Protein AF-0000000079021522 (afdb_homodimer)

Secondary structure (DSSP, 8-state):
-GGGGGSHHHHHHHHHHHHHHHHHHHHHHHHTT----------GGGSPPPPSGGG--HHHHHHHS--EEEEEEE-SSTT-EEEEEEESS---EEEEEESSSS---EEEEEEEEE-TTPPTTSS-EEEEEEE-SPPTT-EEEEEEEETT--B-PPEEEE----TTS----EEEEE-S---HHHHHHHHHHHTTT--SEEEE-S--HHHH---SS-TTTSHHHHHHHHHTTSBEEE------TTSTTTTTHHHHHH---TT--SSPPTT---EEEEETTEEEEE--SGGGG-SSSHHHHHHHHHHHHHHHHHHHTTTT--EEEEE-SS-S--TTPPTTT-GGGSTT-HHIIIIIHHHHHTT--EEEEEEETEEEEEPSEETTEE--SSSBS-SS-EEEEEEESS-----TT---S----TT---TTEEEEEESTTTT-EEEEEE-SSSEEEEEEE-TTS-SEEEEEEEE-SS-S---GGGS-HHHHHHHHHHHHHTT--TT--TTTGGG-----------GGGGTHHHHHHHHHHHHHHHHHHHHHHTT-------------------------------------------------------/-TTGGGSHHHHHHHHHHHHHHHHHHHHHHHHTT----------GGGSPPPPSGGG--HHHHHHHS--EEEEEEE-SSTT-EEEEEEESS---EEEEEESSSS---EEEEEEEEE-TTPPTTSS-EEEEEEE-SPPTT-EEEEEEEETT--B-PPEEEE----TTS----EEEEE-S---HHHHHHHHHHHTTT--SEEEE-S--HHHHS--SS-TTSSHHHHHHHHHTTSBEEE------TTSTTTTTHHHHHH---TT--SSPPTT---EEEEETTEEEEE--SGGGG-SSSHHHHHHHHHHHHHHHHHHHTTTT--EEEEE-SS-S--SSPPTTT-GGGSTT-HHHHHHHHHHHHTT--EEEEEEETEEEEEPSEETTEE--SSSBS-SS-EEEEEEESS-----TT---S----TT---TTEEEEEESTTTT-EEEEEE-SSSEEEEEEE-TTS-SEEEEEEEE-SS-S---GGGS-HHHHHHHHHHHHHTT--TT--TTTGGG-----------GGGGTTHHHHHHHHHHHHHHHHHHHHSTT-------------------------------------------------PPP---

Organism: Lymnaea stagnalis (NCBI:txid6523)

Structure (mmCIF, N/CA/C/O backbone):
data_AF-0000000079021522-model_v1
#
loop_
_entity.id
_entity.type
_entity.pdbx_description
1 polymer 'Acid phosphatase'
#
loop_
_atom_site.group_PDB
_atom_site.id
_atom_site.type_symbol
_atom_site.label_atom_id
_atom_site.label_alt_id
_atom_site.label_comp_id
_atom_site.label_asym_id
_atom_site.label_entity_id
_atom_site.label_seq_id
_atom_site.pdbx_PDB_ins_code
_atom_site.Cartn_x
_atom_site.Cartn_y
_atom_site.Cartn_z
_atom_site.occupancy
_atom_site.B_iso_or_equiv
_atom_site.auth_seq_id
_atom_site.auth_comp_id
_atom_site.auth_asym_id
_atom_site.auth_atom_id
_atom_site.pdbx_PDB_model_num
ATOM 1 N N . MET A 1 1 ? -41.562 53.469 -61.875 1 21.22 1 MET A N 1
ATOM 2 C CA . MET A 1 1 ? -40.312 53.719 -61.188 1 21.22 1 MET A CA 1
ATOM 3 C C . MET A 1 1 ? -40.281 53.031 -59.844 1 21.22 1 MET A C 1
ATOM 5 O O . MET A 1 1 ? -39.375 53.25 -59.031 1 21.22 1 MET A O 1
ATOM 9 N N . LYS A 1 2 ? -41.344 52.375 -59.469 1 26.2 2 LYS A N 1
ATOM 10 C CA . LYS A 1 2 ? -41.625 51.844 -58.156 1 26.2 2 LYS A CA 1
ATOM 11 C C . LYS A 1 2 ? -40.781 50.594 -57.875 1 26.2 2 LYS A C 1
ATOM 13 O O . LYS A 1 2 ? -41 49.906 -56.844 1 26.2 2 LYS A O 1
ATOM 18 N N . THR A 1 3 ? -40.031 50.219 -58.875 1 28 3 THR A N 1
ATOM 19 C CA . THR A 1 3 ? -39.5 48.875 -58.781 1 28 3 THR A CA 1
ATOM 20 C C . THR A 1 3 ? -38.312 48.812 -57.812 1 28 3 THR A C 1
ATOM 22 O O . THR A 1 3 ? -37.688 47.781 -57.625 1 28 3 THR A O 1
ATOM 25 N N . THR A 1 4 ? -37.781 50 -57.438 1 30.17 4 THR A N 1
ATOM 26 C CA . THR A 1 4 ? -36.406 50 -56.906 1 30.17 4 THR A CA 1
ATOM 27 C C . THR A 1 4 ? -36.406 49.625 -55.438 1 30.17 4 THR A C 1
ATOM 29 O O . THR A 1 4 ? -35.344 49.562 -54.781 1 30.17 4 THR A O 1
ATOM 32 N N . ASN A 1 5 ? -37.562 49.594 -54.781 1 29.73 5 ASN A N 1
ATOM 33 C CA . ASN A 1 5 ? -37.469 49.656 -53.344 1 29.73 5 ASN A CA 1
ATOM 34 C C . ASN A 1 5 ? -37.125 48.281 -52.75 1 29.73 5 ASN A C 1
ATOM 36 O O . ASN A 1 5 ? -37.125 48.125 -51.5 1 29.73 5 ASN A O 1
ATOM 40 N N . GLN A 1 6 ? -37.219 47.219 -53.594 1 31.41 6 GLN A N 1
ATOM 41 C CA . GLN A 1 6 ? -37.219 45.906 -52.938 1 31.41 6 GLN A CA 1
ATOM 42 C C . GLN A 1 6 ? -35.812 45.469 -52.562 1 31.41 6 GLN A C 1
ATOM 44 O O . GLN A 1 6 ? -35.594 44.438 -51.938 1 31.41 6 GLN A O 1
ATOM 49 N N . GLY A 1 7 ? -34.781 46.25 -53.062 1 35.91 7 GLY A N 1
ATOM 50 C CA . GLY A 1 7 ? -33.406 45.75 -52.906 1 35.91 7 GLY A CA 1
ATOM 51 C C . GLY A 1 7 ? -32.844 45.938 -51.531 1 35.91 7 GLY A C 1
ATOM 52 O O . GLY A 1 7 ? -31.984 45.188 -51.062 1 35.91 7 GLY A O 1
ATOM 53 N N . SER A 1 8 ? -33.25 47.062 -50.844 1 40.22 8 SER A N 1
ATOM 54 C CA . SER A 1 8 ? -32.531 47.531 -49.656 1 40.22 8 SER A CA 1
ATOM 55 C C . SER A 1 8 ? -32.906 46.688 -48.438 1 40.22 8 SER A C 1
ATOM 57 O O . SER A 1 8 ? -32.156 46.719 -47.438 1 40.22 8 SER A O 1
ATOM 59 N N . HIS A 1 9 ? -34.125 46.062 -48.5 1 40.06 9 HIS A N 1
ATOM 60 C CA . HIS A 1 9 ? -34.531 45.375 -47.281 1 40.06 9 HIS A CA 1
ATOM 61 C C . HIS A 1 9 ? -33.781 44.062 -47.125 1 40.06 9 HIS A C 1
ATOM 63 O O . HIS A 1 9 ? -33.688 43.5 -46 1 40.06 9 HIS A O 1
ATOM 69 N N . ARG A 1 10 ? -33.219 43.5 -48.25 1 40.34 10 ARG A N 1
ATOM 70 C CA . ARG A 1 10 ? -32.562 42.219 -48.188 1 40.34 10 ARG A CA 1
ATOM 71 C C . ARG A 1 10 ? -31.141 42.344 -47.594 1 40.34 10 ARG A C 1
ATOM 73 O O . ARG A 1 10 ? -30.625 41.406 -47 1 40.34 10 ARG A O 1
ATOM 80 N N . MET A 1 11 ? -30.547 43.562 -47.781 1 40 11 MET A N 1
ATOM 81 C CA . MET A 1 11 ? -29.188 43.688 -47.281 1 40 11 MET A CA 1
ATOM 82 C C . MET A 1 11 ? -29.188 43.875 -45.781 1 40 11 MET A C 1
ATOM 84 O O . MET A 1 11 ? -28.266 43.438 -45.094 1 40 11 MET A O 1
ATOM 88 N N . ARG A 1 12 ? -30.234 44.594 -45.25 1 45.47 12 ARG A N 1
ATOM 89 C CA . ARG A 1 12 ? -30.25 44.781 -43.812 1 45.47 12 ARG A CA 1
ATOM 90 C C . ARG A 1 12 ? -30.547 43.5 -43.062 1 45.47 12 ARG A C 1
ATOM 92 O O . ARG A 1 12 ? -30 43.219 -42 1 45.47 12 ARG A O 1
ATOM 99 N N . GLU A 1 13 ? -31.469 42.688 -43.656 1 45.03 13 GLU A N 1
ATOM 100 C CA . GLU A 1 13 ? -31.75 41.406 -43.031 1 45.03 13 GLU A CA 1
ATOM 101 C C . GLU A 1 13 ? -30.562 40.469 -43.125 1 45.03 13 GLU A C 1
ATOM 103 O O . GLU A 1 13 ? -30.281 39.719 -42.188 1 45.03 13 GLU A O 1
ATOM 108 N N . MET A 1 14 ? -29.703 40.688 -44.156 1 44.12 14 MET A N 1
ATOM 109 C CA . MET A 1 14 ? -28.516 39.844 -44.219 1 44.12 14 MET A CA 1
ATOM 110 C C . MET A 1 14 ? -27.453 40.312 -43.219 1 44.12 14 MET A C 1
ATOM 112 O O . MET A 1 14 ? -26.766 39.469 -42.625 1 44.12 14 MET A O 1
ATOM 116 N N . LYS A 1 15 ? -27.406 41.656 -42.969 1 48.44 15 LYS A N 1
ATOM 117 C CA . LYS A 1 15 ? -26.453 42.125 -41.969 1 48.44 15 LYS A CA 1
ATOM 118 C C . LYS A 1 15 ? -26.906 41.781 -40.562 1 48.44 15 LYS A C 1
ATOM 120 O O . LYS A 1 15 ? -26.078 41.438 -39.688 1 48.44 15 LYS A O 1
ATOM 125 N N . MET A 1 16 ? -28.266 41.812 -40.375 1 47.03 16 MET A N 1
ATOM 126 C CA . MET A 1 16 ? -28.734 41.438 -39.031 1 47.03 16 MET A CA 1
ATOM 127 C C . MET A 1 16 ? -28.547 39.938 -38.812 1 47.03 16 MET A C 1
ATOM 129 O O . MET A 1 16 ? -28.156 39.5 -37.75 1 47.03 16 MET A O 1
ATOM 133 N N . TYR A 1 17 ? -28.766 39.156 -39.906 1 50 17 TYR A N 1
ATOM 134 C CA . TYR A 1 17 ? -28.516 37.75 -39.75 1 50 17 TYR A CA 1
ATOM 135 C C . TYR A 1 17 ? -27.016 37.469 -39.688 1 50 17 TYR A C 1
ATOM 137 O O . TYR A 1 17 ? -26.594 36.594 -38.906 1 50 17 TYR A O 1
ATOM 145 N N . SER A 1 18 ? -26.25 38.375 -40.344 1 51.09 18 SER A N 1
ATOM 146 C CA . SER A 1 18 ? -24.812 38.188 -40.219 1 51.09 18 SER A CA 1
ATOM 147 C C . SER A 1 18 ? -24.312 38.625 -38.844 1 51.09 18 SER A C 1
ATOM 149 O O . SER A 1 18 ? -23.453 37.969 -38.25 1 51.09 18 SER A O 1
ATOM 151 N N . GLN A 1 19 ? -24.922 39.688 -38.312 1 50.12 19 GLN A N 1
ATOM 152 C CA . GLN A 1 19 ? -24.531 40.094 -36.969 1 50.12 19 GLN A CA 1
ATOM 153 C C . GLN A 1 19 ? -25.078 39.156 -35.938 1 50.12 19 GLN A C 1
ATOM 155 O O . GLN A 1 19 ? -24.391 38.844 -34.938 1 50.12 19 GLN A O 1
ATOM 160 N N . LEU A 1 20 ? -26.281 38.625 -36.156 1 51.5 20 LEU A N 1
ATOM 161 C CA . LEU A 1 20 ? -26.797 37.625 -35.25 1 51.5 20 LEU A CA 1
ATOM 162 C C . LEU A 1 20 ? -25.984 36.344 -35.344 1 51.5 20 LEU A C 1
ATOM 164 O O . LEU A 1 20 ? -25.688 35.688 -34.344 1 51.5 20 LEU A O 1
ATOM 168 N N . CYS A 1 21 ? -25.516 36.031 -36.594 1 49.19 21 CYS A N 1
ATOM 169 C CA . CYS A 1 21 ? -24.641 34.875 -36.75 1 49.19 21 CYS A CA 1
ATOM 170 C C . CYS A 1 21 ? -23.266 35.156 -36.125 1 49.19 21 CYS A C 1
ATOM 172 O O . CYS A 1 21 ? -22.672 34.281 -35.5 1 49.19 21 CYS A O 1
ATOM 174 N N . ILE A 1 22 ? -22.828 36.406 -36.188 1 50.31 22 ILE A N 1
ATOM 175 C CA . ILE A 1 22 ? -21.562 36.719 -35.562 1 50.31 22 ILE A CA 1
ATOM 176 C C . ILE A 1 22 ? -21.719 36.781 -34.031 1 50.31 22 ILE A C 1
ATOM 178 O O . ILE A 1 22 ? -20.875 36.25 -33.281 1 50.31 22 ILE A O 1
ATOM 182 N N . VAL A 1 23 ? -22.844 37.344 -33.5 1 48.22 23 VAL A N 1
ATOM 183 C CA . VAL A 1 23 ? -23.062 37.344 -32.031 1 48.22 23 VAL A CA 1
ATOM 184 C C . VAL A 1 23 ? -23.328 35.906 -31.578 1 48.22 23 VAL A C 1
ATOM 186 O O . VAL A 1 23 ? -22.812 35.469 -30.547 1 48.22 23 VAL A O 1
ATOM 189 N N . LEU A 1 24 ? -24.141 35.125 -32.375 1 45.44 24 LEU A N 1
ATOM 190 C CA . LEU A 1 24 ? -24.297 33.719 -32 1 45.44 24 LEU A CA 1
ATOM 191 C C . LEU A 1 24 ? -22.969 32.969 -32.156 1 45.44 24 LEU A C 1
ATOM 193 O O . LEU A 1 24 ? -22.625 32.125 -31.328 1 45.44 24 LEU A O 1
ATOM 197 N N . LEU A 1 25 ? -22.188 33.344 -33.156 1 45.44 25 LEU A N 1
ATOM 198 C CA . LEU A 1 25 ? -20.844 32.75 -33.25 1 45.44 25 LEU A CA 1
ATOM 199 C C . LEU A 1 25 ? -19.953 33.281 -32.125 1 45.44 25 LEU A C 1
ATOM 201 O O . LEU A 1 25 ? -19.172 32.531 -31.547 1 45.44 25 LEU A O 1
ATOM 205 N N . TRP A 1 26 ? -20.047 34.562 -31.734 1 43.53 26 TRP A N 1
ATOM 206 C CA . TRP A 1 26 ? -19.25 35.094 -30.625 1 43.53 26 TRP A CA 1
ATOM 207 C C . TRP A 1 26 ? -19.781 34.562 -29.297 1 43.53 26 TRP A C 1
ATOM 209 O O . TRP A 1 26 ? -19 34.25 -28.391 1 43.53 26 TRP A O 1
ATOM 219 N N . VAL A 1 27 ? -21.125 34.531 -29 1 39.69 27 VAL A N 1
ATOM 220 C CA . VAL A 1 27 ? -21.641 33.875 -27.797 1 39.69 27 VAL A CA 1
ATOM 221 C C . VAL A 1 27 ? -21.297 32.375 -27.844 1 39.69 27 VAL A C 1
ATOM 223 O O . VAL A 1 27 ? -20.938 31.781 -26.812 1 39.69 27 VAL A O 1
ATOM 226 N N . ILE A 1 28 ? -21.344 31.719 -29.016 1 38 28 ILE A N 1
ATOM 227 C CA . ILE A 1 28 ? -20.859 30.344 -29.094 1 38 28 ILE A CA 1
ATOM 228 C C . ILE A 1 28 ? -19.344 30.312 -28.891 1 38 28 ILE A C 1
ATOM 230 O O . ILE A 1 28 ? -18.828 29.422 -28.219 1 38 28 ILE A O 1
ATOM 234 N N . ILE A 1 29 ? -18.578 31.281 -29.422 1 37.22 29 ILE A N 1
ATOM 235 C CA . ILE A 1 29 ? -17.141 31.328 -29.172 1 37.22 29 ILE A CA 1
ATOM 236 C C . ILE A 1 29 ? -16.891 31.719 -27.719 1 37.22 29 ILE A C 1
ATOM 238 O O . ILE A 1 29 ? -15.969 31.188 -27.078 1 37.22 29 ILE A O 1
ATOM 242 N N . MET A 1 30 ? -17.531 32.75 -27.078 1 32.25 30 MET A N 1
ATOM 243 C CA . MET A 1 30 ? -17.297 33.156 -25.688 1 32.25 30 MET A CA 1
ATOM 244 C C . MET A 1 30 ? -17.797 32.062 -24.734 1 32.25 30 MET A C 1
ATOM 246 O O . MET A 1 30 ? -17.344 31.953 -23.594 1 32.25 30 MET A O 1
ATOM 250 N N . VAL A 1 31 ? -19.078 31.547 -24.891 1 30.28 31 VAL A N 1
ATOM 251 C CA . VAL A 1 31 ? -19.453 30.438 -24.016 1 30.28 31 VAL A CA 1
ATOM 252 C C . VAL A 1 31 ? -18.516 29.25 -24.234 1 30.28 31 VAL A C 1
ATOM 254 O O . VAL A 1 31 ? -18.281 28.469 -23.312 1 30.28 31 VAL A O 1
ATOM 257 N N . LYS A 1 32 ? -18.062 29.047 -25.359 1 27.8 32 LYS A N 1
ATOM 258 C CA . LYS A 1 32 ? -17.156 27.922 -25.609 1 27.8 32 LYS A CA 1
ATOM 259 C C . LYS A 1 32 ? -15.766 28.203 -25.031 1 27.8 32 LYS A C 1
ATOM 261 O O . LYS A 1 32 ? -14.883 27.344 -25.078 1 27.8 32 LYS A O 1
ATOM 266 N N . SER A 1 33 ? -15.445 29.484 -25 1 26.84 33 SER A N 1
ATOM 267 C CA . SER A 1 33 ? -14.109 29.672 -24.438 1 26.84 33 SER A CA 1
ATOM 268 C C . SER A 1 33 ? -14.078 29.344 -22.938 1 26.84 33 SER A C 1
ATOM 270 O O . SER A 1 33 ? -13.555 30.125 -22.141 1 26.84 33 SER A O 1
ATOM 272 N N . GLY A 1 34 ? -15.219 28.938 -22.5 1 23.3 34 GLY A N 1
ATOM 273 C CA . GLY A 1 34 ? -15.039 28.469 -21.141 1 23.3 34 GLY A CA 1
ATOM 274 C C . GLY A 1 34 ? -13.766 27.672 -20.938 1 23.3 34 GLY A C 1
ATOM 275 O O . GLY A 1 34 ? -13.539 26.672 -21.625 1 23.3 34 GLY A O 1
ATOM 276 N N . TYR A 1 35 ? -12.789 28.531 -20.688 1 23.81 35 TYR A N 1
ATOM 277 C CA . TYR A 1 35 ? -11.531 27.922 -20.281 1 23.81 35 TYR A CA 1
ATOM 278 C C . TYR A 1 35 ? -11.773 26.75 -19.344 1 23.81 35 TYR A C 1
ATOM 280 O O . TYR A 1 35 ? -12.125 26.938 -18.172 1 23.81 35 TYR A O 1
ATOM 288 N N . CYS A 1 36 ? -12.633 25.969 -19.812 1 23 36 CYS A N 1
ATOM 289 C CA . CYS A 1 36 ? -12.633 24.688 -19.094 1 23 36 CYS A CA 1
ATOM 290 C C . CYS A 1 36 ? -11.211 24.234 -18.797 1 23 36 CYS A C 1
ATOM 292 O O . CYS A 1 36 ? -10.438 23.953 -19.719 1 23 36 CYS A O 1
ATOM 294 N N . VAL A 1 37 ? -10.727 25.016 -17.938 1 24.36 37 VAL A N 1
ATOM 295 C CA . VAL A 1 37 ? -9.492 24.406 -17.453 1 24.36 37 VAL A CA 1
ATOM 296 C C . VAL A 1 37 ? -9.68 22.891 -17.328 1 24.36 37 VAL A C 1
ATOM 298 O O . VAL A 1 37 ? -10.484 22.422 -16.531 1 24.36 37 VAL A O 1
ATOM 301 N N . GLU A 1 38 ? -9.789 22.297 -18.391 1 25.77 38 GLU A N 1
ATOM 302 C CA . GLU A 1 38 ? -9.805 20.859 -18.641 1 25.77 38 GLU A CA 1
ATOM 303 C C . GLU A 1 38 ? -8.844 20.125 -17.703 1 25.77 38 GLU A C 1
ATOM 305 O O . GLU A 1 38 ? -7.629 20.312 -17.797 1 25.77 38 GLU A O 1
ATOM 310 N N . ASN A 1 39 ? -9.039 20.344 -16.5 1 26.25 39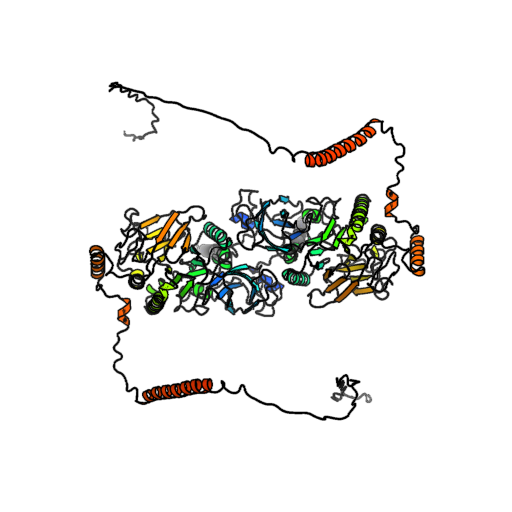 ASN A N 1
ATOM 311 C CA . ASN A 1 39 ? -8.414 19.516 -15.469 1 26.25 39 ASN A CA 1
ATOM 312 C C . ASN A 1 39 ? -8.305 18.062 -15.914 1 26.25 39 ASN A C 1
ATOM 314 O O . ASN A 1 39 ? -9.164 17.234 -15.594 1 26.25 39 ASN A O 1
ATOM 318 N N . TYR A 1 40 ? -8.008 17.828 -17.203 1 28.16 40 TYR A N 1
ATOM 319 C CA . TYR A 1 40 ? -7.801 16.703 -18.109 1 28.16 40 TYR A CA 1
ATOM 320 C C . TYR A 1 40 ? -6.723 15.766 -17.562 1 28.16 40 TYR A C 1
ATOM 322 O O . TYR A 1 40 ? -5.609 16.203 -17.266 1 28.16 40 TYR A O 1
ATOM 330 N N . ILE A 1 41 ? -6.969 14.938 -16.625 1 34.09 41 ILE A N 1
ATOM 331 C CA . ILE A 1 41 ? -5.988 13.883 -16.844 1 34.09 41 ILE A CA 1
ATOM 332 C C . ILE A 1 41 ? -5.742 13.711 -18.344 1 34.09 41 ILE A C 1
ATOM 334 O O . ILE A 1 41 ? -6.656 13.367 -19.094 1 34.09 41 ILE A O 1
ATOM 338 N N . LYS A 1 42 ? -4.922 14.43 -18.859 1 38.78 42 LYS A N 1
ATOM 339 C CA . LYS A 1 42 ? -4.723 14.367 -20.297 1 38.78 42 LYS A CA 1
ATOM 340 C C . LYS A 1 42 ? -4.871 12.938 -20.812 1 38.78 42 LYS A C 1
ATOM 342 O O . LYS A 1 42 ? -4.344 11.992 -20.203 1 38.78 42 LYS A O 1
ATOM 347 N N . ASP A 1 43 ? -5.938 12.602 -21.375 1 46.28 43 ASP A N 1
ATOM 348 C CA . ASP A 1 43 ? -6.02 11.406 -22.219 1 46.28 43 ASP A CA 1
ATOM 349 C C . ASP A 1 43 ? -4.652 11.055 -22.797 1 46.28 43 ASP A C 1
ATOM 351 O O . ASP A 1 43 ? -4.098 11.82 -23.594 1 46.28 43 ASP A O 1
ATOM 355 N N . ILE A 1 44 ? -4.004 10.062 -21.984 1 57.5 44 ILE A N 1
ATOM 356 C CA . ILE A 1 44 ? -2.701 9.617 -22.484 1 57.5 44 ILE A CA 1
ATOM 357 C C . ILE A 1 44 ? -2.672 9.695 -24 1 57.5 44 ILE A C 1
ATOM 359 O O . ILE A 1 44 ? -1.614 9.906 -24.609 1 57.5 44 ILE A O 1
ATOM 363 N N . SER A 1 45 ? -3.879 9.625 -24.5 1 55.03 45 SER A N 1
ATOM 364 C CA . SER A 1 45 ? -3.934 9.641 -25.969 1 55.03 45 SER A CA 1
ATOM 365 C C . SER A 1 45 ? -3.48 10.984 -26.516 1 55.03 45 SER A C 1
ATOM 367 O O . SER A 1 45 ? -2.998 11.07 -27.656 1 55.03 45 SER A O 1
ATOM 369 N N . GLU A 1 46 ? -3.598 11.977 -25.625 1 55.75 46 GLU A N 1
ATOM 370 C CA . GLU A 1 46 ? -3.295 13.305 -26.141 1 55.75 46 GLU A CA 1
ATOM 371 C C . GLU A 1 46 ? -1.881 13.742 -25.766 1 55.75 46 GLU A C 1
ATOM 373 O O . GLU A 1 46 ? -1.396 14.773 -26.219 1 55.75 46 GLU A O 1
ATOM 378 N N . LEU A 1 47 ? -1.35 12.859 -24.953 1 63.31 47 LEU A N 1
ATOM 379 C CA . LEU A 1 47 ? -0.032 13.258 -24.469 1 63.31 47 LEU A CA 1
ATOM 380 C C . LEU A 1 47 ? 1.065 12.742 -25.406 1 63.31 47 LEU A C 1
ATOM 382 O O . LEU A 1 47 ? 0.892 11.719 -26.062 1 63.31 47 LEU A O 1
ATOM 386 N N . THR A 1 48 ? 2.016 13.625 -25.688 1 65 48 THR A N 1
ATOM 387 C CA . THR A 1 48 ? 3.205 13.195 -26.406 1 65 48 THR A CA 1
ATOM 388 C C . THR A 1 48 ? 4.188 12.5 -25.469 1 65 48 THR A C 1
ATOM 390 O O . THR A 1 48 ? 4.434 12.984 -24.359 1 65 48 THR A O 1
ATOM 393 N N . GLU A 1 49 ? 4.539 11.336 -25.906 1 67.31 49 GLU A N 1
ATOM 394 C CA . GLU A 1 49 ? 5.535 10.617 -25.109 1 67.31 49 GLU A CA 1
ATOM 395 C C . GLU A 1 49 ? 6.785 11.461 -24.906 1 67.31 49 GLU A C 1
ATOM 397 O O . GLU A 1 49 ? 7.312 12.055 -25.844 1 67.31 49 GLU A O 1
ATOM 402 N N . PRO A 1 50 ? 6.98 11.625 -23.547 1 65.81 50 PRO A N 1
ATOM 403 C CA . PRO A 1 50 ? 8.18 12.422 -23.312 1 65.81 50 PRO A CA 1
ATOM 404 C C . PRO A 1 50 ? 9.453 11.742 -23.812 1 65.81 50 PRO A C 1
ATOM 406 O O . PRO A 1 50 ? 9.438 10.555 -24.141 1 65.81 50 PRO A O 1
ATOM 409 N N . LEU A 1 51 ? 10.453 12.617 -24.031 1 59.06 51 LEU A N 1
ATOM 410 C CA . LEU A 1 51 ? 11.758 12.109 -24.422 1 59.06 51 LEU A CA 1
ATOM 411 C C . LEU A 1 51 ? 12.258 11.062 -23.438 1 59.06 51 LEU A C 1
ATOM 413 O O . LEU A 1 51 ? 11.906 11.102 -22.25 1 59.06 51 LEU A O 1
ATOM 417 N N . ASP A 1 52 ? 12.789 9.992 -23.891 1 59.22 52 ASP A N 1
ATOM 418 C CA . ASP A 1 52 ? 13.344 8.828 -23.219 1 59.22 52 ASP A CA 1
ATOM 419 C C . ASP A 1 52 ? 14.297 9.242 -22.094 1 59.22 52 ASP A C 1
ATOM 421 O O . ASP A 1 52 ? 15.016 10.234 -22.219 1 59.22 52 ASP A O 1
ATOM 425 N N . GLY A 1 53 ? 14.281 8.672 -20.969 1 57.69 53 GLY A N 1
ATOM 426 C CA . GLY A 1 53 ? 15.367 8.602 -20 1 57.69 53 GLY A CA 1
ATOM 427 C C . GLY A 1 53 ? 15.234 9.625 -18.891 1 57.69 53 GLY A C 1
ATOM 428 O O . GLY A 1 53 ? 14.117 9.93 -18.453 1 57.69 53 GLY A O 1
ATOM 429 N N . ASP A 1 54 ? 16.359 10.156 -18.453 1 57.91 54 ASP A N 1
ATOM 430 C CA . ASP A 1 54 ? 16.703 11.008 -17.312 1 57.91 54 ASP A CA 1
ATOM 431 C C . ASP A 1 54 ? 16.141 12.414 -17.5 1 57.91 54 ASP A C 1
ATOM 433 O O . ASP A 1 54 ? 16.203 13.242 -16.594 1 57.91 54 ASP A O 1
ATOM 437 N N . GLY A 1 55 ? 15.492 12.578 -18.625 1 63.91 55 GLY A N 1
ATOM 438 C CA . GLY A 1 55 ? 15.047 13.938 -18.875 1 63.91 55 GLY A CA 1
ATOM 439 C C . GLY A 1 55 ? 13.594 14.172 -18.5 1 63.91 55 GLY A C 1
ATOM 440 O O . GLY A 1 55 ? 13.078 15.273 -18.672 1 63.91 55 GLY A O 1
ATOM 441 N N . MET A 1 56 ? 13.008 13.164 -18.016 1 73.44 56 MET A N 1
ATOM 442 C CA . MET A 1 56 ? 11.594 13.344 -17.688 1 73.44 56 MET A CA 1
ATOM 443 C C . MET A 1 56 ? 11.43 14.125 -16.391 1 73.44 56 MET A C 1
ATOM 445 O O . MET A 1 56 ? 12.188 13.914 -15.438 1 73.44 56 MET A O 1
ATOM 449 N N . THR A 1 57 ? 10.516 15.047 -16.531 1 72.88 57 THR A N 1
ATOM 450 C CA . THR A 1 57 ? 10.133 15.742 -15.305 1 72.88 57 THR A CA 1
ATOM 451 C C . THR A 1 57 ? 9.359 14.82 -14.375 1 72.88 57 THR A C 1
ATOM 453 O O . THR A 1 57 ? 8.906 13.75 -14.789 1 72.88 57 THR A O 1
ATOM 456 N N . GLN A 1 58 ? 9.273 15.172 -13.281 1 72.75 58 GLN A N 1
ATOM 457 C CA . GLN A 1 58 ? 8.508 14.398 -12.305 1 72.75 58 GLN A CA 1
ATOM 458 C C . GLN A 1 58 ? 7.051 14.266 -12.727 1 72.75 58 GLN A C 1
ATOM 460 O O . GLN A 1 58 ? 6.426 13.227 -12.5 1 72.75 58 GLN A O 1
ATOM 465 N N . GLU A 1 59 ? 6.586 15.312 -13.266 1 69.81 59 GLU A N 1
ATOM 466 C CA . GLU A 1 59 ? 5.207 15.266 -13.75 1 69.81 59 GLU A CA 1
ATOM 467 C C . GLU A 1 59 ? 5.047 14.242 -14.867 1 69.81 59 GLU A C 1
ATOM 469 O O . GLU A 1 59 ? 4.062 13.508 -14.898 1 69.81 59 GLU A O 1
ATOM 474 N N . ASP A 1 60 ? 6.039 14.211 -15.656 1 75.94 60 ASP A N 1
ATOM 475 C CA . ASP A 1 60 ? 6.023 13.234 -16.734 1 75.94 60 ASP A CA 1
ATOM 476 C C . ASP A 1 60 ? 6.105 11.805 -16.188 1 75.94 60 ASP A C 1
ATOM 478 O O . ASP A 1 60 ? 5.434 10.906 -16.688 1 75.94 60 ASP A O 1
ATOM 482 N N . GLU A 1 61 ? 6.887 11.695 -15.172 1 81.81 61 GLU A N 1
ATOM 483 C CA . GLU A 1 61 ? 7.082 10.359 -14.602 1 81.81 61 GLU A CA 1
ATOM 484 C C . GLU A 1 61 ? 5.793 9.828 -13.992 1 81.81 61 GLU A C 1
ATOM 486 O O . GLU A 1 61 ? 5.547 8.617 -14.008 1 81.81 61 GLU A O 1
ATOM 491 N N . ARG A 1 62 ? 5.004 10.617 -13.531 1 76.75 62 ARG A N 1
ATOM 492 C CA . ARG A 1 62 ? 3.752 10.195 -12.922 1 76.75 62 ARG A CA 1
ATOM 493 C C . ARG A 1 62 ? 2.793 9.625 -13.961 1 76.75 62 ARG A C 1
ATOM 495 O O . ARG A 1 62 ? 1.979 8.758 -13.656 1 76.75 62 ARG A O 1
ATOM 502 N N . ILE A 1 63 ? 3.016 10.094 -15.062 1 75.38 63 ILE A N 1
ATOM 503 C CA . ILE A 1 63 ? 2.113 9.672 -16.125 1 75.38 63 ILE A CA 1
ATOM 504 C C . ILE A 1 63 ? 2.705 8.461 -16.859 1 75.38 63 ILE A C 1
ATOM 506 O O . ILE A 1 63 ? 2.006 7.48 -17.109 1 75.38 63 ILE A O 1
ATOM 510 N N . TRP A 1 64 ? 3.93 8.508 -17.031 1 84.94 64 TRP A N 1
ATOM 511 C CA . TRP A 1 64 ? 4.531 7.562 -17.969 1 84.94 64 TRP A CA 1
ATOM 512 C C . TRP A 1 64 ? 5.27 6.457 -17.219 1 84.94 64 TRP A C 1
ATOM 514 O O . TRP A 1 64 ? 5.566 5.406 -17.797 1 84.94 64 TRP A O 1
ATOM 524 N N . CYS A 1 65 ? 5.559 6.691 -15.898 1 90.06 65 CYS A N 1
ATOM 525 C CA . CYS A 1 65 ? 6.473 5.77 -15.234 1 90.06 65 CYS A CA 1
ATOM 526 C C . CYS A 1 65 ? 5.809 5.129 -14.023 1 90.06 65 CYS A C 1
ATOM 528 O O . CYS A 1 65 ? 6.484 4.52 -13.188 1 90.06 65 CYS A O 1
ATOM 530 N N . THR A 1 66 ? 4.492 5.32 -13.891 1 87.88 66 THR A N 1
ATOM 531 C CA . THR A 1 66 ? 3.805 4.652 -12.789 1 87.88 66 THR A CA 1
ATOM 532 C C . THR A 1 66 ? 3.789 3.141 -13 1 87.88 66 THR A C 1
ATOM 534 O O . THR A 1 66 ? 3.316 2.656 -14.031 1 87.88 66 THR A O 1
ATOM 537 N N . PRO A 1 67 ? 4.309 2.371 -12.055 1 93.5 67 PRO A N 1
ATOM 538 C CA . PRO A 1 67 ? 4.336 0.916 -12.219 1 93.5 67 PRO A CA 1
ATOM 539 C C . PRO A 1 67 ? 2.939 0.301 -12.266 1 93.5 67 PRO A C 1
ATOM 541 O O . PRO A 1 67 ? 2.084 0.634 -11.445 1 93.5 67 PRO A O 1
ATOM 544 N N . GLU A 1 68 ? 2.762 -0.527 -13.234 1 90.25 68 GLU A N 1
ATOM 545 C CA . GLU A 1 68 ? 1.511 -1.263 -13.398 1 90.25 68 GLU A CA 1
ATOM 546 C C . GLU A 1 68 ? 1.767 -2.758 -13.555 1 90.25 68 GLU A C 1
ATOM 548 O O . GLU A 1 68 ? 2.877 -3.172 -13.898 1 90.25 68 GLU A O 1
ATOM 553 N N . GLN A 1 69 ? 0.755 -3.562 -13.172 1 92.62 69 GLN A N 1
ATOM 554 C CA . GLN A 1 69 ? 0.776 -5.008 -13.375 1 92.62 69 GLN A CA 1
ATOM 555 C C . GLN A 1 69 ? 1.947 -5.648 -12.633 1 92.62 69 GLN A C 1
ATOM 557 O O . GLN A 1 69 ? 2.643 -6.504 -13.188 1 92.62 69 GLN A O 1
ATOM 562 N N . VAL A 1 70 ? 2.203 -5.16 -11.477 1 96.56 70 VAL A N 1
ATOM 563 C CA . VAL A 1 70 ? 3.297 -5.668 -1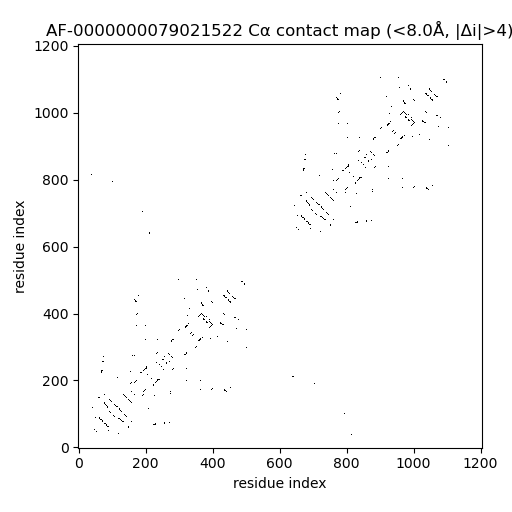0.656 1 96.56 70 VAL A CA 1
ATOM 564 C C . VAL A 1 70 ? 3.031 -7.125 -10.289 1 96.56 70 VAL A C 1
ATOM 566 O O . VAL A 1 70 ? 1.922 -7.477 -9.883 1 96.56 70 VAL A O 1
ATOM 569 N N . HIS A 1 71 ? 4.012 -7.949 -10.477 1 97.75 71 HIS A N 1
ATOM 570 C CA . HIS A 1 71 ? 3.881 -9.336 -10.062 1 97.75 71 HIS A CA 1
ATOM 571 C C . HIS A 1 71 ? 5.23 -9.922 -9.656 1 97.75 71 HIS A C 1
ATOM 573 O O . HIS A 1 71 ? 6.277 -9.453 -10.109 1 97.75 71 HIS A O 1
ATOM 579 N N . LEU A 1 72 ? 5.145 -10.906 -8.844 1 98.56 72 LEU A N 1
ATOM 580 C CA . LEU A 1 72 ? 6.324 -11.523 -8.25 1 98.56 72 LEU A CA 1
ATOM 581 C C . LEU A 1 72 ? 6.52 -12.945 -8.781 1 98.56 72 LEU A C 1
ATOM 583 O O . LEU A 1 72 ? 5.555 -13.594 -9.188 1 98.56 72 LEU A O 1
ATOM 587 N N . ALA A 1 73 ? 7.727 -13.359 -8.766 1 98.25 73 ALA A N 1
ATOM 588 C CA . ALA A 1 73 ? 8.102 -14.758 -8.961 1 98.25 73 ALA A CA 1
ATOM 589 C C . ALA A 1 73 ? 9.32 -15.117 -8.117 1 98.25 73 ALA A C 1
ATOM 591 O O . ALA A 1 73 ? 10.125 -14.25 -7.77 1 98.25 73 ALA A O 1
ATOM 592 N N . TYR A 1 74 ? 9.391 -16.375 -7.812 1 98.19 74 TYR A N 1
ATOM 593 C CA . TYR A 1 74 ? 10.648 -16.812 -7.211 1 98.19 74 TYR A CA 1
ATOM 594 C C . TYR A 1 74 ? 11.781 -16.797 -8.234 1 98.19 74 TYR A C 1
ATOM 596 O O . TYR A 1 74 ? 11.547 -17 -9.422 1 98.19 74 TYR A O 1
ATOM 604 N N . GLY A 1 75 ? 12.938 -16.5 -7.707 1 95.81 75 GLY A N 1
ATOM 605 C CA . GLY A 1 75 ? 14.125 -16.641 -8.531 1 95.81 75 GLY A CA 1
ATOM 606 C C . GLY A 1 75 ? 14.758 -18.016 -8.43 1 95.81 75 GLY A C 1
ATOM 607 O O . GLY A 1 75 ? 14.07 -19.031 -8.539 1 95.81 75 GLY A O 1
ATOM 608 N N . GLY A 1 76 ? 16.047 -18.031 -8.281 1 91.75 76 GLY A N 1
ATOM 609 C CA . GLY A 1 76 ? 16.75 -19.297 -8.172 1 91.75 76 GLY A CA 1
ATOM 610 C C . GLY A 1 76 ? 16.422 -20.062 -6.906 1 91.75 76 GLY A C 1
ATOM 611 O O . GLY A 1 76 ? 16.578 -21.281 -6.844 1 91.75 76 GLY A O 1
ATOM 612 N N . SER A 1 77 ? 16.062 -19.312 -5.973 1 94.38 77 SER A N 1
ATOM 613 C CA . SER A 1 77 ? 15.586 -19.891 -4.719 1 94.38 77 SER A CA 1
ATOM 614 C C . SER A 1 77 ? 14.367 -19.141 -4.195 1 94.38 77 SER A C 1
ATOM 616 O O . SER A 1 77 ? 14 -18.094 -4.734 1 94.38 77 SER A O 1
ATOM 618 N N . VAL A 1 78 ? 13.789 -19.703 -3.137 1 96.12 78 VAL A N 1
ATOM 619 C CA . VAL A 1 78 ? 12.602 -19.078 -2.58 1 96.12 78 VAL A CA 1
ATOM 620 C C . VAL A 1 78 ? 13 -17.828 -1.782 1 96.12 78 VAL A C 1
ATOM 622 O O . VAL A 1 78 ? 12.141 -17.078 -1.332 1 96.12 78 VAL A O 1
ATOM 625 N N . PHE A 1 79 ? 14.305 -17.578 -1.619 1 96.81 79 PHE A N 1
ATOM 626 C CA . PHE A 1 79 ? 14.789 -16.391 -0.919 1 96.81 79 PHE A CA 1
ATOM 627 C C . PHE A 1 79 ? 15.289 -15.344 -1.907 1 96.81 79 PHE A C 1
ATOM 629 O O . PHE A 1 79 ? 15.867 -14.328 -1.507 1 96.81 79 PHE A O 1
ATOM 636 N N . ASP A 1 80 ? 15.133 -15.68 -3.162 1 97.69 80 ASP A N 1
ATOM 637 C CA . ASP A 1 80 ? 15.273 -14.727 -4.262 1 97.69 80 ASP A CA 1
ATOM 638 C C . ASP A 1 80 ? 13.922 -14.445 -4.922 1 97.69 80 ASP A C 1
ATOM 640 O O . ASP A 1 80 ? 13.273 -15.359 -5.434 1 97.69 80 ASP A O 1
ATOM 644 N N . VAL A 1 81 ? 13.555 -13.188 -4.871 1 98.38 81 VAL A N 1
ATOM 645 C CA . VAL A 1 81 ? 12.258 -12.836 -5.449 1 98.38 81 VAL A CA 1
ATOM 646 C C . VAL A 1 81 ? 12.453 -11.852 -6.598 1 98.38 81 VAL A C 1
ATOM 648 O O . VAL A 1 81 ? 13.156 -10.852 -6.453 1 98.38 81 VAL A O 1
ATOM 651 N N . THR A 1 82 ? 11.875 -12.172 -7.711 1 98.38 82 THR A N 1
ATOM 652 C CA . THR A 1 82 ? 11.898 -11.305 -8.883 1 98.38 82 THR A CA 1
ATOM 653 C C . THR A 1 82 ? 10.641 -10.445 -8.938 1 98.38 82 THR A C 1
ATOM 655 O O . THR A 1 82 ? 9.523 -10.953 -8.828 1 98.38 82 THR A O 1
ATOM 658 N N . VAL A 1 83 ? 10.828 -9.156 -9.055 1 98.56 83 VAL A N 1
ATOM 659 C CA . VAL A 1 83 ? 9.727 -8.219 -9.219 1 98.56 83 VAL A CA 1
ATOM 660 C C . VAL A 1 83 ? 9.633 -7.781 -10.68 1 98.56 83 VAL A C 1
ATOM 662 O O . VAL A 1 83 ? 10.625 -7.328 -11.266 1 98.56 83 VAL A O 1
ATOM 665 N N . MET A 1 84 ? 8.453 -7.934 -11.281 1 98.12 84 MET A N 1
ATOM 666 C CA . MET A 1 84 ? 8.195 -7.465 -12.641 1 98.12 84 MET A CA 1
ATOM 667 C C . MET A 1 84 ? 7.059 -6.449 -12.656 1 98.12 84 MET A C 1
ATOM 669 O O . MET A 1 84 ? 6.125 -6.543 -11.859 1 98.12 84 MET A O 1
ATOM 673 N N . TRP A 1 85 ? 7.152 -5.527 -13.523 1 96.94 85 TRP A N 1
ATOM 674 C CA . TRP A 1 85 ? 6.094 -4.539 -13.703 1 96.94 85 TRP A CA 1
ATOM 675 C C . TRP A 1 85 ? 6.16 -3.912 -15.086 1 96.94 85 TRP A C 1
ATOM 677 O O . TRP A 1 85 ? 7.059 -4.219 -15.875 1 96.94 85 TRP A O 1
ATOM 687 N N . ALA A 1 86 ? 5.137 -3.115 -15.414 1 93.88 86 ALA A N 1
ATOM 688 C CA . ALA A 1 86 ? 5.059 -2.482 -16.734 1 93.88 86 ALA A CA 1
ATOM 689 C C . ALA A 1 86 ? 4.836 -0.979 -16.609 1 93.88 86 ALA A C 1
ATOM 691 O O . ALA A 1 86 ? 4.266 -0.511 -15.617 1 93.88 86 ALA A O 1
ATOM 692 N N . THR A 1 87 ? 5.359 -0.257 -17.5 1 91.56 87 THR A N 1
ATOM 693 C CA . THR A 1 87 ? 5.113 1.176 -17.609 1 91.56 87 THR A CA 1
ATOM 694 C C . THR A 1 87 ? 4.734 1.542 -19.047 1 91.56 87 THR A C 1
ATOM 696 O O . THR A 1 87 ? 4.973 0.766 -19.984 1 91.56 87 THR A O 1
ATOM 699 N N . ARG A 1 88 ? 4.168 2.725 -19.203 1 87.19 88 ARG A N 1
ATOM 700 C CA . ARG A 1 88 ? 3.816 3.232 -20.516 1 87.19 88 ARG A CA 1
ATOM 701 C C . ARG A 1 88 ? 5.02 3.875 -21.203 1 87.19 88 ARG A C 1
ATOM 703 O O . ARG A 1 88 ? 5.16 3.807 -22.422 1 87.19 88 ARG A O 1
ATOM 710 N N . GLY A 1 89 ? 5.863 4.496 -20.406 1 86.81 89 GLY A N 1
ATOM 711 C CA . GLY A 1 89 ? 7.051 5.156 -20.938 1 86.81 89 GLY A CA 1
ATOM 712 C C . GLY A 1 89 ? 8.336 4.414 -20.625 1 86.81 89 GLY A C 1
ATOM 713 O O . GLY A 1 89 ? 8.344 3.5 -19.797 1 86.81 89 GLY A O 1
ATOM 714 N N . HIS A 1 90 ? 9.367 4.809 -21.406 1 90.12 90 HIS A N 1
ATOM 715 C CA . HIS A 1 90 ? 10.695 4.262 -21.141 1 90.12 90 HIS A CA 1
ATOM 716 C C . HIS A 1 90 ? 11.336 4.938 -19.938 1 90.12 90 HIS A C 1
ATOM 718 O O . HIS A 1 90 ? 11.859 6.047 -20.047 1 90.12 90 HIS A O 1
ATOM 724 N N . CYS A 1 91 ? 11.305 4.234 -18.812 1 90.69 91 CYS A N 1
ATOM 725 C CA . CYS A 1 91 ? 11.719 4.824 -17.547 1 90.69 91 CYS A CA 1
ATOM 726 C C . CYS A 1 91 ? 12.844 4.02 -16.906 1 90.69 91 CYS A C 1
ATOM 728 O O . CYS A 1 91 ? 12.844 2.789 -16.969 1 90.69 91 CYS A O 1
ATOM 730 N N . LYS A 1 92 ? 13.852 4.734 -16.391 1 91 92 LYS A N 1
ATOM 731 C CA . LYS A 1 92 ? 14.844 4.07 -15.547 1 91 92 LYS A CA 1
ATOM 732 C C . LYS A 1 92 ? 14.305 3.859 -14.133 1 91 92 LYS A C 1
ATOM 734 O O . LYS A 1 92 ? 14.055 4.824 -13.406 1 91 92 LYS A O 1
ATOM 739 N N . MET A 1 93 ? 14.164 2.539 -13.797 1 95.25 93 MET A N 1
ATOM 740 C CA . MET A 1 93 ? 13.523 2.246 -12.523 1 95.25 93 MET A CA 1
ATOM 741 C C . MET A 1 93 ? 14.242 1.115 -11.797 1 95.25 93 MET A C 1
ATOM 743 O O . MET A 1 93 ? 15 0.363 -12.406 1 95.25 93 MET A O 1
ATOM 747 N N . GLY A 1 94 ? 14.062 1.103 -10.5 1 96.94 94 GLY A N 1
ATOM 748 C CA . GLY A 1 94 ? 14.445 0.027 -9.602 1 96.94 94 GLY A CA 1
ATOM 749 C C . GLY A 1 94 ? 13.414 -0.252 -8.523 1 96.94 94 GLY A C 1
ATOM 750 O O . GLY A 1 94 ? 12.273 0.21 -8.617 1 96.94 94 GLY A O 1
ATOM 751 N N . VAL A 1 95 ? 13.836 -1.104 -7.598 1 98.25 95 VAL A N 1
ATOM 752 C CA . VAL A 1 95 ? 12.938 -1.444 -6.504 1 98.25 95 VAL A CA 1
ATOM 753 C C . VAL A 1 95 ? 13.586 -1.093 -5.168 1 98.25 95 VAL A C 1
ATOM 755 O O . VAL A 1 95 ? 14.719 -1.498 -4.895 1 98.25 95 VAL A O 1
ATOM 758 N N . ARG A 1 96 ? 12.891 -0.3 -4.375 1 96.81 96 ARG A N 1
ATOM 759 C CA . ARG A 1 96 ? 13.25 -0.119 -2.973 1 96.81 96 ARG A CA 1
ATOM 760 C C . ARG A 1 96 ? 12.539 -1.137 -2.09 1 96.81 96 ARG A C 1
ATOM 762 O O . ARG A 1 96 ? 11.367 -1.444 -2.312 1 96.81 96 ARG A O 1
ATOM 769 N N . TYR A 1 97 ? 13.289 -1.703 -1.166 1 97.88 97 TYR A N 1
ATOM 770 C CA . TYR A 1 97 ? 12.648 -2.705 -0.32 1 97.88 97 TYR A CA 1
ATOM 771 C C . TYR A 1 97 ? 13.32 -2.771 1.048 1 97.88 97 TYR A C 1
ATOM 773 O O . TYR A 1 97 ? 14.391 -2.197 1.249 1 97.88 97 TYR A O 1
ATOM 781 N N . ALA A 1 98 ? 12.578 -3.377 1.991 1 97.5 98 ALA A N 1
ATOM 782 C CA . ALA A 1 98 ? 13.078 -3.566 3.35 1 97.5 98 ALA A CA 1
ATOM 783 C C . ALA A 1 98 ? 12.25 -4.609 4.098 1 97.5 98 ALA A C 1
ATOM 785 O O . ALA A 1 98 ? 11.148 -4.961 3.67 1 97.5 98 ALA A O 1
ATOM 786 N N . ALA A 1 99 ? 12.82 -5.105 5.219 1 96.75 99 ALA A N 1
ATOM 787 C CA . ALA A 1 99 ? 12.094 -6.023 6.09 1 96.75 99 ALA A CA 1
ATOM 788 C C . ALA A 1 99 ? 11.297 -5.262 7.145 1 96.75 99 ALA A C 1
ATOM 790 O O . ALA A 1 99 ? 10.945 -5.82 8.188 1 96.75 99 ALA A O 1
ATOM 791 N N . HIS A 1 100 ? 11.102 -3.979 6.922 1 94 100 HIS A N 1
ATOM 792 C CA . HIS A 1 100 ? 10.281 -3.117 7.766 1 94 100 HIS A CA 1
ATOM 793 C C . HIS A 1 100 ? 9.484 -2.129 6.926 1 94 100 HIS A C 1
ATOM 795 O O . HIS A 1 100 ? 9.852 -1.825 5.793 1 94 100 HIS A O 1
ATOM 801 N N . PRO A 1 101 ? 8.391 -1.619 7.465 1 93.44 101 PRO A N 1
ATOM 802 C CA . PRO A 1 101 ? 7.445 -0.874 6.629 1 93.44 101 PRO A CA 1
ATOM 803 C C . PRO A 1 101 ? 7.91 0.55 6.336 1 93.44 101 PRO A C 1
ATOM 805 O O . PRO A 1 101 ? 7.348 1.224 5.473 1 93.44 101 PRO A O 1
ATOM 808 N N . TRP A 1 102 ? 8.859 1.023 7.062 1 92.38 102 TRP A N 1
ATOM 809 C CA . TRP A 1 102 ? 9.281 2.416 6.938 1 92.38 102 TRP A CA 1
ATOM 810 C C . TRP A 1 102 ? 10.688 2.51 6.355 1 92.38 102 TRP A C 1
ATOM 812 O O . TRP A 1 102 ? 11.492 1.591 6.516 1 92.38 102 TRP A O 1
ATOM 822 N N . ASN A 1 103 ? 10.984 3.578 5.723 1 89.81 103 ASN A N 1
ATOM 823 C CA . ASN A 1 103 ? 12.328 3.889 5.254 1 89.81 103 ASN A CA 1
ATOM 824 C C . ASN A 1 103 ? 12.938 2.725 4.477 1 89.81 103 ASN A C 1
ATOM 826 O O . ASN A 1 103 ? 13.984 2.201 4.852 1 89.81 103 ASN A O 1
ATOM 830 N N . LEU A 1 104 ? 12.359 2.379 3.385 1 93.44 104 LEU A N 1
ATOM 831 C CA . LEU A 1 104 ? 12.891 1.298 2.562 1 93.44 104 LEU A CA 1
ATOM 832 C C . LEU A 1 104 ? 14.289 1.634 2.057 1 93.44 104 LEU A C 1
ATOM 834 O O . LEU A 1 104 ? 14.438 2.275 1.015 1 93.44 104 LEU A O 1
ATOM 838 N N . ASP A 1 105 ? 15.266 1.094 2.701 1 91.56 105 ASP A N 1
ATOM 839 C CA . ASP A 1 105 ? 16.625 1.56 2.508 1 91.56 105 ASP A CA 1
ATOM 840 C C . ASP A 1 105 ? 17.406 0.635 1.566 1 91.56 105 ASP A C 1
ATOM 842 O O . ASP A 1 105 ? 18.516 0.942 1.165 1 91.56 105 ASP A O 1
ATOM 846 N N . LEU A 1 106 ? 16.875 -0.529 1.209 1 95.81 106 LEU A N 1
ATOM 847 C CA . LEU A 1 106 ? 17.516 -1.414 0.247 1 95.81 106 LEU A CA 1
ATOM 848 C C . LEU A 1 106 ? 17.062 -1.106 -1.173 1 95.81 106 LEU A C 1
ATOM 850 O O . LEU A 1 106 ? 15.938 -0.638 -1.377 1 95.81 106 LEU A O 1
ATOM 854 N N . GLN A 1 107 ? 17.984 -1.367 -2.121 1 96.19 107 GLN A N 1
ATOM 855 C CA . GLN A 1 107 ? 17.656 -1.079 -3.512 1 96.19 107 GLN A CA 1
ATOM 856 C C . GLN A 1 107 ? 18.109 -2.211 -4.43 1 96.19 107 GLN A C 1
ATOM 858 O O . GLN A 1 107 ? 19.188 -2.779 -4.242 1 96.19 107 GLN A O 1
ATOM 863 N N . ALA A 1 108 ? 17.297 -2.572 -5.355 1 97.75 108 ALA A N 1
ATOM 864 C CA . ALA A 1 108 ? 17.609 -3.48 -6.453 1 97.75 108 ALA A CA 1
ATOM 865 C C . ALA A 1 108 ? 17.5 -2.773 -7.801 1 97.75 108 ALA A C 1
ATOM 867 O O . ALA A 1 108 ? 16.5 -2.094 -8.07 1 97.75 108 ALA A O 1
ATOM 868 N N . GLU A 1 109 ? 18.516 -2.922 -8.609 1 96.19 109 GLU A N 1
ATOM 869 C CA . GLU A 1 109 ? 18.516 -2.283 -9.922 1 96.19 109 GLU A CA 1
ATOM 870 C C . GLU A 1 109 ? 17.516 -2.963 -10.859 1 96.19 109 GLU A C 1
ATOM 872 O O . GLU A 1 109 ? 17.391 -4.188 -10.859 1 96.19 109 GLU A O 1
ATOM 877 N N . GLY A 1 110 ? 16.844 -2.113 -11.617 1 96.38 110 GLY A N 1
ATOM 878 C CA . GLY A 1 110 ? 15.914 -2.639 -12.609 1 96.38 110 GLY A CA 1
ATOM 879 C C . GLY A 1 110 ? 16.484 -2.658 -14.008 1 96.38 110 GLY A C 1
ATOM 880 O O . GLY A 1 110 ? 17.406 -1.908 -14.32 1 96.38 110 GLY A O 1
ATOM 881 N N . ARG A 1 111 ? 16.031 -3.553 -14.836 1 95.75 111 ARG A N 1
ATOM 882 C CA . ARG A 1 111 ? 16.219 -3.553 -16.281 1 95.75 111 ARG A CA 1
ATOM 883 C C . ARG A 1 111 ? 14.883 -3.602 -17.016 1 95.75 111 ARG A C 1
ATOM 885 O O . ARG A 1 111 ? 13.859 -3.965 -16.422 1 95.75 111 ARG A O 1
ATOM 892 N N . ASP A 1 112 ? 14.875 -3.096 -18.203 1 95.25 112 ASP A N 1
ATOM 893 C CA . ASP A 1 112 ? 13.602 -3.059 -18.922 1 95.25 112 ASP A CA 1
ATOM 894 C C . ASP A 1 112 ? 13.773 -3.527 -20.359 1 95.25 112 ASP A C 1
ATOM 896 O O . ASP A 1 112 ? 14.891 -3.686 -20.844 1 95.25 112 ASP A O 1
ATOM 900 N N . MET A 1 113 ? 12.68 -3.867 -20.969 1 93.5 113 MET A N 1
ATOM 901 C CA . MET A 1 113 ? 12.602 -4.184 -22.391 1 93.5 113 MET A CA 1
ATOM 902 C C . MET A 1 113 ? 11.312 -3.637 -23 1 93.5 113 MET A C 1
ATOM 904 O O . MET A 1 113 ? 10.297 -3.521 -22.312 1 93.5 113 MET A O 1
ATOM 908 N N . GLU A 1 114 ? 11.398 -3.334 -24.25 1 91.44 114 GLU A N 1
ATOM 909 C CA . GLU A 1 114 ? 10.242 -2.818 -24.984 1 91.44 114 GLU A CA 1
ATOM 910 C C . GLU A 1 114 ? 9.539 -3.928 -25.766 1 91.44 114 GLU A C 1
ATOM 912 O O . GLU A 1 114 ? 10.18 -4.676 -26.5 1 91.44 114 GLU A O 1
ATOM 917 N N . LEU A 1 115 ? 8.25 -3.963 -25.578 1 88.62 115 LEU A N 1
ATOM 918 C CA . LEU A 1 115 ? 7.461 -4.938 -26.328 1 88.62 115 LEU A CA 1
ATOM 919 C C . LEU A 1 115 ? 7.266 -4.477 -27.766 1 88.62 115 LEU A C 1
ATOM 921 O O . LEU A 1 115 ? 6.812 -3.355 -28.016 1 88.62 115 LEU A O 1
ATOM 925 N N . ASN A 1 116 ? 7.504 -5.273 -28.734 1 80.56 116 ASN A N 1
ATOM 926 C CA . ASN A 1 116 ? 7.449 -4.949 -30.156 1 80.56 116 ASN A CA 1
ATOM 927 C C . ASN A 1 116 ? 6.016 -4.738 -30.641 1 80.56 116 ASN A C 1
ATOM 929 O O . ASN A 1 116 ? 5.77 -3.967 -31.562 1 80.56 116 ASN A O 1
ATOM 933 N N . TYR A 1 117 ? 5.062 -5.418 -30.125 1 71.88 117 TYR A N 1
ATOM 934 C CA . TYR A 1 117 ? 3.721 -5.418 -30.688 1 71.88 117 TYR A CA 1
ATOM 935 C C . TYR A 1 117 ? 2.74 -4.688 -29.781 1 71.88 117 TYR A C 1
ATOM 937 O O . TYR A 1 117 ? 1.524 -4.809 -29.938 1 71.88 117 TYR A O 1
ATOM 945 N N . ALA A 1 118 ? 3.24 -3.922 -28.984 1 72.69 118 ALA A N 1
ATOM 946 C CA . ALA A 1 118 ? 2.324 -3.197 -28.109 1 72.69 118 ALA A CA 1
ATOM 947 C C . ALA A 1 118 ? 1.916 -1.862 -28.719 1 72.69 118 ALA A C 1
ATOM 949 O O . ALA A 1 118 ? 2.727 -1.201 -29.375 1 72.69 118 ALA A O 1
ATOM 950 N N . GLU A 1 119 ? 0.648 -1.665 -28.578 1 72.75 119 GLU A N 1
ATOM 951 C CA . GLU A 1 119 ? 0.135 -0.386 -29.062 1 72.75 119 GLU A CA 1
ATOM 952 C C . GLU A 1 119 ? 0.827 0.783 -28.359 1 72.75 119 GLU A C 1
ATOM 954 O O . GLU A 1 119 ? 1.327 0.639 -27.25 1 72.75 119 GLU A O 1
ATOM 959 N N . ASN A 1 120 ? 0.785 1.803 -29.125 1 68.12 120 ASN A N 1
ATOM 960 C CA . ASN A 1 120 ? 1.379 3.004 -28.547 1 68.12 120 ASN A CA 1
ATOM 961 C C . ASN A 1 120 ? 0.657 3.434 -27.281 1 68.12 120 ASN A C 1
ATOM 963 O O . ASN A 1 120 ? -0.571 3.371 -27.203 1 68.12 120 ASN A O 1
ATOM 967 N N . LYS A 1 121 ? 1.393 3.766 -26.297 1 72.56 121 LYS A N 1
ATOM 968 C CA . LYS A 1 121 ? 0.957 4.312 -25.016 1 72.56 121 LYS A CA 1
ATOM 969 C C . LYS A 1 121 ? 0.357 3.223 -24.141 1 72.56 121 LYS A C 1
ATOM 971 O O . LYS A 1 121 ? -0.223 3.518 -23.094 1 72.56 121 LYS A O 1
ATOM 976 N N . SER A 1 122 ? 0.439 2.002 -24.672 1 80.44 122 SER A N 1
ATOM 977 C CA . SER A 1 122 ? 0.098 0.876 -23.797 1 80.44 122 SER A CA 1
ATOM 978 C C . SER A 1 122 ? 1.238 0.549 -22.844 1 80.44 122 SER A C 1
ATOM 980 O O . SER A 1 122 ? 2.273 1.22 -22.844 1 80.44 122 SER A O 1
ATOM 982 N N . TYR A 1 123 ? 1.012 -0.369 -22.016 1 86.5 123 TYR A N 1
ATOM 983 C CA . TYR A 1 123 ? 2.068 -0.825 -21.125 1 86.5 123 TYR A CA 1
ATOM 984 C C . TYR A 1 123 ? 3.129 -1.61 -21.891 1 86.5 123 TYR A C 1
ATOM 986 O O . TYR A 1 123 ? 3.215 -2.834 -21.766 1 86.5 123 TYR A O 1
ATOM 994 N N . LYS A 1 124 ? 3.922 -0.937 -22.594 1 87.25 124 LYS A N 1
ATOM 995 C CA . LYS A 1 124 ? 4.773 -1.63 -23.562 1 87.25 124 LYS A CA 1
ATOM 996 C C . LYS A 1 124 ? 6.172 -1.855 -23 1 87.25 124 LYS A C 1
ATOM 998 O O . LYS A 1 124 ? 6.953 -2.631 -23.547 1 87.25 124 LYS A O 1
ATOM 1003 N N . TYR A 1 125 ? 6.488 -1.157 -21.891 1 91.94 125 TYR A N 1
ATOM 1004 C CA . TYR A 1 125 ? 7.797 -1.387 -21.297 1 91.94 125 TYR A CA 1
ATOM 1005 C C . TYR A 1 125 ? 7.688 -2.307 -20.078 1 91.94 125 TYR A C 1
ATOM 1007 O O . TYR A 1 125 ? 7.031 -1.966 -19.094 1 91.94 125 TYR A O 1
ATOM 1015 N N . ILE A 1 126 ? 8.398 -3.426 -20.203 1 95.5 126 ILE A N 1
ATOM 1016 C CA . ILE A 1 126 ? 8.398 -4.41 -19.125 1 95.5 126 ILE A CA 1
ATOM 1017 C C . ILE A 1 126 ? 9.688 -4.301 -18.328 1 95.5 126 ILE A C 1
ATOM 1019 O O . ILE A 1 126 ? 10.781 -4.234 -18.891 1 95.5 126 ILE A O 1
ATOM 1023 N N . HIS A 1 127 ? 9.508 -4.215 -16.953 1 97.31 127 HIS A N 1
ATOM 1024 C CA . HIS A 1 127 ? 10.641 -4.062 -16.062 1 97.31 127 HIS A CA 1
ATOM 1025 C C . HIS A 1 127 ? 10.828 -5.301 -15.195 1 97.31 127 HIS A C 1
ATOM 1027 O O . HIS A 1 127 ? 9.867 -6.02 -14.906 1 97.31 127 HIS A O 1
ATOM 1033 N N . ARG A 1 128 ? 12.102 -5.527 -14.812 1 97.88 128 ARG A N 1
ATOM 1034 C CA . ARG A 1 128 ? 12.477 -6.637 -13.953 1 97.88 128 ARG A CA 1
ATOM 1035 C C . ARG A 1 128 ? 13.539 -6.211 -12.945 1 97.88 128 ARG A C 1
ATOM 1037 O O . ARG A 1 128 ? 14.477 -5.496 -13.289 1 97.88 128 ARG A O 1
ATOM 1044 N N . ALA A 1 129 ? 13.375 -6.613 -11.727 1 98.19 129 ALA A N 1
ATOM 1045 C CA . ALA A 1 129 ? 14.383 -6.469 -10.688 1 98.19 129 ALA A CA 1
ATOM 1046 C C . ALA A 1 129 ? 14.438 -7.703 -9.789 1 98.19 129 ALA A C 1
ATOM 1048 O O . ALA A 1 129 ? 13.398 -8.297 -9.492 1 98.19 129 ALA A O 1
ATOM 1049 N N . ASP A 1 130 ? 15.633 -8.055 -9.359 1 97.69 130 ASP A N 1
ATOM 1050 C CA . ASP A 1 130 ? 15.82 -9.234 -8.523 1 97.69 130 ASP A CA 1
ATOM 1051 C C . ASP A 1 130 ? 16.172 -8.836 -7.09 1 97.69 130 ASP A C 1
ATOM 1053 O O . ASP A 1 130 ? 17.141 -8.109 -6.859 1 97.69 130 ASP A O 1
ATOM 1057 N N . LEU A 1 131 ? 15.367 -9.25 -6.184 1 98.25 131 LEU A N 1
ATOM 1058 C CA . LEU A 1 131 ? 15.695 -9.148 -4.766 1 98.25 131 LEU A CA 1
ATOM 1059 C C . LEU A 1 131 ? 16.359 -10.438 -4.273 1 98.25 131 LEU A C 1
ATOM 1061 O O . LEU A 1 131 ? 15.695 -11.469 -4.145 1 98.25 131 LEU A O 1
ATOM 1065 N N . LYS A 1 132 ? 17.609 -10.367 -3.932 1 96.69 132 LYS A N 1
ATOM 1066 C CA . LYS A 1 132 ? 18.375 -11.586 -3.674 1 96.69 132 LYS A CA 1
ATOM 1067 C C . LYS A 1 132 ? 18.719 -11.719 -2.191 1 96.69 132 LYS A C 1
ATOM 1069 O O . LYS A 1 132 ? 18.828 -10.719 -1.481 1 96.69 132 LYS A O 1
ATOM 1074 N N . GLY A 1 133 ? 18.844 -12.922 -1.801 1 96.81 133 GLY A N 1
ATOM 1075 C CA . GLY A 1 133 ? 19.359 -13.227 -0.471 1 96.81 133 GLY A CA 1
ATOM 1076 C C . GLY A 1 133 ? 18.438 -12.742 0.638 1 96.81 133 GLY A C 1
ATOM 1077 O O . GLY A 1 133 ? 18.906 -12.188 1.637 1 96.81 133 GLY A O 1
ATOM 1078 N N . LEU A 1 134 ? 17.172 -12.914 0.477 1 97.75 134 LEU A N 1
ATOM 1079 C CA . LEU A 1 134 ? 16.203 -12.438 1.456 1 97.75 134 LEU A CA 1
ATOM 1080 C C . LEU A 1 134 ? 16.156 -13.359 2.67 1 97.75 134 LEU A C 1
ATOM 1082 O O . LEU A 1 134 ? 16.453 -14.555 2.561 1 97.75 134 LEU A O 1
ATOM 1086 N N . LEU A 1 135 ? 15.789 -12.812 3.797 1 96.69 135 LEU A N 1
ATOM 1087 C CA . LEU A 1 135 ? 15.672 -13.57 5.035 1 96.69 135 LEU A CA 1
ATOM 1088 C C . LEU A 1 135 ? 14.43 -14.461 5.012 1 96.69 135 LEU A C 1
ATOM 1090 O O . LEU A 1 135 ? 13.391 -14.07 4.477 1 96.69 135 LEU A O 1
ATOM 1094 N N . PRO A 1 136 ? 14.516 -15.68 5.621 1 95.44 136 PRO A N 1
ATOM 1095 C CA . PRO A 1 136 ? 13.352 -16.562 5.68 1 95.44 136 PRO A CA 1
ATOM 1096 C C . PRO A 1 136 ? 12.25 -16.031 6.594 1 95.44 136 PRO A C 1
ATOM 1098 O O . PRO A 1 136 ? 12.531 -15.258 7.516 1 95.44 136 PRO A O 1
ATOM 1101 N N . SER A 1 137 ? 11.039 -16.453 6.324 1 94.56 137 SER A N 1
ATOM 1102 C CA . SER A 1 137 ? 9.867 -16.156 7.145 1 94.56 137 SER A CA 1
ATOM 1103 C C . SER A 1 137 ? 9.789 -14.672 7.477 1 94.56 137 SER A C 1
ATOM 1105 O O . SER A 1 137 ? 9.586 -14.297 8.633 1 94.56 137 SER A O 1
ATOM 1107 N N . THR A 1 138 ? 10 -13.867 6.496 1 96.38 138 THR A N 1
ATOM 1108 C CA . THR A 1 138 ? 10.078 -12.422 6.703 1 96.38 138 THR A CA 1
ATOM 1109 C C . THR A 1 138 ? 9.18 -11.688 5.711 1 96.38 138 THR A C 1
ATOM 1111 O O . THR A 1 138 ? 9.164 -12.008 4.523 1 96.38 138 THR A O 1
ATOM 1114 N N . THR A 1 139 ? 8.383 -10.789 6.273 1 96.75 139 THR A N 1
ATOM 1115 C CA . THR A 1 139 ? 7.609 -9.914 5.406 1 96.75 139 THR A CA 1
ATOM 1116 C C . THR A 1 139 ? 8.477 -8.781 4.871 1 96.75 139 THR A C 1
ATOM 1118 O O . THR A 1 139 ? 9.109 -8.055 5.645 1 96.75 139 THR A O 1
ATOM 1121 N N . TYR A 1 140 ? 8.555 -8.664 3.607 1 97.94 140 TYR A N 1
ATOM 1122 C CA . TYR A 1 140 ? 9.273 -7.566 2.961 1 97.94 140 TYR A CA 1
ATOM 1123 C C . TYR A 1 140 ? 8.297 -6.551 2.379 1 97.94 140 TYR A C 1
ATOM 1125 O O . TYR A 1 140 ? 7.234 -6.922 1.867 1 97.94 140 TYR A O 1
ATOM 1133 N N . TYR A 1 141 ? 8.688 -5.352 2.496 1 97.12 141 TYR A N 1
ATOM 1134 C CA . TYR A 1 141 ? 8.031 -4.215 1.859 1 97.12 141 TYR A CA 1
ATOM 1135 C C . TYR A 1 141 ? 8.82 -3.734 0.649 1 97.12 141 TYR A C 1
ATOM 1137 O O . TYR A 1 141 ? 10.047 -3.645 0.7 1 97.12 141 TYR A O 1
ATOM 1145 N N . PHE A 1 142 ? 8.078 -3.486 -0.454 1 97.81 142 PHE A N 1
ATOM 1146 C CA . PHE A 1 142 ? 8.828 -3.102 -1.646 1 97.81 142 PHE A CA 1
ATOM 1147 C C . PHE A 1 142 ? 8.016 -2.154 -2.516 1 97.81 142 PHE A C 1
ATOM 1149 O O . PHE A 1 142 ? 6.785 -2.121 -2.424 1 97.81 142 PHE A O 1
ATOM 1156 N N . ARG A 1 143 ? 8.766 -1.423 -3.355 1 95.12 143 ARG A N 1
ATOM 1157 C CA . ARG A 1 143 ? 8.141 -0.468 -4.262 1 95.12 143 ARG A CA 1
ATOM 1158 C C . ARG A 1 143 ? 9.031 -0.177 -5.461 1 95.12 143 ARG A C 1
ATOM 1160 O O . ARG A 1 143 ? 10.164 0.285 -5.297 1 95.12 143 ARG A O 1
ATOM 1167 N N . PRO A 1 144 ? 8.523 -0.458 -6.668 1 97 144 PRO A N 1
ATOM 1168 C CA . PRO A 1 144 ? 9.227 0.047 -7.848 1 97 144 PRO A CA 1
ATOM 1169 C C . PRO A 1 144 ? 9.203 1.57 -7.941 1 97 144 PRO A C 1
ATOM 1171 O O . PRO A 1 144 ? 8.148 2.186 -7.801 1 97 144 PRO A O 1
ATOM 1174 N N . VAL A 1 145 ? 10.375 2.162 -8.164 1 93.75 145 VAL A N 1
ATOM 1175 C CA . VAL A 1 145 ? 10.445 3.619 -8.148 1 93.75 145 VAL A CA 1
ATOM 1176 C C . VAL A 1 145 ? 11.414 4.102 -9.227 1 93.75 145 VAL A C 1
ATOM 1178 O O . VAL A 1 145 ? 12.328 3.369 -9.625 1 93.75 145 VAL A O 1
ATOM 1181 N N . THR A 1 146 ? 11.18 5.305 -9.664 1 91.38 146 THR A N 1
ATOM 1182 C CA . THR A 1 146 ? 12.148 6.004 -10.5 1 91.38 146 THR A CA 1
ATOM 1183 C C . THR A 1 146 ? 13.25 6.625 -9.648 1 91.38 146 THR A C 1
ATOM 1185 O O . THR A 1 146 ? 13.219 6.52 -8.414 1 91.38 146 THR A O 1
ATOM 1188 N N . ASN A 1 147 ? 14.117 7.281 -10.344 1 81.81 147 ASN A N 1
ATOM 1189 C CA . ASN A 1 147 ? 15.188 7.969 -9.633 1 81.81 147 ASN A CA 1
ATOM 1190 C C . ASN A 1 147 ? 14.656 9.141 -8.812 1 81.81 147 ASN A C 1
ATOM 1192 O O . ASN A 1 147 ? 15.25 9.523 -7.805 1 81.81 147 ASN A O 1
ATOM 1196 N N . HIS A 1 148 ? 13.516 9.602 -9.195 1 78.62 148 HIS A N 1
ATOM 1197 C CA . HIS A 1 148 ? 12.914 10.703 -8.461 1 78.62 148 HIS A CA 1
ATOM 1198 C C . HIS A 1 148 ? 11.914 10.203 -7.418 1 78.62 148 HIS A C 1
ATOM 1200 O O . HIS A 1 148 ? 11.109 10.977 -6.895 1 78.62 148 HIS A O 1
ATOM 1206 N N . ASP A 1 149 ? 11.906 8.898 -7.25 1 80.38 149 ASP A N 1
ATOM 1207 C CA . ASP A 1 149 ? 11.102 8.234 -6.227 1 80.38 149 ASP A CA 1
ATOM 1208 C C . ASP A 1 149 ? 9.625 8.258 -6.59 1 80.38 149 ASP A C 1
ATOM 1210 O O . ASP A 1 149 ? 8.758 8.273 -5.711 1 80.38 149 ASP A O 1
ATOM 1214 N N . VAL A 1 150 ? 9.43 8.406 -7.871 1 81.81 150 VAL A N 1
ATOM 1215 C CA . VAL A 1 150 ? 8.062 8.258 -8.352 1 81.81 150 VAL A CA 1
ATOM 1216 C C . VAL A 1 150 ? 7.703 6.781 -8.445 1 81.81 150 VAL A C 1
ATOM 1218 O O . VAL A 1 150 ? 8.453 5.992 -9.031 1 81.81 150 VAL A O 1
ATOM 1221 N N . GLY A 1 151 ? 6.617 6.422 -7.816 1 85.56 151 GLY A N 1
ATOM 1222 C CA . GLY A 1 151 ? 6.168 5.039 -7.816 1 85.56 151 GLY A CA 1
ATOM 1223 C C . GLY A 1 151 ? 4.781 4.863 -7.227 1 85.56 151 GLY A C 1
ATOM 1224 O O . GLY A 1 151 ? 3.908 5.715 -7.41 1 85.56 151 GLY A O 1
ATOM 1225 N N . ILE A 1 152 ? 4.582 3.666 -6.738 1 84.06 152 ILE A N 1
ATOM 1226 C CA . ILE A 1 152 ? 3.309 3.338 -6.105 1 84.06 152 ILE A CA 1
ATOM 1227 C C . ILE A 1 152 ? 3.521 3.102 -4.613 1 84.06 152 ILE A C 1
ATOM 1229 O O . ILE A 1 152 ? 4.652 3.166 -4.121 1 84.06 152 ILE A O 1
ATOM 1233 N N . GLN A 1 153 ? 2.412 2.916 -3.98 1 83.75 153 GLN A N 1
ATOM 1234 C CA . GLN A 1 153 ? 2.5 2.564 -2.566 1 83.75 153 GLN A CA 1
ATOM 1235 C C . GLN A 1 153 ? 3.24 1.244 -2.373 1 83.75 153 GLN A C 1
ATOM 1237 O O . GLN A 1 153 ? 3.229 0.384 -3.256 1 83.75 153 GLN A O 1
ATOM 1242 N N . SER A 1 154 ? 3.82 1.165 -1.208 1 90.56 154 SER A N 1
ATOM 1243 C CA . SER A 1 154 ? 4.59 -0.041 -0.925 1 90.56 154 SER A CA 1
ATOM 1244 C C . SER A 1 154 ? 3.697 -1.278 -0.917 1 90.56 154 SER A C 1
ATOM 1246 O O . SER A 1 154 ? 2.574 -1.236 -0.41 1 90.56 154 SER A O 1
ATOM 1248 N N . LEU A 1 155 ? 4.176 -2.271 -1.51 1 95.62 155 LEU A N 1
ATOM 1249 C CA . LEU A 1 155 ? 3.584 -3.605 -1.497 1 95.62 155 LEU A CA 1
ATOM 1250 C C . LEU A 1 155 ? 4.336 -4.523 -0.538 1 95.62 155 LEU A C 1
ATOM 1252 O O . LEU A 1 155 ? 5.402 -4.164 -0.037 1 95.62 155 LEU A O 1
ATOM 1256 N N . ILE A 1 156 ? 3.691 -5.742 -0.264 1 96.75 156 ILE A N 1
ATOM 1257 C CA . ILE A 1 156 ? 4.34 -6.633 0.691 1 96.75 156 ILE A CA 1
ATOM 1258 C C . ILE A 1 156 ? 4.312 -8.062 0.158 1 96.75 156 ILE A C 1
ATOM 1260 O O . ILE A 1 156 ? 3.436 -8.422 -0.628 1 96.75 156 ILE A O 1
ATOM 1264 N N . PHE A 1 157 ? 5.258 -8.781 0.489 1 97.94 157 PHE A N 1
ATOM 1265 C CA . PHE A 1 157 ? 5.273 -10.234 0.318 1 97.94 157 PHE A CA 1
ATOM 1266 C C . PHE A 1 157 ? 6.023 -10.906 1.462 1 97.94 157 PHE A C 1
ATOM 1268 O O . PHE A 1 157 ? 6.762 -10.25 2.197 1 97.94 157 PHE A O 1
ATOM 1275 N N . LYS A 1 158 ? 5.812 -12.203 1.607 1 97.06 158 LYS A N 1
ATOM 1276 C CA . LYS A 1 158 ? 6.441 -12.953 2.691 1 97.06 158 LYS A CA 1
ATOM 1277 C C . LYS A 1 158 ? 7.254 -14.125 2.148 1 97.06 158 LYS A C 1
ATOM 1279 O O . LYS A 1 158 ? 6.762 -14.898 1.328 1 97.06 158 LYS A O 1
ATOM 1284 N N . THR A 1 159 ? 8.516 -14.164 2.553 1 96.88 159 THR A N 1
ATOM 1285 C CA . THR A 1 159 ? 9.352 -15.305 2.193 1 96.88 159 THR A CA 1
ATOM 1286 C C . THR A 1 159 ? 8.992 -16.531 3.037 1 96.88 159 THR A C 1
ATOM 1288 O O . THR A 1 159 ? 8.594 -16.391 4.195 1 96.88 159 THR A O 1
ATOM 1291 N N . PRO A 1 160 ? 9.102 -17.672 2.422 1 95.25 160 PRO A N 1
ATOM 1292 C CA . PRO A 1 160 ? 8.828 -18.891 3.203 1 95.25 160 PRO A CA 1
ATOM 1293 C C . PRO A 1 160 ? 9.898 -19.156 4.262 1 95.25 160 PRO A C 1
ATOM 1295 O O . PRO A 1 160 ? 10.922 -18.469 4.305 1 95.25 160 PRO A O 1
ATOM 1298 N N . GLY A 1 161 ? 9.547 -20.141 5.074 1 91.56 161 GLY A N 1
ATOM 1299 C CA . GLY A 1 161 ? 10.516 -20.578 6.062 1 91.56 161 GLY A CA 1
ATOM 1300 C C . GLY A 1 161 ? 11.617 -21.453 5.477 1 91.56 161 GLY A C 1
ATOM 1301 O O . GLY A 1 161 ? 11.578 -21.797 4.297 1 91.56 161 GLY A O 1
ATOM 1302 N N . THR A 1 162 ? 12.523 -21.734 6.348 1 85.44 162 THR A N 1
ATOM 1303 C CA . THR A 1 162 ? 13.578 -22.656 5.945 1 85.44 162 THR A CA 1
ATOM 1304 C C . THR A 1 162 ? 13.125 -24.109 6.102 1 85.44 162 THR A C 1
ATOM 1306 O O . THR A 1 162 ? 12.094 -24.375 6.719 1 85.44 162 THR A O 1
ATOM 1309 N N . CYS A 1 163 ? 13.805 -24.906 5.453 1 71.31 163 CYS A N 1
ATOM 1310 C CA . CYS A 1 163 ? 13.492 -26.328 5.5 1 71.31 163 CYS A CA 1
ATOM 1311 C C . CYS A 1 163 ? 13.555 -26.859 6.93 1 71.31 163 CYS A C 1
ATOM 1313 O O . CYS A 1 163 ? 12.945 -27.875 7.246 1 71.31 163 CYS A O 1
ATOM 1315 N N . ASN A 1 164 ? 14.18 -26.109 7.695 1 64.5 164 ASN A N 1
ATOM 1316 C CA . ASN A 1 164 ? 14.344 -26.562 9.07 1 64.5 164 ASN A CA 1
ATOM 1317 C C . ASN A 1 164 ? 13.219 -26.062 9.969 1 64.5 164 ASN A C 1
ATOM 1319 O O . ASN A 1 164 ? 13.094 -26.469 11.117 1 64.5 164 ASN A O 1
ATOM 1323 N N . GLU A 1 165 ? 12.523 -25.266 9.422 1 67.69 165 GLU A N 1
ATOM 1324 C CA . GLU A 1 165 ? 11.398 -24.734 10.188 1 67.69 165 GLU A CA 1
ATOM 1325 C C . GLU A 1 165 ? 10.133 -25.547 9.945 1 67.69 165 GLU A C 1
ATOM 1327 O O . GLU A 1 165 ? 9.969 -26.156 8.891 1 67.69 165 GLU A O 1
ATOM 1332 N N . THR A 1 166 ? 9.5 -25.547 11.039 1 70.88 166 THR A N 1
ATOM 1333 C CA . THR A 1 166 ? 8.219 -26.234 10.922 1 70.88 166 THR A CA 1
ATOM 1334 C C . THR A 1 166 ? 7.203 -25.359 10.195 1 70.88 166 THR A C 1
ATOM 1336 O O . THR A 1 166 ? 6.629 -24.438 10.781 1 70.88 166 THR A O 1
ATOM 1339 N N . TRP A 1 167 ? 7.297 -25.344 8.938 1 75.56 167 TRP A N 1
ATOM 1340 C CA . TRP A 1 167 ? 6.25 -24.656 8.188 1 75.56 167 TRP A CA 1
ATOM 1341 C C . TRP A 1 167 ? 5.715 -25.531 7.066 1 75.56 167 TRP A C 1
ATOM 1343 O O . TRP A 1 167 ? 6.352 -26.516 6.684 1 75.56 167 TRP A O 1
ATOM 1353 N N . SER A 1 168 ? 4.496 -25.203 6.773 1 88.5 168 SER A N 1
ATOM 1354 C CA . SER A 1 168 ? 3.816 -25.953 5.715 1 88.5 168 SER A CA 1
ATOM 1355 C C . SER A 1 168 ? 3.512 -25.047 4.52 1 88.5 168 SER A C 1
ATOM 1357 O O . SER A 1 168 ? 2.877 -24 4.672 1 88.5 168 SER A O 1
ATOM 1359 N N . PRO A 1 169 ? 4.039 -25.5 3.383 1 94.06 169 PRO A N 1
ATOM 1360 C CA . PRO A 1 169 ? 3.723 -24.688 2.199 1 94.06 169 PRO A CA 1
ATOM 1361 C C . PRO A 1 169 ? 2.26 -24.812 1.778 1 94.06 169 PRO A C 1
ATOM 1363 O O . PRO A 1 169 ? 1.68 -25.906 1.849 1 94.06 169 PRO A O 1
ATOM 1366 N N . HIS A 1 170 ? 1.698 -23.719 1.464 1 96.81 170 HIS A N 1
ATOM 1367 C CA . HIS A 1 170 ? 0.357 -23.625 0.899 1 96.81 170 HIS A CA 1
ATOM 1368 C C . HIS A 1 170 ? 0.383 -22.922 -0.46 1 96.81 170 HIS A C 1
ATOM 1370 O O . HIS A 1 170 ? 1.026 -21.891 -0.622 1 96.81 170 HIS A O 1
ATOM 1376 N N . PHE A 1 171 ? -0.287 -23.562 -1.418 1 98.25 171 PHE A N 1
ATOM 1377 C CA . PHE A 1 171 ? -0.327 -23.016 -2.768 1 98.25 171 PHE A CA 1
ATOM 1378 C C . PHE A 1 171 ? -1.764 -22.766 -3.209 1 98.25 171 PHE A C 1
ATOM 1380 O O . PHE A 1 171 ? -2.658 -23.562 -2.912 1 98.25 171 PHE A O 1
ATOM 1387 N N . LEU A 1 172 ? -1.996 -21.656 -3.822 1 97.81 172 LEU A N 1
ATOM 1388 C CA . LEU A 1 172 ? -3.207 -21.469 -4.617 1 97.81 172 LEU A CA 1
ATOM 1389 C C . LEU A 1 172 ? -2.975 -21.891 -6.062 1 97.81 172 LEU A C 1
ATOM 1391 O O . LEU A 1 172 ? -1.876 -21.734 -6.598 1 97.81 172 LEU A O 1
ATOM 1395 N N . VAL A 1 173 ? -3.975 -22.5 -6.637 1 96.44 173 VAL A N 1
ATOM 1396 C CA . VAL A 1 173 ? -3.846 -22.984 -8 1 96.44 173 VAL A CA 1
ATOM 1397 C C . VAL A 1 173 ? -5.016 -22.484 -8.844 1 96.44 173 VAL A C 1
ATOM 1399 O O . VAL A 1 173 ? -6.176 -22.625 -8.461 1 96.44 173 VAL A O 1
ATOM 1402 N N . ALA A 1 174 ? -4.676 -21.906 -9.914 1 92.69 174 ALA A N 1
ATOM 1403 C CA . ALA A 1 174 ? -5.707 -21.406 -10.828 1 92.69 174 ALA A CA 1
ATOM 1404 C C . ALA A 1 174 ? -5.348 -21.734 -12.281 1 92.69 174 ALA A C 1
ATOM 1406 O O . ALA A 1 174 ? -4.176 -21.938 -12.602 1 92.69 174 ALA A O 1
ATOM 1407 N N . SER A 1 175 ? -6.398 -21.891 -13.039 1 87.88 175 SER A N 1
ATOM 1408 C CA . SER A 1 175 ? -6.234 -22.125 -14.469 1 87.88 175 SER A CA 1
ATOM 1409 C C . SER A 1 175 ? -7.238 -21.312 -15.281 1 87.88 175 SER A C 1
ATOM 1411 O O . SER A 1 175 ? -8.398 -21.172 -14.883 1 87.88 175 SER A O 1
ATOM 1413 N N . ASN A 1 176 ? -6.762 -20.672 -16.266 1 78.5 176 ASN A N 1
ATOM 1414 C CA . ASN A 1 176 ? -7.578 -19.953 -17.219 1 78.5 176 ASN A CA 1
ATOM 1415 C C . ASN A 1 176 ? -8.602 -19.062 -16.531 1 78.5 176 ASN A C 1
ATOM 1417 O O . ASN A 1 176 ? -9.797 -19.125 -16.844 1 78.5 176 ASN A O 1
ATOM 1421 N N . LEU A 1 177 ? -8.141 -18.219 -15.727 1 77.19 177 LEU A N 1
ATOM 1422 C CA . LEU A 1 177 ? -9 -17.328 -14.961 1 77.19 177 LEU A CA 1
ATOM 1423 C C . LEU A 1 177 ? -9.625 -16.266 -15.859 1 77.19 177 LEU A C 1
ATOM 1425 O O . LEU A 1 177 ? -8.914 -15.539 -16.562 1 77.19 177 LEU A O 1
ATOM 1429 N N . ASP A 1 178 ? -10.953 -16.281 -15.977 1 71.62 178 ASP A N 1
ATOM 1430 C CA . ASP A 1 178 ? -11.672 -15.266 -16.75 1 71.62 178 ASP A CA 1
ATOM 1431 C C . ASP A 1 178 ? -12.742 -14.586 -15.891 1 71.62 178 ASP A C 1
ATOM 1433 O O . ASP A 1 178 ? -13.562 -13.828 -16.406 1 71.62 178 ASP A O 1
ATOM 1437 N N . SER A 1 179 ? -12.688 -14.883 -14.664 1 74.5 179 SER A N 1
ATOM 1438 C CA . SER A 1 179 ? -13.727 -14.383 -13.773 1 74.5 179 SER A CA 1
ATOM 1439 C C . SER A 1 179 ? -13.148 -13.406 -12.75 1 74.5 179 SER A C 1
ATOM 1441 O O . SER A 1 179 ? -12.258 -13.766 -11.984 1 74.5 179 SER A O 1
ATOM 1443 N N . GLU A 1 180 ? -13.734 -12.336 -12.742 1 78.19 180 GLU A N 1
ATOM 1444 C CA . GLU A 1 180 ? -13.359 -11.352 -11.734 1 78.19 180 GLU A CA 1
ATOM 1445 C C . GLU A 1 180 ? -13.672 -11.844 -10.328 1 78.19 180 GLU A C 1
ATOM 1447 O O . GLU A 1 180 ? -12.938 -11.547 -9.383 1 78.19 180 GLU A O 1
ATOM 1452 N N . THR A 1 181 ? -14.695 -12.586 -10.211 1 82.19 181 THR A N 1
ATOM 1453 C CA . THR A 1 181 ? -15.094 -13.141 -8.922 1 82.19 181 THR A CA 1
ATOM 1454 C C . THR A 1 181 ? -14.008 -14.062 -8.375 1 82.19 181 THR A C 1
ATOM 1456 O O . THR A 1 181 ? -13.688 -14.008 -7.184 1 82.19 181 THR A O 1
ATOM 1459 N N . THR A 1 182 ? -13.508 -14.867 -9.211 1 89.19 182 THR A N 1
ATOM 1460 C CA . THR A 1 182 ? -12.477 -15.797 -8.789 1 89.19 182 THR A CA 1
ATOM 1461 C C . THR A 1 182 ? -11.211 -15.047 -8.383 1 89.19 182 THR A C 1
ATOM 1463 O O . THR A 1 182 ? -10.594 -15.367 -7.355 1 89.19 182 THR A O 1
ATOM 1466 N N . ILE A 1 183 ? -10.852 -14.086 -9.18 1 89.44 183 ILE A N 1
ATOM 1467 C CA . ILE A 1 183 ? -9.648 -13.328 -8.867 1 89.44 183 ILE A CA 1
ATOM 1468 C C . ILE A 1 183 ? -9.805 -12.641 -7.508 1 89.44 183 ILE A C 1
ATOM 1470 O O . ILE A 1 183 ? -8.883 -12.656 -6.688 1 89.44 183 ILE A O 1
ATOM 1474 N N . LYS A 1 184 ? -10.938 -12.164 -7.23 1 85.75 184 LYS A N 1
ATOM 1475 C CA . LYS A 1 184 ? -11.203 -11.508 -5.953 1 85.75 184 LYS A CA 1
ATOM 1476 C C . LYS A 1 184 ? -11.062 -12.5 -4.797 1 85.75 184 LYS A C 1
ATOM 1478 O O . LYS A 1 184 ? -10.547 -12.148 -3.734 1 85.75 184 LYS A O 1
ATOM 1483 N N . SER A 1 185 ? -11.578 -13.609 -5.039 1 91 185 SER A N 1
ATOM 1484 C CA . SER A 1 185 ? -11.484 -14.633 -4.004 1 91 185 SER A CA 1
ATOM 1485 C C . SER A 1 185 ? -10.031 -15.016 -3.742 1 91 185 SER A C 1
ATOM 1487 O O . SER A 1 185 ? -9.641 -15.25 -2.596 1 91 185 SER A O 1
ATOM 1489 N N . ILE A 1 186 ? -9.359 -15.062 -4.789 1 94.81 186 ILE A N 1
ATOM 1490 C CA . ILE A 1 186 ? -7.941 -15.383 -4.66 1 94.81 186 ILE A CA 1
ATOM 1491 C C . ILE A 1 186 ? -7.227 -14.258 -3.912 1 94.81 186 ILE A C 1
ATOM 1493 O O . ILE A 1 186 ? -6.426 -14.516 -3.012 1 94.81 186 ILE A O 1
ATOM 1497 N N . VAL A 1 187 ? -7.52 -13.047 -4.25 1 92.62 187 VAL A N 1
ATOM 1498 C CA . VAL A 1 187 ? -6.91 -11.898 -3.598 1 92.62 187 VAL A CA 1
ATOM 1499 C C . VAL A 1 187 ? -7.195 -11.938 -2.098 1 92.62 187 VAL A C 1
ATOM 1501 O O . VAL A 1 187 ? -6.301 -11.711 -1.282 1 92.62 187 VAL A O 1
ATOM 1504 N N . LYS A 1 188 ? -8.406 -12.234 -1.759 1 89.5 188 LYS A N 1
ATOM 1505 C CA . LYS A 1 188 ? -8.797 -12.328 -0.354 1 89.5 188 LYS A CA 1
ATOM 1506 C C . LYS A 1 188 ? -7.953 -13.367 0.377 1 89.5 188 LYS A C 1
ATOM 1508 O O . LYS A 1 188 ? -7.492 -13.133 1.495 1 89.5 188 LYS A O 1
ATOM 1513 N N . LYS A 1 189 ? -7.73 -14.43 -0.26 1 94 189 LYS A N 1
ATOM 1514 C CA . LYS A 1 189 ? -6.938 -15.484 0.36 1 94 189 LYS A CA 1
ATOM 1515 C C . LYS A 1 189 ? -5.473 -15.078 0.469 1 94 189 LYS A C 1
ATOM 1517 O O . LYS A 1 189 ? -4.824 -15.336 1.486 1 94 189 LYS A O 1
ATOM 1522 N N . VAL A 1 190 ? -4.984 -14.461 -0.549 1 96.31 190 VAL A N 1
ATOM 1523 C CA . VAL A 1 190 ? -3.582 -14.055 -0.583 1 96.31 190 VAL A CA 1
ATOM 1524 C C . VAL A 1 190 ? -3.309 -13.055 0.539 1 96.31 190 VAL A C 1
ATOM 1526 O O . VAL A 1 190 ? -2.246 -13.086 1.165 1 96.31 190 VAL A O 1
ATOM 1529 N N . ARG A 1 191 ? -4.191 -12.227 0.86 1 91.12 191 ARG A N 1
ATOM 1530 C CA . ARG A 1 191 ? -4.012 -11.148 1.827 1 91.12 191 ARG A CA 1
ATOM 1531 C C . ARG A 1 191 ? -3.953 -11.695 3.25 1 91.12 191 ARG A C 1
ATOM 1533 O O . ARG A 1 191 ? -3.559 -10.984 4.18 1 91.12 191 ARG A O 1
ATOM 1540 N N . ARG A 1 192 ? -4.262 -12.961 3.447 1 90.62 192 ARG A N 1
ATOM 1541 C CA . ARG A 1 192 ? -4.141 -13.586 4.762 1 90.62 192 ARG A CA 1
ATOM 1542 C C . ARG A 1 192 ? -2.678 -13.836 5.113 1 90.62 192 ARG A C 1
ATOM 1544 O O . ARG A 1 192 ? -2.332 -13.977 6.289 1 90.62 192 ARG A O 1
ATOM 1551 N N . GLY A 1 193 ? -1.868 -14.031 4.039 1 92.31 193 GLY A N 1
ATOM 1552 C CA . GLY A 1 193 ? -0.44 -14.18 4.266 1 92.31 193 GLY A CA 1
ATOM 1553 C C . GLY A 1 193 ? -0.021 -15.609 4.52 1 92.31 193 GLY A C 1
ATOM 1554 O O . GLY A 1 193 ? 1.112 -15.867 4.934 1 92.31 193 GLY A O 1
ATOM 1555 N N . ASP A 1 194 ? -0.962 -16.547 4.227 1 92.69 194 ASP A N 1
ATOM 1556 C CA . ASP A 1 194 ? -0.695 -17.938 4.578 1 92.69 194 ASP A CA 1
ATOM 1557 C C . ASP A 1 194 ? -0.18 -18.719 3.375 1 92.69 194 ASP A C 1
ATOM 1559 O O . ASP A 1 194 ? 0.277 -19.859 3.516 1 92.69 194 ASP A O 1
ATOM 1563 N N . TYR A 1 195 ? -0.246 -18.156 2.221 1 96.81 195 TYR A N 1
ATOM 1564 C CA . TYR A 1 195 ? 0.117 -18.891 1.014 1 96.81 195 TYR A CA 1
ATOM 1565 C C . TYR A 1 195 ? 1.528 -18.531 0.562 1 96.81 195 TYR A C 1
ATOM 1567 O O . TYR A 1 195 ? 2.035 -17.453 0.879 1 96.81 195 TYR A O 1
ATOM 1575 N N . ASN A 1 196 ? 2.127 -19.469 -0.203 1 97.56 196 ASN A N 1
ATOM 1576 C CA . ASN A 1 196 ? 3.535 -19.312 -0.551 1 97.56 196 ASN A CA 1
ATOM 1577 C C . ASN A 1 196 ? 3.723 -19.109 -2.051 1 97.56 196 ASN A C 1
ATOM 1579 O O . ASN A 1 196 ? 4.77 -18.625 -2.49 1 97.56 196 ASN A O 1
ATOM 1583 N N . ALA A 1 197 ? 2.715 -19.453 -2.805 1 98.31 197 ALA A N 1
ATOM 1584 C CA . ALA A 1 197 ? 2.76 -19.203 -4.238 1 98.31 197 ALA A CA 1
ATOM 1585 C C . ALA A 1 197 ? 1.383 -19.375 -4.875 1 98.31 197 ALA A C 1
ATOM 1587 O O . ALA A 1 197 ? 0.527 -20.078 -4.332 1 98.31 197 ALA A O 1
ATOM 1588 N N . LEU A 1 198 ? 1.139 -18.688 -5.898 1 97.94 198 LEU A N 1
ATOM 1589 C CA . LEU A 1 198 ? 0.021 -18.891 -6.816 1 97.94 198 LEU A CA 1
ATOM 1590 C C . LEU A 1 198 ? 0.483 -19.594 -8.086 1 97.94 198 LEU A C 1
ATOM 1592 O O . LEU A 1 198 ? 1.229 -19.016 -8.883 1 97.94 198 LEU A O 1
ATOM 1596 N N . LEU A 1 199 ? 0.065 -20.812 -8.266 1 97.56 199 LEU A N 1
ATOM 1597 C CA . LEU A 1 199 ? 0.393 -21.594 -9.453 1 97.56 199 LEU A CA 1
ATOM 1598 C C . LEU A 1 199 ? -0.655 -21.391 -10.539 1 97.56 199 LEU A C 1
ATOM 1600 O O . LEU A 1 199 ? -1.855 -21.484 -10.281 1 97.56 199 LEU A O 1
ATOM 1604 N N . TYR A 1 200 ? -0.129 -21.109 -11.719 1 95.06 200 TYR A N 1
ATOM 1605 C CA . TYR A 1 200 ? -1.044 -20.859 -12.828 1 95.06 200 TYR A CA 1
ATOM 1606 C C . TYR A 1 200 ? -0.652 -21.672 -14.055 1 95.06 200 TYR A C 1
ATOM 1608 O O . TYR A 1 200 ? 0.459 -21.531 -14.57 1 95.06 200 TYR A O 1
ATOM 1616 N N . ASN A 1 201 ? -1.472 -22.594 -14.594 1 88.75 201 ASN A N 1
ATOM 1617 C CA . ASN A 1 201 ? -1.132 -23.438 -15.734 1 88.75 201 ASN A CA 1
ATOM 1618 C C . ASN A 1 201 ? -2.16 -23.312 -16.859 1 88.75 201 ASN A C 1
ATOM 1620 O O . ASN A 1 201 ? -2.311 -24.219 -17.672 1 88.75 201 ASN A O 1
ATOM 1624 N N . GLY A 1 202 ? -2.729 -22.188 -17.141 1 75.12 202 GLY A N 1
ATOM 1625 C CA . GLY A 1 202 ? -3.707 -21.984 -18.203 1 75.12 202 GLY A CA 1
ATOM 1626 C C . GLY A 1 202 ? -3.186 -21.156 -19.344 1 75.12 202 GLY A C 1
ATOM 1627 O O . GLY A 1 202 ? -1.983 -20.891 -19.438 1 75.12 202 GLY A O 1
ATOM 1628 N N . ASP A 1 203 ? -4.133 -20.906 -20.266 1 76.12 203 ASP A N 1
ATOM 1629 C CA . ASP A 1 203 ? -3.807 -20.141 -21.469 1 76.12 203 ASP A CA 1
ATOM 1630 C C . ASP A 1 203 ? -3.602 -18.672 -21.125 1 76.12 203 ASP A C 1
ATOM 1632 O O . ASP A 1 203 ? -4.551 -17.969 -20.766 1 76.12 203 ASP A O 1
ATOM 1636 N N . LEU A 1 204 ? -2.326 -18.297 -21.172 1 77.56 204 LEU A N 1
ATOM 1637 C CA . LEU A 1 204 ? -1.976 -16.938 -20.797 1 77.56 204 LEU A CA 1
ATOM 1638 C C . LEU A 1 204 ? -1.764 -16.062 -22.016 1 77.56 204 LEU A C 1
ATOM 1640 O O . LEU A 1 204 ? -2.033 -14.859 -21.984 1 77.56 204 LEU A O 1
ATOM 1644 N N . SER A 1 205 ? -1.311 -16.641 -23.062 1 66.81 205 SER A N 1
ATOM 1645 C CA . SER A 1 205 ? -0.81 -15.852 -24.188 1 66.81 205 SER A CA 1
ATOM 1646 C C . SER A 1 205 ? -1.886 -14.922 -24.734 1 66.81 205 SER A C 1
ATOM 1648 O O . SER A 1 205 ? -1.625 -13.742 -24.984 1 66.81 205 SER A O 1
ATOM 1650 N N . ALA A 1 206 ? -3.016 -15.422 -24.812 1 64.38 206 ALA A N 1
ATOM 1651 C CA . ALA A 1 206 ? -4.082 -14.602 -25.375 1 64.38 206 ALA A CA 1
ATOM 1652 C C . ALA A 1 206 ? -4.477 -13.477 -24.422 1 64.38 206 ALA A C 1
ATOM 1654 O O . ALA A 1 206 ? -4.953 -12.422 -24.875 1 64.38 206 ALA A O 1
ATOM 1655 N N . LYS A 1 207 ? -4.156 -13.617 -23.234 1 73.38 207 LYS A N 1
ATOM 1656 C CA . LYS A 1 207 ? -4.594 -12.664 -22.219 1 73.38 207 LYS A CA 1
ATOM 1657 C C . LYS A 1 207 ? -3.533 -11.602 -21.969 1 73.38 207 LYS A C 1
ATOM 1659 O O . LYS A 1 207 ? -3.807 -10.586 -21.312 1 73.38 207 LYS A O 1
ATOM 1664 N N . LEU A 1 208 ? -2.375 -11.797 -22.516 1 76.25 208 LEU A N 1
ATOM 1665 C CA . LEU A 1 208 ? -1.242 -10.953 -22.141 1 76.25 208 LEU A CA 1
ATOM 1666 C C . LEU A 1 208 ? -1.076 -9.797 -23.109 1 76.25 208 LEU A C 1
ATOM 1668 O O . LEU A 1 208 ? -0.345 -8.844 -22.828 1 76.25 208 LEU A O 1
ATOM 1672 N N . VAL A 1 209 ? -1.751 -9.797 -24.203 1 65.88 209 VAL A N 1
ATOM 1673 C CA . VAL A 1 209 ? -1.553 -8.758 -25.203 1 65.88 209 VAL A CA 1
ATOM 1674 C C . VAL A 1 209 ? -2.041 -7.414 -24.656 1 65.88 209 VAL A C 1
ATOM 1676 O O . VAL A 1 209 ? -3.205 -7.277 -24.281 1 65.88 209 VAL A O 1
ATOM 1679 N N . PRO A 1 210 ? -1.001 -6.523 -24.547 1 64 210 PRO A N 1
ATOM 1680 C CA . PRO A 1 210 ? -1.375 -5.219 -23.984 1 64 210 PRO A CA 1
ATOM 1681 C C . PRO A 1 210 ? -2.334 -4.449 -24.891 1 64 210 PRO A C 1
ATOM 1683 O O . PRO A 1 210 ? -2.154 -4.434 -26.125 1 64 210 PRO A O 1
ATOM 1686 N N . LYS A 1 211 ? -3.447 -4.082 -24.422 1 62.69 211 LYS A N 1
ATOM 1687 C CA . LYS A 1 211 ? -4.418 -3.266 -25.141 1 62.69 211 LYS A CA 1
ATOM 1688 C C . LYS A 1 211 ? -4.457 -1.842 -24.594 1 62.69 211 LYS A C 1
ATOM 1690 O O . LYS A 1 211 ? -4.188 -1.616 -23.422 1 62.69 211 LYS A O 1
ATOM 1695 N N . PHE A 1 212 ? -4.25 -0.855 -25.578 1 57.97 212 PHE A N 1
ATOM 1696 C CA . PHE A 1 212 ? -4.289 0.55 -25.188 1 57.97 212 PHE A CA 1
ATOM 1697 C C . PHE A 1 212 ? -5.453 0.82 -24.25 1 57.97 212 PHE A C 1
ATOM 1699 O O . PHE A 1 212 ? -5.355 1.662 -23.359 1 57.97 212 PHE A O 1
ATOM 1706 N N . GLU A 1 213 ? -6.492 0.149 -24.594 1 50.81 213 GLU A N 1
ATOM 1707 C CA . GLU A 1 213 ? -7.68 0.667 -23.922 1 50.81 213 GLU A CA 1
ATOM 1708 C C . GLU A 1 213 ? -7.547 0.568 -22.406 1 50.81 213 GLU A C 1
ATOM 1710 O O . GLU A 1 213 ? -7.496 1.588 -21.719 1 50.81 213 GLU A O 1
ATOM 1715 N N . GLN A 1 214 ? -8.094 -0.542 -21.797 1 50.59 214 GLN A N 1
ATOM 1716 C CA . GLN A 1 214 ? -8.719 -0.585 -20.484 1 50.59 214 GLN A CA 1
ATOM 1717 C C . GLN A 1 214 ? -7.699 -0.902 -19.391 1 50.59 214 GLN A C 1
ATOM 1719 O O . GLN A 1 214 ? -7.117 -1.989 -19.375 1 50.59 214 GLN A O 1
ATOM 1724 N N . LYS A 1 215 ? -7.039 0.105 -18.891 1 52.28 215 LYS A N 1
ATOM 1725 C CA . LYS A 1 215 ? -6.066 0.014 -17.797 1 52.28 215 LYS A CA 1
ATOM 1726 C C . LYS A 1 215 ? -6.402 -1.133 -16.859 1 52.28 215 LYS A C 1
ATOM 1728 O O . LYS A 1 215 ? -5.523 -1.906 -16.469 1 52.28 215 LYS A O 1
ATOM 1733 N N . ASP A 1 216 ? -7.648 -1.126 -16.359 1 54.19 216 ASP A N 1
ATOM 1734 C CA . ASP A 1 216 ? -7.945 -1.878 -15.141 1 54.19 216 ASP A CA 1
ATOM 1735 C C . ASP A 1 216 ? -8.688 -3.172 -15.461 1 54.19 216 ASP A C 1
ATOM 1737 O O . ASP A 1 216 ? -9 -3.955 -14.562 1 54.19 216 ASP A O 1
ATOM 1741 N N . THR A 1 217 ? -8.641 -3.514 -16.781 1 58.38 217 THR A N 1
ATOM 1742 C CA . THR A 1 217 ? -9.5 -4.672 -17.016 1 58.38 217 THR A CA 1
ATOM 1743 C C . THR A 1 217 ? -8.703 -5.816 -17.641 1 58.38 217 THR A C 1
ATOM 1745 O O . THR A 1 217 ? -9.234 -6.91 -17.844 1 58.38 217 THR A O 1
ATOM 1748 N N . SER A 1 218 ? -7.457 -5.531 -17.828 1 74.88 218 SER A N 1
ATOM 1749 C CA . SER A 1 218 ? -6.66 -6.641 -18.359 1 74.88 218 SER A CA 1
ATOM 1750 C C . SER A 1 218 ? -6.449 -7.719 -17.297 1 74.88 218 SER A C 1
ATOM 1752 O O . SER A 1 218 ? -6.508 -7.441 -16.094 1 74.88 218 SER A O 1
ATOM 1754 N N . PHE A 1 219 ? -6.285 -8.852 -17.828 1 82.69 219 PHE A N 1
ATOM 1755 C CA . PHE A 1 219 ? -6.012 -9.969 -16.922 1 82.69 219 PHE A CA 1
ATOM 1756 C C . PHE A 1 219 ? -4.836 -9.656 -16.016 1 82.69 219 PHE A C 1
ATOM 1758 O O . PHE A 1 219 ? -4.91 -9.875 -14.797 1 82.69 219 PHE A O 1
ATOM 1765 N N . LEU A 1 220 ? -3.775 -9.102 -16.562 1 88.38 220 LEU A N 1
ATOM 1766 C CA . LEU A 1 220 ? -2.574 -8.836 -15.773 1 88.38 220 LEU A CA 1
ATOM 1767 C C . LEU A 1 220 ? -2.846 -7.781 -14.703 1 88.38 220 LEU A C 1
ATOM 1769 O O . LEU A 1 220 ? -2.312 -7.863 -13.594 1 88.38 220 LEU A O 1
ATOM 1773 N N . SER A 1 221 ? -3.607 -6.812 -15.039 1 85 221 SER A N 1
ATOM 1774 C CA . SER A 1 221 ? -3.957 -5.789 -14.062 1 85 221 SER A CA 1
ATOM 1775 C C . SER A 1 221 ? -4.793 -6.371 -12.93 1 85 221 SER A C 1
ATOM 1777 O O . SER A 1 221 ? -4.625 -5.988 -11.766 1 85 221 SER A O 1
ATOM 1779 N N . GLN A 1 222 ? -5.633 -7.266 -13.258 1 85 222 GLN A N 1
ATOM 1780 C CA . GLN A 1 222 ? -6.492 -7.875 -12.25 1 85 222 GLN A CA 1
ATOM 1781 C C . GLN A 1 222 ? -5.707 -8.836 -11.359 1 85 222 GLN A C 1
ATOM 1783 O O . GLN A 1 222 ? -5.789 -8.75 -10.125 1 85 222 GLN A O 1
ATOM 1788 N N . ILE A 1 223 ? -4.941 -9.672 -12.008 1 91.88 223 ILE A N 1
ATOM 1789 C CA . ILE A 1 223 ? -4.266 -10.703 -11.227 1 91.88 223 ILE A CA 1
ATOM 1790 C C . ILE A 1 223 ? -3.125 -10.086 -10.43 1 91.88 223 ILE A C 1
ATOM 1792 O O . ILE A 1 223 ? -2.65 -10.68 -9.453 1 91.88 223 ILE A O 1
ATOM 1796 N N . ALA A 1 224 ? -2.676 -8.93 -10.828 1 92.44 224 ALA A N 1
ATOM 1797 C CA . ALA A 1 224 ? -1.616 -8.234 -10.109 1 92.44 224 ALA A CA 1
ATOM 1798 C C . ALA A 1 224 ? -2.037 -7.938 -8.672 1 92.44 224 ALA A C 1
ATOM 1800 O O . ALA A 1 224 ? -1.189 -7.809 -7.781 1 92.44 224 ALA A O 1
ATOM 1801 N N . GLN A 1 225 ? -3.287 -7.891 -8.414 1 89.56 225 GLN A N 1
ATOM 1802 C CA . GLN A 1 225 ? -3.785 -7.645 -7.066 1 89.56 225 GLN A CA 1
ATOM 1803 C C . GLN A 1 225 ? -3.42 -8.789 -6.129 1 89.56 225 GLN A C 1
ATOM 1805 O O . GLN A 1 225 ? -3.346 -8.609 -4.91 1 89.56 225 GLN A O 1
ATOM 1810 N N . ALA A 1 226 ? -3.184 -9.914 -6.719 1 94.94 226 ALA A N 1
ATOM 1811 C CA . ALA A 1 226 ? -2.715 -11.07 -5.953 1 94.94 226 ALA A CA 1
ATOM 1812 C C . ALA A 1 226 ? -1.227 -11.312 -6.191 1 94.94 226 ALA A C 1
ATOM 1814 O O . ALA A 1 226 ? -0.469 -11.531 -5.242 1 94.94 226 ALA A O 1
ATOM 1815 N N . ALA A 1 227 ? -0.851 -11.133 -7.418 1 97.25 227 ALA A N 1
ATOM 1816 C CA . ALA A 1 227 ? 0.483 -11.531 -7.855 1 97.25 227 ALA A CA 1
ATOM 1817 C C . ALA A 1 227 ? 1.542 -10.555 -7.355 1 97.25 227 ALA A C 1
ATOM 1819 O O . ALA A 1 227 ? 2.738 -10.844 -7.398 1 97.25 227 ALA A O 1
ATOM 1820 N N . SER A 1 228 ? 1.16 -9.445 -6.871 1 97.31 228 SER A N 1
ATOM 1821 C CA . SER A 1 228 ? 2.111 -8.5 -6.289 1 97.31 228 SER A CA 1
ATOM 1822 C C . SER A 1 228 ? 2.395 -8.844 -4.828 1 97.31 228 SER A C 1
ATOM 1824 O O . SER A 1 228 ? 3.33 -8.305 -4.23 1 97.31 228 SER A O 1
ATOM 1826 N N . PHE A 1 229 ? 1.589 -9.766 -4.242 1 97.19 229 PHE A N 1
ATOM 1827 C CA . PHE A 1 229 ? 1.748 -10.133 -2.84 1 97.19 229 PHE A CA 1
ATOM 1828 C C . PHE A 1 229 ? 2.303 -11.547 -2.703 1 97.19 229 PHE A C 1
ATOM 1830 O O . PHE A 1 229 ? 2.783 -11.93 -1.635 1 97.19 229 PHE A O 1
ATOM 1837 N N . LEU A 1 230 ? 2.123 -12.25 -3.756 1 98.25 230 LEU A N 1
ATOM 1838 C CA . LEU A 1 230 ? 2.434 -13.68 -3.756 1 98.25 230 LEU A CA 1
ATOM 1839 C C . LEU A 1 230 ? 3.135 -14.078 -5.051 1 98.25 230 LEU A C 1
ATOM 1841 O O . LEU A 1 230 ? 2.668 -13.75 -6.141 1 98.25 230 LEU A O 1
ATOM 1845 N N . PRO A 1 231 ? 4.297 -14.766 -4.906 1 98.62 231 PRO A N 1
ATOM 1846 C CA . PRO A 1 231 ? 4.941 -15.219 -6.145 1 98.62 231 PRO A CA 1
ATOM 1847 C C . PRO A 1 231 ? 3.977 -15.938 -7.082 1 98.62 231 PRO A C 1
ATOM 1849 O O . PRO A 1 231 ? 3.316 -16.906 -6.68 1 98.62 231 PRO A O 1
ATOM 1852 N N . PHE A 1 232 ? 3.898 -15.43 -8.242 1 97.88 232 PHE A N 1
ATOM 1853 C CA . PHE A 1 232 ? 3.039 -15.93 -9.312 1 97.88 232 PHE A CA 1
ATOM 1854 C C . PHE A 1 232 ? 3.807 -16.875 -10.227 1 97.88 232 PHE A C 1
ATOM 1856 O O . PHE A 1 232 ? 4.414 -16.438 -11.203 1 97.88 232 PHE A O 1
ATOM 1863 N N . MET A 1 233 ? 3.678 -18.156 -9.984 1 97.81 233 MET A N 1
ATOM 1864 C CA . MET A 1 233 ? 4.41 -19.172 -10.734 1 97.81 233 MET A CA 1
ATOM 1865 C C . MET A 1 233 ? 3.574 -19.703 -11.898 1 97.81 233 MET A C 1
ATOM 1867 O O . MET A 1 233 ? 2.547 -20.344 -11.68 1 97.81 233 MET A O 1
ATOM 1871 N N . THR A 1 234 ? 4.109 -19.453 -13.094 1 95.56 234 THR A N 1
ATOM 1872 C CA . THR A 1 234 ? 3.291 -19.766 -14.258 1 95.56 234 THR A CA 1
ATOM 1873 C C . THR A 1 234 ? 3.939 -20.859 -15.094 1 95.56 234 THR A C 1
ATOM 1875 O O . THR A 1 234 ? 5.164 -20.922 -15.211 1 95.56 234 THR A O 1
ATOM 1878 N N . ALA A 1 235 ? 3.148 -21.781 -15.602 1 94.25 235 ALA A N 1
ATOM 1879 C CA . ALA A 1 235 ? 3.547 -22.672 -16.688 1 94.25 235 ALA A CA 1
ATOM 1880 C C . ALA A 1 235 ? 3.141 -22.094 -18.047 1 94.25 235 ALA A C 1
ATOM 1882 O O . ALA A 1 235 ? 2.119 -21.406 -18.156 1 94.25 235 ALA A O 1
ATOM 1883 N N . PRO A 1 236 ? 4.02 -22.484 -19.016 1 89.5 236 PRO A N 1
ATOM 1884 C CA . PRO A 1 236 ? 3.645 -21.938 -20.328 1 89.5 236 PRO A CA 1
ATOM 1885 C C . PRO A 1 236 ? 2.354 -22.547 -20.859 1 89.5 236 PRO A C 1
ATOM 1887 O O . PRO A 1 236 ? 2.1 -23.75 -20.672 1 89.5 236 PRO A O 1
ATOM 1890 N N . GLY A 1 237 ? 1.426 -21.875 -21.266 1 82.75 237 GLY A N 1
ATOM 1891 C CA . GLY A 1 237 ? 0.185 -22.328 -21.875 1 82.75 237 GLY A CA 1
ATOM 1892 C C . GLY A 1 237 ? 0.307 -22.578 -23.359 1 82.75 237 GLY A C 1
ATOM 1893 O O . GLY A 1 237 ? 1.393 -22.875 -23.859 1 82.75 237 GLY A O 1
ATOM 1894 N N . ARG A 1 238 ? -0.802 -22.516 -23.984 1 79.75 238 ARG A N 1
ATOM 1895 C CA . ARG A 1 238 ? -0.852 -22.766 -25.422 1 79.75 238 ARG A CA 1
ATOM 1896 C C . ARG A 1 238 ? -0.308 -21.562 -26.203 1 79.75 238 ARG A C 1
ATOM 1898 O O . ARG A 1 238 ? -0.495 -20.422 -25.797 1 79.75 238 ARG A O 1
ATOM 1905 N N . LYS A 1 239 ? 0.352 -22 -27.188 1 74.38 239 LYS A N 1
ATOM 1906 C CA . LYS A 1 239 ? 0.752 -20.953 -28.141 1 74.38 239 LYS A CA 1
ATOM 1907 C C . LYS A 1 239 ? -0.465 -20.266 -28.734 1 74.38 239 LYS A C 1
ATOM 1909 O O . LYS A 1 239 ? -1.492 -20.906 -28.984 1 74.38 239 LYS A O 1
ATOM 1914 N N . ASP A 1 240 ? -0.298 -19 -28.734 1 69.25 240 ASP A N 1
ATOM 1915 C CA . ASP A 1 240 ? -1.369 -18.234 -29.359 1 69.25 240 ASP A CA 1
ATOM 1916 C C . ASP A 1 240 ? -0.931 -17.688 -30.719 1 69.25 240 ASP A C 1
ATOM 1918 O O . ASP A 1 240 ? 0.079 -17 -30.812 1 69.25 240 ASP A O 1
ATOM 1922 N N . THR A 1 241 ? -1.727 -18.031 -31.609 1 62.25 241 THR A N 1
ATOM 1923 C CA . THR A 1 241 ? -1.411 -17.625 -32.969 1 62.25 241 THR A CA 1
ATOM 1924 C C . THR A 1 241 ? -1.379 -16.109 -33.094 1 62.25 241 THR A C 1
ATOM 1926 O O . THR A 1 241 ? -0.767 -15.555 -34 1 62.25 241 THR A O 1
ATOM 1929 N N . THR A 1 242 ? -2.102 -15.484 -32.188 1 61.88 242 THR A N 1
ATOM 1930 C CA . THR A 1 242 ? -2.145 -14.031 -32.25 1 61.88 242 THR A CA 1
ATOM 1931 C C . THR A 1 242 ? -0.881 -13.422 -31.656 1 61.88 242 THR A C 1
ATOM 1933 O O . THR A 1 242 ? -0.61 -12.234 -31.828 1 61.88 242 THR A O 1
ATOM 1936 N N . ASP A 1 243 ? -0.323 -14.188 -30.875 1 62.03 243 ASP A N 1
ATOM 1937 C CA . ASP A 1 243 ? 0.937 -13.742 -30.297 1 62.03 243 ASP A CA 1
ATOM 1938 C C . ASP A 1 243 ? 2.096 -13.938 -31.266 1 62.03 243 ASP A C 1
ATOM 1940 O O . ASP A 1 243 ? 2.566 -15.055 -31.469 1 62.03 243 ASP A O 1
ATOM 1944 N N . ASN A 1 244 ? 2.326 -13.086 -32.156 1 61.16 244 ASN A N 1
ATOM 1945 C CA . ASN A 1 244 ? 3.268 -13.109 -33.25 1 61.16 244 ASN A CA 1
ATOM 1946 C C . ASN A 1 244 ? 4.555 -13.836 -32.875 1 61.16 244 ASN A C 1
ATOM 1948 O O . ASN A 1 244 ? 4.762 -14.188 -31.734 1 61.16 244 ASN A O 1
ATOM 1952 N N . GLU A 1 245 ? 5.262 -14.328 -33.812 1 67.69 245 GLU A N 1
ATOM 1953 C CA . GLU A 1 245 ? 6.566 -14.977 -33.844 1 67.69 245 GLU A CA 1
ATOM 1954 C C . GLU A 1 245 ? 6.457 -16.453 -33.469 1 67.69 245 GLU A C 1
ATOM 1956 O O . GLU A 1 245 ? 5.895 -17.25 -34.25 1 67.69 245 GLU A O 1
ATOM 1961 N N . ASP A 1 246 ? 6.641 -16.703 -32.094 1 69.88 246 ASP A N 1
ATOM 1962 C CA . ASP A 1 246 ? 6.691 -18.109 -31.719 1 69.88 246 ASP A CA 1
ATOM 1963 C C . ASP A 1 246 ? 5.438 -18.516 -30.938 1 69.88 246 ASP A C 1
ATOM 1965 O O . ASP A 1 246 ? 5.355 -19.641 -30.422 1 69.88 246 ASP A O 1
ATOM 1969 N N . GLY A 1 247 ? 4.445 -17.562 -30.859 1 80.06 247 GLY A N 1
ATOM 1970 C CA . GLY A 1 247 ? 3.195 -17.828 -30.172 1 80.06 247 GLY A CA 1
ATOM 1971 C C . GLY A 1 247 ? 3.295 -17.641 -28.672 1 80.06 247 GLY A C 1
ATOM 1972 O O . GLY A 1 247 ? 2.295 -17.75 -27.953 1 80.06 247 GLY A O 1
ATOM 1973 N N . LEU A 1 248 ? 4.516 -17.438 -28.172 1 87.38 248 LEU A N 1
ATOM 1974 C CA . LEU A 1 248 ? 4.715 -17.266 -26.734 1 87.38 248 LEU A CA 1
ATOM 1975 C C . LEU A 1 248 ? 5.578 -16.047 -26.453 1 87.38 248 LEU A C 1
ATOM 1977 O O . LEU A 1 248 ? 6.25 -15.977 -25.422 1 87.38 248 LEU A O 1
ATOM 1981 N N . TYR A 1 249 ? 5.578 -15.117 -27.375 1 87.56 249 TYR A N 1
ATOM 1982 C CA . TYR A 1 249 ? 6.406 -13.93 -27.25 1 87.56 249 TYR A CA 1
ATOM 1983 C C . TYR A 1 249 ? 6.039 -13.141 -25.984 1 87.56 249 TYR A C 1
ATOM 1985 O O . TYR A 1 249 ? 6.914 -12.742 -25.219 1 87.56 249 TYR A O 1
ATOM 1993 N N . MET A 1 250 ? 4.797 -12.953 -25.812 1 87.75 250 MET A N 1
ATOM 1994 C CA . MET A 1 250 ? 4.352 -12.172 -24.656 1 87.75 250 MET A CA 1
ATOM 1995 C C . MET A 1 250 ? 4.703 -12.883 -23.359 1 87.75 250 MET A C 1
ATOM 1997 O O . MET A 1 250 ? 5.168 -12.25 -22.406 1 87.75 250 MET A O 1
ATOM 2001 N N . TYR A 1 251 ? 4.496 -14.148 -23.344 1 90.44 251 TYR A N 1
ATOM 2002 C CA . TYR A 1 251 ? 4.809 -14.93 -22.156 1 90.44 251 TYR A CA 1
ATOM 2003 C C . TYR A 1 251 ? 6.285 -14.805 -21.797 1 90.44 251 TYR A C 1
ATOM 2005 O O . TYR A 1 251 ? 6.633 -14.578 -20.641 1 90.44 251 TYR A O 1
ATOM 2013 N N . ARG A 1 252 ? 7.137 -14.891 -22.734 1 91.69 252 ARG A N 1
ATOM 2014 C CA . ARG A 1 252 ? 8.578 -14.906 -22.531 1 91.69 252 ARG A CA 1
ATOM 2015 C C . ARG A 1 252 ? 9.086 -13.547 -22.062 1 91.69 252 ARG A C 1
ATOM 2017 O O . ARG A 1 252 ? 10.125 -13.453 -21.422 1 91.69 252 ARG A O 1
ATOM 2024 N N . ASN A 1 253 ? 8.32 -12.547 -22.344 1 91.81 253 ASN A N 1
ATOM 2025 C CA . ASN A 1 253 ? 8.773 -11.203 -22.016 1 91.81 253 ASN A CA 1
ATOM 2026 C C . ASN A 1 253 ? 8.125 -10.688 -20.734 1 91.81 253 ASN A C 1
ATOM 2028 O O . ASN A 1 253 ? 8.734 -9.906 -20 1 91.81 253 ASN A O 1
ATOM 2032 N N . ILE A 1 254 ? 6.965 -11.102 -20.438 1 92.75 254 ILE A N 1
ATOM 2033 C CA . ILE A 1 254 ? 6.203 -10.562 -19.312 1 92.75 254 ILE A CA 1
ATOM 2034 C C . ILE A 1 254 ? 6.555 -11.32 -18.031 1 92.75 254 ILE A C 1
ATOM 2036 O O . ILE A 1 254 ? 6.551 -10.742 -16.953 1 92.75 254 ILE A O 1
ATOM 2040 N N . PHE A 1 255 ? 6.883 -12.57 -18.219 1 95 255 PHE A N 1
ATOM 2041 C CA . PHE A 1 255 ? 7.145 -13.367 -17.031 1 95 255 PHE A CA 1
ATOM 2042 C C . PHE A 1 255 ? 8.625 -13.719 -16.938 1 95 255 PHE A C 1
ATOM 2044 O O . PHE A 1 255 ? 9.344 -13.695 -17.938 1 95 255 PHE A O 1
ATOM 2051 N N . SER A 1 256 ? 9.062 -13.922 -15.75 1 95.31 256 SER A N 1
ATOM 2052 C CA . SER A 1 256 ? 10.375 -14.453 -15.391 1 95.31 256 SER A CA 1
ATOM 2053 C C . SER A 1 256 ? 10.258 -15.602 -14.391 1 95.31 256 SER A C 1
ATOM 2055 O O . SER A 1 256 ? 9.656 -15.445 -13.328 1 95.31 256 SER A O 1
ATOM 2057 N N . MET A 1 257 ? 10.805 -16.703 -14.82 1 96.62 257 MET A N 1
ATOM 2058 C CA . MET A 1 257 ? 10.688 -17.891 -13.984 1 96.62 257 MET A CA 1
ATOM 2059 C C . MET A 1 257 ? 12.062 -18.391 -13.555 1 96.62 257 MET A C 1
ATOM 2061 O O . MET A 1 257 ? 13.078 -18.016 -14.141 1 96.62 257 MET A O 1
ATOM 2065 N N . PRO A 1 258 ? 12.109 -19.219 -12.562 1 95.81 258 PRO A N 1
ATOM 2066 C CA . PRO A 1 258 ? 13.398 -19.672 -12.016 1 95.81 258 PRO A CA 1
ATOM 2067 C C . PRO A 1 258 ? 14.281 -20.328 -13.07 1 95.81 258 PRO A C 1
ATOM 2069 O O . PRO A 1 258 ? 13.797 -21.094 -13.898 1 95.81 258 PRO A O 1
ATOM 2072 N N . GLY A 1 259 ? 15.523 -19.953 -12.992 1 88.19 259 GLY A N 1
ATOM 2073 C CA . GLY A 1 259 ? 16.516 -20.641 -13.797 1 88.19 259 GLY A CA 1
ATOM 2074 C C . GLY A 1 259 ? 16.578 -20.141 -15.227 1 88.19 259 GLY A C 1
ATOM 2075 O O . GLY A 1 259 ? 17.422 -20.578 -16.016 1 88.19 259 GLY A O 1
ATOM 2076 N N . ALA A 1 260 ? 15.711 -19.312 -15.547 1 87.56 260 ALA A N 1
ATOM 2077 C CA . ALA A 1 260 ? 15.703 -18.828 -16.922 1 87.56 260 ALA A CA 1
ATOM 2078 C C . ALA A 1 260 ? 16.234 -17.391 -17 1 87.56 260 ALA A C 1
ATOM 2080 O O . ALA A 1 260 ? 16.062 -16.609 -16.062 1 87.56 260 ALA A O 1
ATOM 2081 N N . GLU A 1 261 ? 16.906 -17.172 -18.047 1 91.31 261 GLU A N 1
ATOM 2082 C CA . GLU A 1 261 ? 17.234 -15.773 -18.344 1 91.31 261 GLU A CA 1
ATOM 2083 C C . GLU A 1 261 ? 15.992 -14.977 -18.734 1 91.31 261 GLU A C 1
ATOM 2085 O O . GLU A 1 261 ? 14.953 -15.555 -19.047 1 91.31 261 GLU A O 1
ATOM 2090 N N . TRP A 1 262 ? 16.109 -13.688 -18.688 1 93.88 262 TRP A N 1
ATOM 2091 C CA . TRP A 1 262 ? 15.008 -12.82 -19.109 1 93.88 262 TRP A CA 1
ATOM 2092 C C . TRP A 1 262 ? 15.461 -11.844 -20.172 1 93.88 262 TRP A C 1
ATOM 2094 O O . TRP A 1 262 ? 16.484 -11.18 -20.031 1 93.88 262 TRP A O 1
ATOM 2104 N N . PRO A 1 263 ? 14.688 -11.695 -21.203 1 93.56 263 PRO A N 1
ATOM 2105 C CA . PRO A 1 263 ? 13.484 -12.461 -21.531 1 93.56 263 PRO A CA 1
ATOM 2106 C C . PRO A 1 263 ? 13.781 -13.945 -21.734 1 93.56 263 PRO A C 1
ATOM 2108 O O . PRO A 1 263 ? 14.883 -14.312 -22.156 1 93.56 263 PRO A O 1
ATOM 2111 N N . MET A 1 264 ? 12.758 -14.719 -21.531 1 92.75 264 MET A N 1
ATOM 2112 C CA . MET A 1 264 ? 12.945 -16.172 -21.594 1 92.75 264 MET A CA 1
ATOM 2113 C C . MET A 1 264 ? 13.133 -16.625 -23.031 1 92.75 264 MET A C 1
ATOM 2115 O O . MET A 1 264 ? 12.469 -16.125 -23.938 1 92.75 264 MET A O 1
ATOM 2119 N N . SER A 1 265 ? 13.969 -17.625 -23.156 1 90.31 265 SER A N 1
ATOM 2120 C CA . SER A 1 265 ? 14.164 -18.25 -24.453 1 90.31 265 SER A CA 1
ATOM 2121 C C . SER A 1 265 ? 13.062 -19.266 -24.75 1 90.31 265 SER A C 1
ATOM 2123 O O . SER A 1 265 ? 12.531 -19.891 -23.844 1 90.31 265 SER A O 1
ATOM 2125 N N . PRO A 1 266 ? 12.758 -19.453 -26.047 1 85.19 266 PRO A N 1
ATOM 2126 C CA . PRO A 1 266 ? 11.75 -20.453 -26.406 1 85.19 266 PRO A CA 1
ATOM 2127 C C . PRO A 1 266 ? 12.164 -21.875 -26.031 1 85.19 266 PRO A C 1
ATOM 2129 O O . PRO A 1 266 ? 11.328 -22.766 -25.969 1 85.19 266 PRO A O 1
ATOM 2132 N N . ASN A 1 267 ? 13.469 -22.047 -25.797 1 86.38 267 ASN A N 1
ATOM 2133 C CA . ASN A 1 267 ? 13.977 -23.391 -25.516 1 86.38 267 ASN A CA 1
ATOM 2134 C C . ASN A 1 267 ? 14.172 -23.594 -24.016 1 86.38 267 ASN A C 1
ATOM 2136 O O . ASN A 1 267 ? 14.781 -24.578 -23.594 1 86.38 267 ASN A O 1
ATOM 2140 N N . LYS A 1 268 ? 13.633 -22.719 -23.234 1 88.56 268 LYS A N 1
ATOM 2141 C CA . LYS A 1 268 ? 13.742 -22.844 -21.797 1 88.56 268 LYS A CA 1
ATOM 2142 C C . LYS A 1 268 ? 12.492 -22.297 -21.094 1 88.56 268 LYS A C 1
ATOM 2144 O O . LYS A 1 268 ? 12.578 -21.422 -20.234 1 88.56 268 LYS A O 1
ATOM 2149 N N . LEU A 1 269 ? 11.43 -22.953 -21.438 1 91.75 269 LEU A N 1
ATOM 2150 C CA . LEU A 1 269 ? 10.141 -22.5 -20.906 1 91.75 269 LEU A CA 1
ATOM 2151 C C . LEU A 1 269 ? 9.742 -23.312 -19.688 1 91.75 269 LEU A C 1
ATOM 2153 O O . LEU A 1 269 ? 8.617 -23.203 -19.203 1 91.75 269 LEU A O 1
ATOM 2157 N N . TRP A 1 270 ? 10.633 -24.219 -19.266 1 95.31 270 TRP A N 1
ATOM 2158 C CA . TRP A 1 270 ? 10.359 -25.094 -18.125 1 95.31 270 TRP A CA 1
ATOM 2159 C C . TRP A 1 270 ? 11.336 -24.828 -16.984 1 95.31 270 TRP A C 1
ATOM 2161 O O . TRP A 1 270 ? 12.422 -24.281 -17.203 1 95.31 270 TRP A O 1
ATOM 2171 N N . TYR A 1 271 ? 10.82 -25.062 -15.781 1 96.94 271 TYR A N 1
ATOM 2172 C CA . TYR A 1 271 ? 11.648 -24.812 -14.609 1 96.94 271 TYR A CA 1
ATOM 2173 C C . TYR A 1 271 ? 11.219 -25.703 -13.438 1 96.94 271 TYR A C 1
ATOM 2175 O O . TYR A 1 271 ? 10.164 -26.328 -13.492 1 96.94 271 TYR A O 1
ATOM 2183 N N . SER A 1 272 ? 12.102 -25.828 -12.492 1 97.5 272 SER A N 1
ATOM 2184 C CA . SER A 1 272 ? 11.781 -26.453 -11.211 1 97.5 272 SER A CA 1
ATOM 2185 C C . SER A 1 272 ? 12.328 -25.641 -10.047 1 97.5 272 SER A C 1
ATOM 2187 O O . SER A 1 272 ? 13.203 -24.797 -10.234 1 97.5 272 SER A O 1
ATOM 2189 N N . LEU A 1 273 ? 11.695 -25.812 -8.953 1 96.75 273 LEU A N 1
ATOM 2190 C CA . LEU A 1 273 ? 12.055 -25.094 -7.738 1 96.75 273 LEU A CA 1
ATOM 2191 C C . LEU A 1 273 ? 11.664 -25.875 -6.492 1 96.75 273 LEU A C 1
ATOM 2193 O O . LEU A 1 273 ? 10.594 -26.484 -6.449 1 96.75 273 LEU A O 1
ATOM 2197 N N . ASN A 1 274 ? 12.555 -25.859 -5.531 1 95.25 274 ASN A N 1
ATOM 2198 C CA . ASN A 1 274 ? 12.211 -26.438 -4.242 1 95.25 274 ASN A CA 1
ATOM 2199 C C . ASN A 1 274 ? 11.547 -25.422 -3.324 1 95.25 274 ASN A C 1
ATOM 2201 O O . ASN A 1 274 ? 12.102 -24.344 -3.078 1 95.25 274 ASN A O 1
ATOM 2205 N N . ILE A 1 275 ? 10.391 -25.719 -2.895 1 95.62 275 ILE A N 1
ATOM 2206 C CA . ILE A 1 275 ? 9.664 -24.922 -1.914 1 95.62 275 ILE A CA 1
ATOM 2207 C C . ILE A 1 275 ? 9.336 -25.781 -0.692 1 95.62 275 ILE A C 1
ATOM 2209 O O . ILE A 1 275 ? 8.297 -26.438 -0.648 1 95.62 275 ILE A O 1
ATOM 2213 N N . GLY A 1 276 ? 10.195 -25.688 0.299 1 92.69 276 GLY A N 1
ATOM 2214 C CA . GLY A 1 276 ? 10.062 -26.609 1.42 1 92.69 276 GLY A CA 1
ATOM 2215 C C . GLY A 1 276 ? 10.148 -28.062 1.014 1 92.69 276 GLY A C 1
ATOM 2216 O O . GLY A 1 276 ? 11.094 -28.469 0.336 1 92.69 276 GLY A O 1
ATOM 2217 N N . PRO A 1 277 ? 9.102 -28.797 1.415 1 93.31 277 PRO A N 1
ATOM 2218 C CA . PRO A 1 277 ? 9.141 -30.234 1.099 1 93.31 277 PRO A CA 1
ATOM 2219 C C . PRO A 1 277 ? 8.695 -30.531 -0.331 1 93.31 277 PRO A C 1
ATOM 2221 O O . PRO A 1 277 ? 8.555 -31.703 -0.704 1 93.31 277 PRO A O 1
ATOM 2224 N N . VAL A 1 278 ? 8.555 -29.5 -1.133 1 95.88 278 VAL A N 1
ATOM 2225 C CA . VAL A 1 278 ? 7.992 -29.719 -2.463 1 95.88 278 VAL A CA 1
ATOM 2226 C C . VAL A 1 278 ? 9.047 -29.422 -3.525 1 95.88 278 VAL A C 1
ATOM 2228 O O . VAL A 1 278 ? 9.688 -28.375 -3.498 1 95.88 278 VAL A O 1
ATOM 2231 N N . HIS A 1 279 ? 9.297 -30.391 -4.336 1 96.56 279 HIS A N 1
ATOM 2232 C CA . HIS A 1 279 ? 9.945 -30.125 -5.613 1 96.56 279 HIS A CA 1
ATOM 2233 C C . HIS A 1 279 ? 8.922 -29.812 -6.699 1 96.56 279 HIS A C 1
ATOM 2235 O O . HIS A 1 279 ? 8.234 -30.719 -7.191 1 96.56 279 HIS A O 1
ATOM 2241 N N . LEU A 1 280 ? 8.82 -28.547 -7.062 1 98 280 LEU A N 1
ATOM 2242 C CA . LEU A 1 280 ? 7.832 -28.062 -8.023 1 98 280 LEU A CA 1
ATOM 2243 C C . LEU A 1 280 ? 8.398 -28.062 -9.438 1 98 280 LEU A C 1
ATOM 2245 O O . LEU A 1 280 ? 9.516 -27.594 -9.656 1 98 280 LEU A O 1
ATOM 2249 N N . ILE A 1 281 ? 7.602 -28.594 -10.383 1 98.12 281 ILE A N 1
ATOM 2250 C CA . ILE A 1 281 ? 8.031 -28.656 -11.773 1 98.12 281 ILE A CA 1
ATOM 2251 C C . ILE A 1 281 ? 6.988 -28 -12.672 1 98.12 281 ILE A C 1
ATOM 2253 O O . ILE A 1 281 ? 5.801 -28.328 -12.602 1 98.12 281 ILE A O 1
ATOM 2257 N N . SER A 1 282 ? 7.418 -27.078 -13.469 1 97.56 282 SER A N 1
ATOM 2258 C CA . SER A 1 282 ? 6.609 -26.531 -14.562 1 97.56 282 SER A CA 1
ATOM 2259 C C . SER A 1 282 ? 7.133 -26.984 -15.914 1 97.56 282 SER A C 1
ATOM 2261 O O . SER A 1 282 ? 8.328 -26.891 -16.188 1 97.56 282 SER A O 1
ATOM 2263 N N . TYR A 1 283 ? 6.273 -27.531 -16.703 1 96.25 283 TYR A N 1
ATOM 2264 C CA . TYR A 1 283 ? 6.648 -28.016 -18.031 1 96.25 283 TYR A CA 1
ATOM 2265 C C . TYR A 1 283 ? 5.73 -27.438 -19.094 1 96.25 283 TYR A C 1
ATOM 2267 O O . TYR A 1 283 ? 4.648 -26.938 -18.781 1 96.25 283 TYR A O 1
ATOM 2275 N N . SER A 1 284 ? 6.234 -27.5 -20.312 1 93.5 284 SER A N 1
ATOM 2276 C CA . SER A 1 284 ? 5.441 -27.047 -21.453 1 93.5 284 SER A CA 1
ATOM 2277 C C . SER A 1 284 ? 4.832 -28.219 -22.203 1 93.5 284 SER A C 1
ATOM 2279 O O . SER A 1 284 ? 5.543 -29.125 -22.625 1 93.5 284 SER A O 1
ATOM 2281 N N . THR A 1 285 ? 3.555 -28.172 -22.375 1 91.94 285 THR A N 1
ATOM 2282 C CA . THR A 1 285 ? 2.918 -29.234 -23.156 1 91.94 285 THR A CA 1
ATOM 2283 C C . THR A 1 285 ? 2.916 -28.875 -24.641 1 91.94 285 THR A C 1
ATOM 2285 O O . THR A 1 285 ? 2.816 -29.75 -25.5 1 91.94 285 THR A O 1
ATOM 2288 N N . ASP A 1 286 ? 3.045 -27.656 -24.938 1 87.88 286 ASP A N 1
ATOM 2289 C CA . ASP A 1 286 ? 2.912 -27.203 -26.312 1 87.88 286 ASP A CA 1
ATOM 2290 C C . ASP A 1 286 ? 4.098 -27.656 -27.172 1 87.88 286 ASP A C 1
ATOM 2292 O O . ASP A 1 286 ? 3.957 -27.875 -28.375 1 87.88 286 ASP A O 1
ATOM 2296 N N . VAL A 1 287 ? 5.195 -27.75 -26.578 1 90.62 287 VAL A N 1
ATOM 2297 C CA . VAL A 1 287 ? 6.379 -28.141 -27.328 1 90.62 287 VAL A CA 1
ATOM 2298 C C . VAL A 1 287 ? 6.195 -29.562 -27.875 1 90.62 287 VAL A C 1
ATOM 2300 O O . VAL A 1 287 ? 6.844 -29.938 -28.859 1 90.62 287 VAL A O 1
ATOM 2303 N N . LEU A 1 288 ? 5.309 -30.312 -27.297 1 92.25 288 LEU A N 1
ATOM 2304 C CA . LEU A 1 288 ? 5.055 -31.688 -27.734 1 92.25 288 LEU A CA 1
ATOM 2305 C C . LEU A 1 288 ? 4.246 -31.719 -29.031 1 92.25 288 LEU A C 1
ATOM 2307 O O . LEU A 1 288 ? 4.152 -32.75 -29.688 1 92.25 288 LEU A O 1
ATOM 2311 N N . PHE A 1 289 ? 3.676 -30.594 -29.359 1 89 289 PHE A N 1
ATOM 2312 C CA . PHE A 1 289 ? 2.855 -30.5 -30.562 1 89 289 PHE A CA 1
ATOM 2313 C C . PHE A 1 289 ? 3.629 -29.828 -31.688 1 89 289 PHE A C 1
ATOM 2315 O O . PHE A 1 289 ? 3.117 -29.703 -32.812 1 89 289 PHE A O 1
ATOM 2322 N N . ASP A 1 290 ? 4.801 -29.469 -31.422 1 87.31 290 ASP A N 1
ATOM 2323 C CA . ASP A 1 290 ? 5.621 -28.859 -32.469 1 87.31 290 ASP A CA 1
ATOM 2324 C C . ASP A 1 290 ? 5.973 -29.875 -33.562 1 87.31 290 ASP A C 1
ATOM 2326 O O . ASP A 1 290 ? 6.113 -31.062 -33.281 1 87.31 290 ASP A O 1
ATOM 2330 N N . SER A 1 291 ? 6.109 -29.234 -34.75 1 86.56 291 SER A N 1
ATOM 2331 C CA . SER A 1 291 ? 6.5 -30.109 -35.844 1 86.56 291 SER A CA 1
ATOM 2332 C C . SER A 1 291 ? 7.934 -30.594 -35.688 1 86.56 291 SER A C 1
ATOM 2334 O O . SER A 1 291 ? 8.242 -31.734 -36.031 1 86.56 291 SER A O 1
ATOM 2336 N N . ASP A 1 292 ? 8.703 -29.688 -35.156 1 87.25 292 ASP A N 1
ATOM 2337 C CA . ASP A 1 292 ? 10.07 -30.078 -34.875 1 87.25 292 ASP A CA 1
ATOM 2338 C C . ASP A 1 292 ? 10.211 -30.578 -33.438 1 87.25 292 ASP A C 1
ATOM 2340 O O . ASP A 1 292 ? 9.703 -29.938 -32.5 1 87.25 292 ASP A O 1
ATOM 2344 N N . ALA A 1 293 ? 10.82 -31.75 -33.188 1 89.5 293 ALA A N 1
ATOM 2345 C CA . ALA A 1 293 ? 10.906 -32.375 -31.891 1 89.5 293 ALA A CA 1
ATOM 2346 C C . ALA A 1 293 ? 12.055 -31.797 -31.062 1 89.5 293 ALA A C 1
ATOM 2348 O O . ALA A 1 293 ? 12.383 -32.312 -29.984 1 89.5 293 ALA A O 1
ATOM 2349 N N . LYS A 1 294 ? 12.594 -30.719 -31.531 1 91.56 294 LYS A N 1
ATOM 2350 C CA . LYS A 1 294 ? 13.789 -30.203 -30.875 1 91.56 294 LYS A CA 1
ATOM 2351 C C . LYS A 1 294 ? 13.484 -29.766 -29.438 1 91.56 294 LYS A C 1
ATOM 2353 O O . LYS A 1 294 ? 14.117 -30.234 -28.5 1 91.56 294 LYS A O 1
ATOM 2358 N N . ASN A 1 295 ? 12.5 -28.953 -29.281 1 91.88 295 ASN A N 1
ATOM 2359 C CA . ASN A 1 295 ? 12.172 -28.438 -27.953 1 91.88 295 ASN A CA 1
ATOM 2360 C C . ASN A 1 295 ? 11.57 -29.531 -27.078 1 91.88 295 ASN A C 1
ATOM 2362 O O . ASN A 1 295 ? 11.789 -29.562 -25.859 1 91.88 295 ASN A O 1
ATOM 2366 N N . ALA A 1 296 ? 10.859 -30.422 -27.641 1 93.81 296 ALA A N 1
ATOM 2367 C CA . ALA A 1 296 ? 10.312 -31.562 -26.891 1 93.81 296 ALA A CA 1
ATOM 2368 C C . ALA A 1 296 ? 11.43 -32.438 -26.328 1 93.81 296 ALA A C 1
ATOM 2370 O O . ALA A 1 296 ? 11.359 -32.844 -25.172 1 93.81 296 ALA A O 1
ATOM 2371 N N . ASN A 1 297 ? 12.461 -32.656 -27.141 1 94.69 297 ASN A N 1
ATOM 2372 C CA . ASN A 1 297 ? 13.594 -33.438 -26.703 1 94.69 297 ASN A CA 1
ATOM 2373 C C . ASN A 1 297 ? 14.391 -32.719 -25.609 1 94.69 297 ASN A C 1
ATOM 2375 O O . ASN A 1 297 ? 14.828 -33.344 -24.641 1 94.69 297 ASN A O 1
ATOM 2379 N N . LEU A 1 298 ? 14.531 -31.469 -25.797 1 94.69 298 LEU A N 1
ATOM 2380 C CA . LEU A 1 298 ? 15.242 -30.688 -24.797 1 94.69 298 LEU A CA 1
ATOM 2381 C C . LEU A 1 298 ? 14.516 -30.734 -23.453 1 94.69 298 LEU A C 1
ATOM 2383 O O . LEU A 1 298 ? 15.141 -30.922 -22.406 1 94.69 298 LEU A O 1
ATOM 2387 N N . GLN A 1 299 ? 13.258 -30.625 -23.438 1 95.75 299 GLN A N 1
ATOM 2388 C CA . GLN A 1 299 ? 12.469 -30.703 -22.203 1 95.75 299 GLN A CA 1
ATOM 2389 C C . GLN A 1 299 ? 12.562 -32.094 -21.578 1 95.75 299 GLN A C 1
ATOM 2391 O O . GLN A 1 299 ? 12.688 -32.219 -20.359 1 95.75 299 GLN A O 1
ATOM 2396 N N . ARG A 1 300 ? 12.453 -33.094 -22.453 1 95.94 300 ARG A N 1
ATOM 2397 C CA . ARG A 1 300 ? 12.555 -34.469 -21.969 1 95.94 300 ARG A CA 1
ATOM 2398 C C . ARG A 1 300 ? 13.867 -34.688 -21.219 1 95.94 300 ARG A C 1
ATOM 2400 O O . ARG A 1 300 ? 13.875 -35.188 -20.109 1 95.94 300 ARG A O 1
ATOM 2407 N N . ASP A 1 301 ? 14.922 -34.281 -21.875 1 96.38 301 ASP A N 1
ATOM 2408 C CA . ASP A 1 301 ? 16.234 -34.469 -21.281 1 96.38 301 ASP A CA 1
ATOM 2409 C C . ASP A 1 301 ? 16.359 -33.688 -19.969 1 96.38 301 ASP A C 1
ATOM 2411 O O . ASP A 1 301 ? 16.922 -34.188 -18.984 1 96.38 301 ASP A O 1
ATOM 2415 N N . TRP A 1 302 ? 15.852 -32.562 -20 1 96.38 302 TRP A N 1
ATOM 2416 C CA . TRP A 1 302 ? 15.859 -31.734 -18.797 1 96.38 302 TRP A CA 1
ATOM 2417 C C . TRP A 1 302 ? 15.039 -32.375 -17.688 1 96.38 302 TRP A C 1
ATOM 2419 O O . TRP A 1 302 ? 15.469 -32.438 -16.531 1 96.38 302 TRP A O 1
ATOM 2429 N N . LEU A 1 303 ? 13.883 -32.844 -17.984 1 97.5 303 LEU A N 1
ATOM 2430 C CA . LEU A 1 303 ? 13.008 -33.469 -17.016 1 97.5 303 LEU A CA 1
ATOM 2431 C C . LEU A 1 303 ? 13.68 -34.688 -16.375 1 97.5 303 LEU A C 1
ATOM 2433 O O . LEU A 1 303 ? 13.625 -34.875 -15.164 1 97.5 303 LEU A O 1
ATOM 2437 N N . VAL A 1 304 ? 14.25 -35.5 -17.203 1 96.38 304 VAL A N 1
ATOM 2438 C CA . VAL A 1 304 ? 14.914 -36.719 -16.719 1 96.38 304 VAL A CA 1
ATOM 2439 C C . VAL A 1 304 ? 16.031 -36.312 -15.742 1 96.38 304 VAL A C 1
ATOM 2441 O O . VAL A 1 304 ? 16.141 -36.906 -14.664 1 96.38 304 VAL A O 1
ATOM 2444 N N . LYS A 1 305 ? 16.781 -35.375 -16.172 1 96.88 305 LYS A N 1
ATOM 2445 C CA . LYS A 1 305 ? 17.875 -34.938 -15.312 1 96.88 305 LYS A CA 1
ATOM 2446 C C . LYS A 1 305 ? 17.344 -34.375 -14 1 96.88 305 LYS A C 1
ATOM 2448 O O . LYS A 1 305 ? 17.828 -34.719 -12.922 1 96.88 305 LYS A O 1
ATOM 2453 N N . ASP A 1 306 ? 16.422 -33.531 -14.062 1 97.12 306 ASP A N 1
ATOM 2454 C CA . ASP A 1 306 ? 15.852 -32.844 -12.906 1 97.12 306 ASP A CA 1
ATOM 2455 C C . ASP A 1 306 ? 15.227 -33.844 -11.938 1 97.12 306 ASP A C 1
ATOM 2457 O O . ASP A 1 306 ? 15.477 -33.781 -10.727 1 97.12 306 ASP A O 1
ATOM 2461 N N . LEU A 1 307 ? 14.484 -34.719 -12.445 1 97.19 307 LEU A N 1
ATOM 2462 C CA . LEU A 1 307 ? 13.773 -35.688 -11.609 1 97.19 307 LEU A CA 1
ATOM 2463 C C . LEU A 1 307 ? 14.742 -36.719 -11.016 1 97.19 307 LEU A C 1
ATOM 2465 O O . LEU A 1 307 ? 14.523 -37.188 -9.906 1 97.19 307 LEU A O 1
ATOM 2469 N N . THR A 1 308 ? 15.789 -37.062 -11.773 1 95.75 308 THR A N 1
ATOM 2470 C CA . THR A 1 308 ? 16.828 -37.906 -11.195 1 95.75 308 THR A CA 1
ATOM 2471 C C . THR A 1 308 ? 17.438 -37.25 -9.953 1 95.75 308 THR A C 1
ATOM 2473 O O . THR A 1 308 ? 17.562 -37.875 -8.906 1 95.75 308 THR A O 1
ATOM 2476 N N . GLU A 1 309 ? 17.672 -36.031 -10.117 1 95.69 309 GLU A N 1
ATOM 2477 C CA . GLU A 1 309 ? 18.25 -35.281 -9 1 95.69 309 GLU A CA 1
ATOM 2478 C C . GLU A 1 309 ? 17.266 -35.156 -7.844 1 95.69 309 GLU A C 1
ATOM 2480 O O . GLU A 1 309 ? 17.641 -35.281 -6.676 1 95.69 309 GLU A O 1
ATOM 2485 N N . ALA A 1 310 ? 16.047 -34.875 -8.141 1 95.5 310 ALA A N 1
ATOM 2486 C CA . ALA A 1 310 ? 15.008 -34.75 -7.113 1 95.5 310 ALA A CA 1
ATOM 2487 C C . ALA A 1 310 ? 14.859 -36.062 -6.336 1 95.5 310 ALA A C 1
ATOM 2489 O O . ALA A 1 310 ? 14.664 -36.062 -5.117 1 95.5 310 ALA A O 1
ATOM 2490 N N . ASN A 1 311 ? 15 -37.125 -6.996 1 94.25 311 ASN A N 1
ATOM 2491 C CA . ASN A 1 311 ? 14.797 -38.438 -6.367 1 94.25 311 ASN A CA 1
ATOM 2492 C C . ASN A 1 311 ? 15.969 -38.812 -5.461 1 94.25 311 ASN A C 1
ATOM 2494 O O . ASN A 1 311 ? 15.812 -39.594 -4.531 1 94.25 311 ASN A O 1
ATOM 2498 N N . GLU A 1 312 ? 17.031 -38.219 -5.75 1 92.75 312 GLU A N 1
ATOM 2499 C CA . GLU A 1 312 ? 18.188 -38.438 -4.875 1 92.75 312 GLU A CA 1
ATOM 2500 C C . GLU A 1 312 ? 18.016 -37.688 -3.551 1 92.75 312 GLU A C 1
ATOM 2502 O O . GLU A 1 312 ? 18.672 -38.031 -2.562 1 92.75 312 GLU A O 1
ATOM 2507 N N . LYS A 1 313 ? 17.125 -36.75 -3.561 1 91.06 313 LYS A N 1
ATOM 2508 C CA . LYS A 1 313 ? 16.969 -35.906 -2.381 1 91.06 313 LYS A CA 1
ATOM 2509 C C . LYS A 1 313 ? 15.547 -35.969 -1.851 1 91.06 313 LYS A C 1
ATOM 2511 O O . LYS A 1 313 ? 15.016 -34.938 -1.362 1 91.06 313 LYS A O 1
ATOM 2516 N N . ARG A 1 314 ? 14.914 -37.031 -1.921 1 92.19 314 ARG A N 1
ATOM 2517 C CA . ARG A 1 314 ? 13.5 -37.156 -1.559 1 92.19 314 ARG A CA 1
ATOM 2518 C C . ARG A 1 314 ? 13.305 -36.938 -0.061 1 92.19 314 ARG A C 1
ATOM 2520 O O . ARG A 1 314 ? 12.203 -36.594 0.382 1 92.19 314 ARG A O 1
ATOM 2527 N N . GLU A 1 315 ? 14.305 -37.125 0.664 1 88.31 315 GLU A N 1
ATOM 2528 C CA . GLU A 1 315 ? 14.188 -36.875 2.098 1 88.31 315 GLU A CA 1
ATOM 2529 C C . GLU A 1 315 ? 13.961 -35.406 2.385 1 88.31 315 GLU A C 1
ATOM 2531 O O . GLU A 1 315 ? 13.258 -35.062 3.338 1 88.31 315 GLU A O 1
ATOM 2536 N N . GLU A 1 316 ? 14.531 -34.625 1.521 1 89.12 316 GLU A N 1
ATOM 2537 C CA . GLU A 1 316 ? 14.383 -33.188 1.674 1 89.12 316 GLU A CA 1
ATOM 2538 C C . GLU A 1 316 ? 13.102 -32.688 1.01 1 89.12 316 GLU A C 1
ATOM 2540 O O . GLU A 1 316 ? 12.43 -31.797 1.537 1 89.12 316 GLU A O 1
ATOM 2545 N N . THR A 1 317 ? 12.852 -33.25 -0.132 1 93 317 THR A N 1
ATOM 2546 C CA . THR A 1 317 ? 11.664 -32.875 -0.895 1 93 317 THR A CA 1
ATOM 2547 C C . THR A 1 317 ? 10.828 -34.094 -1.232 1 93 317 THR A C 1
ATOM 2549 O O . THR A 1 317 ? 10.805 -34.562 -2.383 1 93 317 THR A O 1
ATOM 2552 N N . PRO A 1 318 ? 10.133 -34.531 -0.273 1 94.06 318 PRO A N 1
ATOM 2553 C CA . PRO A 1 318 ? 9.383 -35.781 -0.49 1 94.06 318 PRO A CA 1
ATOM 2554 C C . PRO A 1 318 ? 8.312 -35.656 -1.571 1 94.06 318 PRO A C 1
ATOM 2556 O O . PRO A 1 318 ? 8.039 -36.594 -2.299 1 94.06 318 PRO A O 1
ATOM 2559 N N . TRP A 1 319 ? 7.754 -34.5 -1.693 1 96.25 319 TRP A N 1
ATOM 2560 C CA . TRP A 1 319 ? 6.664 -34.344 -2.646 1 96.25 319 TRP A CA 1
ATOM 2561 C C . TRP A 1 319 ? 7.18 -33.781 -3.971 1 96.25 319 TRP A C 1
ATOM 2563 O O . TRP A 1 319 ? 7.898 -32.781 -3.994 1 96.25 319 TRP A O 1
ATOM 2573 N N . VAL A 1 320 ? 6.844 -34.438 -5.031 1 97.75 320 VAL A N 1
ATOM 2574 C CA . VAL A 1 320 ? 7.094 -33.906 -6.375 1 97.75 320 VAL A CA 1
ATOM 2575 C C . VAL A 1 320 ? 5.766 -33.562 -7.039 1 97.75 320 VAL A C 1
ATOM 2577 O O . VAL A 1 320 ? 4.922 -34.406 -7.273 1 97.75 320 VAL A O 1
ATOM 2580 N N . ILE A 1 321 ? 5.602 -32.281 -7.32 1 98.19 321 ILE A N 1
ATOM 2581 C CA . ILE A 1 321 ? 4.379 -31.766 -7.922 1 98.19 321 ILE A CA 1
ATOM 2582 C C . ILE A 1 321 ? 4.703 -31.109 -9.266 1 98.19 321 ILE A C 1
ATOM 2584 O O . ILE A 1 321 ? 5.582 -30.25 -9.352 1 98.19 321 ILE A O 1
ATOM 2588 N N . ALA A 1 322 ? 4.039 -31.547 -10.289 1 98.38 322 ALA A N 1
ATOM 2589 C CA . ALA A 1 322 ? 4.219 -30.984 -11.625 1 98.38 322 ALA A CA 1
ATOM 2590 C C . ALA A 1 322 ? 2.951 -30.297 -12.109 1 98.38 322 ALA A C 1
ATOM 2592 O O . ALA A 1 322 ? 1.84 -30.719 -11.797 1 98.38 322 ALA A O 1
ATOM 2593 N N . PHE A 1 323 ? 3.127 -29.188 -12.828 1 97.12 323 PHE A N 1
ATOM 2594 C CA . PHE A 1 323 ? 1.935 -28.562 -13.391 1 97.12 323 PHE A CA 1
ATOM 2595 C C . PHE A 1 323 ? 2.205 -28.047 -14.797 1 97.12 323 PHE A C 1
ATOM 2597 O O . PHE A 1 323 ? 3.318 -27.609 -15.102 1 97.12 323 PHE A O 1
ATOM 2604 N N . GLY A 1 324 ? 1.298 -28.25 -15.68 1 94.69 324 GLY A N 1
ATOM 2605 C CA . GLY A 1 324 ? 1.294 -27.844 -17.078 1 94.69 324 GLY A CA 1
ATOM 2606 C C . GLY A 1 324 ? -0.101 -27.641 -17.641 1 94.69 324 GLY A C 1
ATOM 2607 O O . GLY A 1 324 ? -1.09 -27.75 -16.906 1 94.69 324 GLY A O 1
ATOM 2608 N N . SER A 1 325 ? -0.179 -27.375 -18.891 1 91.06 325 SER A N 1
ATOM 2609 C CA . SER A 1 325 ? -1.448 -26.953 -19.484 1 91.06 325 SER A CA 1
ATOM 2610 C C . SER A 1 325 ? -2.291 -28.156 -19.906 1 91.06 325 SER A C 1
ATOM 2612 O O . SER A 1 325 ? -3.152 -28.609 -19.141 1 91.06 325 SER A O 1
ATOM 2614 N N . HIS A 1 326 ? -1.914 -28.938 -20.969 1 90.25 326 HIS A N 1
ATOM 2615 C CA . HIS A 1 326 ? -2.715 -30.031 -21.5 1 90.25 326 HIS A CA 1
ATOM 2616 C C . HIS A 1 326 ? -2.641 -31.266 -20.609 1 90.25 326 HIS A C 1
ATOM 2618 O O . HIS A 1 326 ? -1.551 -31.703 -20.234 1 90.25 326 HIS A O 1
ATOM 2624 N N . PRO A 1 327 ? -3.795 -31.828 -20.406 1 93.06 327 PRO A N 1
ATOM 2625 C CA . PRO A 1 327 ? -3.781 -33.031 -19.578 1 93.06 327 PRO A CA 1
ATOM 2626 C C . PRO A 1 327 ? -3.369 -34.281 -20.359 1 93.06 327 PRO A C 1
ATOM 2628 O O . PRO A 1 327 ? -3.486 -34.312 -21.594 1 93.06 327 PRO A O 1
ATOM 2631 N N . MET A 1 328 ? -2.922 -35.219 -19.703 1 94.19 328 MET A N 1
ATOM 2632 C CA . MET A 1 328 ? -2.621 -36.531 -20.297 1 94.19 328 MET A CA 1
ATOM 2633 C C . MET A 1 328 ? -3.893 -37.344 -20.484 1 94.19 328 MET A C 1
ATOM 2635 O O . MET A 1 328 ? -4.047 -38.031 -21.5 1 94.19 328 MET A O 1
ATOM 2639 N N . TYR A 1 329 ? -4.727 -37.25 -19.484 1 92.06 329 TYR A N 1
ATOM 2640 C CA . TYR A 1 329 ? -5.984 -38 -19.516 1 92.06 329 TYR A CA 1
ATOM 2641 C C . TYR A 1 329 ? -7.172 -37.062 -19.297 1 92.06 329 TYR A C 1
ATOM 2643 O O . TYR A 1 329 ? -7.094 -36.125 -18.484 1 92.06 329 TYR A O 1
ATOM 2651 N N . CYS A 1 330 ? -8.195 -37.188 -19.953 1 88.31 330 CYS A N 1
ATOM 2652 C CA . CYS A 1 330 ? -9.445 -36.469 -19.719 1 88.31 330 CYS A CA 1
ATOM 2653 C C . CYS A 1 330 ? -10.648 -37.312 -20.109 1 88.31 330 CYS A C 1
ATOM 2655 O O . CYS A 1 330 ? -10.586 -38.094 -21.078 1 88.31 330 CYS A O 1
ATOM 2657 N N . SER A 1 331 ? -11.562 -37.031 -19.156 1 79.12 331 SER A N 1
ATOM 2658 C CA . SER A 1 331 ? -12.844 -37.625 -19.5 1 79.12 331 SER A CA 1
ATOM 2659 C C . SER A 1 331 ? -13.672 -36.688 -20.391 1 79.12 331 SER A C 1
ATOM 2661 O O . SER A 1 331 ? -13.477 -35.469 -20.359 1 79.12 331 SER A O 1
ATOM 2663 N N . PHE A 1 332 ? -14.219 -37.125 -21.375 1 71.56 332 PHE A N 1
ATOM 2664 C CA . PHE A 1 332 ? -15.219 -36.375 -22.141 1 71.56 332 PHE A CA 1
ATOM 2665 C C . PHE A 1 332 ? -14.555 -35.562 -23.25 1 71.56 332 PHE A C 1
ATOM 2667 O O . PHE A 1 332 ? -15.102 -34.562 -23.703 1 71.56 332 PHE A O 1
ATOM 2674 N N . GLY A 1 333 ? -13.367 -35.844 -23.438 1 68.5 333 GLY A N 1
ATOM 2675 C CA . GLY A 1 333 ? -12.734 -35.219 -24.594 1 68.5 333 GLY A CA 1
ATOM 2676 C C . GLY A 1 333 ? -13.297 -35.719 -25.922 1 68.5 333 GLY A C 1
ATOM 2677 O O . GLY A 1 333 ? -13.875 -36.781 -25.984 1 68.5 333 GLY A O 1
ATOM 2678 N N . VAL A 1 334 ? -13.375 -34.75 -26.797 1 65.25 334 VAL A N 1
ATOM 2679 C CA . VAL A 1 334 ? -13.812 -35.156 -28.125 1 65.25 334 VAL A CA 1
ATOM 2680 C C . VAL A 1 334 ? -12.68 -35.875 -28.859 1 65.25 334 VAL A C 1
ATOM 2682 O O . VAL A 1 334 ? -11.602 -35.312 -29.047 1 65.25 334 VAL A O 1
ATOM 2685 N N . SER A 1 335 ? -13.055 -37.094 -29.156 1 62.03 335 SER A N 1
ATOM 2686 C CA . SER A 1 335 ? -12.062 -37.875 -29.891 1 62.03 335 SER A CA 1
ATOM 2687 C C . SER A 1 335 ? -11.695 -37.188 -31.203 1 62.03 335 SER A C 1
ATOM 2689 O O . SER A 1 335 ? -12.562 -36.688 -31.906 1 62.03 335 SER A O 1
ATOM 2691 N N . GLY A 1 336 ? -10.5 -37.094 -31.453 1 61.28 336 GLY A N 1
ATOM 2692 C CA . GLY A 1 336 ? -10.008 -36.469 -32.688 1 61.28 336 GLY A CA 1
ATOM 2693 C C . GLY A 1 336 ? -9.656 -35 -32.5 1 61.28 336 GLY A C 1
ATOM 2694 O O . GLY A 1 336 ? -8.953 -34.406 -33.312 1 61.28 336 GLY A O 1
ATOM 2695 N N . VAL A 1 337 ? -10.156 -34.5 -31.406 1 68.75 337 VAL A N 1
ATOM 2696 C CA . VAL A 1 337 ? -9.906 -33.094 -31.203 1 68.75 337 VAL A CA 1
ATOM 2697 C C . VAL A 1 337 ? -9.008 -32.906 -29.969 1 68.75 337 VAL A C 1
ATOM 2699 O O . VAL A 1 337 ? -7.992 -32.219 -30.031 1 68.75 337 VAL A O 1
ATOM 2702 N N . ASP A 1 338 ? -9.398 -33.625 -29.016 1 79.38 338 ASP A N 1
ATOM 2703 C CA . ASP A 1 338 ? -8.664 -33.5 -27.766 1 79.38 338 ASP A CA 1
ATOM 2704 C C . ASP A 1 338 ? -7.566 -34.562 -27.656 1 79.38 338 ASP A C 1
ATOM 2706 O O . ASP A 1 338 ? -7.859 -35.75 -27.625 1 79.38 338 ASP A O 1
ATOM 2710 N N . ASP A 1 339 ? -6.395 -34.125 -27.531 1 87.25 339 ASP A N 1
ATOM 2711 C CA . ASP A 1 339 ? -5.258 -35.031 -27.453 1 87.25 339 ASP A CA 1
ATOM 2712 C C . ASP A 1 339 ? -5.41 -36.031 -26.281 1 87.25 339 ASP A C 1
ATOM 2714 O O . ASP A 1 339 ? -5.129 -37.219 -26.422 1 87.25 339 ASP A O 1
ATOM 2718 N N . CYS A 1 340 ? -5.953 -35.594 -25.188 1 88.25 340 CYS A N 1
ATOM 2719 C CA . CYS A 1 340 ? -6.004 -36.375 -23.953 1 88.25 340 CYS A CA 1
ATOM 2720 C C . CYS A 1 340 ? -7.02 -37.5 -24.047 1 88.25 340 CYS A C 1
ATOM 2722 O O . CYS A 1 340 ? -7.02 -38.406 -23.234 1 88.25 340 CYS A O 1
ATOM 2724 N N . ALA A 1 341 ? -7.84 -37.438 -25.047 1 82.69 341 ALA A N 1
ATOM 2725 C CA . ALA A 1 341 ? -8.867 -38.469 -25.203 1 82.69 341 ALA A CA 1
ATOM 2726 C C . ALA A 1 341 ? -8.422 -39.531 -26.188 1 82.69 341 ALA A C 1
ATOM 2728 O O . ALA A 1 341 ? -9.141 -40.5 -26.438 1 82.69 341 ALA A O 1
ATOM 2729 N N . GLN A 1 342 ? -7.242 -39.344 -26.688 1 83.38 342 GLN A N 1
ATOM 2730 C CA . GLN A 1 342 ? -6.766 -40.25 -27.734 1 83.38 342 GLN A CA 1
ATOM 2731 C C . GLN A 1 342 ? -5.715 -41.219 -27.188 1 83.38 342 GLN A C 1
ATOM 2733 O O . GLN A 1 342 ? -4.941 -40.844 -26.297 1 83.38 342 GLN A O 1
ATOM 2738 N N . ASN A 1 343 ? -5.699 -42.375 -27.734 1 77.88 343 ASN A N 1
ATOM 2739 C CA . ASN A 1 343 ? -4.652 -43.344 -27.391 1 77.88 343 ASN A CA 1
ATOM 2740 C C . ASN A 1 343 ? -3.289 -42.875 -27.906 1 77.88 343 ASN A C 1
ATOM 2742 O O . ASN A 1 343 ? -2.256 -43.25 -27.344 1 77.88 343 ASN A O 1
ATOM 2746 N N . THR A 1 344 ? -3.375 -42.062 -28.953 1 80.5 344 THR A N 1
ATOM 2747 C CA . THR A 1 344 ? -2.15 -41.562 -29.578 1 80.5 344 THR A CA 1
ATOM 2748 C C . THR A 1 344 ? -1.784 -40.188 -29.031 1 80.5 344 THR A C 1
ATOM 2750 O O . THR A 1 344 ? -1.122 -39.406 -29.703 1 80.5 344 THR A O 1
ATOM 2753 N N . SER A 1 345 ? -2.26 -39.969 -27.875 1 89.62 345 SER A N 1
ATOM 2754 C CA . SER A 1 345 ? -1.991 -38.688 -27.25 1 89.62 345 SER A CA 1
ATOM 2755 C C . SER A 1 345 ? -0.496 -38.375 -27.219 1 89.62 345 SER A C 1
ATOM 2757 O O . SER A 1 345 ? 0.295 -39.188 -26.734 1 89.62 345 SER A O 1
ATOM 2759 N N . LYS A 1 346 ? -0.125 -37.188 -27.719 1 91.81 346 LYS A N 1
ATOM 2760 C CA . LYS A 1 346 ? 1.262 -36.719 -27.703 1 91.81 346 LYS A CA 1
ATOM 2761 C C . LYS A 1 346 ? 1.715 -36.406 -26.266 1 91.81 346 LYS A C 1
ATOM 2763 O O . LYS A 1 346 ? 2.873 -36.656 -25.922 1 91.81 346 LYS A O 1
ATOM 2768 N N . VAL A 1 347 ? 0.841 -35.906 -25.5 1 94.12 347 VAL A N 1
ATOM 2769 C CA . VAL A 1 347 ? 1.164 -35.531 -24.125 1 94.12 347 VAL A CA 1
ATOM 2770 C C . VAL A 1 347 ? 1.419 -36.781 -23.297 1 94.12 347 VAL A C 1
ATOM 2772 O O . VAL A 1 347 ? 2.395 -36.875 -22.547 1 94.12 347 VAL A O 1
ATOM 2775 N N . LYS A 1 348 ? 0.614 -37.844 -23.516 1 93.06 348 LYS A N 1
ATOM 2776 C CA . LYS A 1 348 ? 0.833 -39.125 -22.828 1 93.06 348 LYS A CA 1
ATOM 2777 C C . LYS A 1 348 ? 2.176 -39.75 -23.219 1 93.06 348 LYS A C 1
ATOM 2779 O O . LYS A 1 348 ? 2.951 -40.156 -22.359 1 93.06 348 LYS A O 1
ATOM 2784 N N . HIS A 1 349 ? 2.332 -39.688 -24.453 1 90.31 349 HIS A N 1
ATOM 2785 C CA . HIS A 1 349 ? 3.543 -40.312 -24.984 1 90.31 349 HIS A CA 1
ATOM 2786 C C . HIS A 1 349 ? 4.793 -39.594 -24.484 1 90.31 349 HIS A C 1
ATOM 2788 O O . HIS A 1 349 ? 5.82 -40.219 -24.234 1 90.31 349 HIS A O 1
ATOM 2794 N N . GLY A 1 350 ? 4.684 -38.344 -24.344 1 92.31 350 GLY A N 1
ATOM 2795 C CA . GLY A 1 350 ? 5.859 -37.562 -24.016 1 92.31 350 GLY A CA 1
ATOM 2796 C C . GLY A 1 350 ? 6.141 -37.5 -22.516 1 92.31 350 GLY A C 1
ATOM 2797 O O . GLY A 1 350 ? 7.281 -37.281 -22.109 1 92.31 350 GLY A O 1
ATOM 2798 N N . LEU A 1 351 ? 5.129 -37.75 -21.703 1 96.31 351 LEU A N 1
ATOM 2799 C CA . LEU A 1 351 ? 5.34 -37.375 -20.297 1 96.31 351 LEU A CA 1
ATOM 2800 C C . LEU A 1 351 ? 4.98 -38.531 -19.359 1 96.31 351 LEU A C 1
ATOM 2802 O O . LEU A 1 351 ? 5.504 -38.625 -18.25 1 96.31 351 LEU A O 1
ATOM 2806 N N . GLU A 1 352 ? 4.102 -39.406 -19.688 1 95.25 352 GLU A N 1
ATOM 2807 C CA . GLU A 1 352 ? 3.508 -40.375 -18.75 1 95.25 352 GLU A CA 1
ATOM 2808 C C . GLU A 1 352 ? 4.566 -41.281 -18.156 1 95.25 352 GLU A C 1
ATOM 2810 O O . GLU A 1 352 ? 4.621 -41.5 -16.938 1 95.25 352 GLU A O 1
ATOM 2815 N N . ASP A 1 353 ? 5.414 -41.875 -19.016 1 94.12 353 ASP A N 1
ATOM 2816 C CA . ASP A 1 353 ? 6.441 -42.812 -18.547 1 94.12 353 ASP A CA 1
ATOM 2817 C C . ASP A 1 353 ? 7.438 -42.094 -17.625 1 94.12 353 ASP A C 1
ATOM 2819 O O . ASP A 1 353 ? 7.879 -42.688 -16.625 1 94.12 353 ASP A O 1
ATOM 2823 N N . ILE A 1 354 ? 7.746 -40.875 -17.969 1 95.75 354 ILE A N 1
ATOM 2824 C CA . ILE A 1 354 ? 8.695 -40.125 -17.156 1 95.75 354 ILE A CA 1
ATOM 2825 C C . ILE A 1 354 ? 8.109 -39.844 -15.781 1 95.75 354 ILE A C 1
ATOM 2827 O O . ILE A 1 354 ? 8.766 -40.094 -14.766 1 95.75 354 ILE A O 1
ATOM 2831 N N . PHE A 1 355 ? 6.898 -39.406 -15.711 1 97.06 355 PHE A N 1
ATOM 2832 C CA . PHE A 1 355 ? 6.285 -39.031 -14.445 1 97.06 355 PHE A CA 1
ATOM 2833 C C . PHE A 1 355 ? 6.023 -40.281 -13.586 1 97.06 355 PHE A C 1
ATOM 2835 O O . PHE A 1 355 ? 6.117 -40.188 -12.352 1 97.06 355 PHE A O 1
ATOM 2842 N N . TYR A 1 356 ? 5.691 -41.375 -14.227 1 95.56 356 TYR A N 1
ATOM 2843 C CA . TYR A 1 356 ? 5.508 -42.594 -13.453 1 95.56 356 TYR A CA 1
ATOM 2844 C C . TYR A 1 356 ? 6.836 -43.125 -12.914 1 95.56 356 TYR A C 1
ATOM 2846 O O . TYR A 1 356 ? 6.973 -43.375 -11.711 1 95.56 356 TYR A O 1
ATOM 2854 N N . HIS A 1 357 ? 7.809 -43.25 -13.797 1 93.06 357 HIS A N 1
ATOM 2855 C CA . HIS A 1 357 ? 9.094 -43.812 -13.438 1 93.06 357 HIS A CA 1
ATOM 2856 C C . HIS A 1 357 ? 9.758 -43.031 -12.312 1 93.06 357 HIS A C 1
ATOM 2858 O O . HIS A 1 357 ? 10.352 -43.625 -11.406 1 93.06 357 HIS A O 1
ATOM 2864 N N . PHE A 1 358 ? 9.648 -41.75 -12.398 1 95.19 358 PHE A N 1
ATOM 2865 C CA . PHE A 1 358 ? 10.344 -40.906 -11.43 1 95.19 358 PHE A CA 1
ATOM 2866 C C . PHE A 1 358 ? 9.414 -40.531 -10.281 1 95.19 358 PHE A C 1
ATOM 2868 O O . PHE A 1 358 ? 9.758 -39.688 -9.445 1 95.19 358 PHE A O 1
ATOM 2875 N N . ALA A 1 359 ? 8.273 -41.094 -10.219 1 95.06 359 ALA A N 1
ATOM 2876 C CA . ALA A 1 359 ? 7.359 -41.062 -9.086 1 95.06 359 ALA A CA 1
ATOM 2877 C C . ALA A 1 359 ? 6.887 -39.625 -8.812 1 95.06 359 ALA A C 1
ATOM 2879 O O . ALA A 1 359 ? 6.973 -39.125 -7.684 1 95.06 359 ALA A O 1
ATOM 2880 N N . VAL A 1 360 ? 6.43 -38.938 -9.836 1 97.5 360 VAL A N 1
ATOM 2881 C CA . VAL A 1 360 ? 5.723 -37.688 -9.625 1 97.5 360 VAL A CA 1
ATOM 2882 C C . VAL A 1 360 ? 4.41 -37.938 -8.883 1 97.5 360 VAL A C 1
ATOM 2884 O O . VAL A 1 360 ? 3.637 -38.812 -9.273 1 97.5 360 VAL A O 1
ATOM 2887 N N . ASP A 1 361 ? 4.184 -37.156 -7.836 1 97.31 361 ASP A N 1
ATOM 2888 C CA . ASP A 1 361 ? 3.059 -37.469 -6.961 1 97.31 361 ASP A CA 1
ATOM 2889 C C . ASP A 1 361 ? 1.759 -36.875 -7.496 1 97.31 361 ASP A C 1
ATOM 2891 O O . ASP A 1 361 ? 0.717 -37.562 -7.484 1 97.31 361 ASP A O 1
ATOM 2895 N N . LEU A 1 362 ? 1.817 -35.656 -7.824 1 98.06 362 LEU A N 1
ATOM 2896 C CA . LEU A 1 362 ? 0.641 -34.938 -8.273 1 98.06 362 LEU A CA 1
ATOM 2897 C C . LEU A 1 362 ? 0.941 -34.156 -9.547 1 98.06 362 LEU A C 1
ATOM 2899 O O . LEU A 1 362 ? 1.995 -33.5 -9.656 1 98.06 362 LEU A O 1
ATOM 2903 N N . ILE A 1 363 ? 0.063 -34.281 -10.516 1 98.12 363 ILE A N 1
ATOM 2904 C CA . ILE A 1 363 ? 0.154 -33.531 -11.773 1 98.12 363 ILE A CA 1
ATOM 2905 C C . ILE A 1 363 ? -1.078 -32.656 -11.938 1 98.12 363 ILE A C 1
ATOM 2907 O O . ILE A 1 363 ? -2.203 -33.156 -12.008 1 98.12 363 ILE A O 1
ATOM 2911 N N . ILE A 1 364 ? -0.865 -31.328 -12.031 1 96.88 364 ILE A N 1
ATOM 2912 C CA . ILE A 1 364 ? -1.963 -30.375 -12.148 1 96.88 364 ILE A CA 1
ATOM 2913 C C . ILE A 1 364 ? -2.025 -29.844 -13.57 1 96.88 364 ILE A C 1
ATOM 2915 O O . ILE A 1 364 ? -1.051 -29.266 -14.07 1 96.88 364 ILE A O 1
ATOM 2919 N N . THR A 1 365 ? -3.135 -30 -14.18 1 94.31 365 THR A N 1
ATOM 2920 C CA . THR A 1 365 ? -3.297 -29.578 -15.562 1 94.31 365 THR A CA 1
ATOM 2921 C C . THR A 1 365 ? -4.562 -28.75 -15.734 1 94.31 365 THR A C 1
ATOM 2923 O O . THR A 1 365 ? -5.254 -28.453 -14.75 1 94.31 365 THR A O 1
ATOM 2926 N N . SER A 1 366 ? -4.695 -28.281 -16.969 1 88.94 366 SER A N 1
ATOM 2927 C CA . SER A 1 366 ? -5.82 -27.406 -17.25 1 88.94 366 SER A CA 1
ATOM 2928 C C . SER A 1 366 ? -6.613 -27.891 -18.469 1 88.94 366 SER A C 1
ATOM 2930 O O . SER A 1 366 ? -6.039 -28.406 -19.422 1 88.94 366 SER A O 1
ATOM 2932 N N . ARG A 1 367 ? -7.867 -27.75 -18.375 1 77.25 367 ARG A N 1
ATOM 2933 C CA . ARG A 1 367 ? -8.781 -27.984 -19.5 1 77.25 367 ARG A CA 1
ATOM 2934 C C . ARG A 1 367 ? -10.055 -27.156 -19.328 1 77.25 367 ARG A C 1
ATOM 2936 O O . ARG A 1 367 ? -10.469 -26.859 -18.219 1 77.25 367 ARG A O 1
ATOM 2943 N N . HIS A 1 368 ? -10.578 -26.906 -20.422 1 69.12 368 HIS A N 1
ATOM 2944 C CA . HIS A 1 368 ? -11.773 -26.062 -20.391 1 69.12 368 HIS A CA 1
ATOM 2945 C C . HIS A 1 368 ? -12.969 -26.828 -19.844 1 69.12 368 HIS A C 1
ATOM 2947 O O . HIS A 1 368 ? -13.148 -28.016 -20.125 1 69.12 368 HIS A O 1
ATOM 2953 N N . THR A 1 369 ? -13.664 -26.25 -19.016 1 67.44 369 THR A N 1
ATOM 2954 C CA . THR A 1 369 ? -15.023 -26.5 -18.562 1 67.44 369 THR A CA 1
ATOM 2955 C C . THR A 1 369 ? -15.102 -27.812 -17.797 1 67.44 369 THR A C 1
ATOM 2957 O O . THR A 1 369 ? -16.156 -28.469 -17.781 1 67.44 369 THR A O 1
ATOM 2960 N N .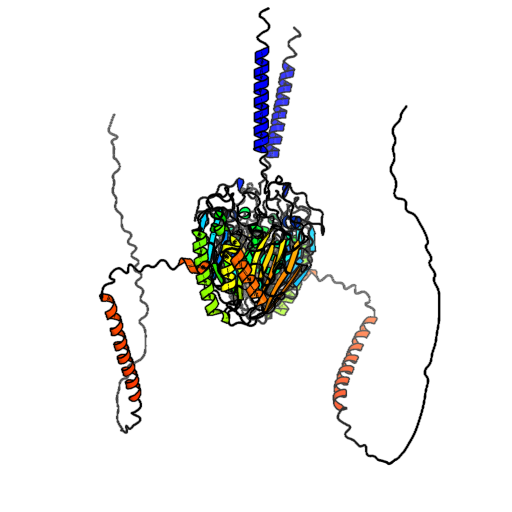 LEU A 1 370 ? -14.016 -28.266 -17.328 1 79.5 370 LEU A N 1
ATOM 2961 C CA . LEU A 1 370 ? -14.094 -29.547 -16.641 1 79.5 370 LEU A CA 1
ATOM 2962 C C . LEU A 1 370 ? -13.086 -29.625 -15.508 1 79.5 370 LEU A C 1
ATOM 2964 O O . LEU A 1 370 ? -11.938 -29.203 -15.664 1 79.5 370 LEU A O 1
ATOM 2968 N N . TYR A 1 371 ? -13.625 -29.969 -14.336 1 90.44 371 TYR A N 1
ATOM 2969 C CA . TYR A 1 371 ? -12.75 -30.453 -13.266 1 90.44 371 TYR A CA 1
ATOM 2970 C C . TYR A 1 371 ? -12.742 -31.969 -13.195 1 90.44 371 TYR A C 1
ATOM 2972 O O . TYR A 1 371 ? -13.797 -32.594 -13.289 1 90.44 371 TYR A O 1
ATOM 2980 N N . GLU A 1 372 ? -11.547 -32.531 -13.102 1 92.5 372 GLU A N 1
ATOM 2981 C CA . GLU A 1 372 ? -11.453 -34 -13.016 1 92.5 372 GLU A CA 1
ATOM 2982 C C . GLU A 1 372 ? -10.195 -34.406 -12.258 1 92.5 372 GLU A C 1
ATOM 2984 O O . GLU A 1 372 ? -9.125 -33.812 -12.445 1 92.5 372 GLU A O 1
ATOM 2989 N N . ARG A 1 373 ? -10.359 -35.344 -11.359 1 95.56 373 ARG A N 1
ATOM 2990 C CA . ARG A 1 373 ? -9.188 -35.969 -10.742 1 95.56 373 ARG A CA 1
ATOM 2991 C C . ARG A 1 373 ? -9.18 -37.469 -10.992 1 95.56 373 ARG A C 1
ATOM 2993 O O . ARG A 1 373 ? -10.227 -38.094 -11.008 1 95.56 373 ARG A O 1
ATOM 3000 N N . SER A 1 374 ? -8.039 -37.906 -11.148 1 96.81 374 SER A N 1
ATOM 3001 C CA . SER A 1 374 ? -7.879 -39.344 -11.445 1 96.81 374 SER A CA 1
ATOM 3002 C C . SER A 1 374 ? -7.594 -40.156 -10.172 1 96.81 374 SER A C 1
ATOM 3004 O O . SER A 1 374 ? -7.094 -39.594 -9.188 1 96.81 374 SER A O 1
ATOM 3006 N N . TRP A 1 375 ? -7.973 -41.344 -10.273 1 97.12 375 TRP A N 1
ATOM 3007 C CA . TRP A 1 375 ? -7.305 -42.312 -9.398 1 97.12 375 TRP A CA 1
ATOM 3008 C C . TRP A 1 375 ? -5.828 -42.406 -9.75 1 97.12 375 TRP A C 1
ATOM 3010 O O . TRP A 1 375 ? -5.414 -42.062 -10.852 1 97.12 375 TRP A O 1
ATOM 3020 N N . PRO A 1 376 ? -4.984 -42.906 -8.688 1 97.12 376 PRO A N 1
ATOM 3021 C CA . PRO A 1 376 ? -3.643 -43.312 -9.125 1 97.12 376 PRO A CA 1
ATOM 3022 C C . PRO A 1 376 ? -3.664 -44.344 -10.242 1 97.12 376 PRO A C 1
ATOM 3024 O O . PRO A 1 376 ? -4.281 -45.406 -10.094 1 97.12 376 PRO A O 1
ATOM 3027 N N . GLN A 1 377 ? -3.043 -44 -11.367 1 96.06 377 GLN A N 1
ATOM 3028 C CA . GLN A 1 377 ? -3.119 -44.906 -12.523 1 96.06 377 GLN A CA 1
ATOM 3029 C C . GLN A 1 377 ? -1.874 -44.75 -13.398 1 96.06 377 GLN A C 1
ATOM 3031 O O . GLN A 1 377 ? -1.125 -43.781 -13.273 1 96.06 377 GLN A O 1
ATOM 3036 N N . TYR A 1 378 ? -1.605 -45.656 -14.172 1 95 378 TYR A N 1
ATOM 3037 C CA . TYR A 1 378 ? -0.54 -45.719 -15.164 1 95 378 TYR A CA 1
ATOM 3038 C C . TYR A 1 378 ? -0.996 -46.469 -16.406 1 95 378 TYR A C 1
ATOM 3040 O O . TYR A 1 378 ? -1.541 -47.562 -16.328 1 95 378 TYR A O 1
ATOM 3048 N N . LYS A 1 379 ? -0.83 -45.781 -17.547 1 93.62 379 LYS A N 1
ATOM 3049 C CA . LYS A 1 379 ? -1.235 -46.312 -18.828 1 93.62 379 LYS A CA 1
ATOM 3050 C C . LYS A 1 379 ? -2.734 -46.625 -18.859 1 93.62 379 LYS A C 1
ATOM 3052 O O . LYS A 1 379 ? -3.166 -47.625 -19.438 1 93.62 379 LYS A O 1
ATOM 3057 N N . GLY A 1 380 ? -3.473 -45.781 -18.109 1 92.38 380 GLY A N 1
ATOM 3058 C CA . GLY A 1 380 ? -4.926 -45.875 -18.109 1 92.38 380 GLY A CA 1
ATOM 3059 C C . GLY A 1 380 ? -5.445 -46.969 -17.156 1 92.38 380 GLY A C 1
ATOM 3060 O O . GLY A 1 380 ? -6.656 -47.125 -17.031 1 92.38 380 GLY A O 1
ATOM 3061 N N . VAL A 1 381 ? -4.594 -47.656 -16.484 1 94.88 381 VAL A N 1
ATOM 3062 C CA . VAL A 1 381 ? -4.984 -48.688 -15.562 1 94.88 381 VAL A CA 1
ATOM 3063 C C . VAL A 1 381 ? -4.957 -48.188 -14.133 1 94.88 381 VAL A C 1
ATOM 3065 O O . VAL A 1 381 ? -3.943 -47.656 -13.672 1 94.88 381 VAL A O 1
ATOM 3068 N N . VAL A 1 382 ? -6.039 -48.406 -13.406 1 96.81 382 VAL A N 1
ATOM 3069 C CA . VAL A 1 382 ? -6.156 -47.938 -12.031 1 96.81 382 VAL A CA 1
ATOM 3070 C C . VAL A 1 382 ? -5.289 -48.781 -11.117 1 96.81 382 VAL A C 1
ATOM 3072 O O . VAL A 1 382 ? -5.43 -50.031 -11.094 1 96.81 382 VAL A O 1
ATOM 3075 N N . ILE A 1 383 ? -4.465 -48.25 -10.406 1 95.44 383 ILE A N 1
ATOM 3076 C CA . ILE A 1 383 ? -3.559 -48.938 -9.508 1 95.44 383 ILE A CA 1
ATOM 3077 C C . ILE A 1 383 ? -4.137 -48.938 -8.094 1 95.44 383 ILE A C 1
ATOM 3079 O O . ILE A 1 383 ? -3.949 -49.906 -7.344 1 95.44 383 ILE A O 1
ATOM 3083 N N . ASN A 1 384 ? -4.75 -47.844 -7.723 1 92.69 384 ASN A N 1
ATOM 3084 C CA . ASN A 1 384 ? -5.371 -47.688 -6.414 1 92.69 384 ASN A CA 1
ATOM 3085 C C . ASN A 1 384 ? -6.629 -46.844 -6.488 1 92.69 384 ASN A C 1
ATOM 3087 O O . ASN A 1 384 ? -6.707 -45.906 -7.293 1 92.69 384 ASN A O 1
ATOM 3091 N N . THR A 1 385 ? -7.629 -47.156 -5.633 1 94.56 385 THR A N 1
ATOM 3092 C CA . THR A 1 385 ? -8.852 -46.375 -5.602 1 94.56 385 THR A CA 1
ATOM 3093 C C . THR A 1 385 ? -8.922 -45.531 -4.34 1 94.56 385 THR A C 1
ATOM 3095 O O . THR A 1 385 ? -10.008 -45.125 -3.898 1 94.56 385 THR A O 1
ATOM 3098 N N . THR A 1 386 ? -7.785 -45.406 -3.725 1 94.62 386 THR A N 1
ATOM 3099 C CA . THR A 1 386 ? -7.562 -44.469 -2.629 1 94.62 386 THR A CA 1
ATOM 3100 C C . THR A 1 386 ? -6.309 -43.656 -2.879 1 94.62 386 THR A C 1
ATOM 3102 O O . THR A 1 386 ? -5.512 -43.969 -3.762 1 94.62 386 THR A O 1
ATOM 3105 N N . TYR A 1 387 ? -6.23 -42.688 -2.186 1 97.38 387 TYR A N 1
ATOM 3106 C CA . TYR A 1 387 ? -5.055 -41.812 -2.311 1 97.38 387 TYR A CA 1
ATOM 3107 C C . TYR A 1 387 ? -4.078 -42.062 -1.167 1 97.38 387 TYR A C 1
ATOM 3109 O O . TYR A 1 387 ? -3.252 -41.219 -0.852 1 97.38 387 TYR A O 1
ATOM 3117 N N . HIS A 1 388 ? -4.277 -43.219 -0.46 1 94.88 388 HIS A N 1
ATOM 3118 C CA . HIS A 1 388 ? -3.316 -43.719 0.515 1 94.88 388 HIS A CA 1
ATOM 3119 C C . HIS A 1 388 ? -2.268 -44.594 -0.15 1 94.88 388 HIS A C 1
ATOM 3121 O O . HIS A 1 388 ? -2.59 -45.656 -0.664 1 94.88 388 HIS A O 1
ATOM 3127 N N . GLN A 1 389 ? -1.057 -44.125 -0.105 1 92.88 389 GLN A N 1
ATOM 3128 C CA . GLN A 1 389 ? 0.019 -44.812 -0.813 1 92.88 389 GLN A CA 1
ATOM 3129 C C . GLN A 1 389 ? -0.357 -45.094 -2.27 1 92.88 389 GLN A C 1
ATOM 3131 O O . GLN A 1 389 ? -0.415 -46.25 -2.707 1 92.88 389 GLN A O 1
ATOM 3136 N N . PRO A 1 390 ? -0.515 -44.062 -3.016 1 94.38 390 PRO A N 1
ATOM 3137 C CA . PRO A 1 390 ? -1.096 -44.156 -4.355 1 94.38 390 PRO A CA 1
ATOM 3138 C C . PRO A 1 390 ? -0.284 -45.062 -5.289 1 94.38 390 PRO A C 1
ATOM 3140 O O . PRO A 1 390 ? -0.855 -45.781 -6.117 1 94.38 390 PRO A O 1
ATOM 3143 N N . ARG A 1 391 ? 1.083 -45.031 -5.277 1 93.94 391 ARG A N 1
ATOM 3144 C CA . ARG A 1 391 ? 2.023 -45.844 -6.062 1 93.94 391 ARG A CA 1
ATOM 3145 C C . ARG A 1 391 ? 1.968 -45.438 -7.535 1 93.94 391 ARG A C 1
ATOM 3147 O O . ARG A 1 391 ? 2.457 -46.188 -8.398 1 93.94 391 ARG A O 1
ATOM 3154 N N . ALA A 1 392 ? 1.309 -44.438 -7.859 1 95.88 392 ALA A N 1
ATOM 3155 C CA . ALA A 1 392 ? 1.248 -43.844 -9.188 1 95.88 392 ALA A CA 1
ATOM 3156 C C . ALA A 1 392 ? 0.864 -42.344 -9.117 1 95.88 392 ALA A C 1
ATOM 3158 O O . ALA A 1 392 ? 0.312 -41.906 -8.109 1 95.88 392 ALA A O 1
ATOM 3159 N N . PRO A 1 393 ? 1.158 -41.625 -10.195 1 96.88 393 PRO A N 1
ATOM 3160 C CA . PRO A 1 393 ? 0.781 -40.219 -10.195 1 96.88 393 PRO A CA 1
ATOM 3161 C C . PRO A 1 393 ? -0.731 -40 -10.188 1 96.88 393 PRO A C 1
ATOM 3163 O O . PRO A 1 393 ? -1.479 -40.844 -10.68 1 96.88 393 PRO A O 1
ATOM 3166 N N . ILE A 1 394 ? -1.146 -38.938 -9.586 1 97.88 394 ILE A N 1
ATOM 3167 C CA . ILE A 1 394 ? -2.523 -38.469 -9.602 1 97.88 394 ILE A CA 1
ATOM 3168 C C . ILE A 1 394 ? -2.623 -37.219 -10.484 1 97.88 394 ILE A C 1
ATOM 3170 O O . ILE A 1 394 ? -1.835 -36.281 -10.336 1 97.88 394 ILE A O 1
ATOM 3174 N N . GLU A 1 395 ? -3.502 -37.219 -11.406 1 97.38 395 GLU A N 1
ATOM 3175 C CA . GLU A 1 395 ? -3.73 -36.031 -12.234 1 97.38 395 GLU A CA 1
ATOM 3176 C C . GLU A 1 395 ? -4.988 -35.281 -11.805 1 97.38 395 GLU A C 1
ATOM 3178 O O . GLU A 1 395 ? -6.039 -35.906 -11.594 1 97.38 395 GLU A O 1
ATOM 3183 N N . VAL A 1 396 ? -4.855 -34 -11.617 1 96.44 396 VAL A N 1
ATOM 3184 C CA . VAL A 1 396 ? -5.977 -33.125 -11.336 1 96.44 396 VAL A CA 1
ATOM 3185 C C . VAL A 1 396 ? -6.105 -32.094 -12.445 1 96.44 396 VAL A C 1
ATOM 3187 O O . VAL A 1 396 ? -5.152 -31.359 -12.742 1 96.44 396 VAL A O 1
ATOM 3190 N N . ILE A 1 397 ? -7.238 -32.031 -13.062 1 93.06 397 ILE A N 1
ATOM 3191 C CA . ILE A 1 397 ? -7.547 -31.062 -14.094 1 93.06 397 ILE A CA 1
ATOM 3192 C C . ILE A 1 397 ? -8.438 -29.969 -13.5 1 93.06 397 ILE A C 1
ATOM 3194 O O . ILE A 1 397 ? -9.516 -30.25 -12.984 1 93.06 397 ILE A O 1
ATOM 3198 N N . ILE A 1 398 ? -7.98 -28.797 -13.555 1 90.25 398 ILE A N 1
ATOM 3199 C CA . ILE A 1 398 ? -8.789 -27.672 -13.086 1 90.25 398 ILE A CA 1
ATOM 3200 C C . ILE A 1 398 ? -9.445 -26.984 -14.281 1 90.25 398 ILE A C 1
ATOM 3202 O O . ILE A 1 398 ? -8.789 -26.703 -15.289 1 90.25 398 ILE A O 1
ATOM 3206 N N . GLY A 1 399 ? -10.766 -26.797 -14.148 1 73.5 399 GLY A N 1
ATOM 3207 C CA . GLY A 1 399 ? -11.57 -26.25 -15.234 1 73.5 399 GLY A CA 1
ATOM 3208 C C . GLY A 1 399 ? -11.438 -24.75 -15.391 1 73.5 399 GLY A C 1
ATOM 3209 O O . GLY A 1 399 ? -11.211 -24.031 -14.406 1 73.5 399 GLY A O 1
ATOM 3210 N N . SER A 1 400 ? -11.344 -24.359 -16.672 1 61.88 400 SER A N 1
ATOM 3211 C CA . SER A 1 400 ? -11.266 -22.953 -17.047 1 61.88 400 SER A CA 1
ATOM 3212 C C . SER A 1 400 ? -12.586 -22.453 -17.609 1 61.88 400 SER A C 1
ATOM 3214 O O . SER A 1 400 ? -13.438 -23.25 -18.016 1 61.88 400 SER A O 1
ATOM 3216 N N . GLY A 1 401 ? -13.141 -21.203 -17.328 1 51.84 401 GLY A N 1
ATOM 3217 C CA . GLY A 1 401 ? -14.383 -20.609 -17.781 1 51.84 401 GLY A CA 1
ATOM 3218 C C . GLY A 1 401 ? -14.531 -20.609 -19.297 1 51.84 401 GLY A C 1
ATOM 3219 O O . GLY A 1 401 ? -15.648 -20.641 -19.812 1 51.84 401 GLY A O 1
ATOM 3220 N N . SER A 1 402 ? -13.727 -19.938 -20.109 1 50.12 402 SER A N 1
ATOM 3221 C CA . SER A 1 402 ? -14.102 -19.594 -21.484 1 50.12 402 SER A CA 1
ATOM 3222 C C . SER A 1 402 ? -13.953 -20.781 -22.422 1 50.12 402 SER A C 1
ATOM 3224 O O . SER A 1 402 ? -12.898 -21.422 -22.453 1 50.12 402 SER A O 1
ATOM 3226 N N . PRO A 1 403 ? -15.086 -21.25 -22.969 1 46.16 403 PRO A N 1
ATOM 3227 C CA . PRO A 1 403 ? -14.898 -22.234 -24.031 1 46.16 403 PRO A CA 1
ATOM 3228 C C . PRO A 1 403 ? -13.891 -21.781 -25.078 1 46.16 403 PRO A C 1
ATOM 3230 O O . PRO A 1 403 ? -13.734 -20.578 -25.312 1 46.16 403 PRO A O 1
ATOM 3233 N N . PRO A 1 404 ? -12.977 -22.547 -25.422 1 41.97 404 PRO A N 1
ATOM 3234 C CA . PRO A 1 404 ? -12.195 -22.109 -26.578 1 41.97 404 PRO A CA 1
ATOM 3235 C C . PRO A 1 404 ? -13.047 -21.422 -27.641 1 41.97 404 PRO A C 1
ATOM 3237 O O . PRO A 1 404 ? -14.25 -21.688 -27.75 1 41.97 404 PRO A O 1
ATOM 3240 N N . LEU A 1 405 ? -12.648 -20.172 -28.141 1 36.62 405 LEU A N 1
ATOM 3241 C CA . LEU A 1 405 ? -13.227 -19.734 -29.406 1 36.62 405 LEU A CA 1
ATOM 3242 C C . LEU A 1 405 ? -13.461 -20.922 -30.344 1 36.62 405 LEU A C 1
ATOM 3244 O O . LEU A 1 405 ? -12.609 -21.234 -31.156 1 36.62 405 LEU A O 1
ATOM 3248 N N . SER A 1 406 ? -13.742 -22.031 -30 1 33.97 406 SER A N 1
ATOM 3249 C CA . SER A 1 406 ? -14.125 -22.906 -31.094 1 33.97 406 SER A CA 1
ATOM 3250 C C . SER A 1 406 ? -15.18 -22.25 -31.984 1 33.97 406 SER A C 1
ATOM 3252 O O . SER A 1 406 ? -16.031 -21.5 -31.5 1 33.97 406 SER A O 1
ATOM 3254 N N . THR A 1 407 ? -14.844 -22.141 -33.312 1 32.34 407 THR A N 1
ATOM 3255 C CA . THR A 1 407 ? -15.789 -21.812 -34.375 1 32.34 407 THR A CA 1
ATOM 3256 C C . THR A 1 407 ? -17.141 -22.453 -34.094 1 32.34 407 THR A C 1
ATOM 3258 O O . THR A 1 407 ? -17.219 -23.625 -33.75 1 32.34 407 THR A O 1
ATOM 3261 N N . PRO A 1 408 ? -18.188 -21.703 -33.906 1 34.41 408 PRO A N 1
ATOM 3262 C CA . PRO A 1 408 ? -19.562 -22.203 -33.906 1 34.41 408 PRO A CA 1
ATOM 3263 C C . PRO A 1 408 ? -19.734 -23.453 -34.75 1 34.41 408 PRO A C 1
ATOM 3265 O O . PRO A 1 408 ? -20.75 -24.141 -34.656 1 34.41 408 PRO A O 1
ATOM 3268 N N . GLU A 1 409 ? -19.031 -23.484 -35.969 1 32.62 409 GLU A N 1
ATOM 3269 C CA . GLU A 1 409 ? -19.547 -24.344 -37.031 1 32.62 409 GLU A CA 1
ATOM 3270 C C . GLU A 1 409 ? -19.484 -25.812 -36.625 1 32.62 409 GLU A C 1
ATOM 3272 O O . GLU A 1 409 ? -19.938 -26.688 -37.344 1 32.62 409 GLU A O 1
ATOM 3277 N N . ASP A 1 410 ? -18.438 -26.281 -35.938 1 30.5 410 ASP A N 1
ATOM 3278 C CA . ASP A 1 410 ? -18.562 -27.719 -36.062 1 30.5 410 ASP A CA 1
ATOM 3279 C C . ASP A 1 410 ? -19.688 -28.25 -35.156 1 30.5 410 ASP A C 1
ATOM 3281 O O . ASP A 1 410 ? -19.547 -28.281 -33.938 1 30.5 410 ASP A O 1
ATOM 3285 N N . ASN A 1 411 ? -20.969 -27.969 -35.344 1 32.81 411 ASN A N 1
ATOM 3286 C CA . ASN A 1 411 ? -22.25 -28.625 -35.031 1 32.81 411 ASN A CA 1
ATOM 3287 C C . ASN A 1 411 ? -22.047 -30.094 -34.688 1 32.81 411 ASN A C 1
ATOM 3289 O O . ASN A 1 411 ? -23.016 -30.797 -34.406 1 32.81 411 ASN A O 1
ATOM 3293 N N . SER A 1 412 ? -21.266 -30.875 -35.562 1 32.72 412 SER A N 1
ATOM 3294 C CA . SER A 1 412 ? -21.406 -32.344 -35.562 1 32.72 412 SER A CA 1
ATOM 3295 C C . SER A 1 412 ? -20.984 -32.938 -34.219 1 32.72 412 SER A C 1
ATOM 3297 O O . SER A 1 412 ? -21.203 -34.094 -33.969 1 32.72 412 SER A O 1
ATOM 3299 N N . THR A 1 413 ? -19.656 -32.688 -33.844 1 35.34 413 THR A N 1
ATOM 3300 C CA . THR A 1 413 ? -19.094 -33.75 -33.031 1 35.34 413 THR A CA 1
ATOM 3301 C C . THR A 1 413 ? -19.75 -33.812 -31.656 1 35.34 413 THR A C 1
ATOM 3303 O O . THR A 1 413 ? -19.938 -32.781 -31.016 1 35.34 413 THR A O 1
ATOM 3306 N N . THR A 1 414 ? -20.578 -34.781 -31.422 1 34.47 414 THR A N 1
ATOM 3307 C CA . THR A 1 414 ? -21.219 -35.406 -30.266 1 34.47 414 THR A CA 1
ATOM 3308 C C . THR A 1 414 ? -20.375 -35.219 -29.016 1 34.47 414 THR A C 1
ATOM 3310 O O . THR A 1 414 ? -19.203 -35.594 -28.969 1 34.47 414 THR A O 1
ATOM 3313 N N . SER A 1 415 ? -20.469 -34.125 -28.391 1 39.03 415 SER A N 1
ATOM 3314 C CA . SER A 1 415 ? -19.953 -34.125 -27.031 1 39.03 415 SER A CA 1
ATOM 3315 C C . SER A 1 415 ? -20.031 -35.531 -26.422 1 39.03 415 SER A C 1
ATOM 3317 O O . SER A 1 415 ? -21.094 -36.188 -26.469 1 39.03 415 SER A O 1
ATOM 3319 N N . PRO A 1 416 ? -18.984 -36.281 -26.391 1 40.25 416 PRO A N 1
ATOM 3320 C CA . PRO A 1 416 ? -19.219 -37.594 -25.781 1 40.25 416 PRO A CA 1
ATOM 3321 C C . PRO A 1 416 ? -20.188 -37.5 -24.594 1 40.25 416 PRO A C 1
ATOM 3323 O O . PRO A 1 416 ? -20.297 -36.469 -23.953 1 40.25 416 PRO A O 1
ATOM 3326 N N . ASN A 1 417 ? -21.219 -38.344 -24.578 1 41.56 417 ASN A N 1
ATOM 3327 C CA . ASN A 1 417 ? -22.172 -38.625 -23.5 1 41.56 417 ASN A CA 1
ATOM 3328 C C . ASN A 1 417 ? -21.516 -38.562 -22.125 1 41.56 417 ASN A C 1
ATOM 3330 O O . ASN A 1 417 ? -20.609 -39.344 -21.828 1 41.56 417 ASN A O 1
ATOM 3334 N N . PRO A 1 418 ? -21.516 -37.406 -21.422 1 51.34 418 PRO A N 1
ATOM 3335 C CA . PRO A 1 418 ? -21.016 -37.281 -20.047 1 51.34 418 PRO A CA 1
ATOM 3336 C C . PRO A 1 418 ? -21.141 -38.562 -19.266 1 51.34 418 PRO A C 1
ATOM 3338 O O . PRO A 1 418 ? -20.578 -38.688 -18.172 1 51.34 418 PRO A O 1
ATOM 3341 N N . ALA A 1 419 ? -22 -39.562 -19.656 1 51.31 419 ALA A N 1
ATOM 3342 C CA . ALA A 1 419 ? -22.531 -40.594 -18.781 1 51.31 419 ALA A CA 1
ATOM 3343 C C . ALA A 1 419 ? -21.516 -41.719 -18.547 1 51.31 419 ALA A C 1
ATOM 3345 O O . ALA A 1 419 ? -21.719 -42.562 -17.688 1 51.31 419 ALA A O 1
ATOM 3346 N N . THR A 1 420 ? -20.375 -41.781 -19.297 1 63.88 420 THR A N 1
ATOM 3347 C CA . THR A 1 420 ? -19.625 -42.969 -18.844 1 63.88 420 THR A CA 1
ATOM 3348 C C . THR A 1 420 ? -18.156 -42.594 -18.594 1 63.88 420 THR A C 1
ATOM 3350 O O . THR A 1 420 ? -17.328 -42.688 -19.5 1 63.88 420 THR A O 1
ATOM 3353 N N . PRO A 1 421 ? -17.859 -42 -17.406 1 75.31 421 PRO A N 1
ATOM 3354 C CA . PRO A 1 421 ? -16.469 -41.688 -17.125 1 75.31 421 PRO A CA 1
ATOM 3355 C C . PRO A 1 421 ? -15.539 -42.875 -17.219 1 75.31 421 PRO A C 1
ATOM 3357 O O . PRO A 1 421 ? -15.984 -44.031 -17.047 1 75.31 421 PRO A O 1
ATOM 3360 N N . ALA A 1 422 ? -14.281 -42.625 -17.703 1 85.44 422 ALA A N 1
ATOM 3361 C CA . ALA A 1 422 ? -13.273 -43.656 -17.734 1 85.44 422 ALA A CA 1
ATOM 3362 C C . ALA A 1 422 ? -13.055 -44.25 -16.344 1 85.44 422 ALA A C 1
ATOM 3364 O O . ALA A 1 422 ? -13.32 -43.594 -15.336 1 85.44 422 ALA A O 1
ATOM 3365 N N . GLU A 1 423 ? -12.648 -45.5 -16.219 1 89.38 423 GLU A N 1
ATOM 3366 C CA . GLU A 1 423 ? -12.438 -46.188 -14.953 1 89.38 423 GLU A CA 1
ATOM 3367 C C . GLU A 1 423 ? -11.438 -45.406 -14.086 1 89.38 423 GLU A C 1
ATOM 3369 O O . GLU A 1 423 ? -11.547 -45.406 -12.859 1 89.38 423 GLU A O 1
ATOM 3374 N N . TRP A 1 424 ? -10.492 -44.781 -14.703 1 93.44 424 TRP A N 1
ATOM 3375 C CA . TRP A 1 424 ? -9.445 -44.094 -13.953 1 93.44 424 TRP A CA 1
ATOM 3376 C C . TRP A 1 424 ? -9.953 -42.781 -13.383 1 93.44 424 TRP A C 1
ATOM 3378 O O . TRP A 1 424 ? -9.305 -42.156 -12.531 1 93.44 424 TRP A O 1
ATOM 3388 N N . SER A 1 425 ? -11.094 -42.219 -13.898 1 94.12 425 SER A N 1
ATOM 3389 C CA . SER A 1 425 ? -11.656 -40.969 -13.414 1 94.12 425 SER A CA 1
ATOM 3390 C C . SER A 1 425 ? -12.312 -41.156 -12.047 1 94.12 425 SER A C 1
ATOM 3392 O O . SER A 1 425 ? -13.391 -41.75 -11.945 1 94.12 425 SER A O 1
ATOM 3394 N N . ALA A 1 426 ? -11.727 -40.656 -11.039 1 95.5 426 ALA A N 1
ATOM 3395 C CA . ALA A 1 426 ? -12.219 -40.812 -9.68 1 95.5 426 ALA A CA 1
ATOM 3396 C C . ALA A 1 426 ? -13.375 -39.875 -9.391 1 95.5 426 ALA A C 1
ATOM 3398 O O . ALA A 1 426 ? -14.32 -40.219 -8.68 1 95.5 426 ALA A O 1
ATOM 3399 N N . PHE A 1 427 ? -13.219 -38.656 -9.797 1 92.5 427 PHE A N 1
ATOM 3400 C CA . PHE A 1 427 ? -14.219 -37.625 -9.57 1 92.5 427 PHE A CA 1
ATOM 3401 C C . PHE A 1 427 ? -14.148 -36.531 -10.664 1 92.5 427 PHE A C 1
ATOM 3403 O O . PHE A 1 427 ? -13.062 -36.188 -11.102 1 92.5 427 PHE A O 1
ATOM 3410 N N . HIS A 1 428 ? -15.32 -36.156 -11.148 1 89.81 428 HIS A N 1
ATOM 3411 C CA . HIS A 1 428 ? -15.367 -35.094 -12.156 1 89.81 428 HIS A CA 1
ATOM 3412 C C . HIS A 1 428 ? -16.594 -34.219 -11.977 1 89.81 428 HIS A C 1
ATOM 3414 O O . HIS A 1 428 ? -17.625 -34.688 -11.477 1 89.81 428 HIS A O 1
ATOM 3420 N N . LEU A 1 429 ? -16.422 -32.969 -12.227 1 85.19 429 LEU A N 1
ATOM 3421 C CA . LEU A 1 429 ? -17.484 -31.969 -12.242 1 85.19 429 LEU A CA 1
ATOM 3422 C C . LEU A 1 429 ? -17.516 -31.234 -13.578 1 85.19 429 LEU A C 1
ATOM 3424 O O . LEU A 1 429 ? -16.484 -30.766 -14.055 1 85.19 429 LEU A O 1
ATOM 3428 N N . MET A 1 430 ? -18.719 -31.25 -14.156 1 75.88 430 MET A N 1
ATOM 3429 C CA . MET A 1 430 ? -18.875 -30.547 -15.422 1 75.88 430 MET A CA 1
ATOM 3430 C C . MET A 1 430 ? -19.641 -29.25 -15.234 1 75.88 430 MET A C 1
ATOM 3432 O O . MET A 1 430 ? -20.5 -29.141 -14.359 1 75.88 430 MET A O 1
ATOM 3436 N N . ASN A 1 431 ? -19.422 -28.234 -16.062 1 63.88 431 ASN A N 1
ATOM 3437 C CA . ASN A 1 431 ? -20.141 -26.984 -16.25 1 63.88 431 ASN A CA 1
ATOM 3438 C C . ASN A 1 431 ? -20.25 -26.188 -14.953 1 63.88 431 ASN A C 1
ATOM 3440 O O . ASN A 1 431 ? -20.453 -24.969 -14.984 1 63.88 431 ASN A O 1
ATOM 3444 N N . THR A 1 432 ? -20.078 -26.812 -13.836 1 60.03 432 THR A N 1
ATOM 3445 C CA . THR A 1 432 ? -20.312 -26.109 -12.578 1 60.03 432 THR A CA 1
ATOM 3446 C C . THR A 1 432 ? -19 -25.562 -12.016 1 60.03 432 THR A C 1
ATOM 3448 O O . THR A 1 432 ? -19 -24.859 -11 1 60.03 432 THR A O 1
ATOM 3451 N N . THR A 1 433 ? -18 -25.828 -12.797 1 63.66 433 THR A N 1
ATOM 3452 C CA . THR A 1 433 ? -16.75 -25.516 -12.141 1 63.66 433 THR A CA 1
ATOM 3453 C C . THR A 1 433 ? -15.961 -24.4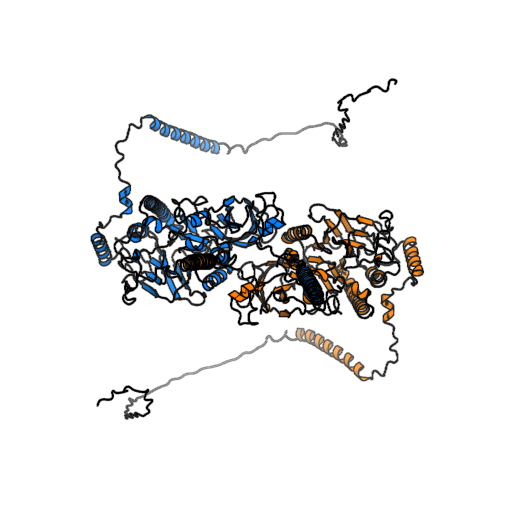84 -12.945 1 63.66 433 THR A C 1
ATOM 3455 O O . THR A 1 433 ? -14.758 -24.312 -12.742 1 63.66 433 THR A O 1
ATOM 3458 N N . ASP A 1 434 ? -16.781 -23.812 -13.695 1 72.69 434 ASP A N 1
ATOM 3459 C CA . ASP A 1 434 ? -16.078 -22.781 -14.445 1 72.69 434 ASP A CA 1
ATOM 3460 C C . ASP A 1 434 ? -15.484 -21.734 -13.516 1 72.69 434 ASP A C 1
ATOM 3462 O O . ASP A 1 434 ? -16.156 -21.266 -12.586 1 72.69 434 ASP A O 1
ATOM 3466 N N . ASN A 1 435 ? -14.273 -21.531 -13.648 1 80.31 435 ASN A N 1
ATOM 3467 C CA . ASN A 1 435 ? -13.523 -20.5 -12.938 1 80.31 435 ASN A CA 1
ATOM 3468 C C . ASN A 1 435 ? -13.281 -20.875 -11.484 1 80.31 435 ASN A C 1
ATOM 3470 O O . ASN A 1 435 ? -13.148 -20.016 -10.625 1 80.31 435 ASN A O 1
ATOM 3474 N N . SER A 1 436 ? -13.344 -22.188 -11.234 1 90 436 SER A N 1
ATOM 3475 C CA . SER A 1 436 ? -12.938 -22.656 -9.914 1 90 436 SER A CA 1
ATOM 3476 C C . SER A 1 436 ? -11.43 -22.531 -9.719 1 90 436 SER A C 1
ATOM 3478 O O . SER A 1 436 ? -10.695 -22.281 -10.68 1 90 436 SER A O 1
ATOM 3480 N N . PHE A 1 437 ? -11.008 -22.594 -8.453 1 93.44 437 PHE A N 1
ATOM 3481 C CA . PHE A 1 437 ? -9.578 -22.562 -8.148 1 93.44 437 PHE A CA 1
ATOM 3482 C C . PHE A 1 437 ? -9.258 -23.469 -6.977 1 93.44 437 PHE A C 1
ATOM 3484 O O . PHE A 1 437 ? -10.148 -23.859 -6.223 1 93.44 437 PHE A O 1
ATOM 3491 N N . GLY A 1 438 ? -8.07 -23.875 -6.949 1 95.62 438 GLY A N 1
ATOM 3492 C CA . GLY A 1 438 ? -7.691 -24.891 -5.965 1 95.62 438 GLY A CA 1
ATOM 3493 C C . GLY A 1 438 ? -6.723 -24.359 -4.922 1 95.62 438 GLY A C 1
ATOM 3494 O O . GLY A 1 438 ? -6.18 -23.266 -5.062 1 95.62 438 GLY A O 1
ATOM 3495 N N . SER A 1 439 ? -6.617 -25.109 -3.902 1 97 439 SER A N 1
ATOM 3496 C CA . SER A 1 439 ? -5.609 -24.938 -2.863 1 97 439 SER A CA 1
ATOM 3497 C C . SER A 1 439 ? -4.898 -26.25 -2.553 1 97 439 SER A C 1
ATOM 3499 O O . SER A 1 439 ? -5.539 -27.297 -2.459 1 97 439 SER A O 1
ATOM 3501 N N . LEU A 1 440 ? -3.625 -26.172 -2.549 1 97.94 440 LEU A N 1
ATOM 3502 C CA . LEU A 1 440 ? -2.777 -27.297 -2.186 1 97.94 440 LEU A CA 1
ATOM 3503 C C . LEU A 1 440 ? -2.027 -27.031 -0.887 1 97.94 440 LEU A C 1
ATOM 3505 O O . LEU A 1 440 ? -1.215 -26.094 -0.82 1 97.94 440 LEU A O 1
ATOM 3509 N N . SER A 1 441 ? -2.307 -27.828 0.132 1 96.94 441 SER A N 1
ATOM 3510 C CA . SER A 1 441 ? -1.651 -27.703 1.429 1 96.94 441 SER A CA 1
ATOM 3511 C C . SER A 1 441 ? -0.765 -28.906 1.728 1 96.94 441 SER A C 1
ATOM 3513 O O . SER A 1 441 ? -1.259 -30.016 1.878 1 96.94 441 SER A O 1
ATOM 3515 N N . VAL A 1 442 ? 0.484 -28.641 1.744 1 96 442 VAL A N 1
ATOM 3516 C CA . VAL A 1 442 ? 1.424 -29.703 2.125 1 96 442 VAL A CA 1
ATOM 3517 C C . VAL A 1 442 ? 1.662 -29.656 3.633 1 96 442 VAL A C 1
ATOM 3519 O O . VAL A 1 442 ? 2.521 -28.922 4.113 1 96 442 VAL A O 1
ATOM 3522 N N . ILE A 1 443 ? 1.022 -30.5 4.309 1 93.12 443 ILE A N 1
ATOM 3523 C CA . ILE A 1 443 ? 0.988 -30.438 5.766 1 93.12 443 ILE A CA 1
ATOM 3524 C C . ILE A 1 443 ? 2.328 -30.906 6.332 1 93.12 443 ILE A C 1
ATOM 3526 O O . ILE A 1 443 ? 2.859 -30.281 7.262 1 93.12 443 ILE A O 1
ATOM 3530 N N . ASN A 1 444 ? 2.834 -31.984 5.828 1 91.62 444 ASN A N 1
ATOM 3531 C CA . ASN A 1 444 ? 4.141 -32.531 6.18 1 91.62 444 ASN A CA 1
ATOM 3532 C C . ASN A 1 444 ? 4.672 -33.469 5.102 1 91.62 444 ASN A C 1
ATOM 3534 O O . ASN A 1 444 ? 4.219 -33.406 3.955 1 91.62 444 ASN A O 1
ATOM 3538 N N . ALA A 1 445 ? 5.578 -34.344 5.453 1 92.06 445 ALA A N 1
ATOM 3539 C CA . ALA A 1 445 ? 6.254 -35.188 4.477 1 92.06 445 ALA A CA 1
ATOM 3540 C C . ALA A 1 445 ? 5.336 -36.312 4.004 1 92.06 445 ALA A C 1
ATOM 3542 O O . ALA A 1 445 ? 5.574 -36.938 2.957 1 92.06 445 ALA A O 1
ATOM 3543 N N . SER A 1 446 ? 4.234 -36.5 4.711 1 94.56 446 SER A N 1
ATOM 3544 C CA . SER A 1 446 ? 3.416 -37.656 4.348 1 94.56 446 SER A CA 1
ATOM 3545 C C . SER A 1 446 ? 2 -37.219 3.969 1 94.56 446 SER A C 1
ATOM 3547 O O . SER A 1 446 ? 1.245 -38 3.387 1 94.56 446 SER A O 1
ATOM 3549 N N . HIS A 1 447 ? 1.613 -36.031 4.387 1 95.75 447 HIS A N 1
ATOM 3550 C CA . HIS A 1 447 ? 0.226 -35.625 4.191 1 95.75 447 HIS A CA 1
ATOM 3551 C C . HIS A 1 447 ? 0.134 -34.406 3.324 1 95.75 447 HIS A C 1
ATOM 3553 O O . HIS A 1 447 ? 0.741 -33.375 3.637 1 95.75 447 HIS A O 1
ATOM 3559 N N . LEU A 1 448 ? -0.635 -34.531 2.256 1 96.44 448 LEU A N 1
ATOM 3560 C CA . LEU A 1 448 ? -0.938 -33.438 1.316 1 96.44 448 LEU A CA 1
ATOM 3561 C C . LEU A 1 448 ? -2.441 -33.312 1.088 1 96.44 448 LEU A C 1
ATOM 3563 O O . LEU A 1 448 ? -3.121 -34.344 0.888 1 96.44 448 LEU A O 1
ATOM 3567 N N . GLU A 1 449 ? -2.98 -32.062 1.206 1 97.62 449 GLU A N 1
ATOM 3568 C CA . GLU A 1 449 ? -4.414 -31.859 1.014 1 97.62 449 GLU A CA 1
ATOM 3569 C C . GLU A 1 449 ? -4.688 -31 -0.217 1 97.62 449 GLU A C 1
ATOM 3571 O O . GLU A 1 449 ? -4.113 -29.922 -0.368 1 97.62 449 GLU A O 1
ATOM 3576 N N . TRP A 1 450 ? -5.555 -31.516 -1.071 1 98.06 450 TRP A N 1
ATOM 3577 C CA . TRP A 1 450 ? -6.09 -30.75 -2.193 1 98.06 450 TRP A CA 1
ATOM 3578 C C . TRP A 1 450 ? -7.52 -30.312 -1.915 1 98.06 450 TRP A C 1
ATOM 3580 O O . TRP A 1 450 ? -8.336 -31.094 -1.43 1 98.06 450 TRP A O 1
ATOM 3590 N N . THR A 1 451 ? -7.785 -29.016 -2.18 1 96.81 451 THR A N 1
ATOM 3591 C CA . THR A 1 451 ? -9.141 -28.484 -2.066 1 96.81 451 THR A CA 1
ATOM 3592 C C . THR A 1 451 ? -9.492 -27.641 -3.293 1 96.81 451 THR A C 1
ATOM 3594 O O . THR A 1 451 ? -8.695 -26.812 -3.734 1 96.81 451 THR A O 1
ATOM 3597 N N . LEU A 1 452 ? -10.648 -27.938 -3.867 1 95.44 452 LEU A N 1
ATOM 3598 C CA . LEU A 1 452 ? -11.195 -27.125 -4.945 1 95.44 452 LEU A CA 1
ATOM 3599 C C . LEU A 1 452 ? -12.312 -26.219 -4.438 1 95.44 452 LEU A C 1
ATOM 3601 O O . LEU A 1 452 ? -13.242 -26.688 -3.771 1 95.44 452 LEU A O 1
ATOM 3605 N N . PHE A 1 453 ? -12.203 -24.938 -4.844 1 93.56 453 PHE A N 1
ATOM 3606 C CA . PHE A 1 453 ? -13.203 -23.969 -4.406 1 93.56 453 PHE A CA 1
ATOM 3607 C C . PHE A 1 453 ? -14.047 -23.5 -5.586 1 93.56 453 PHE A C 1
ATOM 3609 O O . PHE A 1 453 ? -13.562 -23.453 -6.719 1 93.56 453 PHE A O 1
ATOM 3616 N N . SER A 1 454 ? -15.227 -23.109 -5.207 1 90.88 454 SER A N 1
ATOM 3617 C CA . SER A 1 454 ? -16.047 -22.375 -6.16 1 90.88 454 SER A CA 1
ATOM 3618 C C . SER A 1 454 ? -15.422 -21.016 -6.492 1 90.88 454 SER A C 1
ATOM 3620 O O . SER A 1 454 ? -14.508 -20.562 -5.793 1 90.88 454 SER A O 1
ATOM 3622 N N . PRO A 1 455 ? -15.891 -20.438 -7.504 1 87.06 455 PRO A N 1
ATOM 3623 C CA . PRO A 1 455 ? -15.312 -19.156 -7.898 1 87.06 455 PRO A CA 1
ATOM 3624 C C . PRO A 1 455 ? -15.359 -18.125 -6.777 1 87.06 455 PRO A C 1
ATOM 3626 O O . PRO A 1 455 ? -14.422 -17.328 -6.617 1 87.06 455 PRO A O 1
ATOM 3629 N N . ASP A 1 456 ? -16.359 -18.109 -5.98 1 86 456 ASP A N 1
ATOM 3630 C CA . ASP A 1 456 ? -16.5 -17.109 -4.918 1 86 456 ASP A CA 1
ATOM 3631 C C . ASP A 1 456 ? -15.703 -17.531 -3.678 1 86 456 ASP A C 1
ATOM 3633 O O . ASP A 1 456 ? -15.602 -16.766 -2.719 1 86 456 ASP A O 1
ATOM 3637 N N . GLY A 1 457 ? -15.18 -18.734 -3.752 1 88.75 457 GLY A N 1
ATOM 3638 C CA . GLY A 1 457 ? -14.305 -19.188 -2.682 1 88.75 457 GLY A CA 1
ATOM 3639 C C . GLY A 1 457 ? -15.07 -19.672 -1.455 1 88.75 457 GLY A C 1
ATOM 3640 O O . GLY A 1 457 ? -14.461 -20.031 -0.448 1 88.75 457 GLY A O 1
ATOM 3641 N N . ASN A 1 458 ? -16.359 -19.781 -1.5 1 88.69 458 ASN A N 1
ATOM 3642 C CA . ASN A 1 458 ? -17.156 -20.047 -0.304 1 88.69 458 ASN A CA 1
ATOM 3643 C C . ASN A 1 458 ? -17.562 -21.516 -0.213 1 88.69 458 ASN A C 1
ATOM 3645 O O . ASN A 1 458 ? -17.938 -21.984 0.855 1 88.69 458 ASN A O 1
ATOM 3649 N N . THR A 1 459 ? -17.484 -22.156 -1.346 1 91.25 459 THR A N 1
ATOM 3650 C CA . THR A 1 459 ? -17.906 -23.547 -1.366 1 91.25 459 THR A CA 1
ATOM 3651 C C . THR A 1 459 ? -16.75 -24.469 -1.775 1 91.25 459 THR A C 1
ATOM 3653 O O . THR A 1 459 ? -16.047 -24.188 -2.754 1 91.25 459 THR A O 1
ATOM 3656 N N . VAL A 1 460 ? -16.641 -25.469 -0.981 1 94.5 460 VAL A N 1
ATOM 3657 C CA . VAL A 1 460 ? -15.688 -26.516 -1.349 1 94.5 460 VAL A CA 1
ATOM 3658 C C . VAL A 1 460 ? -16.359 -27.5 -2.309 1 94.5 460 VAL A C 1
ATOM 3660 O O . VAL A 1 460 ? -17.375 -28.109 -1.974 1 94.5 460 VAL A O 1
ATOM 3663 N N . LEU A 1 461 ? -15.773 -27.641 -3.439 1 92.56 461 LEU A N 1
ATOM 3664 C CA . LEU A 1 461 ? -16.344 -28.484 -4.477 1 92.56 461 LEU A CA 1
ATOM 3665 C C . LEU A 1 461 ? -15.742 -29.891 -4.418 1 92.56 461 LEU A C 1
ATOM 3667 O O . LEU A 1 461 ? -16.375 -30.859 -4.824 1 92.56 461 LEU A O 1
ATOM 3671 N N . ASP A 1 462 ? -14.508 -29.953 -4.062 1 94.38 462 ASP A N 1
ATOM 3672 C CA . ASP A 1 462 ? -13.789 -31.219 -3.902 1 94.38 462 ASP A CA 1
ATOM 3673 C C . ASP A 1 462 ? -12.656 -31.078 -2.891 1 94.38 462 ASP A C 1
ATOM 3675 O O . ASP A 1 462 ? -12.078 -30 -2.74 1 94.38 462 ASP A O 1
ATOM 3679 N N . SER A 1 463 ? -12.445 -32.125 -2.162 1 96.75 463 SER A N 1
ATOM 3680 C CA . SER A 1 463 ? -11.32 -32.156 -1.23 1 96.75 463 SER A CA 1
ATOM 3681 C C . SER A 1 463 ? -10.852 -33.594 -0.992 1 96.75 463 SER A C 1
ATOM 3683 O O . SER A 1 463 ? -11.672 -34.5 -0.836 1 96.75 463 SER A O 1
ATOM 3685 N N . PHE A 1 464 ? -9.523 -33.781 -1.049 1 97.38 464 PHE A N 1
ATOM 3686 C CA . PHE A 1 464 ? -9 -35.125 -0.729 1 97.38 464 PHE A CA 1
ATOM 3687 C C . PHE A 1 464 ? -7.578 -35 -0.184 1 97.38 464 PHE A C 1
ATOM 3689 O O . PHE A 1 464 ? -6.898 -34 -0.39 1 97.38 464 PHE A O 1
ATOM 3696 N N . TRP A 1 465 ? -7.191 -36.062 0.519 1 97.31 465 TRP A N 1
ATOM 3697 C CA . TRP A 1 465 ? -5.855 -36.188 1.095 1 97.31 465 TRP A CA 1
ATOM 3698 C C . TRP A 1 465 ? -5.023 -37.188 0.331 1 97.31 465 TRP A C 1
ATOM 3700 O O . TRP A 1 465 ? -5.531 -38.25 -0.056 1 97.31 465 TRP A O 1
ATOM 3710 N N . VAL A 1 466 ? -3.848 -36.844 0.034 1 97.94 466 VAL A N 1
ATOM 3711 C CA . VAL A 1 466 ? -2.855 -37.844 -0.409 1 97.94 466 VAL A CA 1
ATOM 3712 C C . VAL A 1 466 ? -1.923 -38.188 0.748 1 97.94 466 VAL A C 1
ATOM 3714 O O . VAL A 1 466 ? -1.271 -37.312 1.316 1 97.94 466 VAL A O 1
ATOM 3717 N N . VAL A 1 467 ? -1.917 -39.375 1.112 1 96.69 467 VAL A N 1
ATOM 3718 C CA . VAL A 1 467 ? -1.092 -39.844 2.223 1 96.69 467 VAL A CA 1
ATOM 3719 C C . VAL A 1 467 ? -0.058 -40.844 1.714 1 96.69 467 VAL A C 1
ATOM 3721 O O . VAL A 1 467 ? -0.411 -41.844 1.08 1 96.69 467 VAL A O 1
ATOM 3724 N N . GLN A 1 468 ? 1.132 -40.5 1.918 1 92.94 468 GLN A N 1
ATOM 3725 C CA . GLN A 1 468 ? 2.238 -41.344 1.459 1 92.94 468 GLN A CA 1
ATOM 3726 C C . GLN A 1 468 ? 3.377 -41.344 2.477 1 92.94 468 GLN A C 1
ATOM 3728 O O . GLN A 1 468 ? 3.904 -40.281 2.838 1 92.94 468 GLN A O 1
ATOM 3733 N N . ASP A 1 469 ? 3.791 -42.5 2.928 1 88.88 469 ASP A N 1
ATOM 3734 C CA . ASP A 1 469 ? 4.863 -42.625 3.91 1 88.88 469 ASP A CA 1
ATOM 3735 C C . ASP A 1 469 ? 6.219 -42.781 3.229 1 88.88 469 ASP A C 1
ATOM 3737 O O . ASP A 1 469 ? 7.25 -42.406 3.785 1 88.88 469 ASP A O 1
ATOM 3741 N N . ASN A 1 470 ? 6.203 -43.469 2.113 1 84.69 470 ASN A N 1
ATOM 3742 C CA . ASN A 1 470 ? 7.43 -43.656 1.354 1 84.69 470 ASN A CA 1
ATOM 3743 C C . ASN A 1 470 ? 7.344 -43.031 -0.034 1 84.69 470 ASN A C 1
ATOM 3745 O O . ASN A 1 470 ? 6.414 -43.312 -0.792 1 84.69 470 ASN A O 1
ATOM 3749 N N . HIS A 1 471 ? 8.367 -42.219 -0.194 1 89.31 471 HIS A N 1
ATOM 3750 C CA . HIS A 1 471 ? 8.383 -41.531 -1.48 1 89.31 471 HIS A CA 1
ATOM 3751 C C . HIS A 1 471 ? 9.422 -42.125 -2.414 1 89.31 471 HIS A C 1
ATOM 3753 O O . HIS A 1 471 ? 10.383 -42.781 -1.959 1 89.31 471 HIS A O 1
ATOM 3759 N N . GLY A 1 472 ? 9.203 -42 -3.684 1 76 472 GLY A N 1
ATOM 3760 C CA . GLY A 1 472 ? 10.195 -42.406 -4.668 1 76 472 GLY A CA 1
ATOM 3761 C C . GLY A 1 472 ? 9.789 -43.625 -5.453 1 76 472 GLY A C 1
ATOM 3762 O O . GLY A 1 472 ? 8.977 -44.438 -4.984 1 76 472 GLY A O 1
ATOM 3763 N N . ASN A 1 473 ? 10.219 -43.594 -6.562 1 74.5 473 ASN A N 1
ATOM 3764 C CA . ASN A 1 473 ? 10.211 -44.469 -7.723 1 74.5 473 ASN A CA 1
ATOM 3765 C C . ASN A 1 473 ? 9.031 -45.438 -7.68 1 74.5 473 ASN A C 1
ATOM 3767 O O . ASN A 1 473 ? 9.047 -46.438 -6.93 1 74.5 473 ASN A O 1
ATOM 3771 N N . PHE A 1 474 ? 8.102 -45.312 -8.391 1 86.19 474 PHE A N 1
ATOM 3772 C CA . PHE A 1 474 ? 7.016 -46.25 -8.672 1 86.19 474 PHE A CA 1
ATOM 3773 C C . PHE A 1 474 ? 7.504 -47.406 -9.531 1 86.19 474 PHE A C 1
ATOM 3775 O O . PHE A 1 474 ? 8.336 -47.219 -10.414 1 86.19 474 PHE A O 1
ATOM 3782 N N . SER A 1 475 ? 7.18 -48.594 -9.055 1 85.88 475 SER A N 1
ATOM 3783 C CA . SER A 1 475 ? 7.59 -49.781 -9.812 1 85.88 475 SER A CA 1
ATOM 3784 C C . SER A 1 475 ? 6.422 -50.75 -10 1 85.88 475 SER A C 1
ATOM 3786 O O . SER A 1 475 ? 5.617 -50.938 -9.086 1 85.88 475 SER A O 1
ATOM 3788 N N . LEU A 1 476 ? 6.461 -51.25 -11.195 1 88.25 476 LEU A N 1
ATOM 3789 C CA . LEU A 1 476 ? 5.434 -52.25 -11.477 1 88.25 476 LEU A CA 1
ATOM 3790 C C . LEU A 1 476 ? 5.625 -53.5 -10.609 1 88.25 476 LEU A C 1
ATOM 3792 O O . LEU A 1 476 ? 4.664 -54.219 -10.32 1 88.25 476 LEU A O 1
ATOM 3796 N N . ALA A 1 477 ? 6.82 -53.688 -10.172 1 83 477 ALA A N 1
ATOM 3797 C CA . ALA A 1 477 ? 7.168 -54.875 -9.391 1 83 477 ALA A CA 1
ATOM 3798 C C . ALA A 1 477 ? 6.465 -54.875 -8.039 1 83 477 ALA A C 1
ATOM 3800 O O . ALA A 1 477 ? 6.227 -55.906 -7.449 1 83 477 ALA A O 1
ATOM 3801 N N . ASN A 1 478 ? 6.133 -53.75 -7.605 1 84.31 478 ASN A N 1
ATOM 3802 C CA . ASN A 1 478 ? 5.527 -53.625 -6.285 1 84.31 478 ASN A CA 1
ATOM 3803 C C . ASN A 1 478 ? 4.004 -53.594 -6.367 1 84.31 478 ASN A C 1
ATOM 3805 O O . ASN A 1 478 ? 3.328 -53.406 -5.355 1 84.31 478 ASN A O 1
ATOM 3809 N N . LEU A 1 479 ? 3.514 -53.906 -7.59 1 92.06 479 LEU A N 1
ATOM 3810 C CA . LEU A 1 479 ? 2.066 -53.906 -7.773 1 92.06 479 LEU A CA 1
ATOM 3811 C C . LEU A 1 479 ? 1.5 -55.312 -7.742 1 92.06 479 LEU A C 1
ATOM 3813 O O . LEU A 1 479 ? 2.221 -56.281 -7.996 1 92.06 479 LEU A O 1
ATOM 3817 N N . PRO A 1 480 ? 0.232 -55.438 -7.402 1 91.12 480 PRO A N 1
ATOM 3818 C CA . PRO A 1 480 ? -0.399 -56.75 -7.57 1 91.12 480 PRO A CA 1
ATOM 3819 C C . PRO A 1 480 ? -0.26 -57.281 -8.992 1 91.12 480 PRO A C 1
ATOM 3821 O O . PRO A 1 480 ? -0.327 -56.531 -9.961 1 91.12 480 PRO A O 1
ATOM 3824 N N . HIS A 1 481 ? -0.197 -58.562 -9.078 1 92.25 481 HIS A N 1
ATOM 3825 C CA . HIS A 1 481 ? 0.101 -59.219 -10.352 1 92.25 481 HIS A CA 1
ATOM 3826 C C . HIS A 1 481 ? -0.961 -58.875 -11.398 1 92.25 481 HIS A C 1
ATOM 3828 O O . HIS A 1 481 ? -0.641 -58.656 -12.57 1 92.25 481 HIS A O 1
ATOM 3834 N N . ASN A 1 482 ? -2.16 -58.875 -11 1 93.5 482 ASN A N 1
ATOM 3835 C CA . ASN A 1 482 ? -3.232 -58.594 -11.953 1 93.5 482 ASN A CA 1
ATOM 3836 C C . ASN A 1 482 ? -3.129 -57.188 -12.516 1 93.5 482 ASN A C 1
ATOM 3838 O O . ASN A 1 482 ? -3.4 -56.969 -13.703 1 93.5 482 ASN A O 1
ATOM 3842 N N . VAL A 1 483 ? -2.715 -56.281 -11.695 1 94.31 483 VAL A N 1
ATOM 3843 C CA . VAL A 1 483 ? -2.607 -54.875 -12.117 1 94.31 483 VAL A CA 1
ATOM 3844 C C . VAL A 1 483 ? -1.394 -54.719 -13.023 1 94.31 483 VAL A C 1
ATOM 3846 O O . VAL A 1 483 ? -1.498 -54.125 -14.102 1 94.31 483 VAL A O 1
ATOM 3849 N N . SER A 1 484 ? -0.246 -55.25 -12.633 1 93.56 484 SER A N 1
ATOM 3850 C CA . SER A 1 484 ? 0.96 -55.156 -13.445 1 93.56 484 SER A CA 1
ATOM 3851 C C . SER A 1 484 ? 0.778 -55.844 -14.797 1 93.56 484 SER A C 1
ATOM 3853 O O . SER A 1 484 ? 1.287 -55.344 -15.812 1 93.56 484 SER A O 1
ATOM 3855 N N . HIS A 1 485 ? 0.026 -56.938 -14.75 1 94.06 485 HIS A N 1
ATOM 3856 C CA . HIS A 1 485 ? -0.242 -57.656 -15.992 1 94.06 485 HIS A CA 1
ATOM 3857 C C . HIS A 1 485 ? -1.095 -56.812 -16.938 1 94.06 485 HIS A C 1
ATOM 3859 O O . HIS A 1 485 ? -0.819 -56.75 -18.141 1 94.06 485 HIS A O 1
ATOM 3865 N N . GLN A 1 486 ? -2.045 -56.281 -16.406 1 94.75 486 GLN A N 1
ATOM 3866 C CA . GLN A 1 486 ? -2.906 -55.406 -17.219 1 94.75 486 GLN A CA 1
ATOM 3867 C C . GLN A 1 486 ? -2.127 -54.25 -17.797 1 94.75 486 GLN A C 1
ATOM 3869 O O . GLN A 1 486 ? -2.332 -53.875 -18.953 1 94.75 486 GLN A O 1
ATOM 3874 N N . ILE A 1 487 ? -1.313 -53.625 -17.031 1 94.75 487 ILE A N 1
ATOM 3875 C CA . ILE A 1 487 ? -0.489 -52.531 -17.5 1 94.75 487 ILE A CA 1
ATOM 3876 C C . ILE A 1 487 ? 0.414 -52.969 -18.641 1 94.75 487 ILE A C 1
ATOM 3878 O O . ILE A 1 487 ? 0.52 -52.312 -19.672 1 94.75 487 ILE A O 1
ATOM 3882 N N . ASN A 1 488 ? 0.991 -54.125 -18.484 1 93.44 488 ASN A N 1
ATOM 3883 C CA . ASN A 1 488 ? 1.856 -54.688 -19.531 1 93.44 488 ASN A CA 1
ATOM 3884 C C . ASN A 1 488 ? 1.081 -54.969 -20.812 1 93.44 488 ASN A C 1
ATOM 3886 O O . ASN A 1 488 ? 1.586 -54.719 -21.906 1 93.44 488 ASN A O 1
ATOM 3890 N N . GLN A 1 489 ? -0.102 -55.469 -20.625 1 93.38 489 GLN A N 1
ATOM 3891 C CA . GLN A 1 489 ? -0.938 -55.719 -21.797 1 93.38 489 GLN A CA 1
ATOM 3892 C C . GLN A 1 489 ? -1.24 -54.406 -22.531 1 93.38 489 GLN A C 1
ATOM 3894 O O . GLN A 1 489 ? -1.243 -54.375 -23.766 1 93.38 489 GLN A O 1
ATOM 3899 N N . THR A 1 490 ? -1.504 -53.438 -21.719 1 90.88 490 THR A N 1
ATOM 3900 C CA . THR A 1 490 ? -1.774 -52.125 -22.312 1 90.88 490 THR A CA 1
ATOM 3901 C C . THR A 1 490 ? -0.538 -51.594 -23.031 1 90.88 490 THR A C 1
ATOM 3903 O O . THR A 1 490 ? -0.642 -51.031 -24.125 1 90.88 490 THR A O 1
ATOM 3906 N N . ILE A 1 491 ? 0.589 -51.719 -22.5 1 90.31 491 ILE A N 1
ATOM 3907 C CA . ILE A 1 491 ? 1.842 -51.281 -23.094 1 90.31 491 ILE A CA 1
ATOM 3908 C C . ILE A 1 491 ? 2.057 -51.969 -24.422 1 90.31 491 ILE A C 1
ATOM 3910 O O . ILE A 1 491 ? 2.4 -51.344 -25.422 1 90.31 491 ILE A O 1
ATOM 3914 N N . ILE A 1 492 ? 1.742 -53.25 -24.469 1 90.12 492 ILE A N 1
ATOM 3915 C CA . ILE A 1 492 ? 1.903 -54.031 -25.688 1 90.12 492 ILE A CA 1
ATOM 3916 C C . ILE A 1 492 ? 0.902 -53.562 -26.75 1 90.12 492 ILE A C 1
ATOM 3918 O O . ILE A 1 492 ? 1.254 -53.406 -27.906 1 90.12 492 ILE A O 1
ATOM 3922 N N . ALA A 1 493 ? -0.24 -53.375 -26.281 1 88.19 493 ALA A N 1
ATOM 3923 C CA . ALA A 1 493 ? -1.293 -52.938 -27.203 1 88.19 493 ALA A CA 1
ATOM 3924 C C . ALA A 1 493 ? -0.949 -51.594 -27.828 1 88.19 493 ALA A C 1
ATOM 3926 O O . ALA A 1 493 ? -1.343 -51.344 -28.969 1 88.19 493 ALA A O 1
ATOM 3927 N N . LEU A 1 494 ? -0.199 -50.812 -27.125 1 85.06 494 LEU A N 1
ATOM 3928 C CA . LEU A 1 494 ? 0.177 -49.5 -27.625 1 85.06 494 LEU A CA 1
ATOM 3929 C C . LEU A 1 494 ? 1.483 -49.562 -28.406 1 85.06 494 LEU A C 1
ATOM 3931 O O . LEU A 1 494 ? 2.004 -48.531 -28.828 1 85.06 494 LEU A O 1
ATOM 3935 N N . GLY A 1 495 ? 1.942 -50.75 -28.562 1 81.69 495 GLY A N 1
ATOM 3936 C CA . GLY A 1 495 ? 3.129 -50.969 -29.375 1 81.69 495 GLY A CA 1
ATOM 3937 C C . GLY A 1 495 ? 4.422 -50.844 -28.594 1 81.69 495 GLY A C 1
ATOM 3938 O O . GLY A 1 495 ? 5.504 -50.781 -29.172 1 81.69 495 GLY A O 1
ATOM 3939 N N . GLY A 1 496 ? 4.281 -50.812 -27.234 1 84.75 496 GLY A N 1
ATOM 3940 C CA . GLY A 1 496 ? 5.473 -50.719 -26.406 1 84.75 496 GLY A CA 1
ATOM 3941 C C . GLY A 1 496 ? 5.961 -52.062 -25.906 1 84.75 496 GLY A C 1
ATOM 3942 O O . GLY A 1 496 ? 5.371 -53.094 -26.234 1 84.75 496 GLY A O 1
ATOM 3943 N N . LYS A 1 497 ? 7.16 -52.031 -25.25 1 86.75 497 LYS A N 1
ATOM 3944 C CA . LYS A 1 497 ? 7.73 -53.219 -24.609 1 86.75 497 LYS A CA 1
ATOM 3945 C C . LYS A 1 497 ? 7.707 -53.094 -23.094 1 86.75 497 LYS A C 1
ATOM 3947 O O . LYS A 1 497 ? 8.281 -52.156 -22.531 1 86.75 497 LYS A O 1
ATOM 3952 N N . PRO A 1 498 ? 7.062 -54.062 -22.516 1 85.88 498 PRO A N 1
ATOM 3953 C CA . PRO A 1 498 ? 7.055 -54 -21.047 1 85.88 498 PRO A CA 1
ATOM 3954 C C . PRO A 1 498 ? 8.461 -53.938 -20.453 1 85.88 498 PRO A C 1
ATOM 3956 O O . PRO A 1 498 ? 9.391 -54.562 -20.969 1 85.88 498 PRO A O 1
ATOM 3959 N N . GLY A 1 499 ? 8.633 -53.156 -19.406 1 76.38 499 GLY A N 1
ATOM 3960 C CA . GLY A 1 499 ? 9.898 -53.031 -18.703 1 76.38 499 GLY A CA 1
ATOM 3961 C C . GLY A 1 499 ? 10.805 -51.969 -19.297 1 76.38 499 GLY A C 1
ATOM 3962 O O . GLY A 1 499 ? 11.867 -51.656 -18.75 1 76.38 499 GLY A O 1
ATOM 3963 N N . THR A 1 500 ? 10.438 -51.406 -20.406 1 75.38 500 THR A N 1
ATOM 3964 C CA . THR A 1 500 ? 11.242 -50.375 -21.062 1 75.38 500 THR A CA 1
ATOM 3965 C C . THR A 1 500 ? 10.508 -49.062 -21.078 1 75.38 500 THR A C 1
ATOM 3967 O O . THR A 1 500 ? 9.273 -49 -21.156 1 75.38 500 THR A O 1
ATOM 3970 N N . TYR A 1 501 ? 11.383 -48.031 -20.766 1 74.75 501 TYR A N 1
ATOM 3971 C CA . TYR A 1 501 ? 10.789 -46.688 -20.828 1 74.75 501 TYR A CA 1
ATOM 3972 C C . TYR A 1 501 ? 11.273 -45.969 -22.078 1 74.75 501 TYR A C 1
ATOM 3974 O O . TYR A 1 501 ? 12.461 -46.031 -22.422 1 74.75 501 TYR A O 1
ATOM 3982 N N . ASP A 1 502 ? 10.406 -45.406 -22.828 1 61.78 502 ASP A N 1
ATOM 3983 C CA . ASP A 1 502 ? 10.68 -44.719 -24.094 1 61.78 502 ASP A CA 1
ATOM 3984 C C . ASP A 1 502 ? 11.719 -43.625 -23.922 1 61.78 502 ASP A C 1
ATOM 3986 O O . ASP A 1 502 ? 12.484 -43.344 -24.844 1 61.78 502 ASP A O 1
ATOM 3990 N N . PHE A 1 503 ? 11.82 -43.031 -22.797 1 72.12 503 PHE A N 1
ATOM 3991 C CA . PHE A 1 503 ? 12.688 -41.875 -22.672 1 72.12 503 PHE A CA 1
ATOM 3992 C C . PHE A 1 503 ? 14.125 -42.281 -22.406 1 72.12 503 PHE A C 1
ATOM 3994 O O . PHE A 1 503 ? 15.039 -41.469 -22.422 1 72.12 503 PHE A O 1
ATOM 4001 N N . ILE A 1 504 ? 14.516 -43.5 -22.172 1 58.72 504 ILE A N 1
ATOM 4002 C CA . ILE A 1 504 ? 15.867 -44 -21.906 1 58.72 504 ILE A CA 1
ATOM 4003 C C . ILE A 1 504 ? 16.578 -44.25 -23.234 1 58.72 504 ILE A C 1
ATOM 4005 O O . ILE A 1 504 ? 17.781 -44.062 -23.344 1 58.72 504 ILE A O 1
ATOM 4009 N N . SER A 1 505 ? 15.992 -44.688 -24.312 1 46.03 505 SER A N 1
ATOM 4010 C CA . SER A 1 505 ? 16.656 -45.25 -25.5 1 46.03 505 SER A CA 1
ATOM 4011 C C . SER A 1 505 ? 17.438 -44.156 -26.234 1 46.03 505 SER A C 1
ATOM 4013 O O . SER A 1 505 ? 18.188 -44.438 -27.172 1 46.03 505 SER A O 1
ATOM 4015 N N . GLY A 1 506 ? 17.234 -42.906 -26.125 1 39.62 506 GLY A N 1
ATOM 4016 C CA . GLY A 1 506 ? 17.969 -42.031 -27.031 1 39.62 506 GLY A CA 1
ATOM 4017 C C . GLY A 1 506 ? 19.469 -42 -26.766 1 39.62 506 GLY A C 1
ATOM 4018 O O . GLY A 1 506 ? 20.219 -41.344 -27.484 1 39.62 506 GLY A O 1
ATOM 4019 N N . SER A 1 507 ? 20.078 -42.375 -25.672 1 35.28 507 SER A N 1
ATOM 4020 C CA . SER A 1 507 ? 21.5 -42.094 -25.5 1 35.28 507 SER A CA 1
ATOM 4021 C C . SER A 1 507 ? 22.359 -43.156 -26.188 1 35.28 507 SER A C 1
ATOM 4023 O O . SER A 1 507 ? 23.578 -43.094 -26.141 1 35.28 507 SER A O 1
ATOM 4025 N N . THR A 1 508 ? 21.953 -44.312 -26.609 1 33.44 508 THR A N 1
ATOM 4026 C CA . THR A 1 508 ? 23.031 -45.25 -26.922 1 33.44 508 THR A CA 1
ATOM 4027 C C . THR A 1 508 ? 23.578 -45.031 -28.328 1 33.44 508 THR A C 1
ATOM 4029 O O . THR A 1 508 ? 23.312 -45.812 -29.219 1 33.44 508 THR A O 1
ATOM 4032 N N . GLY A 1 509 ? 23.688 -43.906 -29.047 1 30.92 509 GLY A N 1
ATOM 4033 C CA . GLY A 1 509 ? 24.688 -43.938 -30.109 1 30.92 509 GLY A CA 1
ATOM 4034 C C . GLY A 1 509 ? 26.062 -44.344 -29.625 1 30.92 509 GLY A C 1
ATOM 4035 O O . GLY A 1 509 ? 26.516 -43.906 -28.547 1 30.92 509 GLY A O 1
ATOM 4036 N N . ASP A 1 510 ? 26.688 -45.5 -30.062 1 28.14 510 ASP A N 1
ATOM 4037 C CA . ASP A 1 510 ? 28.016 -46.062 -29.859 1 28.14 510 ASP A CA 1
ATOM 4038 C C . ASP A 1 510 ? 29.109 -45.062 -30.219 1 28.14 510 ASP A C 1
ATOM 4040 O O . ASP A 1 510 ? 29.297 -44.75 -31.391 1 28.14 510 ASP A O 1
ATOM 4044 N N . PRO A 1 511 ? 29.469 -44 -29.609 1 31.05 511 PRO A N 1
ATOM 4045 C CA . PRO A 1 511 ? 30.688 -43.25 -29.906 1 31.05 511 PRO A CA 1
ATOM 4046 C C . PRO A 1 511 ? 31.953 -44.094 -29.828 1 31.05 511 PRO A C 1
ATOM 4048 O O . PRO A 1 511 ? 33.062 -43.562 -29.734 1 31.05 511 PRO A O 1
ATOM 4051 N N . SER A 1 512 ? 32 -45.406 -30.141 1 28.02 512 SER A N 1
ATOM 4052 C CA . SER A 1 512 ? 33.281 -46.094 -30.031 1 28.02 512 SER A CA 1
ATOM 4053 C C . SER A 1 512 ? 34.312 -45.5 -31 1 28.02 512 SER A C 1
ATOM 4055 O O . SER A 1 512 ? 35.438 -46 -31.078 1 28.02 512 SER A O 1
ATOM 4057 N N . GLU A 1 513 ? 34.062 -45 -32.125 1 28.73 513 GLU A N 1
ATOM 4058 C CA . GLU A 1 513 ? 35.281 -44.625 -32.844 1 28.73 513 GLU A CA 1
ATOM 4059 C C . GLU A 1 513 ? 36.062 -43.594 -32.062 1 28.73 513 GLU A C 1
ATOM 4061 O O . GLU A 1 513 ? 35.75 -42.406 -32.062 1 28.73 513 GLU A O 1
ATOM 4066 N N . GLY A 1 514 ? 36.594 -44.062 -30.812 1 25.3 514 GLY A N 1
ATOM 4067 C CA . GLY A 1 514 ? 37.469 -43.438 -29.812 1 25.3 514 GLY A CA 1
ATOM 4068 C C . GLY A 1 514 ? 38.75 -42.906 -30.391 1 25.3 514 GLY A C 1
ATOM 4069 O O . GLY A 1 514 ? 39.594 -43.656 -30.875 1 25.3 514 GLY A O 1
ATOM 4070 N N . GLU A 1 515 ? 38.719 -41.938 -31.234 1 26.64 515 GLU A N 1
ATOM 4071 C CA . GLU A 1 515 ? 40.031 -41.375 -31.578 1 26.64 515 GLU A CA 1
ATOM 4072 C C . GLU A 1 515 ? 40.969 -41.406 -30.359 1 26.64 515 GLU A C 1
ATOM 4074 O O . GLU A 1 515 ? 40.5 -41.438 -29.219 1 26.64 515 GLU A O 1
ATOM 4079 N N . GLY A 1 516 ? 42.375 -41.562 -30.562 1 23.73 516 GLY A N 1
ATOM 4080 C CA . GLY A 1 516 ? 43.625 -41.656 -29.844 1 23.73 516 GLY A CA 1
ATOM 4081 C C . GLY A 1 516 ? 43.781 -40.594 -28.766 1 23.73 516 GLY A C 1
ATOM 4082 O O . GLY A 1 516 ? 44 -39.406 -29.078 1 23.73 516 GLY A O 1
ATOM 4083 N N . LEU A 1 517 ? 42.844 -40.531 -27.953 1 21.64 517 LEU A N 1
ATOM 4084 C CA . LEU A 1 517 ? 43.312 -39.688 -26.844 1 21.64 517 LEU A CA 1
ATOM 4085 C C . LEU A 1 517 ? 44.656 -40.156 -26.328 1 21.64 517 LEU A C 1
ATOM 4087 O O . LEU A 1 517 ? 44.812 -41.312 -25.922 1 21.64 517 LEU A O 1
ATOM 4091 N N . SER A 1 518 ? 45.688 -39.656 -26.812 1 20.27 518 SER A N 1
ATOM 4092 C CA . SER A 1 518 ? 47.094 -39.719 -26.422 1 20.27 518 SER A CA 1
ATOM 4093 C C . SER A 1 518 ? 47.25 -39.719 -24.906 1 20.27 518 SER A C 1
ATOM 4095 O O . SER A 1 518 ? 46.344 -39.312 -24.172 1 20.27 518 SER A O 1
ATOM 4097 N N . LYS A 1 519 ? 48.375 -40.375 -24.406 1 25.86 519 LYS A N 1
ATOM 4098 C CA . LYS A 1 519 ? 49.156 -40.781 -23.234 1 25.86 519 LYS A CA 1
ATOM 4099 C C . LYS A 1 519 ? 49.188 -39.656 -22.188 1 25.86 519 LYS A C 1
ATOM 4101 O O . LYS A 1 519 ? 49.625 -39.875 -21.062 1 25.86 519 LYS A O 1
ATOM 4106 N N . TYR A 1 520 ? 49.062 -38.469 -22.719 1 22.2 520 TYR A N 1
ATOM 4107 C CA . TYR A 1 520 ? 49.75 -37.594 -21.797 1 22.2 520 TYR A CA 1
ATOM 4108 C C . TYR A 1 520 ? 49.031 -37.5 -20.469 1 22.2 520 TYR A C 1
ATOM 4110 O O . TYR A 1 520 ? 49.656 -37.406 -19.406 1 22.2 520 TYR A O 1
ATOM 4118 N N . SER A 1 521 ? 47.656 -37.406 -20.531 1 23.33 521 SER A N 1
ATOM 4119 C CA . SER A 1 521 ? 47.25 -36.688 -19.328 1 23.33 521 SER A CA 1
ATOM 4120 C C . SER A 1 521 ? 47.188 -37.625 -18.109 1 23.33 521 SER A C 1
ATOM 4122 O O . SER A 1 521 ? 46.594 -37.281 -17.094 1 23.33 521 SER A O 1
ATOM 4124 N N . LEU A 1 522 ? 47.344 -38.969 -18.375 1 25.19 522 LEU A N 1
ATOM 4125 C CA . LEU A 1 522 ? 47.219 -39.906 -17.266 1 25.19 522 LEU A CA 1
ATOM 4126 C C . LEU A 1 522 ? 48.125 -39.531 -16.109 1 25.19 522 LEU A C 1
ATOM 4128 O O . LEU A 1 522 ? 47.844 -39.781 -14.953 1 25.19 522 LEU A O 1
ATOM 4132 N N . TRP A 1 523 ? 49.312 -39.156 -16.469 1 28.36 523 TRP A N 1
ATOM 4133 C CA . TRP A 1 523 ? 50.438 -39.094 -15.539 1 28.36 523 TRP A CA 1
ATOM 4134 C C . TRP A 1 523 ? 50.125 -38.156 -14.383 1 28.36 523 TRP A C 1
ATOM 4136 O O . TRP A 1 523 ? 50.688 -38.281 -13.297 1 28.36 523 TRP A O 1
ATOM 4146 N N . LEU A 1 524 ? 49.281 -37.156 -14.711 1 27.62 524 LEU A N 1
ATOM 4147 C CA . LEU A 1 524 ? 49.5 -36.094 -13.734 1 27.62 524 LEU A CA 1
ATOM 4148 C C . LEU A 1 524 ? 48.75 -36.438 -12.43 1 27.62 524 LEU A C 1
ATOM 4150 O O . LEU A 1 524 ? 48.906 -35.719 -11.438 1 27.62 524 LEU A O 1
ATOM 4154 N N . GLY A 1 525 ? 47.875 -37.375 -12.438 1 26.56 525 GLY A N 1
ATOM 4155 C CA . GLY A 1 525 ? 47.094 -37.562 -11.219 1 26.56 525 GLY A CA 1
ATOM 4156 C C . GLY A 1 525 ? 47.906 -38.125 -10.078 1 26.56 525 GLY A C 1
ATOM 4157 O O . GLY A 1 525 ? 47.531 -38.031 -8.914 1 26.56 525 GLY A O 1
ATOM 4158 N N . LEU A 1 526 ? 48.75 -39.031 -10.438 1 31.44 526 LEU A N 1
ATOM 4159 C CA . LEU A 1 526 ? 49.469 -39.781 -9.414 1 31.44 526 LEU A CA 1
ATOM 4160 C C . LEU A 1 526 ? 50.219 -38.844 -8.477 1 31.44 526 LEU A C 1
ATOM 4162 O O . LEU A 1 526 ? 50.625 -39.219 -7.379 1 31.44 526 LEU A O 1
ATOM 4166 N N . GLY A 1 527 ? 50.719 -37.781 -9.055 1 29.02 527 GLY A N 1
ATOM 4167 C CA . GLY A 1 527 ? 51.719 -37.031 -8.273 1 29.02 527 GLY A CA 1
ATOM 4168 C C . GLY A 1 527 ? 51.125 -36.375 -7.047 1 29.02 527 GLY A C 1
ATOM 4169 O O . GLY A 1 527 ? 51.781 -36.188 -6.031 1 29.02 527 GLY A O 1
ATOM 4170 N N . VAL A 1 528 ? 49.875 -35.938 -7.238 1 32.91 528 VAL A N 1
ATOM 4171 C CA . VAL A 1 528 ? 49.562 -34.969 -6.184 1 32.91 528 VAL A CA 1
ATOM 4172 C C . VAL A 1 528 ? 49.156 -35.719 -4.906 1 32.91 528 VAL A C 1
ATOM 4174 O O . VAL A 1 528 ? 49.062 -35.094 -3.836 1 32.91 528 VAL A O 1
ATOM 4177 N N . LEU A 1 529 ? 48.906 -37 -4.949 1 33.38 529 LEU A N 1
ATOM 4178 C CA . LEU A 1 529 ? 48.594 -37.75 -3.727 1 33.38 529 LEU A CA 1
ATOM 4179 C C . LEU A 1 529 ? 49.781 -37.719 -2.762 1 33.38 529 LEU A C 1
ATOM 4181 O O . LEU A 1 529 ? 49.594 -37.625 -1.546 1 33.38 529 LEU A O 1
ATOM 4185 N N . ALA A 1 530 ? 50.938 -37.875 -3.361 1 33.06 530 ALA A N 1
ATOM 4186 C CA . ALA A 1 530 ? 52.125 -38 -2.527 1 33.06 530 ALA A CA 1
ATOM 4187 C C . ALA A 1 530 ? 52.312 -36.781 -1.659 1 33.06 530 ALA A C 1
ATOM 4189 O O . ALA A 1 530 ? 52.75 -36.875 -0.514 1 33.06 530 ALA A O 1
ATOM 4190 N N . VAL A 1 531 ? 51.906 -35.688 -2.293 1 34.94 531 VAL A N 1
ATOM 4191 C CA . VAL A 1 531 ? 52.312 -34.5 -1.565 1 34.94 531 VAL A CA 1
ATOM 4192 C C . VAL A 1 531 ? 51.469 -34.312 -0.321 1 34.94 531 VAL A C 1
ATOM 4194 O O . VAL A 1 531 ? 51.938 -33.844 0.713 1 34.94 531 VAL A O 1
ATOM 4197 N N . VAL A 1 532 ? 50.25 -34.844 -0.374 1 35.47 532 VAL A N 1
ATOM 4198 C CA . VAL A 1 532 ? 49.469 -34.562 0.812 1 35.47 532 VAL A CA 1
ATOM 4199 C C . VAL A 1 532 ? 49.906 -35.438 1.972 1 35.47 532 VAL A C 1
ATOM 4201 O O . VAL A 1 532 ? 49.719 -35.062 3.139 1 35.47 532 VAL A O 1
ATOM 4204 N N . MET A 1 533 ? 50.344 -36.625 1.678 1 34.75 533 MET A N 1
ATOM 4205 C CA . MET A 1 533 ? 50.781 -37.469 2.797 1 34.75 533 MET A CA 1
ATOM 4206 C C . MET A 1 533 ? 51.844 -36.75 3.621 1 34.75 533 MET A C 1
ATOM 4208 O O . MET A 1 533 ? 51.938 -36.938 4.84 1 34.75 533 MET A O 1
ATOM 4212 N N . VAL A 1 534 ? 52.781 -36.094 2.834 1 37.66 534 VAL A N 1
ATOM 4213 C CA . VAL A 1 534 ? 53.906 -35.5 3.555 1 37.66 534 VAL A CA 1
ATOM 4214 C C . VAL A 1 534 ? 53.375 -34.406 4.488 1 37.66 534 VAL A C 1
ATOM 4216 O O . VAL A 1 534 ? 53.875 -34.25 5.605 1 37.66 534 VAL A O 1
ATOM 4219 N N . LEU A 1 535 ? 52.312 -33.75 3.969 1 35 535 LEU A N 1
ATOM 4220 C CA . LEU A 1 535 ? 52 -32.594 4.801 1 35 535 LEU A CA 1
ATOM 4221 C C . LEU A 1 535 ? 51.281 -33.031 6.078 1 35 535 LEU A C 1
ATOM 4223 O O . LEU A 1 535 ? 51.344 -32.312 7.09 1 35 535 LEU A O 1
ATOM 4227 N N . VAL A 1 536 ? 50.562 -34.156 6.059 1 37.56 536 VAL A N 1
ATOM 4228 C CA . VAL A 1 536 ? 49.875 -34.594 7.266 1 37.56 536 VAL A CA 1
ATOM 4229 C C . VAL A 1 536 ? 50.906 -35 8.32 1 37.56 536 VAL A C 1
ATOM 4231 O O . VAL A 1 536 ? 50.719 -34.719 9.516 1 37.56 536 VAL A O 1
ATOM 4234 N N . LEU A 1 537 ? 51.938 -35.688 7.918 1 37 537 LEU A N 1
ATOM 4235 C CA . LEU A 1 537 ? 52.906 -36.125 8.898 1 37 537 LEU A CA 1
ATOM 4236 C C . LEU A 1 537 ? 53.531 -34.938 9.641 1 37 537 LEU A C 1
ATOM 4238 O O . LEU A 1 537 ? 53.906 -35.062 10.805 1 37 537 LEU A O 1
ATOM 4242 N N . GLY A 1 538 ? 53.656 -33.844 8.914 1 32.03 538 GLY A N 1
ATOM 4243 C CA . GLY A 1 538 ? 54.312 -32.719 9.594 1 32.03 538 GLY A CA 1
ATOM 4244 C C . GLY A 1 538 ? 53.5 -32.188 10.758 1 32.03 538 GLY A C 1
ATOM 4245 O O . GLY A 1 538 ? 54.062 -31.719 11.742 1 32.03 538 GLY A O 1
ATOM 4246 N N . LEU A 1 539 ? 52.188 -32.188 10.547 1 35.06 539 LEU A N 1
ATOM 4247 C CA . LEU A 1 539 ? 51.438 -31.5 11.602 1 35.06 539 LEU A CA 1
ATOM 4248 C C . LEU A 1 539 ? 51.406 -32.344 12.867 1 35.06 539 LEU A C 1
ATOM 4250 O O . LEU A 1 539 ? 51.125 -31.828 13.953 1 35.06 539 LEU A O 1
ATOM 4254 N N . VAL A 1 540 ? 51.438 -33.625 12.781 1 36.66 540 VAL A N 1
ATOM 4255 C CA . VAL A 1 540 ? 51.406 -34.438 14.008 1 36.66 540 VAL A CA 1
ATOM 4256 C C . VAL A 1 540 ? 52.656 -34.156 14.828 1 36.66 540 VAL A C 1
ATOM 4258 O O . VAL A 1 540 ? 52.625 -34.219 16.062 1 36.66 540 VAL A O 1
ATOM 4261 N N . ALA A 1 541 ? 53.844 -33.938 14.125 1 31.33 541 ALA A N 1
ATOM 4262 C CA . ALA A 1 541 ? 55.094 -33.812 14.898 1 31.33 541 ALA A CA 1
ATOM 4263 C C . ALA A 1 541 ? 55.031 -32.562 15.789 1 31.33 541 ALA A C 1
ATOM 4265 O O . ALA A 1 541 ? 55.656 -32.531 16.859 1 31.33 541 ALA A O 1
ATOM 4266 N N . VAL A 1 542 ? 54.312 -31.5 15.258 1 31.27 542 VAL A N 1
ATOM 4267 C CA . VAL A 1 542 ? 54.531 -30.297 16.047 1 31.27 542 VAL A CA 1
ATOM 4268 C C . VAL A 1 542 ? 53.75 -30.375 17.359 1 31.27 542 VAL A C 1
ATOM 4270 O O . VAL A 1 542 ? 53.969 -29.562 18.266 1 31.27 542 VAL A O 1
ATOM 4273 N N . ARG A 1 543 ? 52.719 -31.219 17.453 1 28.7 543 ARG A N 1
ATOM 4274 C CA . ARG A 1 543 ? 52.031 -31.281 18.734 1 28.7 543 ARG A CA 1
ATOM 4275 C C . ARG A 1 543 ? 52.969 -31.734 19.844 1 28.7 543 ARG A C 1
ATOM 4277 O O . ARG A 1 543 ? 52.688 -31.547 21.031 1 28.7 543 ARG A O 1
ATOM 4284 N N . SER A 1 544 ? 53.844 -32.656 19.594 1 26.25 544 SER A N 1
ATOM 4285 C CA . SER A 1 544 ? 54.531 -33.25 20.734 1 26.25 544 SER A CA 1
ATOM 4286 C C . SER A 1 544 ? 55.312 -32.219 21.531 1 26.25 544 SER A C 1
ATOM 4288 O O . SER A 1 544 ? 55.719 -32.469 22.656 1 26.25 544 SER A O 1
ATOM 4290 N N . CYS A 1 545 ? 55.969 -31.219 20.812 1 23.45 545 CYS A N 1
ATOM 4291 C CA . CYS A 1 545 ? 57.031 -30.578 21.594 1 23.45 545 CYS A CA 1
ATOM 4292 C C . CYS A 1 545 ? 56.438 -29.688 22.672 1 23.45 545 CYS A C 1
ATOM 4294 O O . CYS A 1 545 ? 57.188 -29.172 23.531 1 23.45 545 CYS A O 1
ATOM 4296 N N . MET A 1 546 ? 55.312 -28.953 22.438 1 21.69 546 MET A N 1
ATOM 4297 C CA . MET A 1 546 ? 55.281 -27.781 23.312 1 21.69 546 MET A CA 1
ATOM 4298 C C . MET A 1 546 ? 54.906 -28.188 24.734 1 21.69 546 MET A C 1
ATOM 4300 O O . MET A 1 546 ? 53.938 -27.688 25.297 1 21.69 546 MET A O 1
ATOM 4304 N N . ARG A 1 547 ? 54.906 -29.469 25.125 1 20.95 547 ARG A N 1
ATOM 4305 C CA . ARG A 1 547 ? 54.562 -29.781 26.516 1 20.95 547 ARG A CA 1
ATOM 4306 C C . ARG A 1 547 ? 55.531 -29.094 27.484 1 20.95 547 ARG A C 1
ATOM 4308 O O . ARG A 1 547 ? 55.281 -29.062 28.688 1 20.95 547 ARG A O 1
ATOM 4315 N N . ARG A 1 548 ? 56.844 -28.938 27.156 1 19 548 ARG A N 1
ATOM 4316 C CA . ARG A 1 548 ? 57.719 -29.203 28.297 1 19 548 ARG A CA 1
ATOM 4317 C C . ARG A 1 548 ? 57.625 -28.078 29.328 1 19 548 ARG A C 1
ATOM 4319 O O . ARG A 1 548 ? 57.531 -28.359 30.531 1 19 548 ARG A O 1
ATOM 4326 N N . LYS A 1 549 ? 58.25 -26.844 29.172 1 18.28 549 LYS A N 1
ATOM 4327 C CA . LYS A 1 549 ? 59.25 -26.422 30.141 1 18.28 549 LYS A CA 1
ATOM 4328 C C . LYS A 1 549 ? 58.594 -25.641 31.281 1 18.28 549 LYS A C 1
ATOM 4330 O O . LYS A 1 549 ? 58.094 -24.547 31.094 1 18.28 549 LYS A O 1
ATOM 4335 N N . ARG A 1 550 ? 58.062 -26.234 32.406 1 18.45 550 ARG A N 1
ATOM 4336 C CA . ARG A 1 550 ? 57.625 -25.703 33.688 1 18.45 550 ARG A CA 1
ATOM 4337 C C . ARG A 1 550 ? 58.719 -24.906 34.375 1 18.45 550 ARG A C 1
ATOM 4339 O O . ARG A 1 550 ? 58.5 -24.25 35.406 1 18.45 550 ARG A O 1
ATOM 4346 N N . ALA A 1 551 ? 60.062 -25.172 34.188 1 17.14 551 ALA A N 1
ATOM 4347 C CA . ALA A 1 551 ? 60.844 -25.297 35.438 1 17.14 551 ALA A CA 1
ATOM 4348 C C . ALA A 1 551 ? 61.031 -23.953 36.094 1 17.14 551 ALA A C 1
ATOM 4350 O O . ALA A 1 551 ? 60.719 -23.797 37.312 1 17.14 551 ALA A O 1
ATOM 4351 N N . ARG A 1 552 ? 62.25 -23.5 36.25 1 16.61 552 ARG A N 1
ATOM 4352 C CA . ARG A 1 552 ? 63.156 -23.359 37.406 1 16.61 552 ARG A CA 1
ATOM 4353 C C . ARG A 1 552 ? 63.156 -21.938 37.906 1 16.61 552 ARG A C 1
ATOM 4355 O O . ARG A 1 552 ? 63.156 -21.703 39.125 1 16.61 552 ARG A O 1
ATOM 4362 N N . ALA A 1 553 ? 63.469 -20.719 37.188 1 16.2 553 ALA A N 1
ATOM 4363 C CA . ALA A 1 553 ? 64.688 -20.062 37.625 1 16.2 553 ALA A CA 1
ATOM 4364 C C . ALA A 1 553 ? 64.438 -19.109 38.781 1 16.2 553 ALA A C 1
ATOM 4366 O O . ALA A 1 553 ? 63.375 -18.516 38.875 1 16.2 553 ALA A O 1
ATOM 4367 N N . GLY A 1 554 ? 65.438 -18.969 39.812 1 17.45 554 GLY A N 1
ATOM 4368 C CA . GLY A 1 554 ? 65.938 -18.531 41.094 1 17.45 554 GLY A CA 1
ATOM 4369 C C . GLY A 1 554 ? 65.938 -17.016 41.25 1 17.45 554 GLY A C 1
ATOM 4370 O O . GLY A 1 554 ? 65.5 -16.469 42.25 1 17.45 554 GLY A O 1
ATOM 4371 N N . ARG A 1 555 ? 66.875 -16.203 40.5 1 16.62 555 ARG A N 1
ATOM 4372 C CA . ARG A 1 555 ? 67.875 -15.438 41.219 1 16.62 555 ARG A CA 1
ATOM 4373 C C . ARG A 1 555 ? 67.25 -14.188 41.844 1 16.62 555 ARG A C 1
ATOM 4375 O O . ARG A 1 555 ? 66.125 -13.773 41.469 1 16.62 555 ARG A O 1
ATOM 4382 N N . ARG A 1 556 ? 68.188 -13.141 42.156 1 16.38 556 ARG A N 1
ATOM 4383 C CA . ARG A 1 556 ? 68.875 -12.289 43.125 1 16.38 556 ARG A CA 1
ATOM 4384 C C . ARG A 1 556 ? 68.25 -10.891 43.156 1 16.38 556 ARG A C 1
ATOM 4386 O O . ARG A 1 556 ? 67.5 -10.508 42.219 1 16.38 556 ARG A O 1
ATOM 4393 N N . TRP A 1 557 ? 69.125 -9.922 43.625 1 16.77 557 TRP A N 1
ATOM 4394 C CA . TRP A 1 557 ? 69.25 -8.82 44.562 1 16.77 557 TRP A CA 1
ATOM 4395 C C . TRP A 1 557 ? 68.75 -7.516 43.969 1 16.77 557 TRP A C 1
ATOM 4397 O O . TRP A 1 557 ? 67.875 -6.84 44.531 1 16.77 557 TRP A O 1
ATOM 4407 N N . ARG A 1 558 ? 69.75 -6.691 43.375 1 16.2 558 ARG A N 1
ATOM 4408 C CA . ARG A 1 558 ? 70.312 -5.5 43.969 1 16.2 558 ARG A CA 1
ATOM 4409 C C . ARG A 1 558 ? 69.5 -4.25 43.594 1 16.2 558 ARG A C 1
ATOM 4411 O O . ARG A 1 558 ? 69.125 -3.479 44.469 1 16.2 558 ARG A O 1
ATOM 4418 N N . ASP A 1 559 ? 70.25 -3.404 42.844 1 15.83 559 ASP A N 1
ATOM 4419 C CA . ASP A 1 559 ? 70.812 -2.078 43.031 1 15.83 559 ASP A CA 1
ATOM 4420 C C . ASP A 1 559 ? 69.938 -1.009 42.344 1 15.83 559 ASP A C 1
ATOM 4422 O O . ASP A 1 559 ? 70.188 0.187 42.531 1 15.83 559 ASP A O 1
ATOM 4426 N N . VAL A 1 560 ? 69.062 -1.28 41.344 1 16.03 560 VAL A N 1
ATOM 4427 C CA . VAL A 1 560 ? 69.312 -0.282 40.312 1 16.03 560 VAL A CA 1
ATOM 4428 C C . VAL A 1 560 ? 68.812 1.075 40.781 1 16.03 560 VAL A C 1
ATOM 4430 O O . VAL A 1 560 ? 67.688 1.168 41.281 1 16.03 560 VAL A O 1
ATOM 4433 N N . ASP A 1 561 ? 69.625 1.97 40.594 1 16.41 561 ASP A N 1
ATOM 4434 C CA . ASP A 1 561 ? 69.938 3.367 40.875 1 16.41 561 ASP A CA 1
ATOM 4435 C C . ASP A 1 561 ? 68.875 4.297 40.312 1 16.41 561 ASP A C 1
ATOM 4437 O O . ASP A 1 561 ? 68.312 5.117 41.031 1 16.41 561 ASP A O 1
ATOM 4441 N N . GLY A 1 562 ? 69.25 4.766 39.062 1 16.17 562 GLY A N 1
ATOM 4442 C CA . GLY A 1 562 ? 69.5 6.191 38.906 1 16.17 562 GLY A CA 1
ATOM 4443 C C . GLY A 1 562 ? 68.188 6.977 38.656 1 16.17 562 GLY A C 1
ATOM 4444 O O . GLY A 1 562 ? 67.125 6.395 38.469 1 16.17 562 GLY A O 1
ATOM 4445 N N . HIS A 1 563 ? 68.375 7.867 37.719 1 16.34 563 HIS A N 1
ATOM 4446 C CA . HIS A 1 563 ? 68.312 9.32 37.719 1 16.34 563 HIS A CA 1
ATOM 4447 C C . HIS A 1 563 ? 66.938 9.781 37.281 1 16.34 563 HIS A C 1
ATOM 4449 O O . HIS A 1 563 ? 66.25 10.562 37.969 1 16.34 563 HIS A O 1
ATOM 4455 N N . SER A 1 564 ? 66.812 10.023 35.938 1 16.69 564 SER A N 1
ATOM 4456 C CA . SER A 1 564 ? 66.688 11.383 35.469 1 16.69 564 SER A CA 1
ATOM 4457 C C . SER A 1 564 ? 65.188 11.734 35.281 1 16.69 564 SER A C 1
ATOM 4459 O O . SER A 1 564 ? 64.375 10.852 35.062 1 16.69 564 SER A O 1
ATOM 4461 N N . GLY A 1 565 ? 64.812 12.945 35.406 1 17.19 565 GLY A N 1
ATOM 4462 C CA . GLY A 1 565 ? 63.781 13.867 35.812 1 17.19 565 GLY A CA 1
ATOM 4463 C C . GLY A 1 565 ? 62.719 14.07 34.719 1 17.19 565 GLY A C 1
ATOM 4464 O O . GLY A 1 565 ? 61.75 14.805 34.906 1 17.19 565 GLY A O 1
ATOM 4465 N N . GLU A 1 566 ? 63.031 13.562 33.5 1 17.41 566 GLU A N 1
ATOM 4466 C CA . GLU A 1 566 ? 62.719 14.555 32.469 1 17.41 566 GLU A CA 1
ATOM 4467 C C . GLU A 1 566 ? 61.188 14.758 32.375 1 17.41 566 GLU A C 1
ATOM 4469 O O . GLU A 1 566 ? 60.438 13.797 32.406 1 17.41 566 GLU A O 1
ATOM 4474 N N . GLY A 1 567 ? 60.812 15.875 32.438 1 17.97 567 GLY A N 1
ATOM 4475 C CA . GLY A 1 567 ? 59.562 16.641 32.625 1 17.97 567 GLY A CA 1
ATOM 4476 C C . GLY A 1 567 ? 58.594 16.438 31.484 1 17.97 567 GLY A C 1
ATOM 4477 O O . GLY A 1 567 ? 58.969 15.953 30.406 1 17.97 567 GLY A O 1
ATOM 4478 N N . SER A 1 568 ? 57.281 16.453 31.688 1 17.42 568 SER A N 1
ATOM 4479 C CA . SER A 1 568 ? 56.031 15.992 31.125 1 17.42 568 SER A CA 1
ATOM 4480 C C . SER A 1 568 ? 55.594 16.859 29.938 1 17.42 568 SER A C 1
ATOM 4482 O O . SER A 1 568 ? 54.938 16.375 29.031 1 17.42 568 SER A O 1
ATOM 4484 N N . PHE A 1 569 ? 55.844 18.016 30.016 1 16.33 569 PHE A N 1
ATOM 4485 C CA . PHE A 1 569 ? 54.562 18.719 29.891 1 16.33 569 PHE A CA 1
ATOM 4486 C C . PHE A 1 569 ? 54.062 18.672 28.453 1 16.33 569 PHE A C 1
ATOM 4488 O O . PHE A 1 569 ? 52.969 18.234 28.188 1 16.33 569 PHE A O 1
ATOM 4495 N N . TYR A 1 570 ? 54.312 19.844 27.766 1 17.36 570 TYR A N 1
ATOM 4496 C CA . TYR A 1 570 ? 53.469 20.844 27.125 1 17.36 570 TYR A CA 1
ATOM 4497 C C . TYR A 1 570 ? 53.344 20.562 25.641 1 17.36 570 TYR A C 1
ATOM 4499 O O . TYR A 1 570 ? 54.344 20.438 24.922 1 17.36 570 TYR A O 1
ATOM 4507 N N . SER A 1 571 ? 52.344 20.047 25.188 1 17.8 571 SER A N 1
ATOM 4508 C CA . SER A 1 571 ? 52.156 19.562 23.828 1 17.8 571 SER A CA 1
ATOM 4509 C C . SER A 1 571 ? 51.969 20.734 22.859 1 17.8 571 SER A C 1
ATOM 4511 O O . SER A 1 571 ? 51.531 20.531 21.719 1 17.8 571 SER A O 1
ATOM 4513 N N . VAL A 1 572 ? 52.75 21.469 22.812 1 16.38 572 VAL A N 1
ATOM 4514 C CA . VAL A 1 572 ? 52.312 22.688 22.125 1 16.38 572 VAL A CA 1
ATOM 4515 C C . VAL A 1 572 ? 51.906 22.344 20.688 1 16.38 572 VAL A C 1
ATOM 4517 O O . VAL A 1 572 ? 51.188 23.125 20.047 1 16.38 572 VAL A O 1
ATOM 4520 N N . ALA A 1 573 ? 52.188 21.219 20.156 1 17.44 573 ALA A N 1
ATOM 4521 C CA . ALA A 1 573 ? 52.656 21.609 18.828 1 17.44 573 ALA A CA 1
ATOM 4522 C C . ALA A 1 573 ? 51.469 21.875 17.891 1 17.44 573 ALA A C 1
ATOM 4524 O O . ALA A 1 573 ? 50.875 20.938 17.328 1 17.44 573 ALA A O 1
ATOM 4525 N N . SER A 1 574 ? 50.562 22.422 18.312 1 16.06 574 SER A N 1
ATOM 4526 C CA . SER A 1 574 ? 49.344 22.172 17.516 1 16.06 574 SER A CA 1
ATOM 4527 C C . SER A 1 574 ? 49.688 22.156 16.016 1 16.06 574 SER A C 1
ATOM 4529 O O . SER A 1 574 ? 50.844 22.125 15.633 1 16.06 574 SER A O 1
ATOM 4531 N N . ASP A 1 575 ? 48.812 22.906 15.258 1 16.89 575 ASP A N 1
ATOM 4532 C CA . ASP A 1 575 ? 47.875 22.859 14.141 1 16.89 575 ASP A CA 1
ATOM 4533 C C . ASP A 1 575 ? 48.531 23.219 12.828 1 16.89 575 ASP A C 1
ATOM 4535 O O . ASP A 1 575 ? 49.312 24.172 12.766 1 16.89 575 ASP A O 1
ATOM 4539 N N . THR A 1 576 ? 48.469 22.375 11.805 1 16.88 576 THR A N 1
ATOM 4540 C CA . THR A 1 576 ? 49.094 22.172 10.5 1 16.88 576 THR A CA 1
ATOM 4541 C C . THR A 1 576 ? 48.688 23.281 9.523 1 16.88 576 THR A C 1
ATOM 4543 O O . THR A 1 576 ? 49.5 23.75 8.734 1 16.88 576 THR A O 1
ATOM 4546 N N . ASP A 1 577 ? 47.5 23.453 9.227 1 17.47 577 ASP A N 1
ATOM 4547 C CA . ASP A 1 577 ? 47.031 23.297 7.844 1 17.47 577 ASP A CA 1
ATOM 4548 C C . ASP A 1 577 ? 47.406 24.516 7.012 1 17.47 577 ASP A C 1
ATOM 4550 O O . ASP A 1 577 ? 47.281 25.656 7.473 1 17.47 577 ASP A O 1
ATOM 4554 N N . THR A 1 578 ? 48.219 24.25 5.934 1 17.59 578 THR A N 1
ATOM 4555 C CA . THR A 1 578 ? 48.812 25.094 4.902 1 17.59 578 THR A CA 1
ATOM 4556 C C . THR A 1 578 ? 47.719 25.719 4.031 1 17.59 578 THR A C 1
ATOM 4558 O O . THR A 1 578 ? 46.969 25 3.377 1 17.59 578 THR A O 1
ATOM 4561 N N . ASP A 1 579 ? 47 26.641 4.238 1 16.95 579 ASP A N 1
ATOM 4562 C CA . ASP A 1 579 ? 46 27.219 3.352 1 16.95 579 ASP A CA 1
ATOM 4563 C C . ASP A 1 579 ? 46.625 27.719 2.059 1 16.95 579 ASP A C 1
ATOM 4565 O O . ASP A 1 579 ? 47.438 28.641 2.082 1 16.95 579 ASP A O 1
ATOM 4569 N N . ASP A 1 580 ? 47.031 26.859 1.157 1 16.7 580 ASP A N 1
ATOM 4570 C CA . ASP A 1 580 ? 47.656 27.562 0.03 1 16.7 580 ASP A CA 1
ATOM 4571 C C . ASP A 1 580 ? 46.625 28.469 -0.668 1 16.7 580 ASP A C 1
ATOM 4573 O O . ASP A 1 580 ? 45.562 28 -1.101 1 16.7 580 ASP A O 1
ATOM 4577 N N . ASN A 1 581 ? 46.312 29.578 -0.392 1 16.97 581 ASN A N 1
ATOM 4578 C CA . ASN A 1 581 ? 45.5 30.578 -1.084 1 16.97 581 ASN A CA 1
ATOM 4579 C C . ASN A 1 581 ? 46.094 30.969 -2.422 1 16.97 581 ASN A C 1
ATOM 4581 O O . ASN A 1 581 ? 46.062 32.156 -2.805 1 16.97 581 ASN A O 1
ATOM 4585 N N . ASP A 1 582 ? 46.5 29.984 -3.258 1 16.17 582 ASP A N 1
ATOM 4586 C CA . ASP A 1 582 ? 47.125 30.672 -4.387 1 16.17 582 ASP A CA 1
ATOM 4587 C C . ASP A 1 582 ? 46.094 31.469 -5.184 1 16.17 582 ASP A C 1
ATOM 4589 O O . ASP A 1 582 ? 45.125 30.906 -5.699 1 16.17 582 ASP A O 1
ATOM 4593 N N . PHE A 1 583 ? 45.531 32.5 -4.805 1 17.03 583 PHE A N 1
ATOM 4594 C CA . PHE A 1 583 ? 44.75 33.312 -5.715 1 17.03 583 PHE A CA 1
ATOM 4595 C C . PHE A 1 583 ? 45.562 33.75 -6.914 1 17.03 583 PHE A C 1
ATOM 4597 O O . PHE A 1 583 ? 46.125 34.844 -6.941 1 17.03 583 PHE A O 1
ATOM 4604 N N . GLU A 1 584 ? 46.188 32.812 -7.578 1 15.93 584 GLU A N 1
ATOM 4605 C CA . GLU A 1 584 ? 46.844 33.562 -8.648 1 15.93 584 GLU A CA 1
ATOM 4606 C C . GLU A 1 584 ? 45.812 34.281 -9.531 1 15.93 584 GLU A C 1
ATOM 4608 O O . GLU A 1 584 ? 44.75 33.719 -9.844 1 15.93 584 GLU A O 1
ATOM 4613 N N . ILE A 1 585 ? 45.75 35.562 -9.508 1 17.36 585 ILE A N 1
ATOM 4614 C CA . ILE A 1 585 ? 45.094 36.594 -10.297 1 17.36 585 ILE A CA 1
ATOM 4615 C C . ILE A 1 585 ? 45.438 36.438 -11.773 1 17.36 585 ILE A C 1
ATOM 4617 O O . ILE A 1 585 ? 44.75 36.969 -12.641 1 17.36 585 ILE A O 1
ATOM 4621 N N . ASP A 1 586 ? 46.281 35.562 -12.211 1 15.19 586 ASP A N 1
ATOM 4622 C CA . ASP A 1 586 ? 46.969 36.25 -13.312 1 15.19 586 ASP A CA 1
ATOM 4623 C C . ASP A 1 586 ? 46 36.531 -14.453 1 15.19 586 ASP A C 1
ATOM 4625 O O . ASP A 1 586 ? 44.906 35.938 -14.547 1 15.19 586 ASP A O 1
ATOM 4629 N N . VAL A 1 587 ? 46.594 37.156 -15.344 1 16.58 587 VAL A N 1
ATOM 4630 C CA . VAL A 1 587 ? 46.719 38.156 -16.406 1 16.58 587 VAL A CA 1
ATOM 4631 C C . VAL A 1 587 ? 46.312 37.531 -17.75 1 16.58 587 VAL A C 1
ATOM 4633 O O . VAL A 1 587 ? 46.281 38.188 -18.766 1 16.58 587 VAL A O 1
ATOM 4636 N N . TYR A 1 588 ? 45.312 36.562 -17.75 1 14.92 588 TYR A N 1
ATOM 4637 C CA . TYR A 1 588 ? 45.5 36.188 -19.125 1 14.92 588 TYR A CA 1
ATOM 4638 C C . TYR A 1 588 ? 45.531 37.375 -20.047 1 14.92 588 TYR A C 1
ATOM 4640 O O . TYR A 1 588 ? 44.906 38.406 -19.766 1 14.92 588 TYR A O 1
ATOM 4648 N N . ASP A 1 589 ? 46.344 37.438 -21.078 1 14.4 589 ASP A N 1
ATOM 4649 C CA . ASP A 1 589 ? 46.938 38.219 -22.141 1 14.4 589 ASP A CA 1
ATOM 4650 C C . ASP A 1 589 ? 45.875 38.75 -23.109 1 14.4 589 ASP A C 1
ATOM 4652 O O . ASP A 1 589 ? 45.906 39.906 -23.5 1 14.4 589 ASP A O 1
ATOM 4656 N N . ARG A 1 590 ? 45 38.094 -23.859 1 15.21 590 ARG A N 1
ATOM 4657 C CA . ARG A 1 590 ? 45.281 38.344 -25.266 1 15.21 590 ARG A CA 1
ATOM 4658 C C . ARG A 1 590 ? 44.906 39.75 -25.672 1 15.21 590 ARG A C 1
ATOM 4660 O O . ARG A 1 590 ? 43.938 40.312 -25.188 1 15.21 590 ARG A O 1
ATOM 4667 N N . THR A 1 591 ? 45.594 40.656 -26.625 1 14.36 591 THR A N 1
ATOM 4668 C CA . THR A 1 591 ? 46 41.812 -27.422 1 14.36 591 THR A CA 1
ATOM 4669 C C . THR A 1 591 ? 44.875 42.281 -28.328 1 14.36 591 THR A C 1
ATOM 4671 O O . THR A 1 591 ? 44.688 43.469 -28.531 1 14.36 591 THR A O 1
ATOM 4674 N N . ASN A 1 592 ? 44.125 41.781 -29.219 1 15.77 592 ASN A N 1
ATOM 4675 C CA . ASN A 1 592 ? 44.281 42.594 -30.422 1 15.77 592 ASN A CA 1
ATOM 4676 C C . ASN A 1 592 ? 43.656 44 -30.219 1 15.77 592 ASN A C 1
ATOM 4678 O O . ASN A 1 592 ? 42.875 44.188 -29.297 1 15.77 592 ASN A O 1
ATOM 4682 N N . LYS A 1 593 ? 43.594 44.906 -31.438 1 15.21 593 LYS A N 1
ATOM 4683 C CA . LYS A 1 593 ? 43.938 45.938 -32.406 1 15.21 593 LYS A CA 1
ATOM 4684 C C . LYS A 1 593 ? 42.719 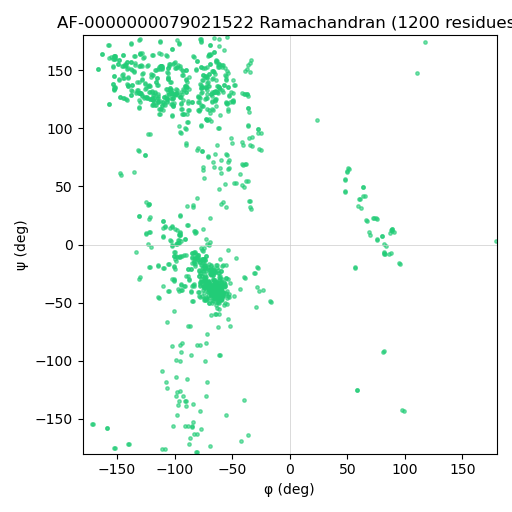46.781 -32.75 1 15.21 593 LYS A C 1
ATOM 4686 O O . LYS A 1 593 ? 42.844 47.781 -33.469 1 15.21 593 LYS A O 1
ATOM 4691 N N . GLN A 1 594 ? 41.406 46.75 -32.469 1 15.51 594 GLN A N 1
ATOM 4692 C CA . GLN A 1 594 ? 40.938 47.438 -33.656 1 15.51 594 GLN A CA 1
ATOM 4693 C C . GLN A 1 594 ? 41.625 48.781 -33.812 1 15.51 594 GLN A C 1
ATOM 4695 O O . GLN A 1 594 ? 42.156 49.344 -32.844 1 15.51 594 GLN A O 1
ATOM 4700 N N . SER A 1 595 ? 41.188 49.5 -35.062 1 15.53 595 SER A N 1
ATOM 4701 C CA . SER A 1 595 ? 41.312 50.312 -36.281 1 15.53 595 SER A CA 1
ATOM 4702 C C . SER A 1 595 ? 41.031 51.781 -35.969 1 15.53 595 SER A C 1
ATOM 4704 O O . SER A 1 595 ? 40.062 52.125 -35.312 1 15.53 595 SER A O 1
ATOM 4706 N N . SER A 1 596 ? 42.156 52.625 -36.094 1 15.23 596 SER A N 1
ATOM 4707 C CA . SER A 1 596 ? 42.375 54 -36.438 1 15.23 596 SER A CA 1
ATOM 4708 C C . SER A 1 596 ? 41.844 54.312 -37.844 1 15.23 596 SER A C 1
ATOM 4710 O O . SER A 1 596 ? 42 55.438 -38.344 1 15.23 596 SER A O 1
ATOM 4712 N N . LYS A 1 597 ? 41.031 54.094 -38.625 1 16.38 597 LYS A N 1
ATOM 4713 C CA . LYS A 1 597 ? 41.062 55.031 -39.75 1 16.38 597 LYS A CA 1
ATOM 4714 C C . LYS A 1 597 ? 40.812 56.469 -39.281 1 16.38 597 LYS A C 1
ATOM 4716 O O . LYS A 1 597 ? 40.25 56.688 -38.188 1 16.38 597 LYS A O 1
ATOM 4721 N N . LEU A 1 598 ? 40.906 57.531 -40.375 1 16.11 598 LEU A N 1
ATOM 4722 C CA . LEU A 1 598 ? 41.375 58.562 -41.281 1 16.11 598 LEU A CA 1
ATOM 4723 C C . LEU A 1 598 ? 40.344 59.688 -41.375 1 16.11 598 LEU A C 1
ATOM 4725 O O . LEU A 1 598 ? 39.219 59.469 -41.844 1 16.11 598 LEU A O 1
ATOM 4729 N N . LEU A 1 599 ? 39.688 60.656 -40.656 1 18.02 599 LEU A N 1
ATOM 4730 C CA . LEU A 1 599 ? 39.312 61.938 -41.219 1 18.02 599 LEU A CA 1
ATOM 4731 C C . LEU A 1 599 ? 40.562 62.75 -41.562 1 18.02 599 LEU A C 1
ATOM 4733 O O . LEU A 1 599 ? 41.406 62.969 -40.688 1 18.02 599 LEU A O 1
ATOM 4737 N N . THR A 1 600 ? 41.594 62.5 -42.562 1 18.09 600 THR A N 1
ATOM 4738 C CA . THR A 1 600 ? 41.781 63.719 -43.344 1 18.09 600 THR A CA 1
ATOM 4739 C C . THR A 1 600 ? 40.438 64.375 -43.688 1 18.09 600 THR A C 1
ATOM 4741 O O . THR A 1 600 ? 39.406 63.688 -43.656 1 18.09 600 THR A O 1
ATOM 4744 N N . PRO A 1 601 ? 40.344 65.562 -44.75 1 19.61 601 PRO A N 1
ATOM 4745 C CA . PRO A 1 601 ? 40.469 66.812 -45.5 1 19.61 601 PRO A CA 1
ATOM 4746 C C . PRO A 1 601 ? 39.688 66.812 -46.812 1 19.61 601 PRO A C 1
ATOM 4748 O O . PRO A 1 601 ? 39.562 65.812 -47.469 1 19.61 601 PRO A O 1
ATOM 4751 N N . TYR A 1 602 ? 38.844 66.625 -48.062 1 23.22 602 TYR A N 1
ATOM 4752 C CA . TYR A 1 602 ? 37.875 67.625 -48.438 1 23.22 602 TYR A CA 1
ATOM 4753 C C . TYR A 1 602 ? 36.625 67.5 -47.594 1 23.22 602 TYR A C 1
ATOM 4755 O O . TYR A 1 602 ? 36.25 66.438 -47.156 1 23.22 602 TYR A O 1
ATOM 4763 N N . MET B 1 1 ? -34.312 13.617 -83.75 1 20.09 1 MET B N 1
ATOM 4764 C CA . MET B 1 1 ? -34.594 12.695 -82.625 1 20.09 1 MET B CA 1
ATOM 4765 C C . MET B 1 1 ? -33.375 12.578 -81.75 1 20.09 1 MET B C 1
ATOM 4767 O O . MET B 1 1 ? -33.344 11.695 -80.875 1 20.09 1 MET B O 1
ATOM 4771 N N . LYS B 1 2 ? -32.344 13.281 -82 1 26.56 2 LYS B N 1
ATOM 4772 C CA . LYS B 1 2 ? -30.984 13.156 -81.5 1 26.56 2 LYS B CA 1
ATOM 4773 C C . LYS B 1 2 ? -30.875 13.711 -80.062 1 26.56 2 LYS B C 1
ATOM 4775 O O . LYS B 1 2 ? -29.766 13.852 -79.562 1 26.56 2 LYS B O 1
ATOM 4780 N N . THR B 1 3 ? -32.031 14.234 -79.625 1 28.28 3 THR B N 1
ATOM 4781 C CA . THR B 1 3 ? -31.953 15.016 -78.375 1 28.28 3 THR B CA 1
ATOM 4782 C C . THR B 1 3 ? -31.766 14.109 -77.188 1 28.28 3 THR B C 1
ATOM 4784 O O . THR B 1 3 ? -31.562 14.594 -76.062 1 28.28 3 THR B O 1
ATOM 4787 N N . THR B 1 4 ? -32.062 12.797 -77.375 1 31.19 4 THR B N 1
ATOM 4788 C CA . THR B 1 4 ? -32.406 12.047 -76.188 1 31.19 4 THR B CA 1
ATOM 4789 C C . THR B 1 4 ? -31.172 11.586 -75.438 1 31.19 4 THR B C 1
ATOM 4791 O O . THR B 1 4 ? -31.266 11.023 -74.312 1 31.19 4 THR B O 1
ATOM 4794 N N . ASN B 1 5 ? -30.031 11.57 -76.062 1 30.78 5 ASN B N 1
ATOM 4795 C CA . ASN B 1 5 ? -29.047 10.648 -75.5 1 30.78 5 ASN B CA 1
ATOM 4796 C C . ASN B 1 5 ? -28.297 11.25 -74.312 1 30.78 5 ASN B C 1
ATOM 4798 O O . ASN B 1 5 ? -27.359 10.648 -73.812 1 30.78 5 ASN B O 1
ATOM 4802 N N . GLN B 1 6 ? -28.453 12.602 -74.188 1 31.94 6 GLN B N 1
ATOM 4803 C CA . GLN B 1 6 ? -27.5 13.195 -73.25 1 31.94 6 GLN B CA 1
ATOM 4804 C C . GLN B 1 6 ? -27.953 12.984 -71.75 1 31.94 6 GLN B C 1
ATOM 4806 O O . GLN B 1 6 ? -27.25 13.383 -70.875 1 31.94 6 GLN B O 1
ATOM 4811 N N . GLY B 1 7 ? -29.219 12.469 -71.625 1 35.69 7 GLY B N 1
ATOM 4812 C CA . GLY B 1 7 ? -29.75 12.406 -70.25 1 35.69 7 GLY B CA 1
ATOM 4813 C C . GLY B 1 7 ? -29.156 11.289 -69.438 1 35.69 7 GLY B C 1
ATOM 4814 O O . GLY B 1 7 ? -29.094 11.375 -68.188 1 35.69 7 GLY B O 1
ATOM 4815 N N . SER B 1 8 ? -28.797 10.156 -70.125 1 40.97 8 SER B N 1
ATOM 4816 C CA . SER B 1 8 ? -28.547 8.906 -69.438 1 40.97 8 SER B CA 1
ATOM 4817 C C . SER B 1 8 ? -27.172 8.914 -68.75 1 40.97 8 SER B C 1
ATOM 4819 O O . SER B 1 8 ? -26.922 8.141 -67.812 1 40.97 8 SER B O 1
ATOM 4821 N N . HIS B 1 9 ? -26.266 9.773 -69.312 1 41.22 9 HIS B N 1
ATOM 4822 C CA . HIS B 1 9 ? -24.922 9.656 -68.75 1 41.22 9 HIS B CA 1
ATOM 4823 C C . HIS B 1 9 ? -24.812 10.328 -67.375 1 41.22 9 HIS B C 1
ATOM 4825 O O . HIS B 1 9 ? -24 9.922 -66.562 1 41.22 9 HIS B O 1
ATOM 4831 N N . ARG B 1 10 ? -25.688 11.375 -67.125 1 39.34 10 ARG B N 1
ATOM 4832 C CA . ARG B 1 10 ? -25.547 12.133 -65.875 1 39.34 10 ARG B CA 1
ATOM 4833 C C . ARG B 1 10 ? -26.156 11.375 -64.75 1 39.34 10 ARG B C 1
ATOM 4835 O O . ARG B 1 10 ? -25.734 11.547 -63.562 1 39.34 10 ARG B O 1
ATOM 4842 N N . MET B 1 11 ? -27.188 10.492 -65.062 1 38.66 11 MET B N 1
ATOM 4843 C CA . MET B 1 11 ? -27.766 9.727 -63.969 1 38.66 11 MET B CA 1
ATOM 4844 C C . MET B 1 11 ? -26.797 8.648 -63.5 1 38.66 11 MET B C 1
ATOM 4846 O O . MET B 1 11 ? -26.828 8.242 -62.344 1 38.66 11 MET B O 1
ATOM 4850 N N . ARG B 1 12 ? -25.969 8.117 -64.5 1 43.5 12 ARG B N 1
ATOM 4851 C CA . ARG B 1 12 ? -25.031 7.078 -64.062 1 43.5 12 ARG B CA 1
ATOM 4852 C C . ARG B 1 12 ? -23.891 7.656 -63.25 1 43.5 12 ARG B C 1
ATOM 4854 O O . ARG B 1 12 ? -23.438 7.027 -62.281 1 43.5 12 ARG B O 1
ATOM 4861 N N . GLU B 1 13 ? -23.453 8.883 -63.719 1 44.91 13 GLU B N 1
ATOM 4862 C CA . GLU B 1 13 ? -22.391 9.492 -62.906 1 44.91 13 GLU B CA 1
ATOM 4863 C C . GLU B 1 13 ? -22.891 9.891 -61.531 1 44.91 13 GLU B C 1
ATOM 4865 O O . GLU B 1 13 ? -22.172 9.75 -60.531 1 44.91 13 GLU B O 1
ATOM 4870 N N . MET B 1 14 ? -24.234 10.242 -61.5 1 45.19 14 MET B N 1
ATOM 4871 C CA . MET B 1 14 ? -24.766 10.562 -60.156 1 45.19 14 MET B CA 1
ATOM 4872 C C . MET B 1 14 ? -24.953 9.297 -59.344 1 45.19 14 MET B C 1
ATOM 4874 O O . MET B 1 14 ? -24.766 9.328 -58.125 1 45.19 14 MET B O 1
ATOM 4878 N N . LYS B 1 15 ? -25.266 8.141 -60 1 47.97 15 LYS B N 1
ATOM 4879 C CA . LYS B 1 15 ? -25.391 6.879 -59.281 1 47.97 15 LYS B CA 1
ATOM 4880 C C . LYS B 1 15 ? -24.016 6.352 -58.875 1 47.97 15 LYS B C 1
ATOM 4882 O O . LYS B 1 15 ? -23.859 5.797 -57.781 1 47.97 15 LYS B O 1
ATOM 4887 N N . MET B 1 16 ? -23.047 6.59 -59.812 1 44.94 16 MET B N 1
ATOM 4888 C CA . MET B 1 16 ? -21.703 6.148 -59.438 1 44.94 16 MET B CA 1
ATOM 4889 C C . MET B 1 16 ? -21.172 6.984 -58.281 1 44.94 16 MET B C 1
ATOM 4891 O O . MET B 1 16 ? -20.547 6.453 -57.344 1 44.94 16 MET B O 1
ATOM 4895 N N . TYR B 1 17 ? -21.469 8.32 -58.375 1 49.66 17 TYR B N 1
ATOM 4896 C CA . TYR B 1 17 ? -21.031 9.141 -57.25 1 49.66 17 TYR B CA 1
ATOM 4897 C C . TYR B 1 17 ? -21.859 8.844 -56 1 49.66 17 TYR B C 1
ATOM 4899 O O . TYR B 1 17 ? -21.328 8.82 -54.875 1 49.66 17 TYR B O 1
ATOM 4907 N N . SER B 1 18 ? -23.172 8.469 -56.25 1 51.41 18 SER B N 1
ATOM 4908 C CA . SER B 1 18 ? -23.969 8.078 -55.094 1 51.41 18 SER B CA 1
ATOM 4909 C C . SER B 1 18 ? -23.547 6.715 -54.562 1 51.41 18 SER B C 1
ATOM 4911 O O . SER B 1 18 ? -23.484 6.52 -53.344 1 51.41 18 SER B O 1
ATOM 4913 N N . GLN B 1 19 ? -23.172 5.852 -55.438 1 50.03 19 GLN B N 1
ATOM 4914 C CA . GLN B 1 19 ? -22.688 4.555 -54.969 1 50.03 19 GLN B CA 1
ATOM 4915 C C . GLN B 1 19 ? -21.297 4.668 -54.375 1 50.03 19 GLN B C 1
ATOM 4917 O O . GLN B 1 19 ? -20.984 4.027 -53.375 1 50.03 19 GLN B O 1
ATOM 4922 N N . LEU B 1 20 ? -20.484 5.527 -54.969 1 51.41 20 LEU B N 1
ATOM 4923 C CA . LEU B 1 20 ? -19.188 5.766 -54.375 1 51.41 20 LEU B CA 1
ATOM 4924 C C . LEU B 1 20 ? -19.312 6.496 -53.031 1 51.41 20 LEU B C 1
ATOM 4926 O O . LEU B 1 20 ? -18.609 6.184 -52.094 1 51.41 20 LEU B O 1
ATOM 4930 N N . CYS B 1 21 ? -20.328 7.402 -52.969 1 49 21 CYS B N 1
ATOM 4931 C CA . CYS B 1 21 ? -20.594 8.031 -51.656 1 49 21 CYS B CA 1
ATOM 4932 C C . CYS B 1 21 ? -21.203 7.031 -50.688 1 49 21 CYS B C 1
ATOM 4934 O O . CYS B 1 21 ? -20.859 7.043 -49.5 1 49 21 CYS B O 1
ATOM 4936 N N . ILE B 1 22 ? -21.969 6.109 -51.156 1 50.31 22 ILE B N 1
ATOM 4937 C CA . ILE B 1 22 ? -22.516 5.094 -50.281 1 50.31 22 ILE B CA 1
ATOM 4938 C C . ILE B 1 22 ? -21.438 4.094 -49.906 1 50.31 22 ILE B C 1
ATOM 4940 O O . ILE B 1 22 ? -21.312 3.701 -48.719 1 50.31 22 ILE B O 1
ATOM 4944 N N . VAL B 1 23 ? -20.562 3.645 -50.844 1 48.56 23 VAL B N 1
ATOM 4945 C CA . VAL B 1 23 ? -19.453 2.762 -50.469 1 48.56 23 VAL B CA 1
ATOM 4946 C C . VAL B 1 23 ? -18.453 3.516 -49.625 1 48.56 23 VAL B C 1
ATOM 4948 O O . VAL B 1 23 ? -17.953 2.977 -48.625 1 48.56 23 VAL B O 1
ATOM 4951 N N . LEU B 1 24 ? -18.156 4.824 -49.938 1 45.88 24 LEU B N 1
ATOM 4952 C CA . LEU B 1 24 ? -17.312 5.598 -49.031 1 45.88 24 LEU B CA 1
ATOM 4953 C C . LEU B 1 24 ? -18 5.82 -47.688 1 45.88 24 LEU B C 1
ATOM 4955 O O . LEU B 1 24 ? -17.375 5.746 -46.656 1 45.88 24 LEU B O 1
ATOM 4959 N N . LEU B 1 25 ? -19.328 6 -47.719 1 45.75 25 LEU B N 1
ATOM 4960 C CA . LEU B 1 25 ? -20.047 6.047 -46.438 1 45.75 25 LEU B CA 1
ATOM 4961 C C . LEU B 1 25 ? -20.078 4.676 -45.781 1 45.75 25 LEU B C 1
ATOM 4963 O O . LEU B 1 25 ? -19.922 4.574 -44.562 1 45.75 25 LEU B O 1
ATOM 4967 N N . TRP B 1 26 ? -20.234 3.576 -46.531 1 44 26 TRP B N 1
ATOM 4968 C CA . TRP B 1 26 ? -20.203 2.246 -45.938 1 44 26 TRP B CA 1
ATOM 4969 C C . TRP B 1 26 ? -18.781 1.877 -45.5 1 44 26 TRP B C 1
ATOM 4971 O O . TRP B 1 26 ? -18.594 1.263 -44.469 1 44 26 TRP B O 1
ATOM 4981 N N . VAL B 1 27 ? -17.703 2.125 -46.312 1 40.59 27 VAL B N 1
ATOM 4982 C CA . VAL B 1 27 ? -16.328 1.916 -45.844 1 40.59 27 VAL B CA 1
ATOM 4983 C C . VAL B 1 27 ? -16.031 2.838 -44.656 1 40.59 27 VAL B C 1
ATOM 4985 O O . VAL B 1 27 ? -15.375 2.434 -43.719 1 40.59 27 VAL B O 1
ATOM 4988 N N . ILE B 1 28 ? -16.562 4.082 -44.656 1 38.44 28 ILE B N 1
ATOM 4989 C CA . ILE B 1 28 ? -16.438 4.918 -43.469 1 38.44 28 ILE B CA 1
ATOM 4990 C C . ILE B 1 28 ? -17.266 4.332 -42.344 1 38.44 28 ILE B C 1
ATOM 4992 O O . ILE B 1 28 ? -16.844 4.332 -41.188 1 38.44 28 ILE B O 1
ATOM 4996 N N . ILE B 1 29 ? -18.453 3.771 -42.625 1 37.41 29 ILE B N 1
ATOM 4997 C CA . ILE B 1 29 ? -19.25 3.137 -41.562 1 37.41 29 ILE B CA 1
ATOM 4998 C C . ILE B 1 29 ? -18.578 1.824 -41.156 1 37.41 29 ILE B C 1
ATOM 5000 O O . ILE B 1 29 ? -18.562 1.477 -39.969 1 37.41 29 ILE B O 1
ATOM 5004 N N . MET B 1 30 ? -18.141 0.931 -42.062 1 32.5 30 MET B N 1
ATOM 5005 C CA . MET B 1 30 ? -17.5 -0.317 -41.688 1 32.5 30 MET B CA 1
ATOM 5006 C C . MET B 1 30 ? -16.141 -0.045 -41.031 1 32.5 30 MET B C 1
ATOM 5008 O O . MET B 1 30 ? -15.648 -0.874 -40.25 1 32.5 30 MET B O 1
ATOM 5012 N N . VAL B 1 31 ? -15.281 0.794 -41.625 1 29.11 31 VAL B N 1
ATOM 5013 C CA . VAL B 1 31 ? -14.039 1.11 -40.938 1 29.11 31 VAL B CA 1
ATOM 5014 C C . VAL B 1 31 ? -14.352 1.762 -39.594 1 29.11 31 VAL B C 1
ATOM 5016 O O . VAL B 1 31 ? -13.617 1.574 -38.625 1 29.11 31 VAL B O 1
ATOM 5019 N N . LYS B 1 32 ? -15.281 2.57 -39.5 1 30.03 32 LYS B N 1
ATOM 5020 C CA . LYS B 1 32 ? -15.602 3.164 -38.219 1 30.03 32 LYS B CA 1
ATOM 5021 C C . LYS B 1 32 ? -16.281 2.15 -37.281 1 30.03 32 LYS B C 1
ATOM 5023 O O . LYS B 1 32 ? -16.578 2.455 -36.125 1 30.03 32 LYS B O 1
ATOM 5028 N N . SER B 1 33 ? -16.875 1.129 -37.938 1 26.45 33 SER B N 1
ATOM 5029 C CA . SER B 1 33 ? -17.438 0.178 -36.969 1 26.45 33 SER B CA 1
ATOM 5030 C C . SER B 1 33 ? -16.359 -0.619 -36.281 1 26.45 33 SER B C 1
ATOM 5032 O O . SER B 1 33 ? -16.453 -1.84 -36.125 1 26.45 33 SER B O 1
ATOM 5034 N N . GLY B 1 34 ? -15.164 -0.262 -36.594 1 23.64 34 GLY B N 1
ATOM 5035 C CA . GLY B 1 34 ? -14.195 -0.885 -35.688 1 23.64 34 GLY B CA 1
ATOM 5036 C C . GLY B 1 34 ? -14.641 -0.9 -34.25 1 23.64 34 GLY B C 1
ATOM 5037 O O . GLY B 1 34 ? -14.953 0.148 -33.688 1 23.64 34 GLY B O 1
ATOM 5038 N N . TYR B 1 35 ? -15.344 -1.998 -34.062 1 23.64 35 TYR B N 1
ATOM 5039 C CA . TYR B 1 35 ? -15.695 -2.264 -32.656 1 23.64 35 TYR B CA 1
ATOM 5040 C C . TYR B 1 35 ? -14.531 -1.96 -31.734 1 23.64 35 TYR B C 1
ATOM 5042 O O . TYR B 1 35 ? -13.539 -2.695 -31.703 1 23.64 35 TYR B O 1
ATOM 5050 N N . CYS B 1 36 ? -14.07 -0.802 -31.953 1 23.14 36 CYS B N 1
ATOM 5051 C CA . CYS B 1 36 ? -13.188 -0.364 -30.875 1 23.14 36 CYS B CA 1
ATOM 5052 C C . CYS B 1 36 ? -13.75 -0.754 -29.516 1 23.14 36 CYS B C 1
ATOM 5054 O O . CYS B 1 36 ? -14.812 -0.276 -29.125 1 23.14 36 CYS B O 1
ATOM 5056 N N . VAL B 1 37 ? -13.703 -2.02 -29.406 1 24.44 37 VAL B N 1
ATOM 5057 C CA . VAL B 1 37 ? -13.961 -2.355 -28.016 1 24.44 37 VAL B CA 1
ATOM 5058 C C . VAL B 1 37 ? -13.289 -1.329 -27.094 1 24.44 37 VAL B C 1
ATOM 5060 O O . VAL B 1 37 ? -12.062 -1.216 -27.078 1 24.44 37 VAL B O 1
ATOM 5063 N N . GLU B 1 38 ? -13.789 -0.214 -27.125 1 25.89 38 GLU B N 1
ATOM 5064 C CA . GLU B 1 38 ? -13.484 0.944 -26.281 1 25.89 38 GLU B CA 1
ATOM 5065 C C . GLU B 1 38 ? -13.219 0.527 -24.844 1 25.89 38 GLU B C 1
ATOM 5067 O O . GLU B 1 38 ? -14.125 0.044 -24.156 1 25.89 38 GLU B O 1
ATOM 5072 N N . ASN B 1 39 ? -12.312 -0.353 -24.703 1 26.55 39 ASN B N 1
ATOM 5073 C CA . ASN B 1 39 ? -11.727 -0.639 -23.406 1 26.55 39 ASN B CA 1
ATOM 5074 C C . ASN B 1 39 ? -11.617 0.621 -22.547 1 26.55 39 ASN B C 1
ATOM 5076 O O . ASN B 1 39 ? -10.57 1.268 -22.516 1 26.55 39 ASN B O 1
ATOM 5080 N N . TYR B 1 40 ? -12.617 1.511 -22.625 1 28.69 40 TYR B N 1
ATOM 5081 C CA . TYR B 1 40 ? -12.977 2.807 -22.047 1 28.69 40 TYR B CA 1
ATOM 5082 C C . TYR B 1 40 ? -12.969 2.754 -20.531 1 28.69 40 TYR B C 1
ATOM 5084 O O . TYR B 1 40 ? -13.625 1.898 -19.922 1 28.69 40 TYR B O 1
ATOM 5092 N N . ILE B 1 41 ? -11.875 2.777 -19.859 1 34.28 41 ILE B N 1
ATOM 5093 C CA . ILE B 1 41 ? -12.289 3.326 -18.578 1 34.28 41 ILE B CA 1
ATOM 5094 C C . ILE B 1 41 ? -13.422 4.332 -18.797 1 34.28 41 ILE B C 1
ATOM 5096 O O . ILE B 1 41 ? -13.227 5.359 -19.453 1 34.28 41 ILE B O 1
ATOM 5100 N N . LYS B 1 42 ? -14.547 3.879 -18.859 1 39.19 42 LYS B N 1
ATOM 5101 C CA . LYS B 1 42 ? -15.648 4.789 -19.141 1 39.19 42 LYS B CA 1
ATOM 5102 C C . LYS B 1 42 ? -15.422 6.148 -18.484 1 39.19 42 LYS B C 1
ATOM 5104 O O . LYS B 1 42 ? -15.016 6.227 -17.328 1 39.19 42 LYS B O 1
ATOM 5109 N N . ASP B 1 43 ? -15.031 7.102 -19.219 1 46.78 43 ASP B N 1
ATOM 5110 C CA . ASP B 1 43 ? -15.148 8.484 -18.766 1 46.78 43 ASP B CA 1
ATOM 5111 C C . ASP B 1 43 ? -16.297 8.656 -17.781 1 46.78 43 ASP B C 1
ATOM 5113 O O . ASP B 1 43 ? -17.469 8.461 -18.141 1 46.78 43 ASP B O 1
ATOM 5117 N N . ILE B 1 44 ? -15.836 8.594 -16.422 1 57.78 44 ILE B N 1
ATOM 5118 C CA . ILE B 1 44 ? -16.844 8.773 -15.391 1 57.78 44 ILE B CA 1
ATOM 5119 C C . ILE B 1 44 ? -17.953 9.695 -15.906 1 57.78 44 ILE B C 1
ATOM 5121 O O . ILE B 1 44 ? -19.109 9.586 -15.492 1 57.78 44 ILE B O 1
ATOM 5125 N N . SER B 1 45 ? -17.516 10.484 -16.859 1 55.31 45 SER B N 1
ATOM 5126 C CA . SER B 1 45 ? -18.5 11.43 -17.375 1 55.31 45 SER B CA 1
ATOM 5127 C C . SER B 1 45 ? -19.625 10.719 -18.109 1 55.31 45 SER B C 1
ATOM 5129 O O . SER B 1 45 ? -20.734 11.227 -18.188 1 55.31 45 SER B O 1
ATOM 5131 N N . GLU B 1 46 ? -19.281 9.508 -18.531 1 56.41 46 GLU B N 1
ATOM 5132 C CA . GLU B 1 46 ? -20.281 8.828 -19.344 1 56.41 46 GLU B CA 1
ATOM 5133 C C . GLU B 1 46 ? -21.062 7.805 -18.531 1 56.41 46 GLU B C 1
ATOM 5135 O O . GLU B 1 46 ? -22.047 7.238 -19 1 56.41 46 GLU B O 1
ATOM 5140 N N . LEU B 1 47 ? -20.547 7.691 -17.344 1 63.47 47 LEU B N 1
ATOM 5141 C CA . LEU B 1 47 ? -21.172 6.66 -16.531 1 63.47 47 LEU B CA 1
ATOM 5142 C C . LEU B 1 47 ? -22.344 7.234 -15.742 1 63.47 47 LEU B C 1
ATOM 5144 O O . LEU B 1 47 ? -22.359 8.422 -15.406 1 63.47 47 LEU B O 1
ATOM 5148 N N . THR B 1 48 ? -23.453 6.484 -15.734 1 65.44 48 THR B N 1
ATOM 5149 C CA . THR B 1 48 ? -24.562 6.836 -14.859 1 65.44 48 THR B CA 1
ATOM 5150 C C . THR B 1 48 ? -24.297 6.367 -13.43 1 65.44 48 THR B C 1
ATOM 5152 O O . THR B 1 48 ? -23.844 5.242 -13.219 1 65.44 48 THR B O 1
ATOM 5155 N N . GLU B 1 49 ? -24.438 7.324 -12.57 1 67.69 49 GLU B N 1
ATOM 5156 C CA . GLU B 1 49 ? -24.266 6.977 -11.164 1 67.69 49 GLU B CA 1
ATOM 5157 C C . GLU B 1 49 ? -25.188 5.828 -10.766 1 67.69 49 GLU B C 1
ATOM 5159 O O . GLU B 1 49 ? -26.375 5.848 -11.078 1 67.69 49 GLU B O 1
ATOM 5164 N N . PRO B 1 50 ? -24.422 4.801 -10.289 1 65.75 50 PRO B N 1
ATOM 5165 C CA . PRO B 1 50 ? -25.281 3.686 -9.891 1 65.75 50 PRO B CA 1
ATOM 5166 C C . PRO B 1 50 ? -26.219 4.039 -8.734 1 65.75 50 PRO B C 1
ATOM 5168 O O . PRO B 1 50 ? -26.047 5.078 -8.094 1 65.75 50 PRO B O 1
ATOM 5171 N N . LEU B 1 51 ? -27.281 3.223 -8.656 1 59.41 51 LEU B N 1
ATOM 5172 C CA . LEU B 1 51 ? -28.203 3.367 -7.547 1 59.41 51 LEU B CA 1
ATOM 5173 C C . LEU B 1 51 ? -27.469 3.303 -6.211 1 59.41 51 LEU B C 1
ATOM 5175 O O . LEU B 1 51 ? -26.422 2.666 -6.105 1 59.41 51 LEU B O 1
ATOM 5179 N N . ASP B 1 52 ? -27.766 4.156 -5.309 1 59.44 52 ASP B N 1
ATOM 5180 C CA . ASP B 1 52 ? -27.25 4.34 -3.957 1 59.44 52 ASP B CA 1
ATOM 5181 C C . ASP B 1 52 ? -27.219 3.014 -3.197 1 59.44 52 ASP B C 1
ATOM 5183 O O . ASP B 1 52 ? -28.094 2.168 -3.371 1 59.44 52 ASP B O 1
ATOM 5187 N N . GLY B 1 53 ? -26.219 2.703 -2.479 1 57.53 53 GLY B N 1
ATOM 5188 C CA . GLY B 1 53 ? -26.203 1.761 -1.372 1 57.53 53 GLY B CA 1
ATOM 5189 C C . GLY B 1 53 ? -25.703 0.386 -1.769 1 57.53 53 GLY B C 1
ATOM 5190 O O . GLY B 1 53 ? -24.781 0.265 -2.59 1 57.53 53 GLY B O 1
ATOM 5191 N N . ASP B 1 54 ? -26.312 -0.636 -1.208 1 58.12 54 ASP B N 1
ATOM 5192 C CA . ASP B 1 54 ? -26.031 -2.07 -1.171 1 58.12 54 ASP B CA 1
ATOM 5193 C C . ASP B 1 54 ? -26.312 -2.717 -2.525 1 58.12 54 ASP B C 1
ATOM 5195 O O . ASP B 1 54 ? -26 -3.893 -2.732 1 58.12 54 ASP B O 1
ATOM 5199 N N . GLY B 1 55 ? -26.719 -1.884 -3.424 1 63.94 55 GLY B N 1
ATOM 5200 C CA . GLY B 1 55 ? -27.078 -2.498 -4.691 1 63.94 55 GLY B CA 1
ATOM 5201 C C . GLY B 1 55 ? -25.984 -2.412 -5.734 1 63.94 55 GLY B C 1
ATOM 5202 O O . GLY B 1 55 ? -26.156 -2.883 -6.859 1 63.94 55 GLY B O 1
ATOM 5203 N N . MET B 1 56 ? -24.938 -1.837 -5.344 1 73.38 56 MET B N 1
ATOM 5204 C CA . MET B 1 56 ? -23.875 -1.692 -6.344 1 73.38 56 MET B CA 1
ATOM 5205 C C . MET B 1 56 ? -23.141 -3.01 -6.543 1 73.38 56 MET B C 1
ATOM 5207 O O . MET B 1 56 ? -22.875 -3.736 -5.582 1 73.38 56 MET B O 1
ATOM 5211 N N . THR B 1 57 ? -22.969 -3.244 -7.824 1 72.88 57 THR B N 1
ATOM 5212 C CA . THR B 1 57 ? -22.125 -4.387 -8.148 1 72.88 57 THR B CA 1
ATOM 5213 C C . THR B 1 57 ? -20.672 -4.094 -7.793 1 72.88 57 THR B C 1
ATOM 5215 O O . THR B 1 57 ? -20.297 -2.939 -7.555 1 72.88 57 THR B O 1
ATOM 5218 N N . GLN B 1 58 ? -19.984 -5.008 -7.734 1 72.5 58 GLN B N 1
ATOM 5219 C CA . GLN B 1 58 ? -18.562 -4.852 -7.449 1 72.5 58 GLN B CA 1
ATOM 5220 C C . GLN B 1 58 ? -17.875 -3.99 -8.508 1 72.5 58 GLN B C 1
ATOM 5222 O O . GLN B 1 58 ? -16.969 -3.219 -8.195 1 72.5 58 GLN B O 1
ATOM 5227 N N . GLU B 1 59 ? -18.297 -4.203 -9.68 1 69.75 59 GLU B N 1
ATOM 5228 C CA . GLU B 1 59 ? -17.75 -3.398 -10.758 1 69.75 59 GLU B CA 1
ATOM 5229 C C . GLU B 1 59 ? -18.078 -1.919 -10.57 1 69.75 59 GLU B C 1
ATOM 5231 O O . GLU B 1 59 ? -17.219 -1.057 -10.789 1 69.75 59 GLU B O 1
ATOM 5236 N N . ASP B 1 60 ? -19.234 -1.725 -10.109 1 75.94 60 ASP B N 1
ATOM 5237 C CA . ASP B 1 60 ? -19.641 -0.349 -9.836 1 75.94 60 ASP B CA 1
ATOM 5238 C C . ASP B 1 60 ? -18.844 0.244 -8.68 1 75.94 60 ASP B C 1
ATOM 5240 O O . ASP B 1 60 ? -18.453 1.414 -8.727 1 75.94 60 ASP B O 1
ATOM 5244 N N . GLU B 1 61 ? -18.594 -0.613 -7.738 1 82.12 61 GLU B N 1
ATOM 5245 C CA . GLU B 1 61 ? -17.875 -0.128 -6.562 1 82.12 61 GLU B CA 1
ATOM 5246 C C . GLU B 1 61 ? -16.438 0.28 -6.918 1 82.12 61 GLU B C 1
ATOM 5248 O O . GLU B 1 61 ? -15.883 1.198 -6.312 1 82.12 61 GLU B O 1
ATOM 5253 N N . ARG B 1 62 ? -15.891 -0.288 -7.832 1 76.88 62 ARG B N 1
ATOM 5254 C CA . ARG B 1 62 ? -14.523 0.03 -8.227 1 76.88 62 ARG B CA 1
ATOM 5255 C C . ARG B 1 62 ? -14.445 1.415 -8.859 1 76.88 62 ARG B C 1
ATOM 5257 O O . ARG B 1 62 ? -13.414 2.088 -8.766 1 76.88 62 ARG B O 1
ATOM 5264 N N . ILE B 1 63 ? -15.516 1.74 -9.344 1 75.31 63 ILE B N 1
ATOM 5265 C CA . ILE B 1 63 ? -15.531 3.027 -10.031 1 75.31 63 ILE B CA 1
ATOM 5266 C C . ILE B 1 63 ? -16 4.117 -9.078 1 75.31 63 ILE B C 1
ATOM 5268 O O . ILE B 1 63 ? -15.406 5.195 -9 1 75.31 63 ILE B O 1
ATOM 5272 N N . TRP B 1 64 ? -16.922 3.779 -8.305 1 85.19 64 TRP B N 1
ATOM 5273 C CA . TRP B 1 64 ? -17.641 4.824 -7.578 1 85.19 64 TRP B CA 1
ATOM 5274 C C . TRP B 1 64 ? -17.219 4.844 -6.113 1 85.19 64 TRP B C 1
ATOM 5276 O O . TRP B 1 64 ? -17.453 5.832 -5.41 1 85.19 64 TRP B O 1
ATOM 5286 N N . CYS B 1 65 ? -16.578 3.736 -5.645 1 90.12 65 CYS B N 1
ATOM 5287 C CA . CYS B 1 65 ? -16.375 3.625 -4.203 1 90.12 65 CYS B CA 1
ATOM 5288 C C . CYS B 1 65 ? -14.898 3.504 -3.861 1 90.12 65 CYS B C 1
ATOM 5290 O O . CYS B 1 65 ? -14.539 3.158 -2.732 1 90.12 65 CYS B O 1
ATOM 5292 N N . THR B 1 66 ? -14.016 3.73 -4.848 1 88.12 66 THR B N 1
ATOM 5293 C CA . THR B 1 66 ? -12.594 3.713 -4.543 1 88.12 66 THR B CA 1
ATOM 5294 C C . THR B 1 66 ? -12.211 4.891 -3.652 1 88.12 66 THR B C 1
ATOM 5296 O O . THR B 1 66 ? -12.469 6.047 -4 1 88.12 66 THR B O 1
ATOM 5299 N N . PRO B 1 67 ? -11.633 4.633 -2.502 1 93.56 67 PRO B N 1
ATOM 5300 C CA . PRO B 1 67 ? -11.266 5.723 -1.597 1 93.56 67 PRO B CA 1
ATOM 5301 C C . PRO B 1 67 ? -10.211 6.652 -2.189 1 93.56 67 PRO B C 1
ATOM 5303 O O . PRO B 1 67 ? -9.211 6.184 -2.742 1 93.56 67 PRO B O 1
ATOM 5306 N N . GLU B 1 68 ? -10.492 7.906 -2.07 1 90.44 68 GLU B N 1
ATOM 5307 C CA . GLU B 1 68 ? -9.562 8.938 -2.518 1 90.44 68 GLU B CA 1
ATOM 5308 C C . GLU B 1 68 ? -9.32 9.977 -1.426 1 90.44 68 GLU B C 1
ATOM 5310 O O . GLU B 1 68 ? -10.109 10.094 -0.49 1 90.44 68 GLU B O 1
ATOM 5315 N N . GLN B 1 69 ? -8.148 10.633 -1.497 1 92.81 69 GLN B N 1
ATOM 5316 C CA . GLN B 1 69 ? -7.809 11.742 -0.613 1 92.81 69 GLN B CA 1
ATOM 5317 C C . GLN B 1 69 ? -7.816 11.305 0.849 1 92.81 69 GLN B C 1
ATOM 5319 O O . GLN B 1 69 ? -8.352 12.008 1.71 1 92.81 69 GLN B O 1
ATOM 5324 N N . VAL B 1 70 ? -7.336 10.133 1.09 1 96.62 70 VAL B N 1
ATOM 5325 C CA . VAL B 1 70 ? -7.285 9.578 2.439 1 96.62 70 VAL B CA 1
ATOM 5326 C C . VAL B 1 70 ? -6.363 10.43 3.311 1 96.62 70 VAL B C 1
ATOM 5328 O O . VAL B 1 70 ? -5.254 10.781 2.895 1 96.62 70 VAL B O 1
ATOM 5331 N N . HIS B 1 71 ? -6.84 10.781 4.461 1 97.75 71 HIS B N 1
ATOM 5332 C CA . HIS B 1 71 ? -5.988 11.508 5.395 1 97.75 71 HIS B CA 1
ATOM 5333 C C . HIS B 1 71 ? -6.363 11.188 6.84 1 97.75 71 HIS B C 1
ATOM 5335 O O . HIS B 1 71 ? -7.496 10.797 7.121 1 97.75 71 HIS B O 1
ATOM 5341 N N . LEU B 1 72 ? -5.406 11.359 7.676 1 98.62 72 LEU B N 1
ATOM 5342 C CA . LEU B 1 72 ? -5.531 11 9.078 1 98.62 72 LEU B CA 1
ATOM 5343 C C . LEU B 1 72 ? -5.535 12.242 9.961 1 98.62 72 LEU B C 1
ATOM 5345 O O . LEU B 1 72 ? -4.988 13.281 9.586 1 98.62 72 LEU B O 1
ATOM 5349 N N . ALA B 1 73 ? -6.148 12.117 11.078 1 98.25 73 ALA B N 1
ATOM 5350 C CA . ALA B 1 73 ? -6.043 13.07 12.18 1 98.25 73 ALA B CA 1
ATOM 5351 C C . ALA B 1 73 ? -6.105 12.352 13.531 1 98.25 73 ALA B C 1
ATOM 5353 O O . ALA B 1 73 ? -6.676 11.266 13.641 1 98.25 73 ALA B O 1
ATOM 5354 N N . TYR B 1 74 ? -5.516 12.984 14.484 1 98.19 74 TYR B N 1
ATOM 5355 C CA . TYR B 1 74 ? -5.742 12.469 15.828 1 98.19 74 TYR B CA 1
ATOM 5356 C C . TYR B 1 74 ? -7.172 12.727 16.281 1 98.19 74 TYR B C 1
ATOM 5358 O O . TYR B 1 74 ? -7.789 13.719 15.875 1 98.19 74 TYR B O 1
ATOM 5366 N N . GLY B 1 75 ? -7.637 11.797 17.062 1 95.81 75 GLY B N 1
ATOM 5367 C CA . GLY B 1 75 ? -8.914 12.016 17.719 1 95.81 75 GLY B CA 1
ATOM 5368 C C . GLY B 1 75 ? -8.773 12.672 19.078 1 95.81 75 GLY B C 1
ATOM 5369 O O . GLY B 1 75 ? -8.062 13.664 19.219 1 95.81 75 GLY B O 1
ATOM 5370 N N . GLY B 1 76 ? -9.484 12.156 20.031 1 91.62 76 GLY B N 1
ATOM 5371 C CA . GLY B 1 76 ? -9.422 12.711 21.375 1 91.62 76 GLY B CA 1
ATOM 5372 C C . GLY B 1 76 ? -8.07 12.523 22.047 1 91.62 76 GLY B C 1
ATOM 5373 O O . GLY B 1 76 ? -7.723 13.258 22.969 1 91.62 76 GLY B O 1
ATOM 5374 N N . SER B 1 77 ? -7.453 11.539 21.609 1 94.31 77 SER B N 1
ATOM 5375 C CA . SER B 1 77 ? -6.086 11.281 22.047 1 94.31 77 SER B CA 1
ATOM 5376 C C . SER B 1 77 ? -5.203 10.852 20.875 1 94.31 77 SER B C 1
ATOM 5378 O O . SER B 1 77 ? -5.699 10.609 19.766 1 94.31 77 SER B O 1
ATOM 5380 N N . VAL B 1 78 ? -3.912 10.742 21.188 1 96.12 78 VAL B N 1
ATOM 5381 C CA . VAL B 1 78 ? -2.986 10.359 20.125 1 96.12 78 VAL B CA 1
ATOM 5382 C C . VAL B 1 78 ? -3.107 8.859 19.844 1 96.12 78 VAL B C 1
ATOM 5384 O O . VAL B 1 78 ? -2.51 8.344 18.906 1 96.12 78 VAL B O 1
ATOM 5387 N N . PHE B 1 79 ? -3.918 8.141 20.641 1 96.81 79 PHE B N 1
ATOM 5388 C CA . PHE B 1 79 ? -4.137 6.715 20.422 1 96.81 79 PHE B CA 1
ATOM 5389 C C . PHE B 1 79 ? -5.5 6.465 19.781 1 96.81 79 PHE B C 1
ATOM 5391 O O . PHE B 1 79 ? -5.93 5.32 19.656 1 96.81 79 PHE B O 1
ATOM 5398 N N . ASP B 1 80 ? -6.156 7.555 19.484 1 97.69 80 ASP B N 1
ATOM 5399 C CA . ASP B 1 80 ? -7.336 7.57 18.625 1 97.69 80 ASP B CA 1
ATOM 5400 C C . ASP B 1 80 ? -7.035 8.258 17.297 1 97.69 80 ASP B C 1
ATOM 5402 O O . ASP B 1 80 ? -6.68 9.438 17.266 1 97.69 80 ASP B O 1
ATOM 5406 N N . VAL B 1 81 ? -7.188 7.488 16.25 1 98.38 81 VAL B N 1
ATOM 5407 C CA . VAL B 1 81 ? -6.887 8.062 14.945 1 98.38 81 VAL B CA 1
ATOM 5408 C C . VAL B 1 81 ? -8.148 8.062 14.078 1 98.38 81 VAL B C 1
ATOM 5410 O O . VAL B 1 81 ? -8.828 7.039 13.961 1 98.38 81 VAL B O 1
ATOM 5413 N N . THR B 1 82 ? -8.445 9.203 13.531 1 98.38 82 THR B N 1
ATOM 5414 C CA . THR B 1 82 ? -9.57 9.359 12.617 1 98.38 82 THR B CA 1
ATOM 5415 C C . THR B 1 82 ? -9.109 9.234 11.164 1 98.38 82 THR B C 1
ATOM 5417 O O . THR B 1 82 ? -8.148 9.891 10.758 1 98.38 82 THR B O 1
ATOM 5420 N N . VAL B 1 83 ? -9.742 8.367 10.438 1 98.62 83 VAL B N 1
ATOM 5421 C CA . VAL B 1 83 ? -9.484 8.203 9.008 1 98.62 83 VAL B CA 1
ATOM 5422 C C . VAL B 1 83 ? -10.586 8.883 8.203 1 98.62 83 VAL B C 1
ATOM 5424 O O . VAL B 1 83 ? -11.773 8.609 8.406 1 98.62 83 VAL B O 1
ATOM 5427 N N . MET B 1 84 ? -10.203 9.789 7.293 1 98.12 84 MET B N 1
ATOM 5428 C CA . MET B 1 84 ? -11.148 10.438 6.379 1 98.12 84 MET B CA 1
ATOM 5429 C C . MET B 1 84 ? -10.789 10.141 4.926 1 98.12 84 MET B C 1
ATOM 5431 O O . MET B 1 84 ? -9.609 10.008 4.59 1 98.12 84 MET B O 1
ATOM 5435 N N . TRP B 1 85 ? -11.766 10.023 4.113 1 97 85 TRP B N 1
ATOM 5436 C CA . TRP B 1 85 ? -11.555 9.82 2.686 1 97 85 TRP B CA 1
ATOM 5437 C C . TRP B 1 85 ? -12.773 10.258 1.886 1 97 85 TRP B C 1
ATOM 5439 O O . TRP B 1 85 ? -13.781 10.672 2.461 1 97 85 TRP B O 1
ATOM 5449 N N . ALA B 1 86 ? -12.633 10.281 0.548 1 94 86 ALA B N 1
ATOM 5450 C CA . ALA B 1 86 ? -13.711 10.719 -0.332 1 94 86 ALA B CA 1
ATOM 5451 C C . ALA B 1 86 ? -13.992 9.68 -1.414 1 94 86 ALA B C 1
ATOM 5453 O O . ALA B 1 86 ? -13.102 8.914 -1.795 1 94 86 ALA B O 1
ATOM 5454 N N . THR B 1 87 ? -15.195 9.586 -1.8 1 91.62 87 THR B N 1
ATOM 5455 C CA . THR B 1 87 ? -15.609 8.766 -2.934 1 91.62 87 THR B CA 1
ATOM 5456 C C . THR B 1 87 ? -16.484 9.57 -3.889 1 91.62 87 THR B C 1
ATOM 5458 O O . THR B 1 87 ? -17.016 10.617 -3.518 1 91.62 87 THR B O 1
ATOM 5461 N N . ARG B 1 88 ? -16.641 9.047 -5.086 1 87.19 88 ARG B N 1
ATOM 5462 C CA . ARG B 1 88 ? -17.5 9.672 -6.078 1 87.19 88 ARG B CA 1
ATOM 5463 C C . ARG B 1 88 ? -18.953 9.258 -5.863 1 87.19 88 ARG B C 1
ATOM 5465 O O . ARG B 1 88 ? -19.875 10.055 -6.09 1 87.19 88 ARG B O 1
ATOM 5472 N N . GLY B 1 89 ? -19.141 8.031 -5.438 1 86.88 89 GLY B N 1
ATOM 5473 C CA . GLY B 1 89 ? -20.484 7.512 -5.203 1 86.88 89 GLY B CA 1
ATOM 5474 C C . GLY B 1 89 ? -20.828 7.383 -3.732 1 86.88 89 GLY B C 1
ATOM 5475 O O . GLY B 1 89 ? -19.938 7.469 -2.875 1 86.88 89 GLY B O 1
ATOM 5476 N N . HIS B 1 90 ? -22.156 7.277 -3.523 1 90.19 90 HIS B N 1
ATOM 5477 C CA . HIS B 1 90 ? -22.625 7.027 -2.164 1 90.19 90 HIS B CA 1
ATOM 5478 C C . HIS B 1 90 ? -22.422 5.57 -1.771 1 90.19 90 HIS B C 1
ATOM 5480 O O . HIS B 1 90 ? -23.219 4.703 -2.15 1 90.19 90 HIS B O 1
ATOM 5486 N N . CYS B 1 91 ? -21.391 5.336 -0.974 1 90.69 91 CYS B N 1
ATOM 5487 C CA . CYS B 1 91 ? -20.969 3.975 -0.664 1 90.69 91 CYS B CA 1
ATOM 5488 C C . CYS B 1 91 ? -20.984 3.73 0.841 1 90.69 91 CYS B C 1
ATOM 5490 O O . CYS B 1 91 ? -20.594 4.609 1.617 1 90.69 91 CYS B O 1
ATOM 5492 N N . LYS B 1 92 ? -21.484 2.576 1.244 1 90.88 92 LYS B N 1
ATOM 5493 C CA . LYS B 1 92 ? -21.297 2.148 2.627 1 90.88 92 LYS B CA 1
ATOM 5494 C C . LYS B 1 92 ? -19.906 1.561 2.844 1 90.88 92 LYS B C 1
ATOM 5496 O O . LYS B 1 92 ? -19.578 0.518 2.279 1 90.88 92 LYS B O 1
ATOM 5501 N N . MET B 1 93 ? -19.141 2.293 3.701 1 95.25 93 MET B N 1
ATOM 5502 C CA . MET B 1 93 ? -17.75 1.891 3.846 1 95.25 93 MET B CA 1
ATOM 5503 C C . MET B 1 93 ? -17.312 1.947 5.305 1 95.25 93 MET B C 1
ATOM 5505 O O . MET B 1 93 ? -17.969 2.596 6.129 1 95.25 93 MET B O 1
ATOM 5509 N N . GLY B 1 94 ? -16.281 1.182 5.594 1 96.88 94 GLY B N 1
ATOM 5510 C CA . GLY B 1 94 ? -15.539 1.206 6.84 1 96.88 94 GLY B CA 1
ATOM 5511 C C . GLY B 1 94 ? -14.047 1.053 6.645 1 96.88 94 GLY B C 1
ATOM 5512 O O . GLY B 1 94 ? -13.547 1.184 5.523 1 96.88 94 GLY B O 1
ATOM 5513 N N . VAL B 1 95 ? -13.383 0.895 7.777 1 98.25 95 VAL B N 1
ATOM 5514 C CA . VAL B 1 95 ? -11.93 0.729 7.715 1 98.25 95 VAL B CA 1
ATOM 5515 C C . VAL B 1 95 ? -11.531 -0.596 8.359 1 98.25 95 VAL B C 1
ATOM 5517 O O . VAL B 1 95 ? -11.922 -0.879 9.5 1 98.25 95 VAL B O 1
ATOM 5520 N N . ARG B 1 96 ? -10.82 -1.413 7.625 1 96.81 96 ARG B N 1
ATOM 5521 C CA . ARG B 1 96 ? -10.133 -2.564 8.195 1 96.81 96 ARG B CA 1
ATOM 5522 C C . ARG B 1 96 ? -8.719 -2.197 8.641 1 96.81 96 ARG B C 1
ATOM 5524 O O . ARG B 1 96 ? -8.031 -1.442 7.953 1 96.81 96 ARG B O 1
ATOM 5531 N N . TYR B 1 97 ? -8.367 -2.662 9.812 1 97.88 97 TYR B N 1
ATOM 5532 C CA . TYR B 1 97 ? -7.035 -2.307 10.281 1 97.88 97 TYR B CA 1
ATOM 5533 C C . TYR B 1 97 ? -6.484 -3.373 11.219 1 97.88 97 TYR B C 1
ATOM 5535 O O . TYR B 1 97 ? -7.219 -4.262 11.656 1 97.88 97 TYR B O 1
ATOM 5543 N N . ALA B 1 98 ? -5.152 -3.322 11.398 1 97.56 98 ALA B N 1
ATOM 5544 C CA . ALA B 1 98 ? -4.461 -4.238 12.297 1 97.56 98 ALA B CA 1
ATOM 5545 C C . ALA B 1 98 ? -3.061 -3.729 12.633 1 97.56 98 ALA B C 1
ATOM 5547 O O . ALA B 1 98 ? -2.543 -2.832 11.961 1 97.56 98 ALA B O 1
ATOM 5548 N N . ALA B 1 99 ? -2.479 -4.305 13.703 1 96.81 99 ALA B N 1
ATOM 5549 C CA . ALA B 1 99 ? -1.1 -3.994 14.07 1 96.81 99 ALA B CA 1
ATOM 5550 C C . ALA B 1 99 ? -0.121 -4.922 13.352 1 96.81 99 ALA B C 1
ATOM 5552 O O . ALA B 1 99 ? 1.02 -5.09 13.797 1 96.81 99 ALA B O 1
ATOM 5553 N N . HIS B 1 100 ? -0.586 -5.578 12.32 1 94.06 100 HIS B N 1
ATOM 5554 C CA . HIS B 1 100 ? 0.223 -6.434 11.461 1 94.06 100 HIS B CA 1
ATOM 5555 C C . HIS B 1 100 ? -0.187 -6.293 10 1 94.06 100 HIS B C 1
ATOM 5557 O O . HIS B 1 100 ? -1.315 -5.895 9.703 1 94.06 100 HIS B O 1
ATOM 5563 N N . PRO B 1 101 ? 0.712 -6.625 9.078 1 93.56 101 PRO B N 1
ATOM 5564 C CA . PRO B 1 101 ? 0.475 -6.27 7.676 1 93.56 101 PRO B CA 1
ATOM 5565 C C . PRO B 1 101 ? -0.507 -7.215 6.988 1 93.56 101 PRO B C 1
ATOM 5567 O O . PRO B 1 101 ? -0.982 -6.922 5.887 1 93.56 101 PRO B O 1
ATOM 5570 N N . TRP B 1 102 ? -0.768 -8.328 7.574 1 92.69 102 TRP B N 1
ATOM 5571 C CA . TRP B 1 102 ? -1.597 -9.344 6.93 1 92.69 102 TRP B CA 1
ATOM 5572 C C . TRP B 1 102 ? -2.924 -9.508 7.66 1 92.69 102 TRP B C 1
ATOM 5574 O O . TRP B 1 102 ? -3.012 -9.258 8.867 1 92.69 102 TRP B O 1
ATOM 5584 N N . ASN B 1 103 ? -3.916 -9.938 6.965 1 90.12 103 ASN B N 1
ATOM 5585 C CA . ASN B 1 103 ? -5.199 -10.305 7.551 1 90.12 103 ASN B CA 1
ATOM 5586 C C . ASN B 1 103 ? -5.73 -9.219 8.477 1 90.12 103 ASN B C 1
ATOM 5588 O O . ASN B 1 103 ? -5.957 -9.461 9.664 1 90.12 103 ASN B O 1
ATOM 5592 N N . LEU B 1 104 ? -6 -8.07 7.969 1 93.62 104 LEU B N 1
ATOM 5593 C CA . LEU B 1 104 ? -6.539 -6.984 8.773 1 93.62 104 LEU B CA 1
ATOM 5594 C C . LEU B 1 104 ? -7.891 -7.367 9.367 1 93.62 104 LEU B C 1
ATOM 5596 O O . LEU B 1 104 ? -8.93 -7.188 8.727 1 93.62 104 LEU B O 1
ATOM 5600 N N . ASP B 1 105 ? -7.879 -7.746 10.602 1 91.62 105 ASP B N 1
ATOM 5601 C CA . ASP B 1 105 ? -9.039 -8.406 11.188 1 91.62 105 ASP B CA 1
ATOM 5602 C C . ASP B 1 105 ? -9.867 -7.426 12.023 1 91.62 105 ASP B C 1
ATOM 5604 O O . ASP B 1 105 ? -10.953 -7.762 12.484 1 91.62 105 ASP B O 1
ATOM 5608 N N . LEU B 1 106 ? -9.391 -6.219 12.297 1 95.81 106 LEU B N 1
ATOM 5609 C CA . LEU B 1 106 ? -10.164 -5.215 13.016 1 95.81 106 LEU B CA 1
ATOM 5610 C C . LEU B 1 106 ? -10.969 -4.352 12.047 1 95.81 106 LEU B C 1
ATOM 5612 O O . LEU B 1 106 ? -10.562 -4.164 10.898 1 95.81 106 LEU B O 1
ATOM 5616 N N . GLN B 1 107 ? -12.117 -3.877 12.57 1 96.12 107 GLN B N 1
ATOM 5617 C CA . GLN B 1 107 ? -12.969 -3.062 11.711 1 96.12 107 GLN B CA 1
ATOM 5618 C C . GLN B 1 107 ? -13.508 -1.849 12.461 1 96.12 107 GLN B C 1
ATOM 5620 O O . GLN B 1 107 ? -13.859 -1.947 13.641 1 96.12 107 GLN B O 1
ATOM 5625 N N . ALA B 1 108 ? -13.523 -0.721 11.852 1 97.75 108 ALA B N 1
ATOM 5626 C CA . ALA B 1 108 ? -14.18 0.501 12.312 1 97.75 108 ALA B CA 1
ATOM 5627 C C . ALA B 1 108 ? -15.281 0.928 11.344 1 97.75 108 ALA B C 1
ATOM 5629 O O . ALA B 1 108 ? -15.07 0.976 10.133 1 97.75 108 ALA B O 1
ATOM 5630 N N . GLU B 1 109 ? -16.438 1.206 11.883 1 96.19 109 GLU B N 1
ATOM 5631 C CA . GLU B 1 109 ? -17.562 1.618 11.055 1 96.19 109 GLU B CA 1
ATOM 5632 C C . GLU B 1 109 ? -17.359 3.027 10.508 1 96.19 109 GLU B C 1
ATOM 5634 O O . GLU B 1 109 ? -16.859 3.906 11.211 1 96.19 109 GLU B O 1
ATOM 5639 N N . GLY B 1 110 ? -17.734 3.164 9.242 1 96.31 110 GLY B N 1
ATOM 5640 C CA . GLY B 1 110 ? -17.656 4.477 8.617 1 96.31 110 GLY B CA 1
ATOM 5641 C C . GLY B 1 110 ? -18.984 5.203 8.586 1 96.31 110 GLY B C 1
ATOM 5642 O O . GLY B 1 110 ? -20.047 4.574 8.656 1 96.31 110 GLY B O 1
ATOM 5643 N N . ARG B 1 111 ? -18.969 6.512 8.594 1 95.75 111 ARG B N 1
ATOM 5644 C CA . ARG B 1 111 ? -20.094 7.379 8.266 1 95.75 111 ARG B CA 1
ATOM 5645 C C . ARG B 1 111 ? -19.734 8.336 7.133 1 95.75 111 ARG B C 1
ATOM 5647 O O . ARG B 1 111 ? -18.562 8.562 6.852 1 95.75 111 ARG B O 1
ATOM 5654 N N . ASP B 1 112 ? -20.734 8.758 6.426 1 95.31 112 ASP B N 1
ATOM 5655 C CA . ASP B 1 112 ? -20.438 9.625 5.289 1 95.31 112 ASP B CA 1
ATOM 5656 C C . ASP B 1 112 ? -21.391 10.82 5.246 1 95.31 112 ASP B C 1
ATOM 5658 O O . ASP B 1 112 ? -22.391 10.852 5.973 1 95.31 112 ASP B O 1
ATOM 5662 N N . MET B 1 113 ? -21 11.82 4.523 1 93.5 113 MET B N 1
ATOM 5663 C CA . MET B 1 113 ? -21.844 12.984 4.219 1 93.5 113 MET B CA 1
ATOM 5664 C C . MET B 1 113 ? -21.641 13.43 2.775 1 93.5 113 MET B C 1
ATOM 5666 O O . MET B 1 113 ? -20.547 13.258 2.213 1 93.5 113 MET B O 1
ATOM 5670 N N . GLU B 1 114 ? -22.656 14.016 2.242 1 91.5 114 GLU B N 1
ATOM 5671 C CA . GLU B 1 114 ? -22.609 14.523 0.874 1 91.5 114 GLU B CA 1
ATOM 5672 C C . GLU B 1 114 ? -22.328 16.016 0.852 1 91.5 114 GLU B C 1
ATOM 5674 O O . GLU B 1 114 ? -23 16.797 1.54 1 91.5 114 GLU B O 1
ATOM 5679 N N . LEU B 1 115 ? -21.359 16.359 0.037 1 88.69 115 LEU B N 1
ATOM 5680 C CA . LEU B 1 115 ? -21.062 17.781 -0.124 1 88.69 115 LEU B CA 1
ATOM 5681 C C . LEU B 1 115 ? -22.094 18.469 -1.018 1 88.69 115 LEU B C 1
ATOM 5683 O O . LEU B 1 115 ? -22.359 18 -2.129 1 88.69 115 LEU B O 1
ATOM 5687 N N . ASN B 1 116 ? -22.641 19.562 -0.647 1 80.81 116 ASN B N 1
ATOM 5688 C CA . ASN B 1 116 ? -23.703 20.266 -1.349 1 80.81 116 ASN B CA 1
ATOM 5689 C C . ASN B 1 116 ? -23.203 20.906 -2.635 1 80.81 116 ASN B C 1
ATOM 5691 O O . ASN B 1 116 ? -23.953 21.062 -3.6 1 80.81 116 ASN B O 1
ATOM 5695 N N . TYR B 1 117 ? -22.016 21.359 -2.695 1 72.44 117 TYR B N 1
ATOM 5696 C CA . TYR B 1 117 ? -21.562 22.188 -3.812 1 72.44 117 TYR B CA 1
ATOM 5697 C C . TYR B 1 117 ? -20.562 21.422 -4.672 1 72.44 117 TYR B C 1
ATOM 5699 O O . TYR B 1 117 ? -19.859 22.031 -5.492 1 72.44 117 TYR B O 1
ATOM 5707 N N . ALA B 1 118 ? -20.578 20.219 -4.57 1 73.44 118 ALA B N 1
ATOM 5708 C CA . ALA B 1 118 ? -19.641 19.469 -5.398 1 73.44 118 ALA B CA 1
ATOM 5709 C C . ALA B 1 118 ? -20.266 19.094 -6.738 1 73.44 118 ALA B C 1
ATOM 5711 O O . ALA B 1 118 ? -21.453 18.797 -6.809 1 73.44 118 ALA B O 1
ATOM 5712 N N . GLU B 1 119 ? -19.438 19.297 -7.707 1 73.44 119 GLU B N 1
ATOM 5713 C CA . GLU B 1 119 ? -19.875 18.906 -9.047 1 73.44 119 GLU B CA 1
ATOM 5714 C C . GLU B 1 119 ? -20.234 17.422 -9.102 1 73.44 119 GLU B C 1
ATOM 5716 O O . GLU B 1 119 ? -19.734 16.625 -8.297 1 73.44 119 GLU B O 1
ATOM 5721 N N . ASN B 1 120 ? -21.062 17.234 -10.047 1 69.12 120 ASN B N 1
ATOM 5722 C CA . ASN B 1 120 ? -21.438 15.828 -10.227 1 69.12 120 ASN B CA 1
ATOM 5723 C C . ASN B 1 120 ? -20.25 14.961 -10.586 1 69.12 120 ASN B C 1
ATOM 5725 O O . ASN B 1 120 ? -19.391 15.367 -11.375 1 69.12 120 ASN B O 1
ATOM 5729 N N . LYS B 1 121 ? -20.156 13.867 -9.977 1 73.62 121 LYS B N 1
ATOM 5730 C CA . LYS B 1 121 ? -19.172 12.812 -10.211 1 73.62 121 LYS B CA 1
ATOM 5731 C C . LYS B 1 121 ? -17.812 13.18 -9.641 1 73.62 121 LYS B C 1
ATOM 5733 O O . LYS B 1 121 ? -16.812 12.5 -9.898 1 73.62 121 LYS B O 1
ATOM 5738 N N . SER B 1 122 ? -17.812 14.336 -8.977 1 81.06 122 SER B N 1
ATOM 5739 C CA . SER B 1 122 ? -16.609 14.664 -8.211 1 81.06 122 SER B CA 1
ATOM 5740 C C . SER B 1 122 ? -16.562 13.883 -6.902 1 81.06 122 SER B C 1
ATOM 5742 O O . SER B 1 122 ? -17.453 13.078 -6.617 1 81.06 122 SER B O 1
ATOM 5744 N N . TYR B 1 123 ? -15.539 14.039 -6.195 1 86.5 123 TYR B N 1
ATOM 5745 C CA . TYR B 1 123 ? -15.438 13.414 -4.879 1 86.5 123 TYR B CA 1
ATOM 5746 C C . TYR B 1 123 ? -16.375 14.094 -3.885 1 86.5 123 TYR B C 1
ATOM 5748 O O . TYR B 1 123 ? -15.922 14.836 -3.01 1 86.5 123 TYR B O 1
ATOM 5756 N N . LYS B 1 124 ? -17.578 13.82 -3.986 1 87.31 124 LYS B N 1
ATOM 5757 C CA . LYS B 1 124 ? -18.547 14.633 -3.262 1 87.31 124 LYS B CA 1
ATOM 5758 C C . LYS B 1 124 ? -18.984 13.953 -1.964 1 87.31 124 LYS B C 1
ATOM 5760 O O . LYS B 1 124 ? -19.594 14.578 -1.102 1 87.31 124 LYS B O 1
ATOM 5765 N N . TYR B 1 125 ? -18.641 12.648 -1.824 1 92.06 125 TYR B N 1
ATOM 5766 C CA . TYR B 1 125 ? -18.984 11.977 -0.574 1 92.06 125 TYR B CA 1
ATOM 5767 C C . TYR B 1 125 ? -17.75 11.859 0.327 1 92.06 125 TYR B C 1
ATOM 5769 O O . TYR B 1 125 ? -16.766 11.219 -0.034 1 92.06 125 TYR B O 1
ATOM 5777 N N . ILE B 1 126 ? -17.906 12.461 1.507 1 95.5 126 ILE B N 1
ATOM 5778 C CA . ILE B 1 126 ? -16.828 12.445 2.48 1 95.5 126 ILE B CA 1
ATOM 5779 C C . ILE B 1 126 ? -17.125 11.406 3.564 1 95.5 126 ILE B C 1
ATOM 5781 O O . ILE B 1 126 ? -18.234 11.359 4.098 1 95.5 126 ILE B O 1
ATOM 5785 N N . HIS B 1 127 ? -16.078 10.547 3.826 1 97.38 127 HIS B N 1
ATOM 5786 C CA . HIS B 1 127 ? -16.234 9.469 4.801 1 97.38 127 HIS B CA 1
ATOM 5787 C C . HIS B 1 127 ? -15.32 9.695 6.008 1 97.38 127 HIS B C 1
ATOM 5789 O O . HIS B 1 127 ? -14.273 10.336 5.891 1 97.38 127 HIS B O 1
ATOM 5795 N N . ARG B 1 128 ? -15.789 9.172 7.145 1 97.88 128 ARG B N 1
ATOM 5796 C CA . ARG B 1 128 ? -15.055 9.242 8.398 1 97.88 128 ARG B CA 1
ATOM 5797 C C . ARG B 1 128 ? -15.172 7.941 9.18 1 97.88 128 ARG B C 1
ATOM 5799 O O . ARG B 1 128 ? -16.25 7.359 9.266 1 97.88 128 ARG B O 1
ATOM 5806 N N . ALA B 1 129 ? -14.07 7.484 9.719 1 98.19 129 ALA B N 1
ATOM 5807 C CA . ALA B 1 129 ? -14.039 6.367 10.656 1 98.19 129 ALA B CA 1
ATOM 5808 C C . ALA B 1 129 ? -13.031 6.613 11.773 1 98.19 129 ALA B C 1
ATOM 5810 O O . ALA B 1 129 ? -11.961 7.18 11.531 1 98.19 129 ALA B O 1
ATOM 5811 N N . ASP B 1 130 ? -13.375 6.176 12.961 1 97.62 130 ASP B N 1
ATOM 5812 C CA . ASP B 1 130 ? -12.508 6.375 14.117 1 97.62 130 ASP B CA 1
ATOM 5813 C C . ASP B 1 130 ? -11.875 5.059 14.562 1 97.62 130 ASP B C 1
ATOM 5815 O O . ASP B 1 130 ? -12.578 4.086 14.844 1 97.62 130 ASP B O 1
ATOM 5819 N N . LEU B 1 131 ? -10.594 5.02 14.547 1 98.25 131 LEU B N 1
ATOM 5820 C CA . LEU B 1 131 ? -9.844 3.926 15.164 1 98.25 131 LEU B CA 1
ATOM 5821 C C . LEU B 1 131 ? -9.484 4.262 16.609 1 98.25 131 LEU B C 1
ATOM 5823 O O . LEU B 1 131 ? -8.633 5.113 16.859 1 98.25 131 LEU B O 1
ATOM 5827 N N . LYS B 1 132 ? -10.055 3.57 17.547 1 96.62 132 LYS B N 1
ATOM 5828 C CA . LYS B 1 132 ? -9.945 3.971 18.938 1 96.62 132 LYS B CA 1
ATOM 5829 C C . LYS B 1 132 ? -9.086 2.99 19.734 1 96.62 132 LYS B C 1
ATOM 5831 O O . LYS B 1 132 ? -9.008 1.81 19.391 1 96.62 132 LYS B O 1
ATOM 5836 N N . GLY B 1 133 ? -8.492 3.514 20.734 1 96.75 133 GLY B N 1
ATOM 5837 C CA . GLY B 1 133 ? -7.781 2.689 21.688 1 96.75 133 GLY B CA 1
ATOM 5838 C C . GLY B 1 133 ? -6.594 1.957 21.094 1 96.75 133 GLY B C 1
ATOM 5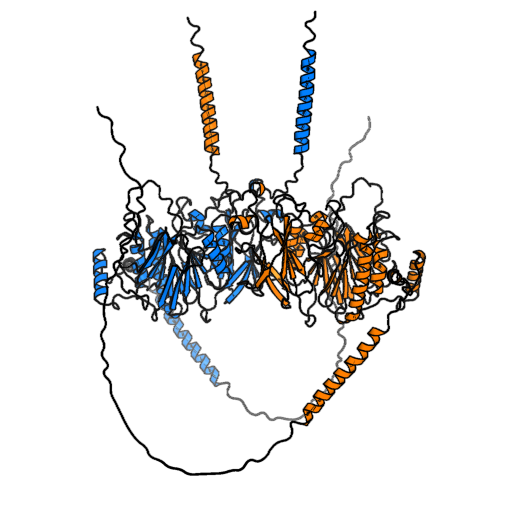839 O O . GLY B 1 133 ? -6.379 0.776 21.375 1 96.75 133 GLY B O 1
ATOM 5840 N N . LEU B 1 134 ? -5.848 2.598 20.281 1 97.75 134 LEU B N 1
ATOM 5841 C CA . LEU B 1 134 ? -4.715 1.974 19.609 1 97.75 134 LEU B CA 1
ATOM 5842 C C . LEU B 1 134 ? -3.527 1.838 20.547 1 97.75 134 LEU B C 1
ATOM 5844 O O . LEU B 1 134 ? -3.389 2.621 21.484 1 97.75 134 LEU B O 1
ATOM 5848 N N . LEU B 1 135 ? -2.691 0.87 20.312 1 96.69 135 LEU B N 1
ATOM 5849 C CA . LEU B 1 135 ? -1.497 0.632 21.109 1 96.69 135 LEU B CA 1
ATOM 5850 C C . LEU B 1 135 ? -0.424 1.674 20.812 1 96.69 135 LEU B C 1
ATOM 5852 O O . LEU B 1 135 ? -0.273 2.105 19.672 1 96.69 135 LEU B O 1
ATOM 5856 N N . PRO B 1 136 ? 0.356 2.072 21.844 1 95.38 136 PRO B N 1
ATOM 5857 C CA . PRO B 1 136 ? 1.435 3.039 21.625 1 95.38 136 PRO B CA 1
ATOM 5858 C C . PRO B 1 136 ? 2.586 2.463 20.812 1 95.38 136 PRO B C 1
ATOM 5860 O O . PRO B 1 136 ? 2.783 1.245 20.781 1 95.38 136 PRO B O 1
ATOM 5863 N N . SER B 1 137 ? 3.309 3.336 20.156 1 94.56 137 SER B N 1
ATOM 5864 C CA . SER B 1 137 ? 4.516 3.004 19.406 1 94.56 137 SER B CA 1
ATOM 5865 C C . SER B 1 137 ? 4.285 1.798 18.5 1 94.56 137 SER B C 1
ATOM 5867 O O . SER B 1 137 ? 5.094 0.866 18.484 1 94.56 137 SER B O 1
ATOM 5869 N N . THR B 1 138 ? 3.197 1.818 17.812 1 96.38 138 THR B N 1
ATOM 5870 C CA . THR B 1 138 ? 2.799 0.674 17 1 96.38 138 THR B CA 1
ATOM 5871 C C . THR B 1 138 ? 2.43 1.115 15.586 1 96.38 138 THR B C 1
ATOM 5873 O O . THR B 1 138 ? 1.721 2.107 15.406 1 96.38 138 THR B O 1
ATOM 5876 N N . THR B 1 139 ? 3.012 0.408 14.625 1 96.75 139 THR B N 1
ATOM 5877 C CA . THR B 1 139 ? 2.598 0.633 13.242 1 96.75 139 THR B CA 1
ATOM 5878 C C . THR B 1 139 ? 1.288 -0.094 12.945 1 96.75 139 THR B C 1
ATOM 5880 O O . THR B 1 139 ? 1.18 -1.302 13.164 1 96.75 139 THR B O 1
ATOM 5883 N N . TYR B 1 140 ? 0.329 0.614 12.531 1 97.94 140 TYR B N 1
ATOM 5884 C CA . TYR B 1 140 ? -0.945 0.039 12.117 1 97.94 140 TYR B CA 1
ATOM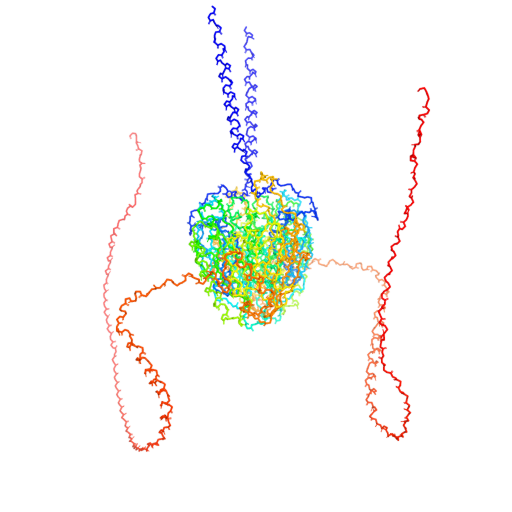 5885 C C . TYR B 1 140 ? -1.081 0.058 10.602 1 97.94 140 TYR B C 1
ATOM 5887 O O . TYR B 1 140 ? -0.638 1.002 9.945 1 97.94 140 TYR B O 1
ATOM 5895 N N . TYR B 1 141 ? -1.663 -0.978 10.133 1 97.12 141 TYR B N 1
ATOM 5896 C CA . TYR B 1 141 ? -2.074 -1.114 8.742 1 97.12 141 TYR B CA 1
ATOM 5897 C C . TYR B 1 141 ? -3.58 -0.933 8.602 1 97.12 141 TYR B C 1
ATOM 5899 O O . TYR B 1 141 ? -4.355 -1.442 9.414 1 97.12 141 TYR B O 1
ATOM 5907 N N . PHE B 1 142 ? -3.967 -0.13 7.578 1 97.81 142 PHE B N 1
ATOM 5908 C CA . PHE B 1 142 ? -5.398 0.12 7.473 1 97.81 142 PHE B CA 1
ATOM 5909 C C . PHE B 1 142 ? -5.809 0.311 6.016 1 97.81 142 PHE B C 1
ATOM 5911 O O . PHE B 1 142 ? -4.98 0.647 5.172 1 97.81 142 PHE B O 1
ATOM 5918 N N . ARG B 1 143 ? -7.121 0.094 5.801 1 95.12 143 ARG B N 1
ATOM 5919 C CA . ARG B 1 143 ? -7.676 0.245 4.461 1 95.12 143 ARG B CA 1
ATOM 5920 C C . ARG B 1 143 ? -9.18 0.515 4.516 1 95.12 143 ARG B C 1
ATOM 5922 O O . ARG B 1 143 ? -9.938 -0.289 5.059 1 95.12 143 ARG B O 1
ATOM 5929 N N . PRO B 1 144 ? -9.594 1.673 3.959 1 97.06 144 PRO B N 1
ATOM 5930 C CA . PRO B 1 144 ? -11.031 1.846 3.752 1 97.06 144 PRO B CA 1
ATOM 5931 C C . PRO B 1 144 ? -11.602 0.871 2.725 1 97.06 144 PRO B C 1
ATOM 5933 O O . PRO B 1 144 ? -11.039 0.717 1.637 1 97.06 144 PRO B O 1
ATOM 5936 N N . VAL B 1 145 ? -12.711 0.213 3.09 1 93.81 145 VAL B N 1
ATOM 5937 C CA . VAL B 1 145 ? -13.242 -0.818 2.205 1 93.81 145 VAL B CA 1
ATOM 5938 C C . VAL B 1 145 ? -14.766 -0.779 2.227 1 93.81 145 VAL B C 1
ATOM 5940 O O . VAL B 1 145 ? -15.375 -0.332 3.205 1 93.81 145 VAL B O 1
ATOM 5943 N N . THR B 1 146 ? -15.32 -1.24 1.139 1 91.25 146 THR B N 1
ATOM 5944 C CA . THR B 1 146 ? -16.75 -1.514 1.094 1 91.25 146 THR B CA 1
ATOM 5945 C C . THR B 1 146 ? -17.062 -2.863 1.733 1 91.25 146 THR B C 1
ATOM 5947 O O . THR B 1 146 ? -16.156 -3.576 2.166 1 91.25 146 THR B O 1
ATOM 5950 N N . ASN B 1 147 ? -18.312 -3.158 1.696 1 81.69 147 ASN B N 1
ATOM 5951 C CA . ASN B 1 147 ? -18.734 -4.453 2.223 1 81.69 147 ASN B CA 1
ATOM 5952 C C . ASN B 1 147 ? -18.219 -5.602 1.357 1 81.69 147 ASN B C 1
ATOM 5954 O O . ASN B 1 147 ? -18.031 -6.715 1.847 1 81.69 147 ASN B O 1
ATOM 5958 N N . HIS B 1 148 ? -17.922 -5.285 0.156 1 78.62 148 HIS B N 1
ATOM 5959 C CA . HIS B 1 148 ? -17.422 -6.309 -0.745 1 78.62 148 HIS B CA 1
ATOM 5960 C C . HIS B 1 148 ? -15.891 -6.297 -0.785 1 78.62 148 HIS B C 1
ATOM 5962 O O . HIS B 1 148 ? -15.289 -6.887 -1.682 1 78.62 148 HIS B O 1
ATOM 5968 N N . ASP B 1 149 ? -15.336 -5.512 0.09 1 80.38 149 ASP B N 1
ATOM 5969 C CA . ASP B 1 149 ? -13.891 -5.449 0.281 1 80.38 149 ASP B CA 1
ATOM 5970 C C . ASP B 1 149 ? -13.211 -4.727 -0.882 1 80.38 149 ASP B C 1
ATOM 5972 O O . ASP B 1 149 ? -12.055 -5.016 -1.212 1 80.38 149 ASP B O 1
ATOM 5976 N N . VAL B 1 150 ? -14.023 -3.939 -1.518 1 81.69 150 VAL B N 1
ATOM 5977 C CA . VAL B 1 150 ? -13.438 -3.064 -2.527 1 81.69 150 VAL B CA 1
ATOM 5978 C C . VAL B 1 150 ? -12.773 -1.866 -1.85 1 81.69 150 VAL B C 1
ATOM 5980 O O . VAL B 1 150 ? -13.383 -1.204 -1.009 1 81.69 150 VAL B O 1
ATOM 5983 N N . GLY B 1 151 ? -11.539 -1.652 -2.178 1 85.69 151 GLY B N 1
ATOM 5984 C CA . GLY B 1 151 ? -10.781 -0.554 -1.597 1 85.69 151 GLY B CA 1
ATOM 5985 C C . GLY B 1 151 ? -9.43 -0.343 -2.254 1 85.69 151 GLY B C 1
ATOM 5986 O O . GLY B 1 151 ? -9.289 -0.515 -3.467 1 85.69 151 GLY B O 1
ATOM 5987 N N . ILE B 1 152 ? -8.555 0.224 -1.469 1 84.12 152 ILE B N 1
ATOM 5988 C CA . ILE B 1 152 ? -7.195 0.471 -1.942 1 84.12 152 ILE B CA 1
ATOM 5989 C C . ILE B 1 152 ? -6.211 -0.404 -1.17 1 84.12 152 ILE B C 1
ATOM 5991 O O . ILE B 1 152 ? -6.609 -1.15 -0.271 1 84.12 152 ILE B O 1
ATOM 5995 N N . GLN B 1 153 ? -5.008 -0.307 -1.611 1 83.88 153 GLN B N 1
ATOM 5996 C CA . GLN B 1 153 ? -3.961 -1.008 -0.876 1 83.88 153 GLN B CA 1
ATOM 5997 C C . GLN B 1 153 ? -3.842 -0.48 0.55 1 83.88 153 GLN B C 1
ATOM 5999 O O . GLN B 1 153 ? -4.152 0.684 0.815 1 83.88 153 GLN B O 1
ATOM 6004 N N . SER B 1 154 ? -3.381 -1.374 1.371 1 90.62 154 SER B N 1
ATOM 6005 C CA . SER B 1 154 ? -3.26 -0.993 2.775 1 90.62 154 SER B CA 1
ATOM 6006 C C . SER B 1 154 ? -2.27 0.154 2.953 1 90.62 154 SER B C 1
ATOM 6008 O O . SER B 1 154 ? -1.222 0.183 2.305 1 90.62 154 SER B O 1
ATOM 6010 N N . LEU B 1 155 ? -2.646 1.054 3.736 1 95.69 155 LEU B N 1
ATOM 6011 C CA . LEU B 1 155 ? -1.808 2.158 4.188 1 95.69 155 LEU B CA 1
ATOM 6012 C C . LEU B 1 155 ? -1.303 1.911 5.605 1 95.69 155 LEU B C 1
ATOM 6014 O O . LEU B 1 155 ? -1.756 0.982 6.277 1 95.69 155 LEU B O 1
ATOM 6018 N N . ILE B 1 156 ? -0.291 2.781 6.039 1 96.69 156 ILE B N 1
ATOM 6019 C CA . ILE B 1 156 ? 0.269 2.555 7.367 1 96.69 156 ILE B CA 1
ATOM 6020 C C . ILE B 1 156 ? 0.401 3.885 8.109 1 96.69 156 ILE B C 1
ATOM 6022 O O . ILE B 1 156 ? 0.529 4.938 7.48 1 96.69 156 ILE B O 1
ATOM 6026 N N . PHE B 1 157 ? 0.275 3.836 9.336 1 97.88 157 PHE B N 1
ATOM 6027 C CA . PHE B 1 157 ? 0.642 4.93 10.227 1 97.88 157 PHE B CA 1
ATOM 6028 C C . PHE B 1 157 ? 1.194 4.395 11.539 1 97.88 157 PHE B C 1
ATOM 6030 O O . PHE B 1 157 ? 1.019 3.217 11.859 1 97.88 157 PHE B O 1
ATOM 6037 N N . LYS B 1 158 ? 1.88 5.262 12.281 1 97 158 LYS B N 1
ATOM 6038 C CA . LYS B 1 158 ? 2.492 4.859 13.547 1 97 158 LYS B CA 1
ATOM 6039 C C . LYS B 1 158 ? 2.004 5.734 14.695 1 97 158 LYS B C 1
ATOM 6041 O O . LYS B 1 158 ? 2.016 6.965 14.594 1 97 158 LYS B O 1
ATOM 6046 N N . THR B 1 159 ? 1.495 5.07 15.734 1 96.81 159 THR B N 1
ATOM 6047 C CA . THR B 1 159 ? 1.107 5.801 16.938 1 96.81 159 THR B CA 1
ATOM 6048 C C . THR B 1 159 ? 2.338 6.211 17.734 1 96.81 159 THR B C 1
ATOM 6050 O O . THR B 1 159 ? 3.348 5.508 17.75 1 96.81 159 THR B O 1
ATOM 6053 N N . PRO B 1 160 ? 2.236 7.359 18.359 1 95.19 160 PRO B N 1
ATOM 6054 C CA . PRO B 1 160 ? 3.361 7.777 19.203 1 95.19 160 PRO B CA 1
ATOM 6055 C C . PRO B 1 160 ? 3.518 6.914 20.453 1 95.19 160 PRO B C 1
ATOM 6057 O O . PRO B 1 160 ? 2.67 6.062 20.719 1 95.19 160 PRO B O 1
ATOM 6060 N N . GLY B 1 161 ? 4.637 7.188 21.109 1 91.5 161 GLY B N 1
ATOM 6061 C CA . GLY B 1 161 ? 4.863 6.52 22.375 1 91.5 161 GLY B CA 1
ATOM 6062 C C . GLY B 1 161 ? 4.055 7.109 23.516 1 91.5 161 GLY B C 1
ATOM 6063 O O . GLY B 1 161 ? 3.377 8.125 23.344 1 91.5 161 GLY B O 1
ATOM 6064 N N . THR B 1 162 ? 4.199 6.438 24.594 1 85.44 162 THR B N 1
ATOM 6065 C CA . THR B 1 162 ? 3.561 6.961 25.797 1 85.44 162 THR B CA 1
ATOM 6066 C C . THR B 1 162 ? 4.445 8.008 26.469 1 85.44 162 THR B C 1
ATOM 6068 O O . THR B 1 162 ? 5.617 8.148 26.125 1 85.44 162 THR B O 1
ATOM 6071 N N . CYS B 1 163 ? 3.846 8.727 27.266 1 71.31 163 CYS B N 1
ATOM 6072 C CA . CYS B 1 163 ? 4.559 9.773 27.984 1 71.31 163 CYS B CA 1
ATOM 6073 C C . CYS B 1 163 ? 5.691 9.18 28.812 1 71.31 163 CYS B C 1
ATOM 6075 O O . CYS B 1 163 ? 6.645 9.883 29.172 1 71.31 163 CYS B O 1
ATOM 6077 N N . ASN B 1 164 ? 5.574 7.969 29.016 1 64.5 164 ASN B N 1
ATOM 6078 C CA . ASN B 1 164 ? 6.582 7.324 29.844 1 64.5 164 ASN B CA 1
ATOM 6079 C C . ASN B 1 164 ? 7.746 6.793 29.016 1 64.5 164 ASN B C 1
ATOM 6081 O O . ASN B 1 164 ? 8.766 6.375 29.562 1 64.5 164 ASN B O 1
ATOM 6085 N N . GLU B 1 165 ? 7.527 6.855 27.859 1 67.94 165 GLU B N 1
ATOM 6086 C CA . GLU B 1 165 ? 8.594 6.383 26.969 1 67.94 165 GLU B CA 1
ATOM 6087 C C . GLU B 1 165 ? 9.5 7.531 26.531 1 67.94 165 GLU B C 1
ATOM 6089 O O . GLU B 1 165 ? 9.07 8.688 26.484 1 67.94 165 GLU B O 1
ATOM 6094 N N . THR B 1 166 ? 10.648 7.043 26.438 1 70.81 166 THR B N 1
ATOM 6095 C CA . THR B 1 166 ? 11.609 8.031 25.953 1 70.81 166 THR B CA 1
ATOM 6096 C C . THR B 1 166 ? 11.453 8.25 24.453 1 70.81 166 THR B C 1
ATOM 6098 O O . THR B 1 166 ? 11.938 7.449 23.641 1 70.81 166 THR B O 1
ATOM 6101 N N . TRP B 1 167 ? 10.523 9.016 24.109 1 75.69 167 TRP B N 1
ATOM 6102 C CA . TRP B 1 167 ? 10.438 9.391 22.703 1 75.69 167 TRP B CA 1
ATOM 6103 C C . TRP B 1 167 ? 10.289 10.906 22.547 1 75.69 167 TRP B C 1
ATOM 6105 O O . TRP B 1 167 ? 9.953 11.602 23.5 1 75.69 167 TRP B O 1
ATOM 6115 N N . SER B 1 168 ? 10.742 11.297 21.406 1 88.56 168 SER B N 1
ATOM 6116 C CA . SER B 1 168 ? 10.688 12.711 21.078 1 88.56 168 SER B CA 1
ATOM 6117 C C . SER B 1 168 ? 9.742 12.977 19.906 1 88.56 168 SER B C 1
ATOM 6119 O O . SER B 1 168 ? 9.898 12.375 18.844 1 88.56 168 SER B O 1
ATOM 6121 N N . PRO B 1 169 ? 8.773 13.836 20.203 1 94.12 169 PRO B N 1
ATOM 6122 C CA . PRO B 1 169 ? 7.879 14.164 19.094 1 94.12 169 PRO B CA 1
ATOM 6123 C C . PRO B 1 169 ? 8.555 15.008 18.016 1 94.12 169 PRO B C 1
ATOM 6125 O O . PRO B 1 169 ? 9.344 15.906 18.328 1 94.12 169 PRO B O 1
ATOM 6128 N N . HIS B 1 170 ? 8.312 14.664 16.812 1 96.75 170 HIS B N 1
ATOM 6129 C CA . HIS B 1 170 ? 8.734 15.406 15.641 1 96.75 170 HIS B CA 1
ATOM 6130 C C . HIS B 1 170 ? 7.535 15.805 14.781 1 96.75 170 HIS B C 1
ATOM 6132 O O . HIS B 1 170 ? 6.664 14.977 14.5 1 96.75 170 HIS B O 1
ATOM 6138 N N . PHE B 1 171 ? 7.516 17.094 14.422 1 98.25 171 PHE B N 1
ATOM 6139 C CA . PHE B 1 171 ? 6.414 17.594 13.617 1 98.25 171 PHE B CA 1
ATOM 6140 C C . PHE B 1 171 ? 6.93 18.203 12.312 1 98.25 171 PHE B C 1
ATOM 6142 O O . PHE B 1 171 ? 7.973 18.859 12.305 1 98.25 171 PHE B O 1
ATOM 6149 N N . LEU B 1 172 ? 6.266 17.906 11.242 1 97.81 172 LEU B N 1
ATOM 6150 C CA . LEU B 1 172 ? 6.418 18.719 10.031 1 97.81 172 LEU B CA 1
ATOM 6151 C C . LEU B 1 172 ? 5.41 19.859 10.008 1 97.81 172 LEU B C 1
ATOM 6153 O O . LEU B 1 172 ? 4.289 19.719 10.5 1 97.81 172 LEU B O 1
ATOM 6157 N N . VAL B 1 173 ? 5.852 20.969 9.523 1 96.44 173 VAL B N 1
ATOM 6158 C CA . VAL B 1 173 ? 4.984 22.141 9.492 1 96.44 173 VAL B CA 1
ATOM 6159 C C . VAL B 1 173 ? 4.965 22.734 8.086 1 96.44 173 VAL B C 1
ATOM 6161 O O . VAL B 1 173 ? 6.02 23 7.5 1 96.44 173 VAL B O 1
ATOM 6164 N N . ALA B 1 174 ? 3.814 22.922 7.613 1 92.75 174 ALA B N 1
ATOM 6165 C CA . ALA B 1 174 ? 3.664 23.516 6.293 1 92.75 174 ALA B CA 1
ATOM 6166 C C . ALA B 1 174 ? 2.539 24.547 6.285 1 92.75 174 ALA B C 1
ATOM 6168 O O . ALA B 1 174 ? 1.644 24.5 7.133 1 92.75 174 ALA B O 1
ATOM 6169 N N . SER B 1 175 ? 2.717 25.5 5.406 1 87.94 175 SER B N 1
ATOM 6170 C CA . SER B 1 175 ? 1.699 26.531 5.219 1 87.94 175 SER B CA 1
ATOM 6171 C C . SER B 1 175 ? 1.491 26.844 3.74 1 87.94 175 SER B C 1
ATOM 6173 O O . SER B 1 175 ? 2.451 26.875 2.967 1 87.94 175 SER B O 1
ATOM 6175 N N . ASN B 1 176 ? 0.299 26.891 3.35 1 78.69 176 ASN B N 1
ATOM 6176 C CA . ASN B 1 176 ? -0.104 27.297 2.006 1 78.69 176 ASN B CA 1
ATOM 6177 C C . ASN B 1 176 ? 0.721 26.578 0.938 1 78.69 176 ASN B C 1
ATOM 6179 O O . ASN B 1 176 ? 1.295 27.219 0.058 1 78.69 176 ASN B O 1
ATOM 6183 N N . LEU B 1 177 ? 0.715 25.344 0.987 1 77.31 177 LEU B N 1
ATOM 6184 C CA . LEU B 1 177 ? 1.479 24.516 0.058 1 77.31 177 LEU B CA 1
ATOM 6185 C C . LEU B 1 177 ? 0.885 24.578 -1.346 1 77.31 177 LEU B C 1
ATOM 6187 O O . LEU B 1 177 ? -0.295 24.281 -1.541 1 77.31 177 LEU B O 1
ATOM 6191 N N . ASP B 1 178 ? 1.644 25.125 -2.309 1 72 178 ASP B N 1
ATOM 6192 C CA . ASP B 1 178 ? 1.22 25.156 -3.705 1 72 178 ASP B CA 1
ATOM 6193 C C . ASP B 1 178 ? 2.264 24.516 -4.613 1 72 178 ASP B C 1
ATOM 6195 O O . ASP B 1 178 ? 2.174 24.625 -5.84 1 72 178 ASP B O 1
ATOM 6199 N N . SER B 1 179 ? 3.166 23.922 -3.998 1 74.56 179 SER B N 1
ATOM 6200 C CA . SER B 1 179 ? 4.273 23.359 -4.766 1 74.56 179 SER B CA 1
ATOM 6201 C C . SER B 1 179 ? 4.297 21.828 -4.664 1 74.56 179 SER B C 1
ATOM 6203 O O . SER B 1 179 ? 4.395 21.281 -3.568 1 74.56 179 SER B O 1
ATOM 6205 N N . GLU B 1 180 ? 4.309 21.297 -5.766 1 78.31 180 GLU B N 1
ATOM 6206 C CA . GLU B 1 180 ? 4.438 19.844 -5.824 1 78.31 180 GLU B CA 1
ATOM 6207 C C . GLU B 1 180 ? 5.785 19.375 -5.273 1 78.31 180 GLU B C 1
ATOM 6209 O O . GLU B 1 180 ? 5.879 18.312 -4.656 1 78.31 180 GLU B O 1
ATOM 6214 N N . THR B 1 181 ? 6.766 20.172 -5.465 1 82.31 181 THR B N 1
ATOM 6215 C CA . THR B 1 181 ? 8.102 19.859 -4.98 1 82.31 181 THR B CA 1
ATOM 6216 C C . THR B 1 181 ? 8.117 19.75 -3.457 1 82.31 181 THR B C 1
ATOM 6218 O O . THR B 1 181 ? 8.719 18.844 -2.895 1 82.31 181 THR B O 1
ATOM 6221 N N . THR B 1 182 ? 7.488 20.672 -2.863 1 89.25 182 THR B N 1
ATOM 6222 C CA . THR B 1 182 ? 7.441 20.688 -1.406 1 89.25 182 THR B CA 1
ATOM 6223 C C . THR B 1 182 ? 6.676 19.469 -0.883 1 89.25 182 THR B C 1
ATOM 6225 O O . THR B 1 182 ? 7.105 18.828 0.073 1 89.25 182 THR B O 1
ATOM 6228 N N . ILE B 1 183 ? 5.566 19.219 -1.509 1 89.38 183 ILE B N 1
ATOM 6229 C CA . ILE B 1 183 ? 4.762 18.078 -1.065 1 89.38 183 ILE B CA 1
ATOM 6230 C C . ILE B 1 183 ? 5.574 16.797 -1.191 1 89.38 183 ILE B C 1
ATOM 6232 O O . ILE B 1 183 ? 5.566 15.953 -0.285 1 89.38 183 ILE B O 1
ATOM 6236 N N . LYS B 1 184 ? 6.32 16.672 -2.199 1 86 184 LYS B N 1
ATOM 6237 C CA . LYS B 1 184 ? 7.16 15.492 -2.4 1 86 184 LYS B CA 1
ATOM 6238 C C . LYS B 1 184 ? 8.211 15.367 -1.301 1 86 184 LYS B C 1
ATOM 6240 O O . LYS B 1 184 ? 8.5 14.266 -0.828 1 86 184 LYS B O 1
ATOM 6245 N N . SER B 1 185 ? 8.75 16.469 -1.015 1 91.06 185 SER B N 1
ATOM 6246 C CA . SER B 1 185 ? 9.758 16.469 0.041 1 91.06 185 SER B CA 1
ATOM 6247 C C . SER B 1 185 ? 9.148 16.062 1.382 1 91.06 185 SER B C 1
ATOM 6249 O O . SER B 1 185 ? 9.781 15.344 2.164 1 91.06 185 SER B O 1
ATOM 6251 N N . ILE B 1 186 ? 8.008 16.547 1.548 1 94.81 186 ILE B N 1
ATOM 6252 C CA . ILE B 1 186 ? 7.305 16.188 2.779 1 94.81 186 ILE B CA 1
ATOM 6253 C C . ILE B 1 186 ? 6.992 14.695 2.791 1 94.81 186 ILE B C 1
ATOM 6255 O O . ILE B 1 186 ? 7.199 14.023 3.801 1 94.81 186 ILE B O 1
ATOM 6259 N N . VAL B 1 187 ? 6.535 14.188 1.696 1 92.62 187 VAL B N 1
ATOM 6260 C CA . VAL B 1 187 ? 6.211 12.766 1.583 1 92.62 187 VAL B CA 1
ATOM 6261 C C . VAL B 1 187 ? 7.449 11.93 1.887 1 92.62 187 VAL B C 1
ATOM 6263 O O . VAL B 1 187 ? 7.375 10.938 2.619 1 92.62 187 VAL B O 1
ATOM 6266 N N . LYS B 1 188 ? 8.547 12.32 1.341 1 89.56 188 LYS B N 1
ATOM 6267 C CA . LYS B 1 188 ? 9.805 11.617 1.579 1 89.56 188 LYS B CA 1
ATOM 6268 C C . LYS B 1 188 ? 10.133 11.57 3.068 1 89.56 188 LYS B C 1
ATOM 6270 O O . LYS B 1 188 ? 10.539 10.523 3.584 1 89.56 188 LYS B O 1
ATOM 6275 N N . LYS B 1 189 ? 9.906 12.625 3.703 1 94 189 LYS B N 1
ATOM 6276 C CA . LYS B 1 189 ? 10.195 12.68 5.133 1 94 189 LYS B CA 1
ATOM 6277 C C . LYS B 1 189 ? 9.211 11.828 5.926 1 94 189 LYS B C 1
ATOM 6279 O O . LYS B 1 189 ? 9.594 11.133 6.863 1 94 189 LYS B O 1
ATOM 6284 N N . VAL B 1 190 ? 7.984 11.898 5.535 1 96.25 190 VAL B N 1
ATOM 6285 C CA . VAL B 1 190 ? 6.934 11.164 6.234 1 96.25 190 VAL B CA 1
ATOM 6286 C C . VAL B 1 190 ? 7.203 9.656 6.137 1 96.25 190 VAL B C 1
ATOM 6288 O O . VAL B 1 190 ? 6.98 8.922 7.098 1 96.25 190 VAL B O 1
ATOM 6291 N N . ARG B 1 191 ? 7.703 9.188 5.09 1 91.06 191 ARG B N 1
ATOM 6292 C CA . ARG B 1 191 ? 7.891 7.766 4.828 1 91.06 191 ARG B CA 1
ATOM 6293 C C . ARG B 1 191 ? 9.031 7.199 5.668 1 91.06 191 ARG B C 1
ATOM 6295 O O . ARG B 1 191 ? 9.188 5.98 5.777 1 91.06 191 ARG B O 1
ATOM 6302 N N . ARG B 1 192 ? 9.797 8.047 6.336 1 90.56 192 ARG B N 1
ATOM 6303 C CA . ARG B 1 192 ? 10.844 7.582 7.238 1 90.56 192 ARG B CA 1
ATOM 6304 C C . ARG B 1 192 ? 10.258 7.027 8.523 1 90.56 192 ARG B C 1
ATOM 6306 O O . ARG B 1 192 ? 10.898 6.246 9.227 1 90.56 192 ARG B O 1
ATOM 6313 N N . GLY B 1 193 ? 9.062 7.566 8.883 1 92.12 193 GLY B N 1
ATOM 6314 C CA . GLY B 1 193 ? 8.375 7.031 10.039 1 92.12 193 GLY B CA 1
ATOM 6315 C C . GLY B 1 193 ? 8.773 7.707 11.344 1 92.12 193 GLY B C 1
ATOM 6316 O O . GLY B 1 193 ? 8.438 7.227 12.422 1 92.12 193 GLY B O 1
ATOM 6317 N N . ASP B 1 194 ? 9.477 8.867 11.203 1 92.56 194 ASP B N 1
ATOM 6318 C CA . ASP B 1 194 ? 10.031 9.5 12.398 1 92.56 194 ASP B CA 1
ATOM 6319 C C . ASP B 1 194 ? 9.133 10.641 12.875 1 92.56 194 ASP B C 1
ATOM 6321 O O . ASP B 1 194 ? 9.336 11.18 13.969 1 92.56 194 ASP B O 1
ATOM 6325 N N . TYR B 1 195 ? 8.172 11.008 12.094 1 96.81 195 TYR B N 1
ATOM 6326 C CA . TYR B 1 195 ? 7.352 12.164 12.438 1 96.81 195 TYR B CA 1
ATOM 6327 C C . TYR B 1 195 ? 6.023 11.727 13.047 1 96.81 195 TYR B C 1
ATOM 6329 O O . TYR B 1 195 ? 5.559 10.617 12.805 1 96.81 195 TYR B O 1
ATOM 6337 N N . ASN B 1 196 ? 5.441 12.664 13.836 1 97.56 196 ASN B N 1
ATOM 6338 C CA . ASN B 1 196 ? 4.254 12.305 14.609 1 97.56 196 ASN B CA 1
ATOM 6339 C C . ASN B 1 196 ? 3.021 13.07 14.133 1 97.56 196 ASN B C 1
ATOM 6341 O O . ASN B 1 196 ? 1.891 12.672 14.414 1 97.56 196 ASN B O 1
ATOM 6345 N N . ALA B 1 197 ? 3.258 14.141 13.422 1 98.31 197 ALA B N 1
ATOM 6346 C CA . ALA B 1 197 ? 2.139 14.867 12.836 1 98.31 197 ALA B CA 1
ATOM 6347 C C . ALA B 1 197 ? 2.629 15.867 11.789 1 98.31 197 ALA B C 1
ATOM 6349 O O . ALA B 1 197 ? 3.787 16.281 11.812 1 98.31 197 ALA B O 1
ATOM 6350 N N . LEU B 1 198 ? 1.831 16.141 10.844 1 97.94 198 LEU B N 1
ATOM 6351 C CA . LEU B 1 198 ? 1.969 17.25 9.906 1 97.94 198 LEU B CA 1
ATOM 6352 C C . LEU B 1 198 ? 1.03 18.406 10.281 1 97.94 198 LEU B C 1
ATOM 6354 O O . LEU B 1 198 ? -0.191 18.266 10.172 1 97.94 198 LEU B O 1
ATOM 6358 N N . LEU B 1 199 ? 1.597 19.5 10.734 1 97.56 199 LEU B N 1
ATOM 6359 C CA . LEU B 1 199 ? 0.821 20.672 11.086 1 97.56 199 LEU B CA 1
ATOM 6360 C C . LEU B 1 199 ? 0.655 21.594 9.875 1 97.56 199 LEU B C 1
ATOM 6362 O O . LEU B 1 199 ? 1.629 21.906 9.188 1 97.56 199 LEU B O 1
ATOM 6366 N N . TYR B 1 200 ? -0.594 21.984 9.688 1 95.06 200 TYR B N 1
ATOM 6367 C CA . TYR B 1 200 ? -0.874 22.844 8.539 1 95.06 200 TYR B CA 1
ATOM 6368 C C . TYR B 1 200 ? -1.693 24.062 8.953 1 95.06 200 TYR B C 1
ATOM 6370 O O . TYR B 1 200 ? -2.805 23.922 9.469 1 95.06 200 TYR B O 1
ATOM 6378 N N . ASN B 1 201 ? -1.229 25.312 8.82 1 88.69 201 ASN B N 1
ATOM 6379 C CA . ASN B 1 201 ? -1.943 26.516 9.25 1 88.69 201 ASN B CA 1
ATOM 6380 C C . ASN B 1 201 ? -2.146 27.484 8.086 1 88.69 201 ASN B C 1
ATOM 6382 O O . ASN B 1 201 ? -2.344 28.688 8.305 1 88.69 201 ASN B O 1
ATOM 6386 N N . GLY B 1 202 ? -2.336 27.094 6.883 1 74.56 202 GLY B N 1
ATOM 6387 C CA . GLY B 1 202 ? -2.529 27.969 5.746 1 74.56 202 GLY B CA 1
ATOM 6388 C C . GLY B 1 202 ? -3.951 27.969 5.219 1 74.56 202 GLY B C 1
ATOM 6389 O O . GLY B 1 202 ? -4.859 27.438 5.871 1 74.56 202 GLY B O 1
ATOM 6390 N N . ASP B 1 203 ? -4.074 28.719 4.102 1 75.81 203 ASP B N 1
ATOM 6391 C CA . ASP B 1 203 ? -5.375 28.859 3.451 1 75.81 203 ASP B CA 1
ATOM 6392 C C . ASP B 1 203 ? -5.773 27.562 2.744 1 75.81 203 ASP B C 1
ATOM 6394 O O . ASP B 1 203 ? -5.137 27.156 1.767 1 75.81 203 ASP B O 1
ATOM 6398 N N . LEU B 1 204 ? -6.758 26.922 3.359 1 77.5 204 LEU B N 1
ATOM 6399 C CA . LEU B 1 204 ? -7.176 25.625 2.838 1 77.5 204 LEU B CA 1
ATOM 6400 C C . LEU B 1 204 ? -8.469 25.75 2.033 1 77.5 204 LEU B C 1
ATOM 6402 O O . LEU B 1 204 ? -8.695 24.984 1.091 1 77.5 204 LEU B O 1
ATOM 6406 N N . SER B 1 205 ? -9.266 26.672 2.373 1 66.62 205 SER B N 1
ATOM 6407 C CA . SER B 1 205 ? -10.633 26.703 1.866 1 66.62 205 SER B CA 1
ATOM 6408 C C . SER B 1 205 ? -10.656 26.766 0.343 1 66.62 205 SER B C 1
ATOM 6410 O O . SER B 1 205 ? -11.398 26.016 -0.303 1 66.62 205 SER B O 1
ATOM 6412 N N . ALA B 1 206 ? -9.828 27.531 -0.163 1 64.62 206 ALA B N 1
ATOM 6413 C CA . ALA B 1 206 ? -9.836 27.688 -1.615 1 64.62 206 ALA B CA 1
ATOM 6414 C C . ALA B 1 206 ? -9.305 26.422 -2.303 1 64.62 206 ALA B C 1
ATOM 6416 O O . ALA B 1 206 ? -9.672 26.141 -3.443 1 64.62 206 ALA B O 1
ATOM 6417 N N . LYS B 1 207 ? -8.625 25.672 -1.608 1 73.5 207 LYS B N 1
ATOM 6418 C CA . LYS B 1 207 ? -7.957 24.5 -2.189 1 73.5 207 LYS B CA 1
ATOM 6419 C C . LYS B 1 207 ? -8.812 23.25 -2.057 1 73.5 207 LYS B C 1
ATOM 6421 O O . LYS B 1 207 ? -8.531 22.234 -2.691 1 73.5 207 LYS B O 1
ATOM 6426 N N . LEU B 1 208 ? -9.859 23.359 -1.306 1 76.44 208 LEU B N 1
ATOM 6427 C CA . LEU B 1 208 ? -10.602 22.156 -0.934 1 76.44 208 LEU B CA 1
ATOM 6428 C C . LEU B 1 208 ? -11.781 21.938 -1.874 1 76.44 208 LEU B C 1
ATOM 6430 O O . LEU B 1 208 ? -12.375 20.859 -1.889 1 76.44 208 LEU B O 1
ATOM 6434 N N . VAL B 1 209 ? -12.102 22.891 -2.686 1 66.06 209 VAL B N 1
ATOM 6435 C CA . VAL B 1 209 ? -13.281 22.766 -3.539 1 66.06 209 VAL B CA 1
ATOM 6436 C C . VAL B 1 209 ? -13.055 21.656 -4.566 1 66.06 209 VAL B C 1
ATOM 6438 O O . VAL B 1 209 ? -12.094 21.703 -5.336 1 66.06 209 VAL B O 1
ATOM 6441 N N . PRO B 1 210 ? -13.93 20.625 -4.383 1 64 210 PRO B N 1
ATOM 6442 C CA . PRO B 1 210 ? -13.758 19.516 -5.309 1 64 210 PRO B CA 1
ATOM 6443 C C . PRO B 1 210 ? -14.031 19.891 -6.762 1 64 210 PRO B C 1
ATOM 6445 O O . PRO B 1 210 ? -15.008 20.594 -7.043 1 64 210 PRO B O 1
ATOM 6448 N N . LYS B 1 211 ? -13.102 19.766 -7.602 1 63.31 211 LYS B N 1
ATOM 6449 C CA . LYS B 1 211 ? -13.258 20.016 -9.031 1 63.31 211 LYS B CA 1
ATOM 6450 C C . LYS B 1 211 ? -13.305 18.703 -9.812 1 63.31 211 LYS B C 1
ATOM 6452 O O . LYS B 1 211 ? -12.758 17.688 -9.367 1 63.31 211 LYS B O 1
ATOM 6457 N N . PHE B 1 212 ? -14.398 18.672 -10.672 1 58.53 212 PHE B N 1
ATOM 6458 C CA . PHE B 1 212 ? -14.516 17.484 -11.508 1 58.53 212 PHE B CA 1
ATOM 6459 C C . PHE B 1 212 ? -13.18 17.141 -12.156 1 58.53 212 PHE B C 1
ATOM 6461 O O . PHE B 1 212 ? -12.938 15.984 -12.523 1 58.53 212 PHE B O 1
ATOM 6468 N N . GLU B 1 213 ? -12.312 18.156 -11.992 1 53.88 213 GLU B N 1
ATOM 6469 C CA . GLU B 1 213 ? -11.102 17.875 -12.766 1 53.88 213 GLU B CA 1
ATOM 6470 C C . GLU B 1 213 ? -10.422 16.609 -12.289 1 53.88 213 GLU B C 1
ATOM 6472 O O . GLU B 1 213 ? -10.766 16.062 -11.234 1 53.88 213 GLU B O 1
ATOM 6477 N N . GLN B 1 214 ? -9.383 16.172 -13.086 1 51.91 214 GLN B N 1
ATOM 6478 C CA . GLN B 1 214 ? -8.609 14.938 -13 1 51.91 214 GLN B CA 1
ATOM 6479 C C . GLN B 1 214 ? -8.062 14.734 -11.594 1 51.91 214 GLN B C 1
ATOM 6481 O O . GLN B 1 214 ? -7.645 15.695 -10.938 1 51.91 214 GLN B O 1
ATOM 6486 N N . LYS B 1 215 ? -8.398 13.602 -10.977 1 52.66 215 LYS B N 1
ATOM 6487 C CA . LYS B 1 215 ? -8.203 12.922 -9.703 1 52.66 215 LYS B CA 1
ATOM 6488 C C . LYS B 1 215 ? -6.938 13.43 -9.008 1 52.66 215 LYS B C 1
ATOM 6490 O O . LYS B 1 215 ? -6.938 13.648 -7.793 1 52.66 215 LYS B O 1
ATOM 6495 N N . ASP B 1 216 ? -5.816 13.703 -9.781 1 54.72 216 ASP B N 1
ATOM 6496 C CA . ASP B 1 216 ? -4.516 13.633 -9.125 1 54.72 216 ASP B CA 1
ATOM 6497 C C . ASP B 1 216 ? -3.898 15.023 -8.969 1 54.72 216 ASP B C 1
ATOM 6499 O O . ASP B 1 216 ? -2.811 15.164 -8.406 1 54.72 216 ASP B O 1
ATOM 6503 N N . THR B 1 217 ? -4.762 16.047 -9.164 1 58.72 217 THR B N 1
ATOM 6504 C CA . THR B 1 217 ? -4.031 17.312 -9.148 1 58.72 217 THR B CA 1
ATOM 6505 C C . THR B 1 217 ? -4.566 18.219 -8.047 1 58.72 217 THR B C 1
ATOM 6507 O O . THR B 1 217 ? -4.008 19.297 -7.797 1 58.72 217 THR B O 1
ATOM 6510 N N . SER B 1 218 ? -5.531 17.75 -7.402 1 75.38 218 SER B N 1
ATOM 6511 C CA . SER B 1 218 ? -6.023 18.578 -6.309 1 75.38 218 SER B CA 1
ATOM 6512 C C . SER B 1 218 ? -5.055 18.562 -5.129 1 75.38 218 SER B C 1
ATOM 6514 O O . SER B 1 218 ? -4.277 17.625 -4.965 1 75.38 218 SER B O 1
ATOM 6516 N N . PHE B 1 219 ? -5.129 19.625 -4.453 1 82.81 219 PHE B N 1
ATOM 6517 C CA . PHE B 1 219 ? -4.301 19.719 -3.256 1 82.81 219 PHE B CA 1
ATOM 6518 C C . PHE B 1 219 ? -4.512 18.516 -2.352 1 82.81 219 PHE B C 1
ATOM 6520 O O . PHE B 1 219 ? -3.549 17.906 -1.877 1 82.81 219 PHE B O 1
ATOM 6527 N N . LEU B 1 220 ? -5.754 18.141 -2.145 1 88.5 220 LEU B N 1
ATOM 6528 C CA . LEU B 1 220 ? -6.055 17.047 -1.229 1 88.5 220 LEU B CA 1
ATOM 6529 C C . LEU B 1 220 ? -5.5 15.727 -1.756 1 88.5 220 LEU B C 1
ATOM 6531 O O . LEU B 1 220 ? -5.035 14.891 -0.98 1 88.5 220 LEU B O 1
ATOM 6535 N N . SER B 1 221 ? -5.574 15.539 -3.016 1 85.31 221 SER B N 1
ATOM 6536 C CA . SER B 1 221 ? -5.02 14.328 -3.605 1 85.31 221 SER B CA 1
ATOM 6537 C C . SER B 1 221 ? -3.502 14.281 -3.447 1 85.31 221 SER B C 1
ATOM 6539 O O . SER B 1 221 ? -2.93 13.219 -3.209 1 85.31 221 SER B O 1
ATOM 6541 N N . GLN B 1 222 ? -2.898 15.391 -3.561 1 85.06 222 GLN B N 1
ATOM 6542 C CA . GLN B 1 222 ? -1.445 15.453 -3.449 1 85.06 222 GLN B CA 1
ATOM 6543 C C . GLN B 1 222 ? -0.997 15.266 -2.002 1 85.06 222 GLN B C 1
ATOM 6545 O O . GLN B 1 222 ? -0.118 14.453 -1.719 1 85.06 222 GLN B O 1
ATOM 6550 N N . ILE B 1 223 ? -1.649 15.992 -1.141 1 91.88 223 ILE B N 1
ATOM 6551 C CA . ILE B 1 223 ? -1.186 15.969 0.243 1 91.88 223 ILE B CA 1
ATOM 6552 C C . ILE B 1 223 ? -1.56 14.641 0.892 1 91.88 223 ILE B C 1
ATOM 6554 O O . ILE B 1 223 ? -0.981 14.258 1.911 1 91.88 223 ILE B O 1
ATOM 6558 N N . ALA B 1 224 ? -2.516 13.953 0.332 1 92.56 224 ALA B N 1
ATOM 6559 C CA . ALA B 1 224 ? -2.918 12.648 0.848 1 92.56 224 ALA B CA 1
ATOM 6560 C C . ALA B 1 224 ? -1.751 11.664 0.821 1 92.56 224 ALA B C 1
ATOM 6562 O O . ALA B 1 224 ? -1.713 10.719 1.607 1 92.56 224 ALA B O 1
ATOM 6563 N N . GLN B 1 225 ? -0.798 11.898 -0.003 1 89.69 225 GLN B N 1
ATOM 6564 C CA . GLN B 1 225 ? 0.373 11.031 -0.083 1 89.69 225 GLN B CA 1
ATOM 6565 C C . GLN B 1 225 ? 1.185 11.086 1.208 1 89.69 225 GLN B C 1
ATOM 6567 O O . GLN B 1 225 ? 1.924 10.148 1.521 1 89.69 225 GLN B O 1
ATOM 6572 N N . ALA B 1 226 ? 0.994 12.148 1.914 1 94.94 226 ALA B N 1
ATOM 6573 C CA . ALA B 1 226 ? 1.62 12.281 3.227 1 94.94 226 ALA B CA 1
ATOM 6574 C C . ALA B 1 226 ? 0.599 12.094 4.344 1 94.94 226 ALA B C 1
ATOM 6576 O O . ALA B 1 226 ? 0.851 11.375 5.309 1 94.94 226 ALA B O 1
ATOM 6577 N N . ALA B 1 227 ? -0.548 12.648 4.098 1 97.25 227 ALA B N 1
ATOM 6578 C CA . ALA B 1 227 ? -1.561 12.75 5.148 1 97.25 227 ALA B CA 1
ATOM 6579 C C . ALA B 1 227 ? -2.217 11.391 5.41 1 97.25 227 ALA B C 1
ATOM 6581 O O . ALA B 1 227 ? -2.904 11.211 6.418 1 97.25 227 ALA B O 1
ATOM 6582 N N . SER B 1 228 ? -2.012 10.453 4.582 1 97.31 228 SER B N 1
ATOM 6583 C CA . SER B 1 228 ? -2.527 9.109 4.82 1 97.31 228 SER B CA 1
ATOM 6584 C C . SER B 1 228 ? -1.576 8.297 5.695 1 97.31 228 SER B C 1
ATOM 6586 O O . SER B 1 228 ? -1.936 7.223 6.184 1 97.31 228 SER B O 1
ATOM 6588 N N . PHE B 1 229 ? -0.345 8.828 5.926 1 97.19 229 PHE B N 1
ATOM 6589 C CA . PHE B 1 229 ? 0.653 8.117 6.715 1 97.19 229 PHE B CA 1
ATOM 6590 C C . PHE B 1 229 ? 0.875 8.805 8.055 1 97.19 229 PHE B C 1
ATOM 6592 O O . PHE B 1 229 ? 1.438 8.211 8.977 1 97.19 229 PHE B O 1
ATOM 6599 N N . LEU B 1 230 ? 0.493 10.031 8.055 1 98.25 230 LEU B N 1
ATOM 6600 C CA . LEU B 1 230 ? 0.78 10.898 9.195 1 98.25 230 LEU B CA 1
ATOM 6601 C C . LEU B 1 230 ? -0.425 11.773 9.531 1 98.25 230 LEU B C 1
ATOM 6603 O O . LEU B 1 230 ? -1.003 12.406 8.641 1 98.25 230 LEU B O 1
ATOM 6607 N N . PRO B 1 231 ? -0.825 11.75 10.828 1 98.56 231 PRO B N 1
ATOM 6608 C CA . PRO B 1 231 ? -1.938 12.641 11.172 1 98.56 231 PRO B CA 1
ATOM 6609 C C . PRO B 1 231 ? -1.735 14.062 10.672 1 98.56 231 PRO B C 1
ATOM 6611 O O . PRO B 1 231 ? -0.713 14.688 10.961 1 98.56 231 PRO B O 1
ATOM 6614 N N . PHE B 1 232 ? -2.654 14.492 9.914 1 97.88 232 PHE B N 1
ATOM 6615 C CA . PHE B 1 232 ? -2.682 15.82 9.297 1 97.88 232 PHE B CA 1
ATOM 6616 C C . PHE B 1 232 ? -3.486 16.797 10.148 1 97.88 232 PHE B C 1
ATOM 6618 O O . PHE B 1 232 ? -4.699 16.922 9.977 1 97.88 232 PHE B O 1
ATOM 6625 N N . MET B 1 233 ? -2.797 17.562 10.984 1 97.81 233 MET B N 1
ATOM 6626 C CA . MET B 1 233 ? -3.439 18.484 11.906 1 97.81 233 MET B CA 1
ATOM 6627 C C . MET B 1 233 ? -3.537 19.875 11.305 1 97.81 233 MET B C 1
ATOM 6629 O O . MET B 1 233 ? -2.52 20.531 11.078 1 97.81 233 MET B O 1
ATOM 6633 N N . THR B 1 234 ? -4.793 20.297 11.125 1 95.56 234 THR B N 1
ATOM 6634 C CA . THR B 1 234 ? -4.98 21.547 10.383 1 95.56 234 THR B CA 1
ATOM 6635 C C . THR B 1 234 ? -5.602 22.609 11.281 1 95.56 234 THR B C 1
ATOM 6637 O O . THR B 1 234 ? -6.434 22.312 12.141 1 95.56 234 THR B O 1
ATOM 6640 N N . ALA B 1 235 ? -5.148 23.844 11.164 1 94.12 235 ALA B N 1
ATOM 6641 C CA . ALA B 1 235 ? -5.852 25.016 11.68 1 94.12 235 ALA B CA 1
ATOM 6642 C C . ALA B 1 235 ? -6.734 25.625 10.594 1 94.12 235 ALA B C 1
ATOM 6644 O O . ALA B 1 235 ? -6.398 25.578 9.414 1 94.12 235 ALA B O 1
ATOM 6645 N N . PRO B 1 236 ? -7.82 26.219 11.148 1 89.56 236 PRO B N 1
ATOM 6646 C CA . PRO B 1 236 ? -8.68 26.828 10.125 1 89.56 236 PRO B CA 1
ATOM 6647 C C . PRO B 1 236 ? -8.023 28.031 9.453 1 89.56 236 PRO B C 1
ATOM 6649 O O . PRO B 1 236 ? -7.324 28.812 10.109 1 89.56 236 PRO B O 1
ATOM 6652 N N . GLY B 1 237 ? -7.953 28.156 8.242 1 82.75 237 GLY B N 1
ATOM 6653 C CA . GLY B 1 237 ? -7.43 29.281 7.48 1 82.75 237 GLY B CA 1
ATOM 6654 C C . GLY B 1 237 ? -8.453 30.375 7.258 1 82.75 237 GLY B C 1
ATOM 6655 O O . GLY B 1 237 ? -9.383 30.531 8.055 1 82.75 237 GLY B O 1
ATOM 6656 N N . ARG B 1 238 ? -8.211 31.094 6.262 1 79.56 238 ARG B N 1
ATOM 6657 C CA . ARG B 1 238 ? -9.094 32.219 5.93 1 79.56 238 ARG B CA 1
ATOM 6658 C C . ARG B 1 238 ? -10.391 31.719 5.289 1 79.56 238 ARG B C 1
ATOM 6660 O O . ARG B 1 238 ? -10.383 30.734 4.539 1 79.56 238 ARG B O 1
ATOM 6667 N N . LYS B 1 239 ? -11.352 32.406 5.703 1 73.94 239 LYS B N 1
ATOM 6668 C CA . LYS B 1 239 ? -12.617 32.188 5.012 1 73.94 239 LYS B CA 1
ATOM 6669 C C . LYS B 1 239 ? -12.5 32.531 3.525 1 73.94 239 LYS B C 1
ATOM 6671 O O . LYS B 1 239 ? -11.797 33.469 3.15 1 73.94 239 LYS B O 1
ATOM 6676 N N . ASP B 1 240 ? -13.031 31.594 2.832 1 69 240 ASP B N 1
ATOM 6677 C CA . ASP B 1 240 ? -13.047 31.844 1.395 1 69 240 ASP B CA 1
ATOM 6678 C C . ASP B 1 240 ? -14.461 32.188 0.914 1 69 240 ASP B C 1
ATOM 6680 O O . ASP B 1 240 ? -15.398 31.422 1.133 1 69 240 ASP B O 1
ATOM 6684 N N . THR B 1 241 ? -14.461 33.281 0.286 1 61.88 241 THR B N 1
ATOM 6685 C CA . THR B 1 241 ? -15.75 33.75 -0.196 1 61.88 241 THR B CA 1
ATOM 6686 C C . THR B 1 241 ? -16.359 32.781 -1.188 1 61.88 241 THR B C 1
ATOM 6688 O O . THR B 1 241 ? -17.578 32.781 -1.405 1 61.88 241 THR B O 1
ATOM 6691 N N . THR B 1 242 ? -15.492 32.031 -1.803 1 61.59 242 THR B N 1
ATOM 6692 C CA . THR B 1 242 ? -15.992 31.094 -2.789 1 61.59 242 THR B CA 1
ATOM 6693 C C . THR B 1 242 ? -16.578 29.859 -2.107 1 61.59 242 THR B C 1
ATOM 6695 O O . THR B 1 242 ? -17.266 29.062 -2.742 1 61.59 242 THR B O 1
ATOM 6698 N N . ASP B 1 243 ? -16.141 29.703 -0.988 1 61.81 243 ASP B N 1
ATOM 6699 C CA . ASP B 1 243 ? -16.672 28.594 -0.208 1 61.81 243 ASP B CA 1
ATOM 6700 C C . ASP B 1 243 ? -18.016 28.953 0.421 1 61.81 243 ASP B C 1
ATOM 6702 O O . ASP B 1 243 ? -18.062 29.703 1.402 1 61.81 243 ASP B O 1
ATOM 6706 N N . ASN B 1 244 ? -19.062 28.891 -0.239 1 61.22 244 ASN B N 1
ATOM 6707 C CA . ASN B 1 244 ? -20.422 29.312 0.083 1 61.22 244 ASN B CA 1
ATOM 6708 C C . ASN B 1 244 ? -20.734 29.141 1.57 1 61.22 244 ASN B C 1
ATOM 6710 O O . ASN B 1 244 ? -19.922 28.594 2.312 1 61.22 244 ASN B O 1
ATOM 6714 N N . GLU B 1 245 ? -21.672 29.812 2.086 1 67.62 245 GLU B N 1
ATOM 6715 C CA . GLU B 1 245 ? -22.281 29.828 3.41 1 67.62 245 GLU B CA 1
ATOM 6716 C C . GLU B 1 245 ? -21.453 30.641 4.395 1 67.62 245 GLU B C 1
ATOM 6718 O O . GLU B 1 245 ? -21.344 31.859 4.258 1 67.62 245 GLU B O 1
ATOM 6723 N N . ASP B 1 246 ? -20.531 29.859 5.113 1 69.75 246 ASP B N 1
ATOM 6724 C CA . ASP B 1 246 ? -19.812 30.562 6.176 1 69.75 246 ASP B CA 1
ATOM 6725 C C . ASP B 1 246 ? -18.344 30.75 5.805 1 69.75 246 ASP B C 1
ATOM 6727 O O . ASP B 1 246 ? -17.547 31.219 6.625 1 69.75 246 ASP B O 1
ATOM 6731 N N . GLY B 1 247 ? -17.984 30.359 4.516 1 80.06 247 GLY B N 1
ATOM 6732 C CA . GLY B 1 247 ? -16.625 30.516 4.027 1 80.06 247 GLY B CA 1
ATOM 6733 C C . GLY B 1 247 ? -15.711 29.391 4.453 1 80.06 247 GLY B C 1
ATOM 6734 O O . GLY B 1 247 ? -14.547 29.344 4.055 1 80.06 247 GLY B O 1
ATOM 6735 N N . LEU B 1 248 ? -16.234 28.516 5.34 1 87.44 248 LEU B N 1
ATOM 6736 C CA . LEU B 1 248 ? -15.422 27.406 5.82 1 87.44 248 LEU B CA 1
ATOM 6737 C C . LEU B 1 248 ? -16.188 26.094 5.727 1 87.44 248 LEU B C 1
ATOM 6739 O O . LEU B 1 248 ? -15.93 25.156 6.484 1 87.44 248 LEU B O 1
ATOM 6743 N N . TYR B 1 249 ? -17.141 26.062 4.84 1 87.69 249 TYR B N 1
ATOM 6744 C CA . TYR B 1 249 ? -17.984 24.891 4.691 1 87.69 249 TYR B CA 1
ATOM 6745 C C . TYR B 1 249 ? -17.141 23.672 4.324 1 87.69 249 TYR B C 1
ATOM 6747 O O . TYR B 1 249 ? -17.297 22.594 4.918 1 87.69 249 TYR B O 1
ATOM 6755 N N . MET B 1 250 ? -16.297 23.828 3.396 1 87.81 250 MET B N 1
ATOM 6756 C CA . MET B 1 250 ? -15.484 22.703 2.949 1 87.81 250 MET B CA 1
ATOM 6757 C C . MET B 1 250 ? -14.555 22.219 4.062 1 87.81 250 MET B C 1
ATOM 6759 O O . MET B 1 250 ? -14.406 21.016 4.277 1 87.81 250 MET B O 1
ATOM 6763 N N . TYR B 1 251 ? -13.984 23.156 4.73 1 90.5 251 TYR B N 1
ATOM 6764 C CA . TYR B 1 251 ? -13.086 22.812 5.828 1 90.5 251 TYR B CA 1
ATOM 6765 C C . TYR B 1 251 ? -13.812 22 6.891 1 90.5 251 TYR B C 1
ATOM 6767 O O . TYR B 1 251 ? -13.297 20.969 7.352 1 90.5 251 TYR B O 1
ATOM 6775 N N . ARG B 1 252 ? -14.977 22.375 7.234 1 91.62 252 ARG B N 1
ATOM 6776 C CA . ARG B 1 252 ? -15.742 21.766 8.32 1 91.62 252 ARG B CA 1
ATOM 6777 C C . ARG B 1 252 ? -16.203 20.359 7.938 1 91.62 252 ARG B C 1
ATOM 6779 O O . ARG B 1 252 ? -16.438 19.516 8.805 1 91.62 252 ARG B O 1
ATOM 6786 N N . ASN B 1 253 ? -16.25 20.125 6.676 1 91.88 253 ASN B N 1
ATOM 6787 C CA . ASN B 1 253 ? -16.766 18.828 6.23 1 91.88 253 ASN B CA 1
ATOM 6788 C C . ASN B 1 253 ? -15.633 17.875 5.863 1 91.88 253 ASN B C 1
ATOM 6790 O O . ASN B 1 253 ? -15.781 16.656 6.008 1 91.88 253 ASN B O 1
ATOM 6794 N N . ILE B 1 254 ? -14.555 18.359 5.414 1 92.88 254 ILE B N 1
ATOM 6795 C CA . ILE B 1 254 ? -13.484 17.516 4.887 1 92.88 254 ILE B CA 1
ATOM 6796 C C . ILE B 1 254 ? -12.555 17.094 6.023 1 92.88 254 ILE B C 1
ATOM 6798 O O . ILE B 1 254 ? -11.992 15.992 5.992 1 92.88 254 ILE B O 1
ATOM 6802 N N . PHE B 1 255 ? -12.469 17.953 7 1 95 255 PHE B N 1
ATOM 6803 C CA . PHE B 1 255 ? -11.531 17.641 8.07 1 95 255 PHE B CA 1
ATOM 6804 C C . PHE B 1 255 ? -12.273 17.312 9.359 1 95 255 PHE B C 1
ATOM 6806 O O . PHE B 1 255 ? -13.438 17.688 9.531 1 95 255 PHE B O 1
ATOM 6813 N N . SER B 1 256 ? -11.648 16.547 10.172 1 95.31 256 SER B N 1
ATOM 6814 C CA . SER B 1 256 ? -12.047 16.234 11.539 1 95.31 256 SER B CA 1
ATOM 6815 C C . SER B 1 256 ? -10.883 16.422 12.508 1 95.31 256 SER B C 1
ATOM 6817 O O . SER B 1 256 ? -9.812 15.844 12.32 1 95.31 256 SER B O 1
ATOM 6819 N N . MET B 1 257 ? -11.164 17.234 13.469 1 96.56 257 MET B N 1
ATOM 6820 C CA . MET B 1 257 ? -10.109 17.562 14.422 1 96.56 257 MET B CA 1
ATOM 6821 C C . MET B 1 257 ? -10.508 17.141 15.836 1 96.56 257 MET B C 1
ATOM 6823 O O . MET B 1 257 ? -11.688 16.922 16.109 1 96.56 257 MET B O 1
ATOM 6827 N N . PRO B 1 258 ? -9.562 17.062 16.719 1 95.75 258 PRO B N 1
ATOM 6828 C CA . PRO B 1 258 ? -9.844 16.594 18.078 1 95.75 258 PRO B CA 1
ATOM 6829 C C . PRO B 1 258 ? -10.922 17.422 18.781 1 95.75 258 PRO B C 1
ATOM 6831 O O . PRO B 1 258 ? -10.922 18.641 18.672 1 95.75 258 PRO B O 1
ATOM 6834 N N . GLY B 1 259 ? -11.773 16.688 19.438 1 88.12 259 GLY B N 1
ATOM 6835 C CA . GLY B 1 259 ? -12.727 17.344 20.312 1 88.12 259 GLY B CA 1
ATOM 6836 C C . GLY B 1 259 ? -13.938 17.891 19.578 1 88.12 259 GLY B C 1
ATOM 6837 O O . GLY B 1 259 ? -14.859 18.406 20.203 1 88.12 259 GLY B O 1
ATOM 6838 N N . ALA B 1 260 ? -13.891 17.828 18.344 1 87.38 260 ALA B N 1
ATOM 6839 C CA . ALA B 1 260 ? -15.008 18.391 17.578 1 87.38 260 ALA B CA 1
ATOM 6840 C C . ALA B 1 260 ? -15.883 17.266 17 1 87.38 260 ALA B C 1
ATOM 6842 O O . ALA B 1 260 ? -15.391 16.188 16.688 1 87.38 260 ALA B O 1
ATOM 6843 N N . GLU B 1 261 ? -17.109 17.562 17 1 91.38 261 GLU B N 1
ATOM 6844 C CA . GLU B 1 261 ? -18 16.688 16.234 1 91.38 261 GLU B CA 1
ATOM 6845 C C . GLU B 1 261 ? -17.75 16.812 14.734 1 91.38 261 GLU B C 1
ATOM 6847 O O . GLU B 1 261 ? -17.125 17.781 14.281 1 91.38 261 GLU B O 1
ATOM 6852 N N . TRP B 1 262 ? -18.234 15.875 13.984 1 93.94 262 TRP B N 1
ATOM 6853 C CA . TRP B 1 262 ? -18.125 15.93 12.531 1 93.94 262 TRP B CA 1
ATOM 6854 C C . TRP B 1 262 ? -19.5 15.797 11.875 1 93.94 262 TRP B C 1
ATOM 6856 O O . TRP B 1 262 ? -20.266 14.898 12.211 1 93.94 262 TRP B O 1
ATOM 6866 N N . PRO B 1 263 ? -19.781 16.641 10.922 1 93.62 263 PRO B N 1
ATOM 6867 C CA . PRO B 1 263 ? -18.984 17.781 10.477 1 93.62 263 PRO B CA 1
ATOM 6868 C C . PRO B 1 263 ? -18.797 18.844 11.578 1 93.62 263 PRO B C 1
ATOM 6870 O O . PRO B 1 263 ? -19.656 18.984 12.445 1 93.62 263 PRO B O 1
ATOM 6873 N N . MET B 1 264 ? -17.75 19.562 11.445 1 92.75 264 MET B N 1
ATOM 6874 C CA . MET B 1 264 ? -17.406 20.531 12.484 1 92.75 264 MET B CA 1
ATOM 6875 C C . MET B 1 264 ? -18.375 21.719 12.453 1 92.75 264 MET B C 1
ATOM 6877 O O . MET B 1 264 ? -18.766 22.188 11.383 1 92.75 264 MET B O 1
ATOM 6881 N N . SER B 1 265 ? -18.641 22.188 13.633 1 90.44 265 SER B N 1
ATOM 6882 C CA . SER B 1 265 ? -19.453 23.391 13.766 1 90.44 265 SER B CA 1
ATOM 6883 C C . SER B 1 265 ? -18.625 24.656 13.562 1 90.44 265 SER B C 1
ATOM 6885 O O . SER B 1 265 ? -17.438 24.672 13.891 1 90.44 265 SER B O 1
ATOM 6887 N N . PRO B 1 266 ? -19.266 25.719 13.062 1 85.25 266 PRO B N 1
ATOM 6888 C CA . PRO B 1 266 ? -18.531 26.969 12.898 1 85.25 266 PRO B CA 1
ATOM 6889 C C . PRO B 1 266 ? -18.062 27.562 14.227 1 85.25 266 PRO B C 1
ATOM 6891 O O . PRO B 1 266 ? -17.172 28.422 14.242 1 85.25 266 PRO B O 1
ATOM 6894 N N . ASN B 1 267 ? -18.672 27.094 15.328 1 86.44 267 ASN B N 1
ATOM 6895 C CA . ASN B 1 267 ? -18.344 27.641 16.641 1 86.44 267 ASN B CA 1
ATOM 6896 C C . ASN B 1 267 ? -17.344 26.766 17.391 1 86.44 267 ASN B C 1
ATOM 6898 O O . ASN B 1 267 ? -17.094 26.969 18.578 1 86.44 267 ASN B O 1
ATOM 6902 N N . LYS B 1 268 ? -16.766 25.844 16.672 1 88.56 268 LYS B N 1
ATOM 6903 C CA . LYS B 1 268 ? -15.781 24.953 17.281 1 88.56 268 LYS B CA 1
ATOM 6904 C C . LYS B 1 268 ? -14.688 24.562 16.297 1 88.56 268 LYS B C 1
ATOM 6906 O O . LYS B 1 268 ? -14.43 23.375 16.062 1 88.56 268 LYS B O 1
ATOM 6911 N N . LEU B 1 269 ? -14.031 25.594 15.852 1 91.75 269 LEU B N 1
ATOM 6912 C CA . LEU B 1 269 ? -13.008 25.391 14.828 1 91.75 269 LEU B CA 1
ATOM 6913 C C . LEU B 1 269 ? -11.625 25.281 15.461 1 91.75 269 LEU B C 1
ATOM 6915 O O . LEU B 1 269 ? -10.609 25.297 14.758 1 91.75 269 LEU B O 1
ATOM 6919 N N . TRP B 1 270 ? -11.586 25.312 16.797 1 95.31 270 TRP B N 1
ATOM 6920 C CA . TRP B 1 270 ? -10.32 25.266 17.531 1 95.31 270 TRP B CA 1
ATOM 6921 C C . TRP B 1 270 ? -10.234 24.016 18.406 1 95.31 270 TRP B C 1
ATOM 6923 O O . TRP B 1 270 ? -11.258 23.406 18.734 1 95.31 270 TRP B O 1
ATOM 6933 N N . TYR B 1 271 ? -8.992 23.578 18.578 1 96.94 271 TYR B N 1
ATOM 6934 C CA . TYR B 1 271 ? -8.781 22.375 19.375 1 96.94 271 TYR B CA 1
ATOM 6935 C C . TYR B 1 271 ? -7.398 22.375 20.016 1 96.94 271 TYR B C 1
ATOM 6937 O O . TYR B 1 271 ? -6.551 23.203 19.672 1 96.94 271 TYR B O 1
ATOM 6945 N N . SER B 1 272 ? -7.258 21.547 21.016 1 97.5 272 SER B N 1
ATOM 6946 C CA . SER B 1 272 ? -5.953 21.25 21.594 1 97.5 272 SER B CA 1
ATOM 6947 C C . SER B 1 272 ? -5.762 19.75 21.812 1 97.5 272 SER B C 1
ATOM 6949 O O . SER B 1 272 ? -6.734 19 21.812 1 97.5 272 SER B O 1
ATOM 6951 N N . LEU B 1 273 ? -4.535 19.391 21.844 1 96.75 273 LEU B N 1
ATOM 6952 C CA . LEU B 1 273 ? -4.168 17.984 22 1 96.75 273 LEU B CA 1
ATOM 6953 C C . LEU B 1 273 ? -2.783 17.859 22.641 1 96.75 273 LEU B C 1
ATOM 6955 O O . LEU B 1 273 ? -1.87 18.609 22.297 1 96.75 273 LEU B O 1
ATOM 6959 N N . ASN B 1 274 ? -2.699 16.922 23.547 1 95.25 274 ASN B N 1
ATOM 6960 C CA . ASN B 1 274 ? -1.381 16.609 24.094 1 95.25 274 ASN B CA 1
ATOM 6961 C C . ASN B 1 274 ? -0.671 15.547 23.25 1 95.25 274 ASN B C 1
ATOM 6963 O O . ASN B 1 274 ? -1.215 14.461 23.031 1 95.25 274 ASN B O 1
ATOM 6967 N N . ILE B 1 275 ? 0.464 15.859 22.797 1 95.62 275 ILE B N 1
ATOM 6968 C CA . ILE B 1 275 ? 1.332 14.922 22.078 1 95.62 275 ILE B CA 1
ATOM 6969 C C . ILE B 1 275 ? 2.682 14.836 22.781 1 95.62 275 ILE B C 1
ATOM 6971 O O . ILE B 1 275 ? 3.6 15.602 22.484 1 95.62 275 ILE B O 1
ATOM 6975 N N . GLY B 1 276 ? 2.803 13.844 23.625 1 92.69 276 GLY B N 1
ATOM 6976 C CA . GLY B 1 276 ? 3.982 13.789 24.484 1 92.69 276 GLY B CA 1
ATOM 6977 C C . GLY B 1 276 ? 4.141 15.016 25.359 1 92.69 276 GLY B C 1
ATOM 6978 O O . GLY B 1 276 ? 3.207 15.406 26.062 1 92.69 276 GLY B O 1
ATOM 6979 N N . PRO B 1 277 ? 5.332 15.625 25.234 1 93.31 277 PRO B N 1
ATOM 6980 C CA . PRO B 1 277 ? 5.57 16.781 26.094 1 93.31 277 PRO B CA 1
ATOM 6981 C C . PRO B 1 277 ? 4.957 18.062 25.531 1 93.31 277 PRO B C 1
ATOM 6983 O O . PRO B 1 277 ? 5.188 19.156 26.062 1 93.31 277 PRO B O 1
ATOM 6986 N N . VAL B 1 278 ? 4.145 17.938 24.5 1 95.88 278 VAL B N 1
ATOM 6987 C CA . VAL B 1 278 ? 3.648 19.125 23.828 1 95.88 278 VAL B CA 1
ATOM 6988 C C . VAL B 1 278 ? 2.141 19.25 24.047 1 95.88 278 VAL B C 1
ATOM 6990 O O . VAL B 1 278 ? 1.395 18.297 23.812 1 95.88 278 VAL B O 1
ATOM 6993 N N . HIS B 1 279 ? 1.745 20.359 24.578 1 96.62 279 HIS B N 1
ATOM 6994 C CA . HIS B 1 279 ? 0.356 20.781 24.469 1 96.62 279 HIS B CA 1
ATOM 6995 C C . HIS B 1 279 ? 0.141 21.609 23.203 1 96.62 279 HIS B C 1
ATOM 6997 O O . HIS B 1 279 ? 0.534 22.781 23.156 1 96.62 279 HIS B O 1
ATOM 7003 N N . LEU B 1 280 ? -0.482 21.016 22.203 1 97.94 280 LEU B N 1
ATOM 7004 C CA . LEU B 1 280 ? -0.689 21.656 20.891 1 97.94 280 LEU B CA 1
ATOM 7005 C C . LEU B 1 280 ? -2.031 22.375 20.844 1 97.94 280 LEU B C 1
ATOM 7007 O O . LEU B 1 280 ? -3.057 21.812 21.25 1 97.94 280 LEU B O 1
ATOM 7011 N N . ILE B 1 281 ? -2.002 23.609 20.328 1 98.12 281 ILE B N 1
ATOM 7012 C CA . ILE B 1 281 ? -3.217 24.406 20.234 1 98.12 281 ILE B CA 1
ATOM 7013 C C . ILE B 1 281 ? -3.406 24.891 18.797 1 98.12 281 ILE B C 1
ATOM 7015 O O . ILE B 1 281 ? -2.496 25.484 18.203 1 98.12 281 ILE B O 1
ATOM 7019 N N . SER B 1 282 ? -4.547 24.625 18.25 1 97.56 282 SER B N 1
ATOM 7020 C CA . SER B 1 282 ? -4.98 25.234 17 1 97.56 282 SER B CA 1
ATOM 7021 C C . SER B 1 282 ? -6.098 26.234 17.219 1 97.56 282 SER B C 1
ATOM 7023 O O . SER B 1 282 ? -7.078 25.938 17.906 1 97.56 282 SER B O 1
ATOM 7025 N N . TYR B 1 283 ? -5.914 27.422 16.734 1 96.19 283 TYR B N 1
ATOM 7026 C CA . TYR B 1 283 ? -6.91 28.469 16.875 1 96.19 283 TYR B CA 1
ATOM 7027 C C . TYR B 1 283 ? -7.27 29.078 15.531 1 96.19 283 TYR B C 1
ATOM 7029 O O . TYR B 1 283 ? -6.543 28.906 14.555 1 96.19 283 TYR B O 1
ATOM 7037 N N . SER B 1 284 ? -8.414 29.734 15.539 1 93.5 284 SER B N 1
ATOM 7038 C CA . SER B 1 284 ? -8.859 30.422 14.336 1 93.5 284 SER B CA 1
ATOM 7039 C C . SER B 1 284 ? -8.594 31.922 14.43 1 93.5 284 SER B C 1
ATOM 7041 O O . SER B 1 284 ? -9.023 32.594 15.383 1 93.5 284 SER B O 1
ATOM 7043 N N . THR B 1 285 ? -7.93 32.438 13.461 1 92 285 THR B N 1
ATOM 7044 C CA . THR B 1 285 ? -7.715 33.906 13.445 1 92 285 THR B CA 1
ATOM 7045 C C . THR B 1 285 ? -8.867 34.594 12.742 1 92 285 THR B C 1
ATOM 7047 O O . THR B 1 285 ? -9.094 35.781 12.969 1 92 285 THR B O 1
ATOM 7050 N N . ASP B 1 286 ? -9.57 33.906 11.953 1 87.88 286 ASP B N 1
ATOM 7051 C CA . ASP B 1 286 ? -10.594 34.531 11.125 1 87.88 286 ASP B CA 1
ATOM 7052 C C . ASP B 1 286 ? -11.781 35 11.977 1 87.88 286 ASP B C 1
ATOM 7054 O O . ASP B 1 286 ? -12.461 35.969 11.633 1 87.88 286 ASP B O 1
ATOM 7058 N N . VAL B 1 287 ? -12.031 34.312 12.984 1 90.56 287 VAL B N 1
ATOM 7059 C CA . VAL B 1 287 ? -13.172 34.656 13.828 1 90.56 287 VAL B CA 1
ATOM 7060 C C . VAL B 1 287 ? -12.953 36.062 14.43 1 90.56 287 VAL B C 1
ATOM 7062 O O . VAL B 1 287 ? -13.914 36.719 14.812 1 90.56 287 VAL B O 1
ATOM 7065 N N . LEU B 1 288 ? -11.734 36.5 14.492 1 92.12 288 LEU B N 1
ATOM 7066 C CA . LEU B 1 288 ? -11.406 37.812 15.062 1 92.12 288 LEU B CA 1
ATOM 7067 C C . LEU B 1 288 ? -11.781 38.938 14.109 1 92.12 288 LEU B C 1
ATOM 7069 O O . LEU B 1 288 ? -11.82 40.094 14.508 1 92.12 288 LEU B O 1
ATOM 7073 N N . PHE B 1 289 ? -12.039 38.562 12.883 1 89 289 PHE B N 1
ATOM 7074 C CA . PHE B 1 289 ? -12.383 39.562 11.875 1 89 289 PHE B CA 1
ATOM 7075 C C . PHE B 1 289 ? -13.891 39.594 11.617 1 89 289 PHE B C 1
ATOM 7077 O O . PHE B 1 289 ? -14.383 40.375 10.828 1 89 289 PHE B O 1
ATOM 7084 N N . ASP B 1 290 ? -14.562 38.75 12.281 1 87.38 290 ASP B N 1
ATOM 7085 C CA . ASP B 1 290 ? -16.016 38.719 12.133 1 87.38 290 ASP B CA 1
ATOM 7086 C C . ASP B 1 290 ? -16.641 40 12.68 1 87.38 290 ASP B C 1
ATOM 7088 O O . ASP B 1 290 ? -16.141 40.594 13.641 1 87.38 290 ASP B O 1
ATOM 7092 N N . SER B 1 291 ? -17.781 40.312 12 1 86.38 291 SER B N 1
ATOM 7093 C CA . SER B 1 291 ? -18.516 41.469 12.477 1 86.38 291 SER B CA 1
ATOM 7094 C C . SER B 1 291 ? -19.141 41.219 13.852 1 86.38 291 SER B C 1
ATOM 7096 O O . SER B 1 291 ? -19.188 42.125 14.688 1 86.38 291 SER B O 1
ATOM 7098 N N . ASP B 1 292 ? -19.562 40 13.961 1 87.25 292 ASP B N 1
ATOM 7099 C CA . ASP B 1 292 ? -20.094 39.625 15.266 1 87.25 292 ASP B CA 1
ATOM 7100 C C . ASP B 1 292 ? -19.016 38.969 16.141 1 87.25 292 ASP B C 1
ATOM 7102 O O . ASP B 1 292 ? -18.266 38.125 15.664 1 87.25 292 ASP B O 1
ATOM 7106 N N . ALA B 1 293 ? -18.844 39.406 17.406 1 89.5 293 ALA B N 1
ATOM 7107 C CA . ALA B 1 293 ? -17.766 38.969 18.281 1 89.5 293 ALA B CA 1
ATOM 7108 C C . ALA B 1 293 ? -18.125 37.625 18.969 1 89.5 293 ALA B C 1
ATOM 7110 O O . ALA B 1 293 ? -17.406 37.188 19.859 1 89.5 293 ALA B O 1
ATOM 7111 N N . LYS B 1 294 ? -19.141 37.031 18.5 1 91.62 294 LYS B N 1
ATOM 7112 C CA . LYS B 1 294 ? -19.625 35.844 19.188 1 91.62 294 LYS B CA 1
ATOM 7113 C C . LYS B 1 294 ? -18.578 34.719 19.156 1 91.62 294 LYS B C 1
ATOM 7115 O O . LYS B 1 294 ? -18.156 34.219 20.203 1 91.62 294 LYS B O 1
ATOM 7120 N N . ASN B 1 295 ? -18.125 34.375 17.984 1 91.88 295 ASN B N 1
ATOM 7121 C CA . ASN B 1 295 ? -17.156 33.312 17.844 1 91.88 295 ASN B CA 1
ATOM 7122 C C . ASN B 1 295 ? -15.797 33.688 18.422 1 91.88 295 ASN B C 1
ATOM 7124 O O . ASN B 1 295 ? -15.086 32.844 18.953 1 91.88 295 ASN B O 1
ATOM 7128 N N . ALA B 1 296 ? -15.438 34.906 18.328 1 93.88 296 ALA B N 1
ATOM 7129 C CA . ALA B 1 296 ? -14.188 35.375 18.906 1 93.88 296 ALA B CA 1
ATOM 7130 C C . ALA B 1 296 ? -14.203 35.219 20.438 1 93.88 296 ALA B C 1
ATOM 7132 O O . ALA B 1 296 ? -13.203 34.781 21.031 1 93.88 296 ALA B O 1
ATOM 7133 N N . ASN B 1 297 ? -15.359 35.562 21.031 1 94.69 297 ASN B N 1
ATOM 7134 C CA . ASN B 1 297 ? -15.5 35.406 22.469 1 94.69 297 ASN B CA 1
ATOM 7135 C C . ASN B 1 297 ? -15.492 33.969 22.906 1 94.69 297 ASN B C 1
ATOM 7137 O O . ASN B 1 297 ? -14.891 33.594 23.922 1 94.69 297 ASN B O 1
ATOM 7141 N N . LEU B 1 298 ? -16.125 33.156 22.125 1 94.75 298 LEU B N 1
ATOM 7142 C CA . LEU B 1 298 ? -16.141 31.75 22.438 1 94.75 298 LEU B CA 1
ATOM 7143 C C . LEU B 1 298 ? -14.734 31.172 22.391 1 94.75 298 LEU B C 1
ATOM 7145 O O . LEU B 1 298 ? -14.344 30.391 23.266 1 94.75 298 LEU B O 1
ATOM 7149 N N . GLN B 1 299 ? -13.961 31.484 21.438 1 95.75 299 GLN B N 1
ATOM 7150 C CA . GLN B 1 299 ? -12.586 31.016 21.328 1 95.75 299 GLN B CA 1
ATOM 7151 C C . GLN B 1 299 ? -11.734 31.531 22.484 1 95.75 299 GLN B C 1
ATOM 7153 O O . GLN B 1 299 ? -10.922 30.797 23.047 1 95.75 299 GLN B O 1
ATOM 7158 N N . ARG B 1 300 ? -11.938 32.812 22.797 1 95.94 300 ARG B N 1
ATOM 7159 C CA . ARG B 1 300 ? -11.195 33.406 23.906 1 95.94 300 ARG B CA 1
ATOM 7160 C C . ARG B 1 300 ? -11.43 32.625 25.188 1 95.94 300 ARG B C 1
ATOM 7162 O O . ARG B 1 300 ? -10.484 32.25 25.891 1 95.94 300 ARG B O 1
ATOM 7169 N N . ASP B 1 301 ? -12.688 32.438 25.469 1 96.38 301 ASP B N 1
ATOM 7170 C CA . ASP B 1 301 ? -13.039 31.719 26.703 1 96.38 301 ASP B CA 1
ATOM 7171 C C . ASP B 1 301 ? -12.477 30.312 26.688 1 96.38 301 ASP B C 1
ATOM 7173 O O . ASP B 1 301 ? -11.992 29.812 27.719 1 96.38 301 ASP B O 1
ATOM 7177 N N . TRP B 1 302 ? -12.547 29.719 25.578 1 96.38 302 TRP B N 1
ATOM 7178 C CA . TRP B 1 302 ? -12 28.375 25.438 1 96.38 302 TRP B CA 1
ATOM 7179 C C . TRP B 1 302 ? -10.492 28.375 25.625 1 96.38 302 TRP B C 1
ATOM 7181 O O . TRP B 1 302 ? -9.945 27.516 26.328 1 96.38 302 TRP B O 1
ATOM 7191 N N . LEU B 1 303 ? -9.82 29.266 25.031 1 97.56 303 LEU B N 1
ATOM 7192 C CA . LEU B 1 303 ? -8.367 29.375 25.141 1 97.56 303 LEU B CA 1
ATOM 7193 C C . LEU B 1 303 ? -7.945 29.562 26.594 1 97.56 303 LEU B C 1
ATOM 7195 O O . LEU B 1 303 ? -7 28.922 27.062 1 97.56 303 LEU B O 1
ATOM 7199 N N . VAL B 1 304 ? -8.602 30.453 27.266 1 96.38 304 VAL B N 1
ATOM 7200 C CA . VAL B 1 304 ? -8.273 30.734 28.656 1 96.38 304 VAL B CA 1
ATOM 7201 C C . VAL B 1 304 ? -8.438 29.469 29.5 1 96.38 304 VAL B C 1
ATOM 7203 O O . VAL B 1 304 ? -7.562 29.141 30.297 1 96.38 304 VAL B O 1
ATOM 7206 N N . LYS B 1 305 ? -9.531 28.844 29.266 1 96.88 305 LYS B N 1
ATOM 7207 C CA . LYS B 1 305 ? -9.773 27.609 30 1 96.88 305 LYS B CA 1
ATOM 7208 C C . LYS B 1 305 ? -8.719 26.562 29.688 1 96.88 305 LYS B C 1
ATOM 7210 O O . LYS B 1 305 ? -8.156 25.938 30.578 1 96.88 305 LYS B O 1
ATOM 7215 N N . ASP B 1 306 ? -8.469 26.344 28.484 1 97.12 306 ASP B N 1
ATOM 7216 C CA . ASP B 1 306 ? -7.527 25.328 28.016 1 97.12 306 ASP B CA 1
ATOM 7217 C C . ASP B 1 306 ? -6.117 25.594 28.531 1 97.12 306 ASP B C 1
ATOM 7219 O O . ASP B 1 306 ? -5.453 24.688 29.031 1 97.12 306 ASP B O 1
ATOM 7223 N N . LEU B 1 307 ? -5.707 26.781 28.422 1 97.19 307 LEU B N 1
ATOM 7224 C CA . LEU B 1 307 ? -4.352 27.141 28.812 1 97.19 307 LEU B CA 1
ATOM 7225 C C . LEU B 1 307 ? -4.199 27.125 30.328 1 97.19 307 LEU B C 1
ATOM 7227 O O . LEU B 1 307 ? -3.123 26.812 30.844 1 97.19 307 LEU B O 1
ATOM 7231 N N . THR B 1 308 ? -5.273 27.484 31.047 1 95.75 308 THR B N 1
ATOM 7232 C CA . THR B 1 308 ? -5.246 27.344 32.5 1 95.75 308 THR B CA 1
ATOM 7233 C C . THR B 1 308 ? -4.988 25.875 32.906 1 95.75 308 THR B C 1
ATOM 7235 O O . THR B 1 308 ? -4.133 25.594 33.719 1 95.75 308 THR B O 1
ATOM 7238 N N . GLU B 1 309 ? -5.668 25.078 32.219 1 95.69 309 GLU B N 1
ATOM 7239 C CA . GLU B 1 309 ? -5.516 23.656 32.5 1 95.69 309 GLU B CA 1
ATOM 7240 C C . GLU B 1 309 ? -4.129 23.156 32.094 1 95.69 309 GLU B C 1
ATOM 7242 O O . GLU B 1 309 ? -3.516 22.359 32.812 1 95.69 309 GLU B O 1
ATOM 7247 N N . ALA B 1 310 ? -3.65 23.562 30.969 1 95.44 310 ALA B N 1
ATOM 7248 C CA . ALA B 1 310 ? -2.326 23.172 30.5 1 95.44 310 ALA B CA 1
ATOM 7249 C C . ALA B 1 310 ? -1.243 23.609 31.484 1 95.44 310 ALA B C 1
ATOM 7251 O O . ALA B 1 310 ? -0.279 22.875 31.719 1 95.44 310 ALA B O 1
ATOM 7252 N N . ASN B 1 311 ? -1.427 24.734 32.062 1 94.31 311 ASN B N 1
ATOM 7253 C CA . ASN B 1 311 ? -0.42 25.281 32.969 1 94.31 311 ASN B CA 1
ATOM 7254 C C . ASN B 1 311 ? -0.406 24.547 34.312 1 94.31 311 ASN B C 1
ATOM 7256 O O . ASN B 1 311 ? 0.607 24.547 35 1 94.31 311 ASN B O 1
ATOM 7260 N N . GLU B 1 312 ? -1.482 23.969 34.562 1 92.88 312 GLU B N 1
ATOM 7261 C CA . GLU B 1 312 ? -1.529 23.156 35.781 1 92.88 312 GLU B CA 1
ATOM 7262 C C . GLU B 1 312 ? -0.752 21.844 35.625 1 92.88 312 GLU B C 1
ATOM 7264 O O . GLU B 1 312 ? -0.374 21.203 36.594 1 92.88 312 GLU B O 1
ATOM 7269 N N . LYS B 1 313 ? -0.513 21.516 34.375 1 91.12 313 LYS B N 1
ATOM 7270 C CA . LYS B 1 313 ? 0.121 20.234 34.094 1 91.12 313 LYS B CA 1
ATOM 7271 C C . LYS B 1 313 ? 1.413 20.422 33.312 1 91.12 313 LYS B C 1
ATOM 7273 O O . LYS B 1 313 ? 1.744 19.594 32.438 1 91.12 313 LYS B O 1
ATOM 7278 N N . ARG B 1 314 ? 2.129 21.406 33.531 1 92.19 314 ARG B N 1
ATOM 7279 C CA . ARG B 1 314 ? 3.314 21.734 32.75 1 92.19 314 ARG B CA 1
ATOM 7280 C C . ARG B 1 314 ? 4.414 20.688 32.938 1 92.19 314 ARG B C 1
ATOM 7282 O O . ARG B 1 314 ? 5.297 20.547 32.094 1 92.19 314 ARG B O 1
ATOM 7289 N N . GLU B 1 315 ? 4.344 20.016 34 1 88.38 315 GLU B N 1
ATOM 7290 C CA . GLU B 1 315 ? 5.328 18.953 34.219 1 88.38 315 GLU B CA 1
ATOM 7291 C C . GLU B 1 315 ? 5.172 17.844 33.188 1 88.38 315 GLU B C 1
ATOM 7293 O O . GLU B 1 315 ? 6.16 17.219 32.781 1 88.38 315 GLU B O 1
ATOM 7298 N N . GLU B 1 316 ? 3.951 17.672 32.812 1 89.12 316 GLU B N 1
ATOM 7299 C CA . GLU B 1 316 ? 3.66 16.641 31.812 1 89.12 316 GLU B CA 1
ATOM 7300 C C . GLU B 1 316 ? 3.84 17.156 30.391 1 89.12 316 GLU B C 1
ATOM 7302 O O . GLU B 1 316 ? 4.336 16.453 29.516 1 89.12 316 GLU B O 1
ATOM 7307 N N . THR B 1 317 ? 3.395 18.375 30.234 1 93 317 THR B N 1
ATOM 7308 C CA . THR B 1 317 ? 3.484 19.016 28.922 1 93 317 THR B CA 1
ATOM 7309 C C . THR B 1 317 ? 4.199 20.359 29.031 1 93 317 THR B C 1
ATOM 7311 O O . THR B 1 317 ? 3.562 21.406 28.938 1 93 317 THR B O 1
ATOM 7314 N N . PRO B 1 318 ? 5.453 20.281 29.141 1 94.06 318 PRO B N 1
ATOM 7315 C CA . PRO B 1 318 ? 6.195 21.516 29.344 1 94.06 318 PRO B CA 1
ATOM 7316 C C . PRO B 1 318 ? 6.074 22.5 28.172 1 94.06 318 PRO B C 1
ATOM 7318 O O . PRO B 1 318 ? 6.062 23.703 28.375 1 94.06 318 PRO B O 1
ATOM 7321 N N . TRP B 1 319 ? 5.957 21.984 27 1 96.25 319 TRP B N 1
ATOM 7322 C CA . TRP B 1 319 ? 5.926 22.844 25.828 1 96.25 319 TRP B CA 1
ATOM 7323 C C . TRP B 1 319 ? 4.492 23.156 25.422 1 96.25 319 TRP B C 1
ATOM 7325 O O . TRP B 1 319 ? 3.678 22.234 25.266 1 96.25 319 TRP B O 1
ATOM 7335 N N . VAL B 1 320 ? 4.188 24.406 25.281 1 97.75 320 VAL B N 1
ATOM 7336 C CA . VAL B 1 320 ? 2.924 24.844 24.688 1 97.75 320 VAL B CA 1
ATOM 7337 C C . VAL B 1 320 ? 3.176 25.469 23.328 1 97.75 320 VAL B C 1
ATOM 7339 O O . VAL B 1 320 ? 3.85 26.5 23.219 1 97.75 320 VAL B O 1
ATOM 7342 N N . ILE B 1 321 ? 2.656 24.844 22.297 1 98.12 321 ILE B N 1
ATOM 7343 C CA . ILE B 1 321 ? 2.834 25.297 20.922 1 98.12 321 ILE B CA 1
ATOM 7344 C C . ILE B 1 321 ? 1.474 25.609 20.312 1 98.12 321 ILE B C 1
ATOM 7346 O O . ILE B 1 321 ? 0.564 24.781 20.328 1 98.12 321 ILE B O 1
ATOM 7350 N N . ALA B 1 322 ? 1.33 26.781 19.797 1 98.38 322 ALA B N 1
ATOM 7351 C CA . ALA B 1 322 ? 0.095 27.203 19.141 1 98.38 322 ALA B CA 1
ATOM 7352 C C . ALA B 1 322 ? 0.326 27.469 17.656 1 98.38 322 ALA B C 1
ATOM 7354 O O . ALA B 1 322 ? 1.395 27.953 17.266 1 98.38 322 ALA B O 1
ATOM 7355 N N . PHE B 1 323 ? -0.666 27.125 16.828 1 97.06 323 PHE B N 1
ATOM 7356 C CA . PHE B 1 323 ? -0.514 27.469 15.422 1 97.06 323 PHE B CA 1
ATOM 7357 C C . PHE B 1 323 ? -1.841 27.922 14.828 1 97.06 323 PHE B C 1
ATOM 7359 O O . PHE B 1 323 ? -2.904 27.438 15.219 1 97.06 323 PHE B O 1
ATOM 7366 N N . GLY B 1 324 ? -1.812 28.938 14.047 1 94.69 324 GLY B N 1
ATOM 7367 C CA . GLY B 1 324 ? -2.918 29.578 13.344 1 94.69 324 GLY B CA 1
ATOM 7368 C C . GLY B 1 324 ? -2.496 30.266 12.062 1 94.69 324 GLY B C 1
ATOM 7369 O O . GLY B 1 324 ? -1.328 30.203 11.68 1 94.69 324 GLY B O 1
ATOM 7370 N N . SER B 1 325 ? -3.416 30.938 11.453 1 91.12 325 SER B N 1
ATOM 7371 C CA . SER B 1 325 ? -3.164 31.453 10.109 1 91.12 325 SER B CA 1
ATOM 7372 C C . SER B 1 325 ? -2.512 32.844 10.172 1 91.12 325 SER B C 1
ATOM 7374 O O . SER B 1 325 ? -1.285 32.938 10.102 1 91.12 325 SER B O 1
ATOM 7376 N N . HIS B 1 326 ? -3.213 33.938 10.594 1 90.31 326 HIS B N 1
ATOM 7377 C CA . HIS B 1 326 ? -2.709 35.312 10.57 1 90.31 326 HIS B CA 1
ATOM 7378 C C . HIS B 1 326 ? -1.715 35.531 11.703 1 90.31 326 HIS B C 1
ATOM 7380 O O . HIS B 1 326 ? -1.991 35.219 12.859 1 90.31 326 HIS B O 1
ATOM 7386 N N . PRO B 1 327 ? -0.643 36.188 11.328 1 93.06 327 PRO B N 1
ATOM 7387 C CA . PRO B 1 327 ? 0.334 36.469 12.375 1 93.06 327 PRO B CA 1
ATOM 7388 C C . PRO B 1 327 ? -0.051 37.688 13.219 1 93.06 327 PRO B C 1
ATOM 7390 O O . PRO B 1 327 ? -0.821 38.531 12.766 1 93.06 327 PRO B O 1
ATOM 7393 N N . MET B 1 328 ? 0.458 37.75 14.359 1 94.12 328 MET B N 1
ATOM 7394 C CA . MET B 1 328 ? 0.298 38.938 15.219 1 94.12 328 MET B CA 1
ATOM 7395 C C . MET B 1 328 ? 1.251 40.031 14.797 1 94.12 328 MET B C 1
ATOM 7397 O O . MET B 1 328 ? 0.883 41.219 14.82 1 94.12 328 MET B O 1
ATOM 7401 N N . TYR B 1 329 ? 2.445 39.625 14.477 1 92.06 329 TYR B N 1
ATOM 7402 C CA . TYR B 1 329 ? 3.475 40.562 14.07 1 92.06 329 TYR B CA 1
ATOM 7403 C C . TYR B 1 329 ? 4.066 40.188 12.719 1 92.06 329 TYR B C 1
ATOM 7405 O O . TYR B 1 329 ? 4.266 39 12.43 1 92.06 329 TYR B O 1
ATOM 7413 N N . CYS B 1 330 ? 4.293 41.062 11.883 1 88.38 330 CYS B N 1
ATOM 7414 C CA . CYS B 1 330 ? 5 40.844 10.625 1 88.38 330 CYS B CA 1
ATOM 7415 C C . CYS B 1 330 ? 5.777 42.094 10.219 1 88.38 330 CYS B C 1
ATOM 7417 O O . CYS B 1 330 ? 5.328 43.219 10.445 1 88.38 330 CYS B O 1
ATOM 7419 N N . SER B 1 331 ? 6.902 41.594 9.688 1 79.81 331 SER B N 1
ATOM 7420 C CA . SER B 1 331 ? 7.66 42.688 9.055 1 79.81 331 SER B CA 1
ATOM 7421 C C . SER B 1 331 ? 7.238 42.875 7.605 1 79.81 331 SER B C 1
ATOM 7423 O O . SER B 1 331 ? 6.684 41.969 6.984 1 79.81 331 SER B O 1
ATOM 7425 N N . PHE B 1 332 ? 7.125 44 7.172 1 71.56 332 PHE B N 1
ATOM 7426 C CA . PHE B 1 332 ? 6.961 44.312 5.758 1 71.56 332 PHE B CA 1
ATOM 7427 C C . PHE B 1 332 ? 5.492 44.281 5.355 1 71.56 332 PHE B C 1
ATOM 7429 O O . PHE B 1 332 ? 5.176 44.062 4.184 1 71.56 332 PHE B O 1
ATOM 7436 N N . GLY B 1 333 ? 4.695 44.188 6.289 1 68.25 333 GLY B N 1
ATOM 7437 C CA . GLY B 1 333 ? 3.281 44.281 5.973 1 68.25 333 GLY B CA 1
ATOM 7438 C C . GLY B 1 333 ? 2.883 45.656 5.48 1 68.25 333 GLY B C 1
ATOM 7439 O O . GLY B 1 333 ? 3.572 46.656 5.75 1 68.25 333 GLY B O 1
ATOM 7440 N N . VAL B 1 334 ? 1.989 45.594 4.551 1 65.19 334 VAL B N 1
ATOM 7441 C CA . VAL B 1 334 ? 1.473 46.875 4.07 1 65.19 334 VAL B CA 1
ATOM 7442 C C . VAL B 1 334 ? 0.489 47.438 5.086 1 65.19 334 VAL B C 1
ATOM 7444 O O . VAL B 1 334 ? -0.519 46.812 5.41 1 65.19 334 VAL B O 1
ATOM 7447 N N . SER B 1 335 ? 0.93 48.594 5.52 1 61.69 335 SER B N 1
ATOM 7448 C CA . SER B 1 335 ? 0.059 49.281 6.477 1 61.69 335 SER B CA 1
ATOM 7449 C C . SER B 1 335 ? -1.32 49.531 5.879 1 61.69 335 SER B C 1
ATOM 7451 O O . SER B 1 335 ? -1.437 49.938 4.715 1 61.69 335 SER B O 1
ATOM 7453 N N . GLY B 1 336 ? -2.289 49.219 6.566 1 60.72 336 GLY B N 1
ATOM 7454 C CA . GLY B 1 336 ? -3.658 49.406 6.121 1 60.72 336 GLY B CA 1
ATOM 7455 C C . GLY B 1 336 ? -4.254 48.156 5.484 1 60.72 336 GLY B C 1
ATOM 7456 O O . GLY B 1 336 ? -5.473 48.062 5.332 1 60.72 336 GLY B O 1
ATOM 7457 N N . VAL B 1 337 ? -3.359 47.312 5.164 1 68.25 337 VAL B N 1
ATOM 7458 C CA . VAL B 1 337 ? -3.852 46.094 4.492 1 68.25 337 VAL B CA 1
ATOM 7459 C C . VAL B 1 337 ? -3.625 44.875 5.379 1 68.25 337 VAL B C 1
ATOM 7461 O O . VAL B 1 337 ? -4.551 44.125 5.633 1 68.25 337 VAL B O 1
ATOM 7464 N N . ASP B 1 338 ? -2.465 44.875 5.871 1 79 338 ASP B N 1
ATOM 7465 C CA . ASP B 1 338 ? -2.102 43.719 6.695 1 79 338 ASP B CA 1
ATOM 7466 C C . ASP B 1 338 ? -2.357 44.031 8.172 1 79 338 ASP B C 1
ATOM 7468 O O . ASP B 1 338 ? -1.731 44.906 8.758 1 79 338 ASP B O 1
ATOM 7472 N N . ASP B 1 339 ? -3.164 43.25 8.766 1 87.19 339 ASP B N 1
ATOM 7473 C CA . ASP B 1 339 ? -3.521 43.438 10.172 1 87.19 339 ASP B CA 1
ATOM 7474 C C . ASP B 1 339 ? -2.281 43.406 11.062 1 87.19 339 ASP B C 1
ATOM 7476 O O . ASP B 1 339 ? -2.152 44.219 11.984 1 87.19 339 ASP B O 1
ATOM 7480 N N . CYS B 1 340 ? -1.314 42.594 10.75 1 88.25 340 CYS B N 1
ATOM 7481 C CA . CYS B 1 340 ? -0.161 42.344 11.609 1 88.25 340 CYS B CA 1
ATOM 7482 C C . CYS B 1 340 ? 0.793 43.531 11.602 1 88.25 340 CYS B C 1
ATOM 7484 O O . CYS B 1 340 ? 1.675 43.625 12.461 1 88.25 340 CYS B O 1
ATOM 7486 N N . ALA B 1 341 ? 0.604 44.406 10.68 1 82.5 341 ALA B N 1
ATOM 7487 C CA . ALA B 1 341 ? 1.49 45.562 10.578 1 82.5 341 ALA B CA 1
ATOM 7488 C C . ALA B 1 341 ? 0.881 46.781 11.266 1 82.5 341 ALA B C 1
ATOM 7490 O O . ALA B 1 341 ? 1.506 47.844 11.328 1 82.5 341 ALA B O 1
ATOM 7491 N N . GLN B 1 342 ? -0.273 46.562 11.82 1 83.31 342 GLN B N 1
ATOM 7492 C CA . GLN B 1 342 ? -0.989 47.688 12.406 1 83.31 342 GLN B CA 1
ATOM 7493 C C . GLN B 1 342 ? -0.947 47.625 13.93 1 83.31 342 GLN B C 1
ATOM 7495 O O . GLN B 1 342 ? -0.94 46.562 14.516 1 83.31 342 GLN B O 1
ATOM 7500 N N . ASN B 1 343 ? -0.949 48.781 14.516 1 77.88 343 ASN B N 1
ATOM 7501 C CA . ASN B 1 343 ? -1.047 48.844 15.969 1 77.88 343 ASN B CA 1
ATOM 7502 C C . ASN B 1 343 ? -2.422 48.406 16.469 1 77.88 343 ASN B C 1
ATOM 7504 O O . ASN B 1 343 ? -2.561 47.938 17.594 1 77.88 343 ASN B O 1
ATOM 7508 N N . THR B 1 344 ? -3.369 48.562 15.555 1 80.38 344 THR B N 1
ATOM 7509 C CA . THR B 1 344 ? -4.742 48.188 15.891 1 80.38 344 THR B CA 1
ATOM 7510 C C . THR B 1 344 ? -5.059 46.781 15.422 1 80.38 344 THR B C 1
ATOM 7512 O O . THR B 1 344 ? -6.219 46.469 15.148 1 80.38 344 THR B O 1
ATOM 7515 N N . SER B 1 345 ? -4.051 46.031 15.305 1 89.5 345 SER B N 1
ATOM 7516 C CA . SER B 1 345 ? -4.223 44.656 14.852 1 89.5 345 SER B CA 1
ATOM 7517 C C . SER B 1 345 ? -5.254 43.938 15.703 1 89.5 345 SER B C 1
ATOM 7519 O O . SER B 1 345 ? -5.145 43.906 16.922 1 89.5 345 SER B O 1
ATOM 7521 N N . LYS B 1 346 ? -6.23 43.312 15.023 1 91.81 346 LYS B N 1
ATOM 7522 C CA . LYS B 1 346 ? -7.25 42.5 15.695 1 91.81 346 LYS B CA 1
ATOM 7523 C C . LYS B 1 346 ? -6.652 41.219 16.266 1 91.81 346 LYS B C 1
ATOM 7525 O O . LYS B 1 346 ? -7.066 40.75 17.328 1 91.81 346 LYS B O 1
ATOM 7530 N N . VAL B 1 347 ? -5.734 40.656 15.57 1 94.12 347 VAL B N 1
ATOM 7531 C CA . VAL B 1 347 ? -5.105 39.406 15.992 1 94.12 347 VAL B CA 1
ATOM 7532 C C . VAL B 1 347 ? -4.27 39.656 17.25 1 94.12 347 VAL B C 1
ATOM 7534 O O . VAL B 1 347 ? -4.328 38.875 18.203 1 94.12 347 VAL B O 1
ATOM 7537 N N . LYS B 1 348 ? -3.543 40.812 17.312 1 93.06 348 LYS B N 1
ATOM 7538 C CA . LYS B 1 348 ? -2.777 41.156 18.5 1 93.06 348 LYS B CA 1
ATOM 7539 C C . LYS B 1 348 ? -3.695 41.375 19.703 1 93.06 348 LYS B C 1
ATOM 7541 O O . LYS B 1 348 ? -3.443 40.844 20.781 1 93.06 348 LYS B O 1
ATOM 7546 N N . HIS B 1 349 ? -4.676 42.094 19.391 1 90.38 349 HIS B N 1
ATOM 7547 C CA . HIS B 1 349 ? -5.602 42.438 20.469 1 90.38 349 HIS B CA 1
ATOM 7548 C C . HIS B 1 349 ? -6.285 41.188 21.031 1 90.38 349 HIS B C 1
ATOM 7550 O O . HIS B 1 349 ? -6.559 41.125 22.234 1 90.38 349 HIS B O 1
ATOM 7556 N N . GLY B 1 350 ? -6.535 40.281 20.188 1 92.31 350 GLY B N 1
ATOM 7557 C CA . GLY B 1 350 ? -7.32 39.125 20.609 1 92.31 350 GLY B CA 1
ATOM 7558 C C . GLY B 1 350 ? -6.48 38.031 21.234 1 92.31 350 GLY B C 1
ATOM 7559 O O . GLY B 1 350 ? -6.988 37.219 22.016 1 92.31 350 GLY B O 1
ATOM 7560 N N . LEU B 1 351 ? -5.172 38 20.969 1 96.25 351 LEU B N 1
ATOM 7561 C CA . LEU B 1 351 ? -4.465 36.781 21.297 1 96.25 351 LEU B CA 1
ATOM 7562 C C . LEU B 1 351 ? -3.195 37.094 22.094 1 96.25 351 LEU B C 1
ATOM 7564 O O . LEU B 1 351 ? -2.725 36.25 22.859 1 96.25 351 LEU B O 1
ATOM 7568 N N . GLU B 1 352 ? -2.559 38.188 21.953 1 95.25 352 GLU B N 1
ATOM 7569 C CA . GLU B 1 352 ? -1.21 38.438 22.453 1 95.25 352 GLU B CA 1
ATOM 7570 C C . GLU B 1 352 ? -1.156 38.344 23.969 1 95.25 352 GLU B C 1
ATOM 7572 O O . GLU B 1 352 ? -0.279 37.688 24.516 1 95.25 352 GLU B O 1
ATOM 7577 N N . ASP B 1 353 ? -2.096 39.031 24.672 1 94.19 353 ASP B N 1
ATOM 7578 C CA . ASP B 1 353 ? -2.104 39 26.125 1 94.19 353 ASP B CA 1
ATOM 7579 C C . ASP B 1 353 ? -2.342 37.594 26.656 1 94.19 353 ASP B C 1
ATOM 7581 O O . ASP B 1 353 ? -1.735 37.188 27.656 1 94.19 353 ASP B O 1
ATOM 7585 N N . ILE B 1 354 ? -3.178 36.844 25.969 1 95.81 354 ILE B N 1
ATOM 7586 C CA . ILE B 1 354 ? -3.484 35.5 26.391 1 95.81 354 ILE B CA 1
ATOM 7587 C C . ILE B 1 354 ? -2.238 34.625 26.25 1 95.81 354 ILE B C 1
ATOM 7589 O O . ILE B 1 354 ? -1.861 33.906 27.203 1 95.81 354 ILE B O 1
ATOM 7593 N N . PHE B 1 355 ? -1.577 34.688 25.156 1 97.06 355 PHE B N 1
ATOM 7594 C CA . PHE B 1 355 ? -0.438 33.812 24.891 1 97.06 355 PHE B CA 1
ATOM 7595 C C . PHE B 1 355 ? 0.747 34.188 25.766 1 97.06 355 PHE B C 1
ATOM 7597 O O . PHE B 1 355 ? 1.521 33.312 26.188 1 97.06 355 PHE B O 1
ATOM 7604 N N . TYR B 1 356 ? 0.898 35.469 26.047 1 95.62 356 TYR B N 1
ATOM 7605 C CA . TYR B 1 356 ? 1.968 35.875 26.953 1 95.62 356 TYR B CA 1
ATOM 7606 C C . TYR B 1 356 ? 1.677 35.438 28.391 1 95.62 356 TYR B C 1
ATOM 7608 O O . TYR B 1 356 ? 2.516 34.781 29.016 1 95.62 356 TYR B O 1
ATOM 7616 N N . HIS B 1 357 ? 0.488 35.75 28.875 1 93.12 357 HIS B N 1
ATOM 7617 C CA . HIS B 1 357 ? 0.121 35.469 30.25 1 93.12 357 HIS B CA 1
ATOM 7618 C C . HIS B 1 357 ? 0.21 33.969 30.562 1 93.12 357 HIS B C 1
ATOM 7620 O O . HIS B 1 357 ? 0.66 33.594 31.641 1 93.12 357 HIS B O 1
ATOM 7626 N N . PHE B 1 358 ? -0.219 33.188 29.609 1 95.25 358 PHE B N 1
ATOM 7627 C CA . PHE B 1 358 ? -0.268 31.766 29.859 1 95.25 358 PHE B CA 1
ATOM 7628 C C . PHE B 1 358 ? 0.991 31.078 29.328 1 95.25 358 PHE B C 1
ATOM 7630 O O . PHE B 1 358 ? 1.064 29.844 29.297 1 95.25 358 PHE B O 1
ATOM 7637 N N . ALA B 1 359 ? 1.943 31.828 28.922 1 95.06 359 ALA B N 1
ATOM 7638 C CA . ALA B 1 359 ? 3.299 31.375 28.625 1 95.06 359 ALA B CA 1
ATOM 7639 C C . ALA B 1 359 ? 3.301 30.391 27.469 1 95.06 359 ALA B C 1
ATOM 7641 O O . ALA B 1 359 ? 3.865 29.297 27.562 1 95.06 359 ALA B O 1
ATOM 7642 N N . VAL B 1 360 ? 2.654 30.734 26.375 1 97.5 360 VAL B N 1
ATOM 7643 C CA . VAL B 1 360 ? 2.824 29.969 25.141 1 97.5 360 VAL B CA 1
ATOM 7644 C C . VAL B 1 360 ? 4.258 30.125 24.641 1 97.5 360 VAL B C 1
ATOM 7646 O O . VAL B 1 360 ? 4.777 31.234 24.547 1 97.5 360 VAL B O 1
ATOM 7649 N N . ASP B 1 361 ? 4.867 28.984 24.312 1 97.31 361 ASP B N 1
ATOM 7650 C CA . ASP B 1 361 ? 6.297 29.016 24 1 97.31 361 ASP B CA 1
ATOM 7651 C C . ASP B 1 361 ? 6.543 29.406 22.547 1 97.31 361 ASP B C 1
ATOM 7653 O O . ASP B 1 361 ? 7.441 30.203 22.25 1 97.31 361 ASP B O 1
ATOM 7657 N N . LEU B 1 362 ? 5.852 28.766 21.688 1 98.06 362 LEU B N 1
ATOM 7658 C CA . LEU B 1 362 ? 6.035 28.953 20.266 1 98.06 362 LEU B CA 1
ATOM 7659 C C . LEU B 1 362 ? 4.691 29.141 19.562 1 98.06 362 LEU B C 1
ATOM 7661 O O . LEU B 1 362 ? 3.732 28.422 19.844 1 98.06 362 LEU B O 1
ATOM 7665 N N . ILE B 1 363 ? 4.621 30.141 18.719 1 98.12 363 ILE B N 1
ATOM 7666 C CA . ILE B 1 363 ? 3.441 30.422 17.906 1 98.12 363 ILE B CA 1
ATOM 7667 C C . ILE B 1 363 ? 3.803 30.344 16.438 1 98.12 363 ILE B C 1
ATOM 7669 O O . ILE B 1 363 ? 4.637 31.109 15.945 1 98.12 363 ILE B O 1
ATOM 7673 N N . ILE B 1 364 ? 3.154 29.438 15.695 1 96.81 364 ILE B N 1
ATOM 7674 C CA . ILE B 1 364 ? 3.443 29.234 14.281 1 96.81 364 ILE B CA 1
ATOM 7675 C C . ILE B 1 364 ? 2.307 29.812 13.438 1 96.81 364 ILE B C 1
ATOM 7677 O O . ILE B 1 364 ? 1.15 29.406 13.586 1 96.81 364 ILE B O 1
ATOM 7681 N N . THR B 1 365 ? 2.645 30.703 12.586 1 94.31 365 THR B N 1
ATOM 7682 C CA . THR B 1 365 ? 1.64 31.359 11.758 1 94.31 365 THR B CA 1
ATOM 7683 C C . THR B 1 365 ? 2.041 31.328 10.289 1 94.31 365 THR B C 1
ATOM 7685 O O . THR B 1 365 ? 3.055 30.719 9.93 1 94.31 365 THR B O 1
ATOM 7688 N N . SER B 1 366 ? 1.108 31.859 9.5 1 89 366 SER B N 1
ATOM 7689 C CA . SER B 1 366 ? 1.32 31.828 8.062 1 89 366 SER B CA 1
ATOM 7690 C C . SER B 1 366 ? 1.154 33.219 7.434 1 89 366 SER B C 1
ATOM 7692 O O . SER B 1 366 ? 0.301 34 7.859 1 89 366 SER B O 1
ATOM 7694 N N . ARG B 1 367 ? 1.98 33.469 6.508 1 77.25 367 ARG B N 1
ATOM 7695 C CA . ARG B 1 367 ? 1.859 34.656 5.664 1 77.25 367 ARG B CA 1
ATOM 7696 C C . ARG B 1 367 ? 2.494 34.438 4.297 1 77.25 367 ARG B C 1
ATOM 7698 O O . ARG B 1 367 ? 3.441 33.656 4.172 1 77.25 367 ARG B O 1
ATOM 7705 N N . HIS B 1 368 ? 1.98 35.125 3.426 1 69.62 368 HIS B N 1
ATOM 7706 C CA . HIS B 1 368 ? 2.469 34.938 2.066 1 69.62 368 HIS B CA 1
ATOM 7707 C C . HIS B 1 368 ? 3.871 35.531 1.897 1 69.62 368 HIS B C 1
ATOM 7709 O O . HIS B 1 368 ? 4.18 36.594 2.441 1 69.62 368 HIS B O 1
ATOM 7715 N N . THR B 1 369 ? 4.684 34.844 1.298 1 67.94 369 THR B N 1
ATOM 7716 C CA . THR B 1 369 ? 5.953 35.188 0.671 1 67.94 369 THR B CA 1
ATOM 7717 C C . THR B 1 369 ? 6.969 35.625 1.718 1 67.94 369 THR B C 1
ATOM 7719 O O . THR B 1 369 ? 7.848 36.438 1.427 1 67.94 369 THR B O 1
ATOM 7722 N N . LEU B 1 370 ? 6.758 35.25 2.896 1 79.44 370 LEU B N 1
ATOM 7723 C CA . LEU B 1 370 ? 7.711 35.719 3.902 1 79.44 370 LEU B CA 1
ATOM 7724 C C . LEU B 1 370 ? 7.891 34.688 5 1 79.44 370 LEU B C 1
ATOM 7726 O O . LEU B 1 370 ? 6.914 34.094 5.473 1 79.44 370 LEU B O 1
ATOM 7730 N N . TYR B 1 371 ? 9.172 34.344 5.227 1 90.44 371 TYR B N 1
ATOM 7731 C CA . TYR B 1 371 ? 9.523 33.688 6.477 1 90.44 371 TYR B CA 1
ATOM 7732 C C . TYR B 1 371 ? 10.086 34.688 7.48 1 90.44 371 TYR B C 1
ATOM 7734 O O . TYR B 1 371 ? 10.906 35.531 7.129 1 90.44 371 TYR B O 1
ATOM 7742 N N . GLU B 1 372 ? 9.586 34.594 8.711 1 92.56 372 GLU B N 1
ATOM 7743 C CA . GLU B 1 372 ? 10.078 35.5 9.742 1 92.56 372 GLU B CA 1
ATOM 7744 C C . GLU B 1 372 ? 9.953 34.875 11.125 1 92.56 372 GLU B C 1
ATOM 7746 O O . GLU B 1 372 ? 8.953 34.219 11.438 1 92.56 372 GLU B O 1
ATOM 7751 N N . ARG B 1 373 ? 11.008 34.969 11.898 1 95.56 373 ARG B N 1
ATOM 7752 C CA . ARG B 1 373 ? 10.914 34.625 13.305 1 95.56 373 ARG B CA 1
ATOM 7753 C C . ARG B 1 373 ? 11.234 35.812 14.203 1 95.56 373 ARG B C 1
ATOM 7755 O O . ARG B 1 373 ? 12.109 36.594 13.883 1 95.56 373 ARG B O 1
ATOM 7762 N N . SER B 1 374 ? 10.562 35.812 15.25 1 96.81 374 SER B N 1
ATOM 7763 C CA . SER B 1 374 ? 10.742 36.938 16.188 1 96.81 374 SER B CA 1
ATOM 7764 C C . SER B 1 374 ? 11.719 36.562 17.297 1 96.81 374 SER B C 1
ATOM 7766 O O . SER B 1 374 ? 11.898 35.375 17.609 1 96.81 374 SER B O 1
ATOM 7768 N N . TRP B 1 375 ? 12.289 37.562 17.781 1 97.06 375 TRP B N 1
ATOM 7769 C CA . TRP B 1 375 ? 12.797 37.438 19.141 1 97.06 375 TRP B CA 1
ATOM 7770 C C . TRP B 1 375 ? 11.664 37.219 20.141 1 97.06 375 TRP B C 1
ATOM 7772 O O . TRP B 1 375 ? 10.508 37.562 19.844 1 97.06 375 TRP B O 1
ATOM 7782 N N . PRO B 1 376 ? 12.023 36.594 21.375 1 97.12 376 PRO B N 1
ATOM 7783 C CA . PRO B 1 376 ? 11.008 36.688 22.422 1 97.12 376 PRO B CA 1
ATOM 7784 C C . PRO B 1 376 ? 10.602 38.125 22.719 1 97.12 376 PRO B C 1
ATOM 7786 O O . PRO B 1 376 ? 11.453 38.969 23.016 1 97.12 376 PRO B O 1
ATOM 7789 N N . GLN B 1 377 ? 9.312 38.406 22.594 1 96.06 377 GLN B N 1
ATOM 7790 C CA . GLN B 1 377 ? 8.852 39.781 22.75 1 96.06 377 GLN B CA 1
ATOM 7791 C C . GLN B 1 377 ? 7.414 39.844 23.25 1 96.06 377 GLN B C 1
ATOM 7793 O O . GLN B 1 377 ? 6.695 38.844 23.188 1 96.06 377 GLN B O 1
ATOM 7798 N N . TYR B 1 378 ? 7.016 40.875 23.781 1 95 378 TYR B N 1
ATOM 7799 C CA . TYR B 1 378 ? 5.668 41.188 24.234 1 95 378 TYR B CA 1
ATOM 7800 C C . TYR B 1 378 ? 5.34 42.656 24 1 95 378 TYR B C 1
ATOM 7802 O O . TYR B 1 378 ? 6.121 43.531 24.359 1 95 378 TYR B O 1
ATOM 7810 N N . LYS B 1 379 ? 4.23 42.875 23.312 1 93.62 379 LYS B N 1
ATOM 7811 C CA . LYS B 1 379 ? 3.775 44.219 22.984 1 93.62 379 LYS B CA 1
ATOM 7812 C C . LYS B 1 379 ? 4.805 44.938 22.109 1 93.62 379 LYS B C 1
ATOM 7814 O O . LYS B 1 379 ? 5.023 46.156 22.281 1 93.62 379 LYS B O 1
ATOM 7819 N N . GLY B 1 380 ? 5.516 44.156 21.297 1 92.44 380 GLY B N 1
ATOM 7820 C CA . GLY B 1 380 ? 6.477 44.719 20.359 1 92.44 380 GLY B CA 1
ATOM 7821 C C . GLY B 1 380 ? 7.824 45 21 1 92.44 380 GLY B C 1
ATOM 7822 O O . GLY B 1 380 ? 8.75 45.438 20.312 1 92.44 380 GLY B O 1
ATOM 7823 N N . VAL B 1 381 ? 7.98 44.75 22.25 1 94.88 381 VAL B N 1
ATOM 7824 C CA . VAL B 1 381 ? 9.227 45 22.953 1 94.88 381 VAL B CA 1
ATOM 7825 C C . VAL B 1 381 ? 10.031 43.719 23.094 1 94.88 381 VAL B C 1
ATOM 7827 O O . VAL B 1 381 ? 9.523 42.719 23.594 1 94.88 381 VAL B O 1
ATOM 7830 N N . VAL B 1 382 ? 11.289 43.75 22.703 1 96.88 382 VAL B N 1
ATOM 7831 C CA . VAL B 1 382 ? 12.156 42.594 22.766 1 96.88 382 VAL B CA 1
ATOM 7832 C C . VAL B 1 382 ? 12.531 42.281 24.219 1 96.88 382 VAL B C 1
ATOM 7834 O O . VAL B 1 382 ? 13.062 43.156 24.906 1 96.88 382 VAL B O 1
ATOM 7837 N N . ILE B 1 383 ? 12.328 41.188 24.641 1 95.44 383 ILE B N 1
ATOM 7838 C CA . ILE B 1 383 ? 12.617 40.75 26.016 1 95.44 383 ILE B CA 1
ATOM 7839 C C . ILE B 1 383 ? 13.969 40.062 26.062 1 95.44 383 ILE B C 1
ATOM 7841 O O . ILE B 1 383 ? 14.695 40.156 27.047 1 95.44 383 ILE B O 1
ATOM 7845 N N . ASN B 1 384 ? 14.242 39.281 25.047 1 92.69 384 ASN B N 1
ATOM 7846 C CA . ASN B 1 384 ? 15.492 38.531 24.922 1 92.69 384 ASN B CA 1
ATOM 7847 C C . ASN B 1 384 ? 15.945 38.406 23.469 1 92.69 384 ASN B C 1
ATOM 7849 O O . ASN B 1 384 ? 15.117 38.344 22.562 1 92.69 384 ASN B O 1
ATOM 7853 N N . THR B 1 385 ? 17.281 38.406 23.266 1 94.56 385 THR B N 1
ATOM 7854 C CA . THR B 1 385 ? 17.812 38.281 21.906 1 94.56 385 THR B CA 1
ATOM 7855 C C . THR B 1 385 ? 18.438 36.906 21.719 1 94.56 385 THR B C 1
ATOM 7857 O O . THR B 1 385 ? 19.297 36.719 20.844 1 94.56 385 THR B O 1
ATOM 7860 N N . THR B 1 386 ? 18.125 36.062 22.625 1 94.62 386 THR B N 1
ATOM 7861 C CA . THR B 1 386 ? 18.422 34.625 22.516 1 94.62 386 THR B CA 1
ATOM 7862 C C . THR B 1 386 ? 17.172 33.781 22.766 1 94.62 386 THR B C 1
ATOM 7864 O O . THR B 1 386 ? 16.156 34.312 23.25 1 94.62 386 THR B O 1
ATOM 7867 N N . TYR B 1 387 ? 17.266 32.656 22.422 1 97.38 387 TYR B N 1
ATOM 7868 C CA . TYR B 1 387 ? 16.141 31.75 22.641 1 97.38 387 TYR B CA 1
ATOM 7869 C C . TYR B 1 387 ? 16.406 30.844 23.844 1 97.38 387 TYR B C 1
ATOM 7871 O O . TYR B 1 387 ? 15.805 29.766 23.953 1 97.38 387 TYR B O 1
ATOM 7879 N N . HIS B 1 388 ? 17.406 31.234 24.672 1 94.94 388 HIS B N 1
ATOM 7880 C CA . HIS B 1 388 ? 17.641 30.609 25.969 1 94.94 388 HIS B CA 1
ATOM 7881 C C . HIS B 1 388 ? 16.828 31.281 27.062 1 94.94 388 HIS B C 1
ATOM 7883 O O . HIS B 1 388 ? 17.031 32.469 27.359 1 94.94 388 HIS B O 1
ATOM 7889 N N . GLN B 1 389 ? 15.93 30.531 27.625 1 92.88 389 GLN B N 1
ATOM 7890 C CA . GLN B 1 389 ? 14.992 31.094 28.594 1 92.88 389 GLN B CA 1
ATOM 7891 C C . GLN B 1 389 ? 14.312 32.344 28.031 1 92.88 389 GLN B C 1
ATOM 7893 O O . GLN B 1 389 ? 14.438 33.438 28.609 1 92.88 389 GLN B O 1
ATOM 7898 N N . PRO B 1 390 ? 13.547 32.188 27.031 1 94.44 390 PRO B N 1
ATOM 7899 C CA . PRO B 1 390 ? 13.016 33.312 26.266 1 94.44 390 PRO B CA 1
ATOM 7900 C C . PRO B 1 390 ? 12.164 34.25 27.125 1 94.44 390 PRO B C 1
ATOM 7902 O O . PRO B 1 390 ? 12.203 35.469 26.938 1 94.44 390 PRO B O 1
ATOM 7905 N N . ARG B 1 391 ? 11.281 33.781 28.047 1 93.94 391 ARG B N 1
ATOM 7906 C CA . ARG B 1 391 ? 10.406 34.5 28.969 1 93.94 391 ARG B CA 1
ATOM 7907 C C . ARG B 1 391 ? 9.289 35.219 28.219 1 93.94 391 ARG B C 1
ATOM 7909 O O . ARG B 1 391 ? 8.633 36.094 28.75 1 93.94 391 ARG B O 1
ATOM 7916 N N . ALA B 1 392 ? 9.141 34.938 26.984 1 95.81 392 ALA B N 1
ATOM 7917 C CA . ALA B 1 392 ? 8.055 35.438 26.141 1 95.81 392 ALA B CA 1
ATOM 7918 C C . ALA B 1 392 ? 7.844 34.5 24.953 1 95.81 392 ALA B C 1
ATOM 7920 O O . ALA B 1 392 ? 8.742 33.719 24.594 1 95.81 392 ALA B O 1
ATOM 7921 N N . PRO B 1 393 ? 6.664 34.594 24.328 1 96.88 393 PRO B N 1
ATOM 7922 C CA . PRO B 1 393 ? 6.422 33.75 23.156 1 96.88 393 PRO B CA 1
ATOM 7923 C C . PRO B 1 393 ? 7.316 34.125 21.969 1 96.88 393 PRO B C 1
ATOM 7925 O O . PRO B 1 393 ? 7.734 35.281 21.844 1 96.88 393 PRO B O 1
ATOM 7928 N N . ILE B 1 394 ? 7.625 33.156 21.188 1 97.88 394 ILE B N 1
ATOM 7929 C CA . ILE B 1 394 ? 8.32 33.281 19.922 1 97.88 394 ILE B CA 1
ATOM 7930 C C . ILE B 1 394 ? 7.352 33.031 18.766 1 97.88 394 ILE B C 1
ATOM 7932 O O . ILE B 1 394 ? 6.637 32.031 18.75 1 97.88 394 ILE B O 1
ATOM 7936 N N . GLU B 1 395 ? 7.27 33.938 17.859 1 97.38 395 GLU B N 1
ATOM 7937 C CA . GLU B 1 395 ? 6.434 33.75 16.672 1 97.38 395 GLU B CA 1
ATOM 7938 C C . GLU B 1 395 ? 7.277 33.406 15.461 1 97.38 395 GLU B C 1
ATOM 7940 O O . GLU B 1 395 ? 8.297 34.031 15.195 1 97.38 395 GLU B O 1
ATOM 7945 N N . VAL B 1 396 ? 6.879 32.375 14.789 1 96.5 396 VAL B N 1
ATOM 7946 C CA . VAL B 1 396 ? 7.48 31.953 13.523 1 96.5 396 VAL B CA 1
ATOM 7947 C C . VAL B 1 396 ? 6.438 32 12.414 1 96.5 396 VAL B C 1
ATOM 7949 O O . VAL B 1 396 ? 5.391 31.375 12.5 1 96.5 396 VAL B O 1
ATOM 7952 N N . ILE B 1 397 ? 6.711 32.781 11.406 1 93.06 397 ILE B N 1
ATOM 7953 C CA . ILE B 1 397 ? 5.859 32.875 10.219 1 93.06 397 ILE B CA 1
ATOM 7954 C C . ILE B 1 397 ? 6.461 32.031 9.086 1 93.06 397 ILE B C 1
ATOM 7956 O O . ILE B 1 397 ? 7.602 32.25 8.68 1 93.06 397 ILE B O 1
ATOM 7960 N N . ILE B 1 398 ? 5.727 31.125 8.617 1 90.25 398 ILE B N 1
ATOM 7961 C CA . ILE B 1 398 ? 6.18 30.328 7.484 1 90.25 398 ILE B CA 1
ATOM 7962 C C . ILE B 1 398 ? 5.539 30.844 6.199 1 90.25 398 ILE B C 1
ATOM 7964 O O . ILE B 1 398 ? 4.328 31.078 6.156 1 90.25 398 ILE B O 1
ATOM 7968 N N . GLY B 1 399 ? 6.41 31.078 5.203 1 73.75 399 GLY B N 1
ATOM 7969 C CA . GLY B 1 399 ? 5.984 31.688 3.955 1 73.75 399 GLY B CA 1
ATOM 7970 C C . GLY B 1 399 ? 5.262 30.719 3.035 1 73.75 399 GLY B C 1
ATOM 7971 O O . GLY B 1 399 ? 5.543 29.531 3.043 1 73.75 399 GLY B O 1
ATOM 7972 N N . SER B 1 400 ? 4.188 31.25 2.459 1 62.5 400 SER B N 1
ATOM 7973 C CA . SER B 1 400 ? 3.377 30.516 1.499 1 62.5 400 SER B CA 1
ATOM 7974 C C . SER B 1 400 ? 3.65 30.969 0.071 1 62.5 400 SER B C 1
ATOM 7976 O O . SER B 1 400 ? 4.211 32.031 -0.143 1 62.5 400 SER B O 1
ATOM 7978 N N . GLY B 1 401 ? 3.742 30.094 -1.027 1 51.84 401 GLY B N 1
ATOM 7979 C CA . GLY B 1 401 ? 4 30.391 -2.428 1 51.84 401 GLY B CA 1
ATOM 7980 C C . GLY B 1 401 ? 3.082 31.453 -2.994 1 51.84 401 GLY B C 1
ATOM 7981 O O . GLY B 1 401 ? 3.5 32.281 -3.828 1 51.84 401 GLY B O 1
ATOM 7982 N N . SER B 1 402 ? 1.757 31.234 -3.219 1 50.34 402 SER B N 1
ATOM 7983 C CA . SER B 1 402 ? 0.96 32.031 -4.148 1 50.34 402 SER B CA 1
ATOM 7984 C C . SER B 1 402 ? 0.583 33.375 -3.539 1 50.34 402 SER B C 1
ATOM 7986 O O . SER B 1 402 ? 0.061 33.438 -2.424 1 50.34 402 SER B O 1
ATOM 7988 N N . PRO B 1 403 ? 1.064 34.469 -4.156 1 46.19 403 PRO B N 1
ATOM 7989 C CA . PRO B 1 403 ? 0.503 35.719 -3.711 1 46.19 403 PRO B CA 1
ATOM 7990 C C . PRO B 1 403 ? -1.024 35.719 -3.697 1 46.19 403 PRO B C 1
ATOM 7992 O O . PRO B 1 403 ? -1.652 35.031 -4.48 1 46.19 403 PRO B O 1
ATOM 7995 N N . PRO B 1 404 ? -1.632 36.125 -2.682 1 41.81 404 PRO B N 1
ATOM 7996 C CA . PRO B 1 404 ? -3.076 36.281 -2.85 1 41.81 404 PRO B CA 1
ATOM 7997 C C . PRO B 1 404 ? -3.447 36.844 -4.227 1 41.81 404 PRO B C 1
ATOM 7999 O O . PRO B 1 404 ? -2.646 37.531 -4.859 1 41.81 404 PRO B O 1
ATOM 8002 N N . LEU B 1 405 ? -4.43 36.156 -4.977 1 36.09 405 LEU B N 1
ATOM 8003 C CA . LEU B 1 405 ? -5.051 36.906 -6.074 1 36.09 405 LEU B CA 1
ATOM 8004 C C . LEU B 1 405 ? -5.176 38.375 -5.734 1 36.09 405 LEU B C 1
ATOM 8006 O O . LEU B 1 405 ? -6.207 38.812 -5.227 1 36.09 405 LEU B O 1
ATOM 8010 N N . SER B 1 406 ? -4.438 39 -5.027 1 33.88 406 SER B N 1
ATOM 8011 C CA . SER B 1 406 ? -4.676 40.438 -5.047 1 33.88 406 SER B CA 1
ATOM 8012 C C . SER B 1 406 ? -4.766 40.969 -6.477 1 33.88 406 SER B C 1
ATOM 8014 O O . SER B 1 406 ? -4.082 40.469 -7.371 1 33.88 406 SER B O 1
ATOM 8016 N N . THR B 1 407 ? -5.922 41.656 -6.77 1 32.47 407 THR B N 1
ATOM 8017 C CA . THR B 1 407 ? -6.129 42.469 -7.965 1 32.47 407 THR B CA 1
ATOM 8018 C C . THR B 1 407 ? -4.848 43.188 -8.352 1 32.47 407 THR B C 1
ATOM 8020 O O . THR B 1 407 ? -4.176 43.781 -7.5 1 32.47 407 THR B O 1
ATOM 8023 N N . PRO B 1 408 ? -4.285 42.938 -9.477 1 34.53 408 PRO B N 1
ATOM 8024 C CA . PRO B 1 408 ? -3.236 43.781 -10.062 1 34.53 408 PRO B CA 1
ATOM 8025 C C . PRO B 1 408 ? -3.342 45.25 -9.633 1 34.53 408 PRO B C 1
ATOM 8027 O O . PRO B 1 408 ? -2.418 46.031 -9.867 1 34.53 408 PRO B O 1
ATOM 8030 N N . GLU B 1 409 ? -4.617 45.75 -9.492 1 32.69 409 GLU B N 1
ATOM 8031 C CA . GLU B 1 409 ? -4.766 47.219 -9.578 1 32.69 409 GLU B CA 1
ATOM 8032 C C . GLU B 1 409 ? -4.035 47.906 -8.43 1 32.69 409 GLU B C 1
ATOM 8034 O O . GLU B 1 409 ? -3.992 49.156 -8.375 1 32.69 409 GLU B O 1
ATOM 8039 N N . ASP B 1 410 ? -4.035 47.375 -7.227 1 30.39 410 ASP B N 1
ATOM 8040 C CA . ASP B 1 410 ? -3.516 48.438 -6.379 1 30.39 410 ASP B CA 1
ATOM 8041 C C . ASP B 1 410 ? -2.008 48.594 -6.562 1 30.39 410 ASP B C 1
ATOM 8043 O O . ASP B 1 410 ? -1.224 47.781 -6.066 1 30.39 410 ASP B O 1
ATOM 8047 N N . ASN B 1 411 ? -1.43 48.969 -7.695 1 32.75 411 ASN B N 1
ATOM 8048 C CA . ASN B 1 411 ? -0.204 49.656 -8.086 1 32.75 411 ASN B CA 1
ATOM 8049 C C . ASN B 1 411 ? 0.421 50.406 -6.91 1 32.75 411 ASN B C 1
ATOM 8051 O O . ASN B 1 411 ? 1.479 51 -7.047 1 32.75 411 ASN B O 1
ATOM 8055 N N . SER B 1 412 ? -0.439 51.219 -6.145 1 32.69 412 SER B N 1
ATOM 8056 C CA . SER B 1 412 ? 0.158 52.281 -5.336 1 32.69 412 SER B CA 1
ATOM 8057 C C . SER B 1 412 ? 1.046 51.719 -4.238 1 32.69 412 SER B C 1
ATOM 8059 O O . SER B 1 412 ? 1.791 52.438 -3.584 1 32.69 412 SER B O 1
ATOM 8061 N N . THR B 1 413 ? 0.396 50.875 -3.318 1 35.19 413 THR B N 1
ATOM 8062 C CA . THR B 1 413 ? 0.98 50.938 -1.983 1 35.19 413 THR B CA 1
ATOM 8063 C C . THR B 1 413 ? 2.361 50.281 -1.967 1 35.19 413 THR B C 1
ATOM 8065 O O . THR B 1 413 ? 2.557 49.219 -2.543 1 35.19 413 THR B O 1
ATOM 8068 N N . THR B 1 414 ? 3.404 51.062 -1.857 1 34.28 414 THR B N 1
ATOM 8069 C CA . THR B 1 414 ? 4.816 50.938 -1.521 1 34.28 414 THR B CA 1
ATOM 8070 C C . THR B 1 414 ? 5.066 49.719 -0.646 1 34.28 414 THR B C 1
ATOM 8072 O O . THR B 1 414 ? 4.492 49.594 0.439 1 34.28 414 THR B O 1
ATOM 8075 N N . SER B 1 415 ? 5.16 48.625 -1.203 1 38.62 415 SER B N 1
ATOM 8076 C CA . SER B 1 415 ? 5.777 47.594 -0.383 1 38.62 415 SER B CA 1
ATOM 8077 C C . SER B 1 415 ? 6.738 48.188 0.637 1 38.62 415 SER B C 1
ATOM 8079 O O . SER B 1 415 ? 7.59 49 0.287 1 38.62 415 SER B O 1
ATOM 8081 N N . PRO B 1 416 ? 6.34 48.344 1.856 1 40.09 416 PRO B N 1
ATOM 8082 C CA . PRO B 1 416 ? 7.375 48.906 2.713 1 40.09 416 PRO B CA 1
ATOM 8083 C C . PRO B 1 416 ? 8.773 48.406 2.379 1 40.09 416 PRO B C 1
ATOM 8085 O O . PRO B 1 416 ? 8.922 47.312 1.847 1 40.09 416 PRO B O 1
ATOM 8088 N N . ASN B 1 417 ? 9.734 49.281 2.174 1 41.56 417 ASN B N 1
ATOM 8089 C CA . ASN B 1 417 ? 11.172 49.125 2.02 1 41.56 417 ASN B CA 1
ATOM 8090 C C . ASN B 1 417 ? 11.695 47.969 2.861 1 41.56 417 ASN B C 1
ATOM 8092 O O . ASN B 1 417 ? 11.617 48 4.09 1 41.56 417 ASN B O 1
ATOM 8096 N N . PRO B 1 418 ? 11.797 46.719 2.33 1 51.34 418 PRO B N 1
ATOM 8097 C CA . PRO B 1 418 ? 12.406 45.562 3.025 1 51.34 418 PRO B CA 1
ATOM 8098 C C . PRO B 1 418 ? 13.469 46 4.035 1 51.34 418 PRO B C 1
ATOM 8100 O O . PRO B 1 418 ? 13.914 45.156 4.844 1 51.34 418 PRO B O 1
ATOM 8103 N N . ALA B 1 419 ? 14.055 47.219 3.943 1 51.59 419 ALA B N 1
ATOM 8104 C CA . ALA B 1 419 ? 15.367 47.531 4.508 1 51.59 419 ALA B CA 1
ATOM 8105 C C . ALA B 1 419 ? 15.266 47.812 6.004 1 51.59 419 ALA B C 1
ATOM 8107 O O . ALA B 1 419 ? 16.281 47.938 6.695 1 51.59 419 ALA B O 1
ATOM 8108 N N . THR B 1 420 ? 14.039 47.969 6.617 1 63.97 420 THR B N 1
ATOM 8109 C CA . THR B 1 420 ? 14.258 48.219 8.031 1 63.97 420 THR B CA 1
ATOM 8110 C C . THR B 1 420 ? 13.383 47.312 8.891 1 63.97 420 THR B C 1
ATOM 8112 O O . THR B 1 420 ? 12.273 47.688 9.281 1 63.97 420 THR B O 1
ATOM 8115 N N . PRO B 1 421 ? 13.805 46.031 9.094 1 75.31 421 PRO B N 1
ATOM 8116 C CA . PRO B 1 421 ? 13 45.156 9.938 1 75.31 421 PRO B CA 1
ATOM 8117 C C . PRO B 1 421 ? 12.758 45.719 11.336 1 75.31 421 PRO B C 1
ATOM 8119 O O . PRO B 1 421 ? 13.547 46.531 11.82 1 75.31 421 PRO B O 1
ATOM 8122 N N . ALA B 1 422 ? 11.555 45.406 11.875 1 85.44 422 ALA B N 1
ATOM 8123 C CA . ALA B 1 422 ? 11.25 45.812 13.25 1 85.44 422 ALA B CA 1
ATOM 8124 C C . ALA B 1 422 ? 12.281 45.219 14.219 1 85.44 422 ALA B C 1
ATOM 8126 O O . ALA B 1 422 ? 12.93 44.219 13.922 1 85.44 422 ALA B O 1
ATOM 8127 N N . GLU B 1 423 ? 12.531 45.844 15.344 1 89.31 423 GLU B N 1
ATOM 8128 C CA . GLU B 1 423 ? 13.508 45.406 16.328 1 89.31 423 GLU B CA 1
ATOM 8129 C C . GLU B 1 423 ? 13.227 44 16.812 1 89.31 423 GLU B C 1
ATOM 8131 O O . GLU B 1 423 ? 14.148 43.25 17.125 1 89.31 423 GLU B O 1
ATOM 8136 N N . TRP B 1 424 ? 11.984 43.656 16.859 1 93.5 424 TRP B N 1
ATOM 8137 C CA . TRP B 1 424 ? 11.609 42.344 17.375 1 93.5 424 TRP B CA 1
ATOM 8138 C C . TRP B 1 424 ? 11.875 41.25 16.344 1 93.5 424 TRP B C 1
ATOM 8140 O O . TRP B 1 424 ? 11.852 40.062 16.672 1 93.5 424 TRP B O 1
ATOM 8150 N N . SER B 1 425 ? 12.047 41.594 15.039 1 94.19 425 SER B N 1
ATOM 8151 C CA . SER B 1 425 ? 12.312 40.625 13.984 1 94.19 425 SER B CA 1
ATOM 8152 C C . SER B 1 425 ? 13.734 40.062 14.078 1 94.19 425 SER B C 1
ATOM 8154 O O . SER B 1 425 ? 14.695 40.781 13.727 1 94.19 425 SER B O 1
ATOM 8156 N N . ALA B 1 426 ? 13.891 38.875 14.484 1 95.5 426 ALA B N 1
ATOM 8157 C CA . ALA B 1 426 ? 15.211 38.281 14.688 1 95.5 426 ALA B CA 1
ATOM 8158 C C . ALA B 1 426 ? 15.812 37.844 13.359 1 95.5 426 ALA B C 1
ATOM 8160 O O . ALA B 1 426 ? 17.031 37.938 13.164 1 95.5 426 ALA B O 1
ATOM 8161 N N . PHE B 1 427 ? 15.016 37.219 12.531 1 92.62 427 PHE B N 1
ATOM 8162 C CA . PHE B 1 427 ? 15.453 36.688 11.242 1 92.62 427 PHE B CA 1
ATOM 8163 C C . PHE B 1 427 ? 14.289 36.656 10.258 1 92.62 427 PHE B C 1
ATOM 8165 O O . PHE B 1 427 ? 13.172 36.312 10.625 1 92.62 427 PHE B O 1
ATOM 8172 N N . HIS B 1 428 ? 14.57 37.094 9.039 1 89.81 428 HIS B N 1
ATOM 8173 C CA . HIS B 1 428 ? 13.539 37.062 8.008 1 89.81 428 HIS B CA 1
ATOM 8174 C C . HIS B 1 428 ? 14.141 36.75 6.637 1 89.81 428 HIS B C 1
ATOM 8176 O O . HIS B 1 428 ? 15.297 37.094 6.375 1 89.81 428 HIS B O 1
ATOM 8182 N N . LEU B 1 429 ? 13.414 36 5.871 1 85.25 429 LEU B N 1
ATOM 8183 C CA . LEU B 1 429 ? 13.734 35.688 4.484 1 85.25 429 LEU B CA 1
ATOM 8184 C C . LEU B 1 429 ? 12.578 36.062 3.562 1 85.25 429 LEU B C 1
ATOM 8186 O O . LEU B 1 429 ? 11.43 35.688 3.826 1 85.25 429 LEU B O 1
ATOM 8190 N N . MET B 1 430 ? 12.938 36.844 2.555 1 76.06 430 MET B N 1
ATOM 8191 C CA . MET B 1 430 ? 11.906 37.219 1.593 1 76.06 430 MET B CA 1
ATOM 8192 C C . MET B 1 430 ? 12.078 36.469 0.279 1 76.06 430 MET B C 1
ATOM 8194 O O . MET B 1 430 ? 13.195 36.125 -0.105 1 76.06 430 MET B O 1
ATOM 8198 N N . ASN B 1 431 ? 11.023 36.219 -0.468 1 64.38 431 ASN B N 1
ATOM 8199 C CA . ASN B 1 431 ? 10.914 35.719 -1.836 1 64.38 431 ASN B CA 1
ATOM 8200 C C . ASN B 1 431 ? 11.617 34.375 -2.004 1 64.38 431 ASN B C 1
ATOM 8202 O O . ASN B 1 431 ? 11.289 33.625 -2.912 1 64.38 431 ASN B O 1
ATOM 8206 N N . THR B 1 432 ? 12.492 34.062 -1.146 1 60.31 432 THR B N 1
ATOM 8207 C CA . THR B 1 432 ? 13.281 32.844 -1.353 1 60.31 432 THR B CA 1
ATOM 8208 C C . THR B 1 432 ? 12.656 31.672 -0.612 1 60.31 432 THR B C 1
ATOM 8210 O O . THR B 1 432 ? 13.125 30.531 -0.739 1 60.31 432 THR B O 1
ATOM 8213 N N . THR B 1 433 ? 11.57 32 -0.03 1 64.38 433 THR B N 1
ATOM 8214 C CA . THR B 1 433 ? 11.117 30.938 0.853 1 64.38 433 THR B CA 1
ATOM 8215 C C . THR B 1 433 ? 9.711 30.484 0.472 1 64.38 433 THR B C 1
ATOM 8217 O O . THR B 1 433 ? 9.023 29.844 1.264 1 64.38 433 THR B O 1
ATOM 8220 N N . ASP B 1 434 ? 9.477 30.797 -0.742 1 73.31 434 ASP B N 1
ATOM 8221 C CA . ASP B 1 434 ? 8.164 30.344 -1.171 1 73.31 434 ASP B CA 1
ATOM 8222 C C . ASP B 1 434 ? 8.078 28.812 -1.145 1 73.31 434 ASP B C 1
ATOM 8224 O O . ASP B 1 434 ? 8.992 28.125 -1.617 1 73.31 434 ASP B O 1
ATOM 8228 N N . ASN B 1 435 ? 7.148 28.359 -0.472 1 80.31 435 ASN B N 1
ATOM 8229 C CA . ASN B 1 435 ? 6.824 26.938 -0.402 1 80.31 435 ASN B CA 1
ATOM 8230 C C . ASN B 1 435 ? 7.812 26.172 0.474 1 80.31 435 ASN B C 1
ATOM 8232 O O . ASN B 1 435 ? 8.023 24.969 0.282 1 80.31 435 ASN B O 1
ATOM 8236 N N . SER B 1 436 ? 8.469 26.938 1.354 1 90.06 436 SER B N 1
ATOM 8237 C CA . SER B 1 436 ? 9.297 26.266 2.355 1 90.06 436 SER B CA 1
ATOM 8238 C C . SER B 1 436 ? 8.438 25.547 3.387 1 90.06 436 SER B C 1
ATOM 8240 O O . SER B 1 436 ? 7.219 25.734 3.434 1 90.06 436 SER B O 1
ATOM 8242 N N . PHE B 1 437 ? 9.07 24.609 4.117 1 93.38 437 PHE B N 1
ATOM 8243 C CA . PHE B 1 437 ? 8.367 23.906 5.18 1 93.38 437 PHE B CA 1
ATOM 8244 C C . PHE B 1 437 ? 9.297 23.656 6.367 1 93.38 437 PHE B C 1
ATOM 8246 O O . PHE B 1 437 ? 10.516 23.75 6.238 1 93.38 437 PHE B O 1
ATOM 8253 N N . GLY B 1 438 ? 8.688 23.531 7.477 1 95.62 438 GLY B N 1
ATOM 8254 C CA . GLY B 1 438 ? 9.477 23.453 8.695 1 95.62 438 GLY B CA 1
ATOM 8255 C C . GLY B 1 438 ? 9.414 22.094 9.367 1 95.62 438 GLY B C 1
ATOM 8256 O O . GLY B 1 438 ? 8.602 21.25 8.984 1 95.62 438 GLY B O 1
ATOM 8257 N N . SER B 1 439 ? 10.32 21.906 10.234 1 97 439 SER B N 1
ATOM 8258 C CA . SER B 1 439 ? 10.344 20.766 11.148 1 97 439 SER B CA 1
ATOM 8259 C C . SER B 1 439 ? 10.562 21.219 12.594 1 97 439 SER B C 1
ATOM 8261 O O . SER B 1 439 ? 11.391 22.094 12.852 1 97 439 SER B O 1
ATOM 8263 N N . LEU B 1 440 ? 9.727 20.734 13.43 1 97.94 440 LEU B N 1
ATOM 8264 C CA . LEU B 1 440 ? 9.828 20.984 14.859 1 97.94 440 LEU B CA 1
ATOM 8265 C C . LEU B 1 440 ? 10.164 19.703 15.617 1 97.94 440 LEU B C 1
ATOM 8267 O O . LEU B 1 440 ? 9.383 18.75 15.602 1 97.94 440 LEU B O 1
ATOM 8271 N N . SER B 1 441 ? 11.32 19.688 16.266 1 97 441 SER B N 1
ATOM 8272 C CA . SER B 1 441 ? 11.766 18.531 17.047 1 97 441 SER B CA 1
ATOM 8273 C C . SER B 1 441 ? 11.82 18.859 18.531 1 97 441 SER B C 1
ATOM 8275 O O . SER B 1 441 ? 12.617 19.703 18.969 1 97 441 SER B O 1
ATOM 8277 N N . VAL B 1 442 ? 10.961 18.25 19.25 1 96.06 442 VAL B N 1
ATOM 8278 C CA . VAL B 1 442 ? 10.984 18.391 20.703 1 96.06 442 VAL B CA 1
ATOM 8279 C C . VAL B 1 442 ? 11.875 17.312 21.312 1 96.06 442 VAL B C 1
ATOM 8281 O O . VAL B 1 442 ? 11.406 16.203 21.594 1 96.06 442 VAL B O 1
ATOM 8284 N N . ILE B 1 443 ? 13.031 17.672 21.625 1 93.31 443 ILE B N 1
ATOM 8285 C CA . ILE B 1 443 ? 14.047 16.703 22.031 1 93.31 443 ILE B CA 1
ATOM 8286 C C . ILE B 1 443 ? 13.75 16.188 23.438 1 93.31 443 ILE B C 1
ATOM 8288 O O . ILE B 1 443 ? 13.852 14.984 23.703 1 93.31 443 ILE B O 1
ATOM 8292 N N . ASN B 1 444 ? 13.453 17.078 24.328 1 91.69 444 ASN B N 1
ATOM 8293 C CA . ASN B 1 444 ? 13.062 16.766 25.688 1 91.69 444 ASN B CA 1
ATOM 8294 C C . ASN B 1 444 ? 12.289 17.922 26.328 1 91.69 444 ASN B C 1
ATOM 8296 O O . ASN B 1 444 ? 11.766 18.781 25.625 1 91.69 444 ASN B O 1
ATOM 8300 N N . ALA B 1 445 ? 12.266 17.984 27.641 1 92.12 445 ALA B N 1
ATOM 8301 C CA . ALA B 1 445 ? 11.445 18.969 28.359 1 92.12 445 ALA B CA 1
ATOM 8302 C C . ALA B 1 445 ? 12.078 20.359 28.297 1 92.12 445 ALA B C 1
ATOM 8304 O O . ALA B 1 445 ? 11.398 21.359 28.516 1 92.12 445 ALA B O 1
ATOM 8305 N N . SER B 1 446 ? 13.32 20.406 27.875 1 94.69 446 SER B N 1
ATOM 8306 C CA . SER B 1 446 ? 13.977 21.703 27.922 1 94.69 446 SER B CA 1
ATOM 8307 C C . SER B 1 446 ? 14.469 22.141 26.547 1 94.69 446 SER B C 1
ATOM 8309 O O . SER B 1 446 ? 14.805 23.312 26.344 1 94.69 446 SER B O 1
ATOM 8311 N N . HIS B 1 447 ? 14.602 21.203 25.656 1 95.81 447 HIS B N 1
ATOM 8312 C CA . HIS B 1 447 ? 15.203 21.531 24.359 1 95.81 447 HIS B CA 1
ATOM 8313 C C . HIS B 1 447 ? 14.234 21.266 23.219 1 95.81 447 HIS B C 1
ATOM 8315 O O . HIS B 1 447 ? 13.719 20.156 23.078 1 95.81 447 HIS B O 1
ATOM 8321 N N . LEU B 1 448 ? 14.023 22.312 22.422 1 96.5 448 LEU B N 1
ATOM 8322 C CA . LEU B 1 448 ? 13.195 22.281 21.234 1 96.5 448 LEU B CA 1
ATOM 8323 C C . LEU B 1 448 ? 13.953 22.875 20.031 1 96.5 448 LEU B C 1
ATOM 8325 O O . LEU B 1 448 ? 14.594 23.922 20.156 1 96.5 448 LEU B O 1
ATOM 8329 N N . GLU B 1 449 ? 13.938 22.109 18.875 1 97.69 449 GLU B N 1
ATOM 8330 C CA . GLU B 1 449 ? 14.641 22.594 17.688 1 97.69 449 GLU B CA 1
ATOM 8331 C C . GLU B 1 449 ? 13.672 22.891 16.562 1 97.69 449 GLU B C 1
ATOM 8333 O O . GLU B 1 449 ? 12.828 22.047 16.219 1 97.69 449 GLU B O 1
ATOM 8338 N N . TRP B 1 450 ? 13.805 24.078 16.016 1 98.06 450 TRP B N 1
ATOM 8339 C CA . TRP B 1 450 ? 13.102 24.469 14.789 1 98.06 450 TRP B CA 1
ATOM 8340 C C . TRP B 1 450 ? 14.055 24.469 13.594 1 98.06 450 TRP B C 1
ATOM 8342 O O . TRP B 1 450 ? 15.18 24.969 13.688 1 98.06 450 TRP B O 1
ATOM 8352 N N . THR B 1 451 ? 13.594 23.844 12.492 1 96.81 451 THR B N 1
ATOM 8353 C CA . THR B 1 451 ? 14.344 23.875 11.242 1 96.81 451 THR B CA 1
ATOM 8354 C C . THR B 1 451 ? 13.43 24.219 10.07 1 96.81 451 THR B C 1
ATOM 8356 O O . THR B 1 451 ? 12.336 23.656 9.945 1 96.81 451 THR B O 1
ATOM 8359 N N . LEU B 1 452 ? 13.867 25.172 9.266 1 95.5 452 LEU B N 1
ATOM 8360 C CA . LEU B 1 452 ? 13.18 25.5 8.016 1 95.5 452 LEU B CA 1
ATOM 8361 C C . LEU B 1 452 ? 13.938 24.938 6.816 1 95.5 452 LEU B C 1
ATOM 8363 O O . LEU B 1 452 ? 15.141 25.141 6.688 1 95.5 452 LEU B O 1
ATOM 8367 N N . PHE B 1 453 ? 13.141 24.297 5.934 1 93.62 453 PHE B N 1
ATOM 8368 C CA . PHE B 1 453 ? 13.75 23.688 4.754 1 93.62 453 PHE B CA 1
ATOM 8369 C C . PHE B 1 453 ? 13.297 24.406 3.486 1 93.62 453 PHE B C 1
ATOM 8371 O O . PHE B 1 453 ? 12.195 24.953 3.432 1 93.62 453 PHE B O 1
ATOM 8378 N N . SER B 1 454 ? 14.172 24.312 2.543 1 91 454 SER B N 1
ATOM 8379 C CA . SER B 1 454 ? 13.773 24.703 1.194 1 91 454 SER B CA 1
ATOM 8380 C C . SER B 1 454 ? 12.695 23.766 0.651 1 91 454 SER B C 1
ATOM 8382 O O . SER B 1 454 ? 12.453 22.688 1.204 1 91 454 SER B O 1
ATOM 8384 N N . PRO B 1 455 ? 12.094 24.188 -0.375 1 87.19 455 PRO B N 1
ATOM 8385 C CA . PRO B 1 455 ? 11.016 23.375 -0.923 1 87.19 455 PRO B CA 1
ATOM 8386 C C . PRO B 1 455 ? 11.477 21.953 -1.28 1 87.19 455 PRO B C 1
ATOM 8388 O O . PRO B 1 455 ? 10.727 21 -1.085 1 87.19 455 PRO B O 1
ATOM 8391 N N . ASP B 1 456 ? 12.656 21.781 -1.719 1 86.19 456 ASP B N 1
ATOM 8392 C CA . ASP B 1 456 ? 13.148 20.469 -2.121 1 86.19 456 ASP B CA 1
ATOM 8393 C C . ASP B 1 456 ? 13.648 19.672 -0.915 1 86.19 456 ASP B C 1
ATOM 8395 O O . ASP B 1 456 ? 13.984 18.5 -1.037 1 86.19 456 ASP B O 1
ATOM 8399 N N . GLY B 1 457 ? 13.68 20.359 0.193 1 88.81 457 GLY B N 1
ATOM 8400 C CA . GLY B 1 457 ? 14.023 19.688 1.434 1 88.81 457 GLY B CA 1
ATOM 8401 C C . GLY B 1 457 ? 15.516 19.484 1.601 1 88.81 457 GLY B C 1
ATOM 8402 O O . GLY B 1 457 ? 15.961 18.875 2.584 1 88.81 457 GLY B O 1
ATOM 8403 N N . ASN B 1 458 ? 16.344 20.016 0.764 1 88.75 458 ASN B N 1
ATOM 8404 C CA . ASN B 1 458 ? 17.766 19.703 0.765 1 88.75 458 ASN B CA 1
ATOM 8405 C C . ASN B 1 458 ? 18.594 20.797 1.46 1 88.75 458 ASN B C 1
ATOM 8407 O O . ASN B 1 458 ? 19.734 20.562 1.846 1 88.75 458 ASN B O 1
ATOM 8411 N N . THR B 1 459 ? 17.969 21.938 1.57 1 91.31 459 THR B N 1
ATOM 8412 C CA . THR B 1 459 ? 18.703 23.062 2.168 1 91.31 459 THR B CA 1
ATOM 8413 C C . THR B 1 459 ? 17.984 23.547 3.43 1 91.31 459 THR B C 1
ATOM 8415 O O . THR B 1 459 ? 16.781 23.75 3.428 1 91.31 459 THR B O 1
ATOM 8418 N N . VAL B 1 460 ? 18.812 23.672 4.406 1 94.62 460 VAL B N 1
ATOM 8419 C CA . VAL B 1 460 ? 18.312 24.297 5.629 1 94.62 460 VAL B CA 1
ATOM 8420 C C . VAL B 1 460 ? 18.406 25.812 5.5 1 94.62 460 VAL B C 1
ATOM 8422 O O . VAL B 1 460 ? 19.484 26.359 5.297 1 94.62 460 VAL B O 1
ATOM 8425 N N . LEU B 1 461 ? 17.312 26.453 5.645 1 92.69 461 LEU B N 1
ATOM 8426 C CA . LEU B 1 461 ? 17.234 27.891 5.473 1 92.69 461 LEU B CA 1
ATOM 8427 C C . LEU B 1 461 ? 17.375 28.609 6.816 1 92.69 461 LEU B C 1
ATOM 8429 O O . LEU B 1 461 ? 17.828 29.75 6.875 1 92.69 461 LEU B O 1
ATOM 8433 N N . ASP B 1 462 ? 16.859 28.016 7.836 1 94.38 462 ASP B N 1
ATOM 8434 C CA . ASP B 1 462 ? 16.953 28.531 9.203 1 94.38 462 ASP B CA 1
ATOM 8435 C C . ASP B 1 462 ? 16.875 27.391 10.219 1 94.38 462 ASP B C 1
ATOM 8437 O O . ASP B 1 462 ? 16.25 26.359 9.969 1 94.38 462 ASP B O 1
ATOM 8441 N N . SER B 1 463 ? 17.609 27.562 11.273 1 96.81 463 SER B N 1
ATOM 8442 C CA . SER B 1 463 ? 17.562 26.594 12.375 1 96.81 463 SER B CA 1
ATOM 8443 C C . SER B 1 463 ? 17.922 27.266 13.695 1 96.81 463 SER B C 1
ATOM 8445 O O . SER B 1 463 ? 18.859 28.062 13.766 1 96.81 463 SER B O 1
ATOM 8447 N N . PHE B 1 464 ? 17.109 26.969 14.727 1 97.31 464 PHE B N 1
ATOM 8448 C CA . PHE B 1 464 ? 17.453 27.484 16.047 1 97.31 464 PHE B CA 1
ATOM 8449 C C . PHE B 1 464 ? 16.891 26.594 17.141 1 97.31 464 PHE B C 1
ATOM 8451 O O . PHE B 1 464 ? 15.977 25.797 16.906 1 97.31 464 PHE B O 1
ATOM 8458 N N . TRP B 1 465 ? 17.484 26.719 18.312 1 97.38 465 TRP B N 1
ATOM 8459 C CA . TRP B 1 465 ? 17.078 25.969 19.5 1 97.38 465 TRP B CA 1
ATOM 8460 C C . TRP B 1 465 ? 16.375 26.875 20.5 1 97.38 465 TRP B C 1
ATOM 8462 O O . TRP B 1 465 ? 16.781 28.031 20.703 1 97.38 465 TRP B O 1
ATOM 8472 N N . VAL B 1 466 ? 15.312 26.422 21 1 97.94 466 VAL B N 1
ATOM 8473 C CA . VAL B 1 466 ? 14.711 27.047 22.188 1 97.94 466 VAL B CA 1
ATOM 8474 C C . VAL B 1 466 ? 15.039 26.219 23.422 1 97.94 466 VAL B C 1
ATOM 8476 O O . VAL B 1 466 ? 14.719 25.031 23.484 1 97.94 466 VAL B O 1
ATOM 8479 N N . VAL B 1 467 ? 15.703 26.812 24.328 1 96.75 467 VAL B N 1
ATOM 8480 C CA . VAL B 1 467 ? 16.109 26.125 25.547 1 96.75 467 VAL B CA 1
ATOM 8481 C C . VAL B 1 467 ? 15.445 26.781 26.766 1 96.75 467 VAL B C 1
ATOM 8483 O O . VAL B 1 467 ? 15.57 28 26.953 1 96.75 467 VAL B O 1
ATOM 8486 N N . GLN B 1 468 ? 14.719 25.984 27.422 1 92.94 468 GLN B N 1
ATOM 8487 C CA . GLN B 1 468 ? 13.984 26.469 28.578 1 92.94 468 GLN B CA 1
ATOM 8488 C C . GLN B 1 468 ? 13.977 25.438 29.703 1 92.94 468 GLN B C 1
ATOM 8490 O O . GLN B 1 468 ? 13.531 24.312 29.5 1 92.94 468 GLN B O 1
ATOM 8495 N N . ASP B 1 469 ? 14.422 25.797 30.875 1 88.94 469 ASP B N 1
ATOM 8496 C CA . ASP B 1 469 ? 14.469 24.891 32.031 1 88.94 469 ASP B CA 1
ATOM 8497 C C . ASP B 1 469 ? 13.188 24.969 32.844 1 88.94 469 ASP B C 1
ATOM 8499 O O . ASP B 1 469 ? 12.781 24 33.469 1 88.94 469 ASP B O 1
ATOM 8503 N N . ASN B 1 470 ? 12.672 26.156 32.906 1 84.69 470 ASN B N 1
ATOM 8504 C CA . ASN B 1 470 ? 11.438 26.375 33.656 1 84.69 470 ASN B CA 1
ATOM 8505 C C . ASN B 1 470 ? 10.312 26.875 32.781 1 84.69 470 ASN B C 1
ATOM 8507 O O . ASN B 1 470 ? 10.469 27.875 32.062 1 84.69 470 ASN B O 1
ATOM 8511 N N . HIS B 1 471 ? 9.281 26.062 32.906 1 89.19 471 HIS B N 1
ATOM 8512 C CA . HIS B 1 471 ? 8.133 26.422 32.062 1 89.19 471 HIS B CA 1
ATOM 8513 C C . HIS B 1 471 ? 7.035 27.062 32.906 1 89.19 471 HIS B C 1
ATOM 8515 O O . HIS B 1 471 ? 6.957 26.844 34.125 1 89.19 471 HIS B O 1
ATOM 8521 N N . GLY B 1 472 ? 6.23 27.859 32.25 1 75.88 472 GLY B N 1
ATOM 8522 C CA . GLY B 1 472 ? 5.102 28.453 32.938 1 75.88 472 GLY B CA 1
ATOM 8523 C C . GLY B 1 472 ? 5.16 29.969 33 1 75.88 472 GLY B C 1
ATOM 8524 O O . GLY B 1 472 ? 6.16 30.562 32.594 1 75.88 472 GLY B O 1
ATOM 8525 N N . ASN B 1 473 ? 4.258 30.547 33.438 1 74.38 473 ASN B N 1
ATOM 8526 C CA . ASN B 1 473 ? 3.686 31.891 33.344 1 74.38 473 ASN B CA 1
ATOM 8527 C C . ASN B 1 473 ? 4.77 32.969 33.219 1 74.38 473 ASN B C 1
ATOM 8529 O O . ASN B 1 473 ? 5.598 33.125 34.125 1 74.38 473 ASN B O 1
ATOM 8533 N N . PHE B 1 474 ? 4.789 33.562 32.156 1 85.62 474 PHE B N 1
ATOM 8534 C CA . PHE B 1 474 ? 5.586 34.75 31.922 1 85.62 474 PHE B CA 1
ATOM 8535 C C . PHE B 1 474 ? 5.066 35.938 32.75 1 85.62 474 PHE B C 1
ATOM 8537 O O . PHE B 1 474 ? 3.857 36.094 32.938 1 85.62 474 PHE B O 1
ATOM 8544 N N . SER B 1 475 ? 5.996 36.562 33.406 1 85.81 475 SER B N 1
ATOM 8545 C CA . SER B 1 475 ? 5.613 37.719 34.219 1 85.81 475 SER B CA 1
ATOM 8546 C C . SER B 1 475 ? 6.547 38.906 33.969 1 85.81 475 SER B C 1
ATOM 8548 O O . SER B 1 475 ? 7.758 38.719 33.812 1 85.81 475 SER B O 1
ATOM 8550 N N . LEU B 1 476 ? 5.867 40.031 33.938 1 88.06 476 LEU B N 1
ATOM 8551 C CA . LEU B 1 476 ? 6.66 41.25 33.781 1 88.06 476 LEU B CA 1
ATOM 8552 C C . LEU B 1 476 ? 7.562 41.469 35 1 88.06 476 LEU B C 1
ATOM 8554 O O . LEU B 1 476 ? 8.617 42.094 34.875 1 88.06 476 LEU B O 1
ATOM 8558 N N . ALA B 1 477 ? 7.18 40.906 36.094 1 82.75 477 ALA B N 1
ATOM 8559 C CA . ALA B 1 477 ? 7.902 41.094 37.344 1 82.75 477 ALA B CA 1
ATOM 8560 C C . ALA B 1 477 ? 9.289 40.438 37.281 1 82.75 477 ALA B C 1
ATOM 8562 O O . ALA B 1 477 ? 10.203 40.875 38 1 82.75 477 ALA B O 1
ATOM 8563 N N . ASN B 1 478 ? 9.414 39.531 36.469 1 84.5 478 ASN B N 1
ATOM 8564 C CA . ASN B 1 478 ? 10.672 38.781 36.375 1 84.5 478 ASN B CA 1
ATOM 8565 C C . ASN B 1 478 ? 11.57 39.344 35.281 1 84.5 478 ASN B C 1
ATOM 8567 O O . ASN B 1 478 ? 12.641 38.781 35 1 84.5 478 ASN B O 1
ATOM 8571 N N . LEU B 1 479 ? 11.156 40.531 34.781 1 92.06 479 LEU B N 1
ATOM 8572 C CA . LEU B 1 479 ? 11.938 41.125 33.688 1 92.06 479 LEU B CA 1
ATOM 8573 C C . LEU B 1 479 ? 12.797 42.281 34.219 1 92.06 479 LEU B C 1
ATOM 8575 O O . LEU B 1 479 ? 12.492 42.844 35.281 1 92.06 479 LEU B O 1
ATOM 8579 N N . PRO B 1 480 ? 13.875 42.562 33.531 1 91.12 480 PRO B N 1
ATOM 8580 C CA . PRO B 1 480 ? 14.602 43.781 33.875 1 91.12 480 PRO B CA 1
ATOM 8581 C C . PRO B 1 480 ? 13.711 45.031 33.875 1 91.12 480 PRO B C 1
ATOM 8583 O O . PRO B 1 480 ? 12.828 45.156 33.031 1 91.12 480 PRO B O 1
ATOM 8586 N N . HIS B 1 481 ? 14.023 45.938 34.719 1 92.12 481 HIS B N 1
ATOM 8587 C CA . HIS B 1 481 ? 13.172 47.094 34.938 1 92.12 481 HIS B CA 1
ATOM 8588 C C . HIS B 1 481 ? 13.016 47.906 33.656 1 92.12 481 HIS B C 1
ATOM 8590 O O . HIS B 1 481 ? 11.93 48.406 33.375 1 92.12 481 HIS B O 1
ATOM 8596 N N . ASN B 1 482 ? 14.055 48.062 32.969 1 93.5 482 ASN B N 1
ATOM 8597 C CA . ASN B 1 482 ? 13.984 48.844 31.734 1 93.5 482 ASN B CA 1
ATOM 8598 C C . ASN B 1 482 ? 13.047 48.219 30.703 1 93.5 482 ASN B C 1
ATOM 8600 O O . ASN B 1 482 ? 12.336 48.938 30 1 93.5 482 ASN B O 1
ATOM 8604 N N . VAL B 1 483 ? 13.031 46.906 30.672 1 94.19 483 VAL B N 1
ATOM 8605 C CA . VAL B 1 483 ? 12.203 46.219 29.719 1 94.19 483 VAL B CA 1
ATOM 8606 C C . VAL B 1 483 ? 10.742 46.25 30.156 1 94.19 483 VAL B C 1
ATOM 8608 O O . VAL B 1 483 ? 9.852 46.562 29.359 1 94.19 483 VAL B O 1
ATOM 8611 N N . SER B 1 484 ? 10.484 46 31.422 1 93.44 484 SER B N 1
ATOM 8612 C CA . SER B 1 484 ? 9.109 46.031 31.922 1 93.44 484 SER B CA 1
ATOM 8613 C C . SER B 1 484 ? 8.516 47.438 31.812 1 93.44 484 SER B C 1
ATOM 8615 O O . SER B 1 484 ? 7.328 47.594 31.531 1 93.44 484 SER B O 1
ATOM 8617 N N . HIS B 1 485 ? 9.406 48.406 32.031 1 94 485 HIS B N 1
ATOM 8618 C CA . HIS B 1 485 ? 8.945 49.781 31.906 1 94 485 HIS B CA 1
ATOM 8619 C C . HIS B 1 485 ? 8.547 50.125 30.469 1 94 485 HIS B C 1
ATOM 8621 O O . HIS B 1 485 ? 7.516 50.75 30.234 1 94 485 HIS B O 1
ATOM 8627 N N . GLN B 1 486 ? 9.336 49.719 29.625 1 94.69 486 GLN B N 1
ATOM 8628 C CA . GLN B 1 486 ? 9.031 49.969 28.219 1 94.69 486 GLN B CA 1
ATOM 8629 C C . GLN B 1 486 ? 7.73 49.281 27.812 1 94.69 486 GLN B C 1
ATOM 8631 O O . GLN B 1 486 ? 6.934 49.844 27.047 1 94.69 486 GLN B O 1
ATOM 8636 N N . ILE B 1 487 ? 7.527 48.062 28.219 1 94.69 487 ILE B N 1
ATOM 8637 C CA . ILE B 1 487 ? 6.309 47.344 27.938 1 94.69 487 ILE B CA 1
ATOM 8638 C C . ILE B 1 487 ? 5.098 48.062 28.5 1 94.69 487 ILE B C 1
ATOM 8640 O O . ILE B 1 487 ? 4.09 48.25 27.797 1 94.69 487 ILE B O 1
ATOM 8644 N N . ASN B 1 488 ? 5.238 48.594 29.688 1 93.31 488 ASN B N 1
ATOM 8645 C CA . ASN B 1 488 ? 4.152 49.312 30.312 1 93.31 488 ASN B CA 1
ATOM 8646 C C . ASN B 1 488 ? 3.85 50.625 29.547 1 93.31 488 ASN B C 1
ATOM 8648 O O . ASN B 1 488 ? 2.688 51 29.406 1 93.31 488 ASN B O 1
ATOM 8652 N N . GLN B 1 489 ? 4.898 51.25 29.109 1 93.25 489 GLN B N 1
ATOM 8653 C CA . GLN B 1 489 ? 4.695 52.438 28.297 1 93.25 489 GLN B CA 1
ATOM 8654 C C . GLN B 1 489 ? 3.936 52.125 27.016 1 93.25 489 GLN B C 1
ATOM 8656 O O . GLN B 1 489 ? 3.07 52.906 26.594 1 93.25 489 GLN B O 1
ATOM 8661 N N . THR B 1 490 ? 4.324 51.031 26.484 1 91 490 THR B N 1
ATOM 8662 C CA . THR B 1 490 ? 3.641 50.625 25.266 1 91 490 THR B CA 1
ATOM 8663 C C . THR B 1 490 ? 2.178 50.281 25.547 1 91 490 THR B C 1
ATOM 8665 O O . THR B 1 490 ? 1.294 50.656 24.766 1 91 490 THR B O 1
ATOM 8668 N N . ILE B 1 491 ? 1.876 49.656 26.578 1 90.19 491 ILE B N 1
ATOM 8669 C CA . ILE B 1 491 ? 0.514 49.281 26.969 1 90.19 491 ILE B CA 1
ATOM 8670 C C . ILE B 1 491 ? -0.311 50.562 27.141 1 90.19 491 ILE B C 1
ATOM 8672 O O . ILE B 1 491 ? -1.44 50.656 26.656 1 90.19 491 ILE B O 1
ATOM 8676 N N . ILE B 1 492 ? 0.293 51.594 27.75 1 90.06 492 ILE B N 1
ATOM 8677 C CA . ILE B 1 492 ? -0.383 52.844 27.984 1 90.06 492 ILE B CA 1
ATOM 8678 C C . ILE B 1 492 ? -0.638 53.562 26.656 1 90.06 492 ILE B C 1
ATOM 8680 O O . ILE B 1 492 ? -1.728 54.094 26.422 1 90.06 492 ILE B O 1
ATOM 8684 N N . ALA B 1 493 ? 0.345 53.531 25.875 1 88.19 493 ALA B N 1
ATOM 8685 C CA . ALA B 1 493 ? 0.232 54.188 24.562 1 88.19 493 ALA B CA 1
ATOM 8686 C C . ALA B 1 493 ? -0.884 53.562 23.734 1 88.19 493 ALA B C 1
ATOM 8688 O O . ALA B 1 493 ? -1.516 54.219 22.922 1 88.19 493 ALA B O 1
ATOM 8689 N N . LEU B 1 494 ? -1.137 52.312 23.984 1 85 494 LEU B N 1
ATOM 8690 C CA . LEU B 1 494 ? -2.164 51.594 23.234 1 85 494 LEU B CA 1
ATOM 8691 C C . LEU B 1 494 ? -3.518 51.688 23.938 1 85 494 LEU B C 1
ATOM 8693 O O . LEU B 1 494 ? -4.496 51.094 23.484 1 85 494 LEU B O 1
ATOM 8697 N N . GLY B 1 495 ? -3.525 52.438 24.969 1 81.44 495 GLY B N 1
ATOM 8698 C CA . GLY B 1 495 ? -4.77 52.719 25.672 1 81.44 495 GLY B CA 1
ATOM 8699 C C . GLY B 1 495 ? -5.078 51.688 26.75 1 81.44 495 GLY B C 1
ATOM 8700 O O . GLY B 1 495 ? -6.191 51.656 27.281 1 81.44 495 GLY B O 1
ATOM 8701 N N . GLY B 1 496 ? -4.062 50.844 27.062 1 84.75 496 GLY B N 1
ATOM 8702 C CA . GLY B 1 496 ? -4.27 49.812 28.094 1 84.75 496 GLY B CA 1
ATOM 8703 C C . GLY B 1 496 ? -3.777 50.25 29.453 1 84.75 496 GLY B C 1
ATOM 8704 O O . GLY B 1 496 ? -3.277 51.375 29.609 1 84.75 496 GLY B O 1
ATOM 8705 N N . LYS B 1 497 ? -4.094 49.375 30.469 1 85.81 497 LYS B N 1
ATOM 8706 C CA . LYS B 1 497 ? -3.613 49.562 31.828 1 85.81 497 LYS B CA 1
ATOM 8707 C C . LYS B 1 497 ? -2.58 48.531 32.219 1 85.81 497 LYS B C 1
ATOM 8709 O O . LYS B 1 497 ? -2.869 47.312 32.188 1 85.81 497 LYS B O 1
ATOM 8714 N N . PRO B 1 498 ? -1.453 49.031 32.594 1 85.62 498 PRO B N 1
ATOM 8715 C CA . PRO B 1 498 ? -0.446 48.062 33 1 85.62 498 PRO B CA 1
ATOM 8716 C C . PRO B 1 498 ? -0.95 47.125 34.125 1 85.62 498 PRO B C 1
ATOM 8718 O O . PRO B 1 498 ? -1.675 47.562 35 1 85.62 498 PRO B O 1
ATOM 8721 N N . GLY B 1 499 ? -0.562 45.875 34.062 1 75.81 499 GLY B N 1
ATOM 8722 C CA . GLY B 1 499 ? -0.918 44.906 35.094 1 75.81 499 GLY B CA 1
ATOM 8723 C C . GLY B 1 499 ? -2.27 44.25 34.844 1 75.81 499 GLY B C 1
ATOM 8724 O O . GLY B 1 499 ? -2.656 43.312 35.562 1 75.81 499 GLY B O 1
ATOM 8725 N N . THR B 1 500 ? -2.994 44.719 33.875 1 74.56 500 THR B N 1
ATOM 8726 C CA . THR B 1 500 ? -4.309 44.156 33.562 1 74.56 500 THR B CA 1
ATOM 8727 C C . THR B 1 500 ? -4.309 43.5 32.188 1 74.56 500 THR B C 1
ATOM 8729 O O . THR B 1 500 ? -3.602 43.969 31.281 1 74.56 500 THR B O 1
ATOM 8732 N N . TYR B 1 501 ? -4.988 42.312 32.25 1 74.44 501 TYR B N 1
ATOM 8733 C CA . TYR B 1 501 ? -5.121 41.625 30.953 1 74.44 501 TYR B CA 1
ATOM 8734 C C . TYR B 1 501 ? -6.543 41.781 30.422 1 74.44 501 TYR B C 1
ATOM 8736 O O . TYR B 1 501 ? -7.512 41.625 31.172 1 74.44 501 TYR B O 1
ATOM 8744 N N . ASP B 1 502 ? -6.699 42.188 29.234 1 61.25 502 ASP B N 1
ATOM 8745 C CA . ASP B 1 502 ? -7.977 42.438 28.578 1 61.25 502 ASP B CA 1
ATOM 8746 C C . ASP B 1 502 ? -8.891 41.219 28.656 1 61.25 502 ASP B C 1
ATOM 8748 O O . ASP B 1 502 ? -10.117 41.344 28.703 1 61.25 502 ASP B O 1
ATOM 8752 N N . PHE B 1 503 ? -8.383 40.031 28.703 1 72.06 503 PHE B N 1
ATOM 8753 C CA . PHE B 1 503 ? -9.25 38.875 28.594 1 72.06 503 PHE B CA 1
ATOM 8754 C C . PHE B 1 503 ? -9.828 38.5 29.953 1 72.06 503 PHE B C 1
ATOM 8756 O O . PHE B 1 503 ? -10.703 37.625 30.031 1 72.06 503 PHE B O 1
ATOM 8763 N N . ILE B 1 504 ? -9.492 39.031 31.094 1 58.22 504 ILE B N 1
ATOM 8764 C CA . ILE B 1 504 ? -10 38.75 32.438 1 58.22 504 ILE B CA 1
ATOM 8765 C C . ILE B 1 504 ? -11.281 39.531 32.688 1 58.22 504 ILE B C 1
ATOM 8767 O O . ILE B 1 504 ? -12.195 39.062 33.344 1 58.22 504 ILE B O 1
ATOM 8771 N N . SER B 1 505 ? -11.508 40.75 32.219 1 45.53 505 SER B N 1
ATOM 8772 C CA . SER B 1 505 ? -12.57 41.656 32.656 1 45.53 505 SER B CA 1
ATOM 8773 C C . SER B 1 505 ? -13.945 41.125 32.281 1 45.53 505 SER B C 1
ATOM 8775 O O . SER B 1 505 ? -14.969 41.688 32.656 1 45.53 505 SER B O 1
ATOM 8777 N N . GLY B 1 506 ? -14.172 40.25 31.375 1 39.53 506 GLY B N 1
ATOM 8778 C CA . GLY B 1 506 ? -15.562 40 31.047 1 39.53 506 GLY B CA 1
ATOM 8779 C C . GLY B 1 506 ? -16.328 39.312 32.156 1 39.53 506 GLY B C 1
ATOM 8780 O O . GLY B 1 506 ? -17.531 39.062 32.031 1 39.53 506 GLY B O 1
ATOM 8781 N N . SER B 1 507 ? -15.828 38.656 33.188 1 35.06 507 SER B N 1
ATOM 8782 C CA . SER B 1 507 ? -16.688 37.875 34.062 1 35.06 507 SER B CA 1
ATOM 8783 C C . SER B 1 507 ? -17.344 38.75 35.125 1 35.06 507 SER B C 1
ATOM 8785 O O . SER B 1 507 ? -18.109 38.281 35.938 1 35.06 507 SER B O 1
ATOM 8787 N N . THR B 1 508 ? -17 39.938 35.469 1 33.5 508 THR B N 1
ATOM 8788 C CA . THR B 1 508 ? -17.547 40.438 36.719 1 33.5 508 THR B CA 1
ATOM 8789 C C . THR B 1 508 ? -18.938 41.031 36.531 1 33.5 508 THR B C 1
ATOM 8791 O O . THR B 1 508 ? -19.094 42.25 36.469 1 33.5 508 THR B O 1
ATOM 8794 N N . GLY B 1 509 ? -19.938 40.656 35.688 1 30.7 509 GLY B N 1
ATOM 8795 C CA . GLY B 1 509 ? -21.297 41.031 36.062 1 30.7 509 GLY B CA 1
ATOM 8796 C C . GLY B 1 509 ? -21.656 40.562 37.469 1 30.7 509 GLY B C 1
ATOM 8797 O O . GLY B 1 509 ? -21.328 39.469 37.875 1 30.7 509 GLY B O 1
ATOM 8798 N N . ASP B 1 510 ? -21.922 41.469 38.5 1 28.14 510 ASP B N 1
ATOM 8799 C CA . ASP B 1 510 ? -22.391 41.344 39.875 1 28.14 510 ASP B CA 1
ATOM 8800 C C . ASP B 1 510 ? -23.688 40.531 39.938 1 28.14 510 ASP B C 1
ATOM 8802 O O . ASP B 1 510 ? -24.734 41 39.5 1 28.14 510 ASP B O 1
ATOM 8806 N N . PRO B 1 511 ? -23.875 39.25 39.781 1 30.78 511 PRO B N 1
ATOM 8807 C CA . PRO B 1 511 ? -25.109 38.562 40.125 1 30.78 511 PRO B CA 1
ATOM 8808 C C . PRO B 1 511 ? -25.5 38.719 41.594 1 30.78 511 PRO B C 1
ATOM 8810 O O . PRO B 1 511 ? -26.297 37.938 42.125 1 30.78 511 PRO B O 1
ATOM 8813 N N . SER B 1 512 ? -25.312 39.844 42.281 1 27.78 512 SER B N 1
ATOM 8814 C CA . SER B 1 512 ? -25.766 39.875 43.656 1 27.78 512 SER B CA 1
ATOM 8815 C C . SER B 1 512 ? -27.281 39.75 43.75 1 27.78 512 SER B C 1
ATOM 8817 O O . SER B 1 512 ? -27.844 39.781 44.844 1 27.78 512 SER B O 1
ATOM 8819 N N . GLU B 1 513 ? -28.125 40.156 42.906 1 28.39 513 GLU B N 1
ATOM 8820 C CA . GLU B 1 513 ? -29.484 39.875 43.312 1 28.39 513 GLU B CA 1
ATOM 8821 C C . GLU B 1 513 ? -29.719 38.375 43.5 1 28.39 513 GLU B C 1
ATOM 8823 O O . GLU B 1 513 ? -29.953 37.656 42.531 1 28.39 513 GLU B O 1
ATOM 8828 N N . GLY B 1 514 ? -28.922 37.781 44.5 1 24.91 514 GLY B N 1
ATOM 8829 C CA . GLY B 1 514 ? -28.938 36.438 45.062 1 24.91 514 GLY B CA 1
ATOM 8830 C C . GLY B 1 514 ? -30.312 36 45.562 1 24.91 514 GLY B C 1
ATOM 8831 O O . GLY B 1 514 ? -30.844 36.562 46.5 1 24.91 514 GLY B O 1
ATOM 8832 N N . GLU B 1 515 ? -31.281 35.844 44.656 1 26.27 515 GLU B N 1
ATOM 8833 C CA . GLU B 1 515 ? -32.469 35.219 45.219 1 26.27 515 GLU B CA 1
ATOM 8834 C C . GLU B 1 515 ? -32.094 34.156 46.281 1 26.27 515 GLU B C 1
ATOM 8836 O O . GLU B 1 515 ? -30.969 33.688 46.312 1 26.27 515 GLU B O 1
ATOM 8841 N N . GLY B 1 516 ? -33.031 33.844 47.312 1 23.42 516 GLY B N 1
ATOM 8842 C CA . GLY B 1 516 ? -33.25 33 48.438 1 23.42 516 GLY B CA 1
ATOM 8843 C C . GLY B 1 516 ? -32.844 31.547 48.188 1 23.42 516 GLY B C 1
ATOM 8844 O O . GLY B 1 516 ? -33.531 30.844 47.438 1 23.42 516 GLY B O 1
ATOM 8845 N N . LEU B 1 517 ? -31.625 31.375 47.906 1 21.52 517 LEU B N 1
ATOM 8846 C CA . LEU B 1 517 ? -31.312 29.953 48 1 21.52 517 LEU B CA 1
ATOM 8847 C C . LEU B 1 517 ? -31.812 29.391 49.344 1 21.52 517 LEU B C 1
ATOM 8849 O O . LEU B 1 517 ? -31.422 29.844 50.406 1 21.52 517 LEU B O 1
ATOM 8853 N N . SER B 1 518 ? -33.031 28.984 49.344 1 20.34 518 SER B N 1
ATOM 8854 C CA . SER B 1 518 ? -33.688 28.25 50.406 1 20.34 518 SER B CA 1
ATOM 8855 C C . SER B 1 518 ? -32.75 27.219 51.031 1 20.34 518 SER B C 1
ATOM 8857 O O . SER B 1 518 ? -31.766 26.812 50.406 1 20.34 518 SER B O 1
ATOM 8859 N N . LYS B 1 519 ? -32.938 26.922 52.344 1 25.28 519 LYS B N 1
ATOM 8860 C CA . LYS B 1 519 ? -32.5 26.156 53.5 1 25.28 519 LYS B CA 1
ATOM 8861 C C . LYS B 1 519 ? -32.094 24.734 53.094 1 25.28 519 LYS B C 1
ATOM 8863 O O . LYS B 1 519 ? -31.422 24.031 53.875 1 25.28 519 LYS B O 1
ATOM 8868 N N . TYR B 1 520 ? -32.719 24.297 52.062 1 22.19 520 TYR B N 1
ATOM 8869 C CA . TYR B 1 520 ? -32.812 22.844 52.219 1 22.19 520 TYR B CA 1
ATOM 8870 C C . TYR B 1 520 ? -31.469 22.188 51.938 1 22.19 520 TYR B C 1
ATOM 8872 O O . TYR B 1 520 ? -31.141 21.188 52.562 1 22.19 520 TYR B O 1
ATOM 8880 N N . SER B 1 521 ? -30.688 22.734 50.906 1 23.3 521 SER B N 1
ATOM 8881 C CA . SER B 1 521 ? -29.812 21.656 50.5 1 23.3 521 SER B CA 1
ATOM 8882 C C . SER B 1 521 ? -28.594 21.531 51.406 1 23.3 521 SER B C 1
ATOM 8884 O O . SER B 1 521 ? -27.578 20.938 51 1 23.3 521 SER B O 1
ATOM 8886 N N . LEU B 1 522 ? -28.422 22.531 52.375 1 25.72 522 LEU B N 1
ATOM 8887 C CA . LEU B 1 522 ? -27.281 22.469 53.281 1 25.72 522 LEU B CA 1
ATOM 8888 C C . LEU B 1 522 ? -27.141 21.078 53.906 1 25.72 522 LEU B C 1
ATOM 8890 O O . LEU B 1 522 ? -26.031 20.609 54.156 1 25.72 522 LEU B O 1
ATOM 8894 N N . TRP B 1 523 ? -28.25 20.578 54.312 1 28.33 523 TRP B N 1
ATOM 8895 C CA . TRP B 1 523 ? -28.312 19.469 55.25 1 28.33 523 TRP B CA 1
ATOM 8896 C C . TRP B 1 523 ? -27.625 18.234 54.688 1 28.33 523 TRP B C 1
ATOM 8898 O O . TRP B 1 523 ? -27.125 17.391 55.469 1 28.33 523 TRP B O 1
ATOM 8908 N N . LEU B 1 524 ? -27.609 18.156 53.344 1 27.92 524 LEU B N 1
ATOM 8909 C CA . LEU B 1 524 ? -27.391 16.75 53 1 27.92 524 LEU B CA 1
ATOM 8910 C C . LEU B 1 524 ? -25.906 16.406 53 1 27.92 524 LEU B C 1
ATOM 8912 O O . LEU B 1 524 ? -25.531 15.242 52.906 1 27.92 524 LEU B O 1
ATOM 8916 N N . GLY B 1 525 ? -25.047 17.391 52.969 1 27.17 525 GLY B N 1
ATOM 8917 C CA . GLY B 1 525 ? -23.625 17.047 52.906 1 27.17 525 GLY B CA 1
ATOM 8918 C C . GLY B 1 525 ? -23.125 16.375 54.156 1 27.17 525 GLY B C 1
ATOM 8919 O O . GLY B 1 525 ? -22.062 15.734 54.156 1 27.17 525 GLY B O 1
ATOM 8920 N N . LEU B 1 526 ? -23.578 16.922 55.25 1 31.78 526 LEU B N 1
ATOM 8921 C CA . LEU B 1 526 ? -23.094 16.453 56.562 1 31.78 526 LEU B CA 1
ATOM 8922 C C . LEU B 1 526 ? -23.234 14.938 56.656 1 31.78 526 LEU B C 1
ATOM 8924 O O . LEU B 1 526 ? -22.594 14.312 57.531 1 31.78 526 LEU B O 1
ATOM 8928 N N . GLY B 1 527 ? -24.281 14.445 56 1 29.06 527 GLY B N 1
ATOM 8929 C CA . GLY B 1 527 ? -24.641 13.07 56.312 1 29.06 527 GLY B CA 1
ATOM 8930 C C . GLY B 1 527 ? -23.641 12.055 55.812 1 29.06 527 GLY B C 1
ATOM 8931 O O . GLY B 1 527 ? -23.438 11.008 56.438 1 29.06 527 GLY B O 1
ATOM 8932 N N . VAL B 1 528 ? -23.094 12.406 54.594 1 33.53 528 VAL B N 1
ATOM 8933 C CA . VAL B 1 528 ? -22.453 11.227 54.031 1 33.53 528 VAL B CA 1
ATOM 8934 C C . VAL B 1 528 ? -21.062 11.047 54.625 1 33.53 528 VAL B C 1
ATOM 8936 O O . VAL B 1 528 ? -20.438 10 54.469 1 33.53 528 VAL B O 1
ATOM 8939 N N . LEU B 1 529 ? -20.438 12.07 55.281 1 34 529 LEU B N 1
ATOM 8940 C CA . LEU B 1 529 ? -19.172 11.844 55.969 1 34 529 LEU B CA 1
ATOM 8941 C C . LEU B 1 529 ? -19.297 10.719 56.969 1 34 529 LEU B C 1
ATOM 8943 O O . LEU B 1 529 ? -18.375 9.93 57.156 1 34 529 LEU B O 1
ATOM 8947 N N . ALA B 1 530 ? -20.469 10.797 57.656 1 32.94 530 ALA B N 1
ATOM 8948 C CA . ALA B 1 530 ? -20.656 9.844 58.75 1 32.94 530 ALA B CA 1
ATOM 8949 C C . ALA B 1 530 ? -20.609 8.406 58.25 1 32.94 530 ALA B C 1
ATOM 8951 O O . ALA B 1 530 ? -20.109 7.52 58.938 1 32.94 530 ALA B O 1
ATOM 8952 N N . VAL B 1 531 ? -21.078 8.336 56.969 1 35.25 531 VAL B N 1
ATOM 8953 C CA . VAL B 1 531 ? -21.219 6.938 56.562 1 35.25 531 VAL B CA 1
ATOM 8954 C C . VAL B 1 531 ? -19.859 6.359 56.219 1 35.25 531 VAL B C 1
ATOM 8956 O O . VAL B 1 531 ? -19.594 5.18 56.469 1 35.25 531 VAL B O 1
ATOM 8959 N N . VAL B 1 532 ? -18.953 7.234 55.75 1 37 532 VAL B N 1
ATOM 8960 C CA . VAL B 1 532 ? -17.688 6.609 55.375 1 37 532 VAL B CA 1
ATOM 8961 C C . VAL B 1 532 ? -16.906 6.246 56.625 1 37 532 VAL B C 1
ATOM 8963 O O . VAL B 1 532 ? -16.141 5.273 56.625 1 37 532 VAL B O 1
ATOM 8966 N N . MET B 1 533 ? -17.016 7.117 57.656 1 35.16 533 MET B N 1
ATOM 8967 C CA . MET B 1 533 ? -16.312 6.746 58.875 1 35.16 533 MET B CA 1
ATOM 8968 C C . MET B 1 533 ? -16.719 5.355 59.344 1 35.16 533 MET B C 1
ATOM 8970 O O . MET B 1 533 ? -15.906 4.625 59.938 1 35.16 533 MET B O 1
ATOM 8974 N N . VAL B 1 534 ? -18.109 5.176 59.156 1 37.47 534 VAL B N 1
ATOM 8975 C CA . VAL B 1 534 ? -18.594 3.895 59.688 1 37.47 534 VAL B CA 1
ATOM 8976 C C . VAL B 1 534 ? -17.969 2.756 58.875 1 37.47 534 VAL B C 1
ATOM 8978 O O . VAL B 1 534 ? -17.625 1.711 59.438 1 37.47 534 VAL B O 1
ATOM 8981 N N . LEU B 1 535 ? -17.797 3.115 57.562 1 35.97 535 LEU B N 1
ATOM 8982 C CA . LEU B 1 535 ? -17.375 1.928 56.812 1 35.97 535 LEU B CA 1
ATOM 8983 C C . LEU B 1 535 ? -15.906 1.618 57.062 1 35.97 535 LEU B C 1
ATOM 8985 O O . LEU B 1 535 ? -15.484 0.461 57 1 35.97 535 LEU B O 1
ATOM 8989 N N . VAL B 1 536 ? -15.07 2.666 57.312 1 39.5 536 VAL B N 1
ATOM 8990 C CA . VAL B 1 536 ? -13.672 2.375 57.594 1 39.5 536 VAL B CA 1
ATOM 8991 C C . VAL B 1 536 ? -13.586 1.606 58.938 1 39.5 536 VAL B C 1
ATOM 8993 O O . VAL B 1 536 ? -12.781 0.68 59.062 1 39.5 536 VAL B O 1
ATOM 8996 N N . LEU B 1 537 ? -14.375 2.113 59.969 1 37.03 537 LEU B N 1
ATOM 8997 C CA . LEU B 1 537 ? -14.32 1.409 61.219 1 37.03 537 LEU B CA 1
ATOM 8998 C C . LEU B 1 537 ? -14.695 -0.059 61.062 1 37.03 537 LEU B C 1
ATOM 9000 O O . LEU B 1 537 ? -14.258 -0.911 61.844 1 37.03 537 LEU B O 1
ATOM 9004 N N . GLY B 1 538 ? -15.633 -0.246 60.094 1 32.06 538 GLY B N 1
ATOM 9005 C CA . GLY B 1 538 ? -16.016 -1.639 59.938 1 32.06 538 GLY B CA 1
ATOM 9006 C C . GLY B 1 538 ? -14.883 -2.518 59.438 1 32.06 538 GLY B C 1
ATOM 9007 O O . GLY B 1 538 ? -14.836 -3.709 59.75 1 32.06 538 GLY B O 1
ATOM 9008 N N . LEU B 1 539 ? -14.078 -1.896 58.562 1 35.88 539 LEU B N 1
ATOM 9009 C CA . LEU B 1 539 ? -13.07 -2.803 58.031 1 35.88 539 LEU B CA 1
ATOM 9010 C C . LEU B 1 539 ? -12.008 -3.098 59.094 1 35.88 539 LEU B C 1
ATOM 9012 O O . LEU B 1 539 ? -11.328 -4.129 59.031 1 35.88 539 LEU B O 1
ATOM 9016 N N . VAL B 1 540 ? -11.656 -2.121 59.938 1 36.22 540 VAL B N 1
ATOM 9017 C CA . VAL B 1 540 ? -10.695 -2.461 61 1 36.22 540 VAL B CA 1
ATOM 9018 C C . VAL B 1 540 ? -11.258 -3.564 61.875 1 36.22 540 VAL B C 1
ATOM 9020 O O . VAL B 1 540 ? -10.516 -4.43 62.344 1 36.22 540 VAL B O 1
ATOM 9023 N N . ALA B 1 541 ? -12.648 -3.418 62.25 1 30.12 541 ALA B N 1
ATOM 9024 C CA . ALA B 1 541 ? -13.148 -4.414 63.188 1 30.12 541 ALA B CA 1
ATOM 9025 C C . ALA B 1 541 ? -13.031 -5.82 62.625 1 30.12 541 ALA B C 1
ATOM 9027 O O . ALA B 1 541 ? -12.883 -6.793 63.375 1 30.12 541 ALA B O 1
ATOM 9028 N N . VAL B 1 542 ? -13.289 -5.938 61.281 1 31.06 542 VAL B N 1
ATOM 9029 C CA . VAL B 1 542 ? -13.344 -7.336 60.875 1 31.06 542 VAL B CA 1
ATOM 9030 C C . VAL B 1 542 ? -11.945 -7.949 60.938 1 31.06 542 VAL B C 1
ATOM 9032 O O . VAL B 1 542 ? -11.781 -9.156 60.75 1 31.06 542 VAL B O 1
ATOM 9035 N N . ARG B 1 543 ? -10.828 -7.195 61 1 29.3 543 ARG B N 1
ATOM 9036 C CA . ARG B 1 543 ? -9.555 -7.852 61.25 1 29.3 543 ARG B CA 1
ATOM 9037 C C . ARG B 1 543 ? -9.625 -8.711 62.531 1 29.3 543 ARG B C 1
ATOM 9039 O O . ARG B 1 543 ? -8.961 -9.742 62.625 1 29.3 543 ARG B O 1
ATOM 9046 N N . SER B 1 544 ? -10.07 -8.172 63.656 1 24.55 544 SER B N 1
ATOM 9047 C CA . SER B 1 544 ? -9.797 -8.781 64.938 1 24.55 544 SER B CA 1
ATOM 9048 C C . SER B 1 544 ? -10.438 -10.156 65.062 1 24.55 544 SER B C 1
ATOM 9050 O O . SER B 1 544 ? -10.031 -10.977 65.875 1 24.55 544 SER B O 1
ATOM 9052 N N . CYS B 1 545 ? -11.742 -10.344 64.75 1 21.92 545 CYS B N 1
ATOM 9053 C CA . CYS B 1 545 ? -12.383 -11.508 65.312 1 21.92 545 CYS B CA 1
ATOM 9054 C C . CYS B 1 545 ? -11.844 -12.805 64.75 1 21.92 545 CYS B C 1
ATOM 9056 O O . CYS B 1 545 ? -12.172 -13.891 65.188 1 21.92 545 CYS B O 1
ATOM 9058 N N . MET B 1 546 ? -11.531 -13 63.438 1 20.98 546 MET B N 1
ATOM 9059 C CA . MET B 1 546 ? -11.43 -14.398 63.031 1 20.98 546 MET B CA 1
ATOM 9060 C C . MET B 1 546 ? -10.203 -15.055 63.656 1 20.98 546 MET B C 1
ATOM 9062 O O . MET B 1 546 ? -9.227 -15.344 62.938 1 20.98 546 MET B O 1
ATOM 9066 N N . ARG B 1 547 ? -9.5 -14.727 64.75 1 18.89 547 ARG B N 1
ATOM 9067 C CA . ARG B 1 547 ? -8.57 -15.539 65.5 1 18.89 547 ARG B CA 1
ATOM 9068 C C . ARG B 1 547 ? -9.219 -16.844 65.938 1 18.89 547 ARG B C 1
ATOM 9070 O O . ARG B 1 547 ? -8.531 -17.766 66.375 1 18.89 547 ARG B O 1
ATOM 9077 N N . ARG B 1 548 ? -10.461 -17 66.5 1 17.28 548 ARG B N 1
ATOM 9078 C CA . ARG B 1 548 ? -10.555 -17.875 67.625 1 17.28 548 ARG B CA 1
ATOM 9079 C C . ARG B 1 548 ? -10.43 -19.344 67.25 1 17.28 548 ARG B C 1
ATOM 9081 O O . ARG B 1 548 ? -9.727 -20.109 67.875 1 17.28 548 ARG B O 1
ATOM 9088 N N . LYS B 1 549 ? -11.492 -20.156 66.812 1 16.66 549 LYS B N 1
ATOM 9089 C CA . LYS B 1 549 ? -11.961 -21.344 67.562 1 16.66 549 LYS B CA 1
ATOM 9090 C C . LYS B 1 549 ? -11.195 -22.594 67.125 1 16.66 549 LYS B C 1
ATOM 9092 O O . LYS B 1 549 ? -11.234 -22.969 65.938 1 16.66 549 LYS B O 1
ATOM 9097 N N . ARG B 1 550 ? -10.234 -23.328 68 1 16.53 550 ARG B N 1
ATOM 9098 C CA . ARG B 1 550 ? -9.609 -24.641 68.062 1 16.53 550 ARG B CA 1
ATOM 9099 C C . ARG B 1 550 ? -10.656 -25.75 68.188 1 16.53 550 ARG B C 1
ATOM 9101 O O . ARG B 1 550 ? -10.352 -26.922 68.062 1 16.53 550 ARG B O 1
ATOM 9108 N N . ALA B 1 551 ? -11.844 -25.797 68.875 1 15.95 551 ALA B N 1
ATOM 9109 C CA . ALA B 1 551 ? -12 -26.75 70 1 15.95 551 ALA B CA 1
ATOM 9110 C C . ALA B 1 551 ? -12.117 -28.172 69.5 1 15.95 551 ALA B C 1
ATOM 9112 O O . ALA B 1 551 ? -11.359 -29.062 69.875 1 15.95 551 ALA B O 1
ATOM 9113 N N . ARG B 1 552 ? -13.227 -29.047 70 1 15.66 552 ARG B N 1
ATOM 9114 C CA . ARG B 1 552 ? -13.461 -30.141 70.938 1 15.66 552 ARG B CA 1
ATOM 9115 C C . ARG B 1 552 ? -13.68 -31.453 70.188 1 15.66 552 ARG B C 1
ATOM 9117 O O . ARG B 1 552 ? -13.219 -32.5 70.625 1 15.66 552 ARG B O 1
ATOM 9124 N N . ALA B 1 553 ? -14.742 -31.766 69.375 1 15.66 553 ALA B N 1
ATOM 9125 C CA . ALA B 1 553 ? -15.648 -32.812 69.812 1 15.66 553 ALA B CA 1
ATOM 9126 C C . ALA B 1 553 ? -15.016 -34.188 69.625 1 15.66 553 ALA B C 1
ATOM 9128 O O . ALA B 1 553 ? -14.211 -34.406 68.688 1 15.66 553 ALA B O 1
ATOM 9129 N N . GLY B 1 554 ? -15.477 -35.281 70.562 1 15.75 554 GLY B N 1
ATOM 9130 C CA . GLY B 1 554 ? -15.414 -36.531 71.312 1 15.75 554 GLY B CA 1
ATOM 9131 C C . GLY B 1 554 ? -15.742 -37.75 70.5 1 15.75 554 GLY B C 1
ATOM 9132 O O . GLY B 1 554 ? -14.969 -38.688 70.438 1 15.75 554 GLY B O 1
ATOM 9133 N N . ARG B 1 555 ? -17.172 -38.156 70.375 1 15.66 555 ARG B N 1
ATOM 9134 C CA . ARG B 1 555 ? -17.672 -39.406 70.938 1 15.66 555 ARG B CA 1
ATOM 9135 C C . ARG B 1 555 ? -17.266 -40.562 70 1 15.66 555 ARG B C 1
ATOM 9137 O O . ARG B 1 555 ? -16.812 -40.375 68.875 1 15.66 555 ARG B O 1
ATOM 9144 N N . ARG B 1 556 ? -18.359 -41.594 69.938 1 14.97 556 ARG B N 1
ATOM 9145 C CA . ARG B 1 556 ? -18.766 -42.875 70.5 1 14.97 556 ARG B CA 1
ATOM 9146 C C . ARG B 1 556 ? -18.594 -44.031 69.5 1 14.97 556 ARG B C 1
ATOM 9148 O O . ARG B 1 556 ? -18.125 -43.812 68.375 1 14.97 556 ARG B O 1
ATOM 9155 N N . TRP B 1 557 ? -19.891 -44.812 69.25 1 15.17 557 TRP B N 1
ATOM 9156 C CA . TRP B 1 557 ? -20.406 -46.125 69.562 1 15.17 557 TRP B CA 1
ATOM 9157 C C . TRP B 1 557 ? -20.109 -47.156 68.5 1 15.17 557 TRP B C 1
ATOM 9159 O O . TRP B 1 557 ? -19.703 -46.781 67.375 1 15.17 557 TRP B O 1
ATOM 9169 N N . ARG B 1 558 ? -21.328 -48.156 68.188 1 15.66 558 ARG B N 1
ATOM 9170 C CA . ARG B 1 558 ? -21.703 -49.531 68.375 1 15.66 558 ARG B CA 1
ATOM 9171 C C . ARG B 1 558 ? -21.438 -50.375 67.125 1 15.66 558 ARG B C 1
ATOM 9173 O O . ARG B 1 558 ? -21.219 -49.844 66.062 1 15.66 558 ARG B O 1
ATOM 9180 N N . ASP B 1 559 ? -22.5 -51.469 67 1 14.84 559 ASP B N 1
ATOM 9181 C CA . ASP B 1 559 ? -22.75 -52.906 67 1 14.84 559 ASP B CA 1
ATOM 9182 C C . ASP B 1 559 ? -22.859 -53.469 65.562 1 14.84 559 ASP B C 1
ATOM 9184 O O . ASP B 1 559 ? -22.172 -54.438 65.188 1 14.84 559 ASP B O 1
ATOM 9188 N N . VAL B 1 560 ? -24.266 -53.688 65 1 15.6 560 VAL B N 1
ATOM 9189 C CA . VAL B 1 560 ? -24.984 -54.938 64.875 1 15.6 560 VAL B CA 1
ATOM 9190 C C . VAL B 1 560 ? -24.625 -55.562 63.531 1 15.6 560 VAL B C 1
ATOM 9192 O O . VAL B 1 560 ? -24.078 -54.906 62.625 1 15.6 560 VAL B O 1
ATOM 9195 N N . ASP B 1 561 ? -25.688 -56.531 63 1 15.1 561 ASP B N 1
ATOM 9196 C CA . ASP B 1 561 ? -26.109 -57.906 62.75 1 15.1 561 ASP B CA 1
ATOM 9197 C C . ASP B 1 561 ? -26.141 -58.219 61.25 1 15.1 561 ASP B C 1
ATOM 9199 O O . ASP B 1 561 ? -25.484 -59.156 60.781 1 15.1 561 ASP B O 1
ATOM 9203 N N . GLY B 1 562 ? -27.562 -58.375 60.656 1 15.18 562 GLY B N 1
ATOM 9204 C CA . GLY B 1 562 ? -28.359 -59.531 60.25 1 15.18 562 GLY B CA 1
ATOM 9205 C C . GLY B 1 562 ? -28.172 -59.906 58.781 1 15.18 562 GLY B C 1
ATOM 9206 O O . GLY B 1 562 ? -27.594 -59.156 58.031 1 15.18 562 GLY B O 1
ATOM 9207 N N . HIS B 1 563 ? -29.359 -60.656 58.281 1 15.01 563 HIS B N 1
ATOM 9208 C CA . HIS B 1 563 ? -29.781 -61.906 57.656 1 15.01 563 HIS B CA 1
ATOM 9209 C C . HIS B 1 563 ? -29.891 -61.75 56.125 1 15.01 563 HIS B C 1
ATOM 9211 O O . HIS B 1 563 ? -29.344 -62.531 55.375 1 15.01 563 HIS B O 1
ATOM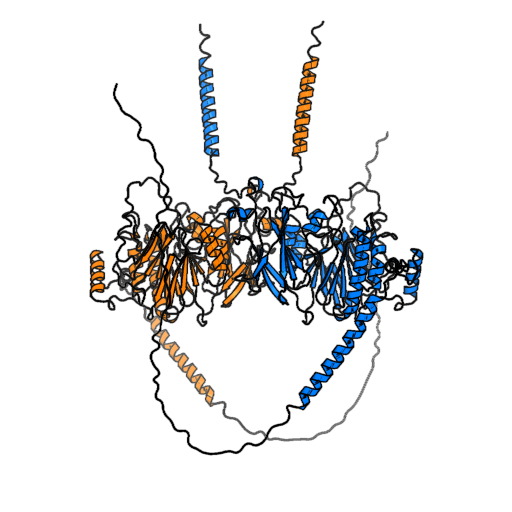 9217 N N . SER B 1 564 ? -31.156 -61.25 55.625 1 14.63 564 SER B N 1
ATOM 9218 C CA . SER B 1 564 ? -32.25 -62.062 55.062 1 14.63 564 SER B CA 1
ATOM 9219 C C . SER B 1 564 ? -32 -62.344 53.594 1 14.63 564 SER B C 1
ATOM 9221 O O . SER B 1 564 ? -31.203 -61.688 52.938 1 14.63 564 SER B O 1
ATOM 9223 N N . GLY B 1 565 ? -33.312 -62.531 52.938 1 14.53 565 GLY B N 1
ATOM 9224 C CA . GLY B 1 565 ? -34.094 -63.5 52.219 1 14.53 565 GLY B CA 1
ATOM 9225 C C . GLY B 1 565 ? -33.938 -63.406 50.688 1 14.53 565 GLY B C 1
ATOM 9226 O O . GLY B 1 565 ? -33.219 -62.531 50.219 1 14.53 565 GLY B O 1
ATOM 9227 N N . GLU B 1 566 ? -35.25 -63.375 49.969 1 15.2 566 GLU B N 1
ATOM 9228 C CA . GLU B 1 566 ? -36.031 -64.312 49.156 1 15.2 566 GLU B CA 1
ATOM 9229 C C . GLU B 1 566 ? -35.781 -64 47.656 1 15.2 566 GLU B C 1
ATOM 9231 O O . GLU B 1 566 ? -35.281 -64.875 46.938 1 15.2 566 GLU B O 1
ATOM 9236 N N . GLY B 1 567 ? -37.062 -63.812 47 1 14.46 567 GLY B N 1
ATOM 9237 C CA . GLY B 1 567 ? -37.906 -64.625 46.094 1 14.46 567 GLY B CA 1
ATOM 9238 C C . GLY B 1 567 ? -37.688 -64.312 44.625 1 14.46 567 GLY B C 1
ATOM 9239 O O . GLY B 1 567 ? -36.875 -63.438 44.312 1 14.46 567 GLY B O 1
ATOM 9240 N N . SER B 1 568 ? -38.938 -63.969 43.906 1 14.7 568 SER B N 1
ATOM 9241 C CA . SER B 1 568 ? -39.781 -64.688 42.938 1 14.7 568 SER B CA 1
ATOM 9242 C C . SER B 1 568 ? -39.438 -64.312 41.5 1 14.7 568 SER B C 1
ATOM 9244 O O . SER B 1 568 ? -38.75 -63.344 41.281 1 14.7 568 SER B O 1
ATOM 9246 N N . PHE B 1 569 ? -40.688 -64.062 40.719 1 14.8 569 PHE B N 1
ATOM 9247 C CA . PHE B 1 569 ? -41.438 -64.75 39.719 1 14.8 569 PHE B CA 1
ATOM 9248 C C . PHE B 1 569 ? -41.094 -64.25 38.312 1 14.8 569 PHE B C 1
ATOM 9250 O O . PHE B 1 569 ? -40.438 -63.25 38.156 1 14.8 569 PHE B O 1
ATOM 9257 N N . TYR B 1 570 ? -42.344 -64.125 37.5 1 14.53 570 TYR B N 1
ATOM 9258 C CA . TYR B 1 570 ? -42.938 -64.75 36.375 1 14.53 570 TYR B CA 1
ATOM 9259 C C . TYR B 1 570 ? -42.688 -64.062 35.062 1 14.53 570 TYR B C 1
ATOM 9261 O O . TYR B 1 570 ? -42.094 -64.562 34.125 1 14.53 570 TYR B O 1
ATOM 9269 N N . SER B 1 571 ? -43.75 -63.219 34.531 1 14.34 571 SER B N 1
ATOM 9270 C CA . SER B 1 571 ? -44.719 -63.562 33.5 1 14.34 571 SER B CA 1
ATOM 9271 C C . SER B 1 571 ? -44.281 -63.031 32.156 1 14.34 571 SER B C 1
ATOM 9273 O O . SER B 1 571 ? -43.562 -62.031 32.062 1 14.34 571 SER B O 1
ATOM 9275 N N . VAL B 1 572 ? -44.781 -63.781 31.062 1 14.38 572 VAL B N 1
ATOM 9276 C CA . VAL B 1 572 ? -44.719 -64.188 29.656 1 14.38 572 VAL B CA 1
ATOM 9277 C C . VAL B 1 572 ? -45.312 -63.031 28.781 1 14.38 572 VAL B C 1
ATOM 9279 O O . VAL B 1 572 ? -45.094 -63 27.578 1 14.38 572 VAL B O 1
ATOM 9282 N N . ALA B 1 573 ? -45.969 -62.062 29.328 1 14.22 573 ALA B N 1
ATOM 9283 C CA . ALA B 1 573 ? -47.219 -61.906 28.609 1 14.22 573 ALA B CA 1
ATOM 9284 C C . ALA B 1 573 ? -46.969 -61.656 27.125 1 14.22 573 ALA B C 1
ATOM 9286 O O . ALA B 1 573 ? -45.906 -61.125 26.734 1 14.22 573 ALA B O 1
ATOM 9287 N N . SER B 1 574 ? -48.188 -61.812 26.438 1 13.56 574 SER B N 1
ATOM 9288 C CA . SER B 1 574 ? -48.875 -62.25 25.234 1 13.56 574 SER B CA 1
ATOM 9289 C C . SER B 1 574 ? -48.75 -61.25 24.109 1 13.56 574 SER B C 1
ATOM 9291 O O . SER B 1 574 ? -48.375 -61.594 22.984 1 13.56 574 SER B O 1
ATOM 9293 N N . ASP B 1 575 ? -49.719 -60.219 24.109 1 14.74 575 ASP B N 1
ATOM 9294 C CA . ASP B 1 575 ? -50.875 -60.25 23.219 1 14.74 575 ASP B CA 1
ATOM 9295 C C . ASP B 1 575 ? -50.531 -59.719 21.828 1 14.74 575 ASP B C 1
ATOM 9297 O O . ASP B 1 575 ? -49.562 -59 21.656 1 14.74 575 ASP B O 1
ATOM 9301 N N . THR B 1 576 ? -51.719 -59.406 21.156 1 13.92 576 THR B N 1
ATOM 9302 C CA . THR B 1 576 ? -52.531 -59.625 19.969 1 13.92 576 THR B CA 1
ATOM 9303 C C . THR B 1 576 ? -52.25 -58.562 18.906 1 13.92 576 THR B C 1
ATOM 9305 O O . THR B 1 576 ? -52.031 -58.875 17.734 1 13.92 576 THR B O 1
ATOM 9308 N N . ASP B 1 577 ? -52.938 -57.375 19.016 1 14.72 577 ASP B N 1
ATOM 9309 C CA . ASP B 1 577 ? -54.094 -57.062 18.172 1 14.72 577 ASP B CA 1
ATOM 9310 C C . ASP B 1 577 ? -53.656 -56.562 16.797 1 14.72 577 ASP B C 1
ATOM 9312 O O . ASP B 1 577 ? -52.531 -56.062 16.656 1 14.72 577 ASP B O 1
ATOM 9316 N N . THR B 1 578 ? -54.719 -55.906 16.125 1 15.05 578 THR B N 1
ATOM 9317 C CA . THR B 1 578 ? -55.5 -56.031 14.914 1 15.05 578 THR B CA 1
ATOM 9318 C C . THR B 1 578 ? -54.969 -55.094 13.828 1 15.05 578 THR B C 1
ATOM 9320 O O . THR B 1 578 ? -54.125 -54.25 14.094 1 15.05 578 THR B O 1
ATOM 9323 N N . ASP B 1 579 ? -55.969 -54.281 13.203 1 14.73 579 ASP B N 1
ATOM 9324 C CA . ASP B 1 579 ? -56.656 -54.344 11.906 1 14.73 579 ASP B CA 1
ATOM 9325 C C . ASP B 1 579 ? -56 -53.375 10.922 1 14.73 579 ASP B C 1
ATOM 9327 O O . ASP B 1 579 ? -55.469 -53.781 9.906 1 14.73 579 ASP B O 1
ATOM 9331 N N . ASP B 1 580 ? -56.875 -52.281 10.531 1 15.26 580 ASP B N 1
ATOM 9332 C CA . ASP B 1 580 ? -57.594 -52.062 9.273 1 15.26 580 ASP B CA 1
ATOM 9333 C C . ASP B 1 580 ? -56.812 -51.094 8.375 1 15.26 580 ASP B C 1
ATOM 9335 O O . ASP B 1 580 ? -55.969 -50.344 8.859 1 15.26 580 ASP B O 1
ATOM 9339 N N . ASN B 1 581 ? -57.375 -50.906 7.137 1 13.88 581 ASN B N 1
ATOM 9340 C CA . ASN B 1 581 ? -57.312 -50.75 5.688 1 13.88 581 ASN B CA 1
ATOM 9341 C C . ASN B 1 581 ? -57.125 -49.281 5.293 1 13.88 581 ASN B C 1
ATOM 9343 O O . ASN B 1 581 ? -56.812 -49 4.141 1 13.88 581 ASN B O 1
ATOM 9347 N N . ASP B 1 582 ? -57.531 -48.281 6.035 1 14.2 582 ASP B N 1
ATOM 9348 C CA . ASP B 1 582 ? -58.375 -47.438 5.211 1 14.2 582 ASP B CA 1
ATOM 9349 C C . ASP B 1 582 ? -57.531 -46.656 4.18 1 14.2 582 ASP B C 1
ATOM 9351 O O . ASP B 1 582 ? -56.438 -46.188 4.484 1 14.2 582 ASP B O 1
ATOM 9355 N N . PHE B 1 583 ? -57.938 -46.812 2.896 1 13.96 583 PHE B N 1
ATOM 9356 C CA . PHE B 1 583 ? -57.75 -46.5 1.486 1 13.96 583 PHE B CA 1
ATOM 9357 C C . PHE B 1 583 ? -57.75 -45 1.251 1 13.96 583 PHE B C 1
ATOM 9359 O O . PHE B 1 583 ? -57.312 -44.531 0.195 1 13.96 583 PHE B O 1
ATOM 9366 N N . GLU B 1 584 ? -58.219 -44.156 2.115 1 14.82 584 GLU B N 1
ATOM 9367 C CA . GLU B 1 584 ? -59 -43.219 1.335 1 14.82 584 GLU B CA 1
ATOM 9368 C C . GLU B 1 584 ? -58.125 -42.469 0.335 1 14.82 584 GLU B C 1
ATOM 9370 O O . GLU B 1 584 ? -57 -42.062 0.658 1 14.82 584 GLU B O 1
ATOM 9375 N N . ILE B 1 585 ? -58.594 -42.438 -0.999 1 13.98 585 ILE B N 1
ATOM 9376 C CA . ILE B 1 585 ? -58.5 -42.125 -2.424 1 13.98 585 ILE B CA 1
ATOM 9377 C C . ILE B 1 585 ? -58.375 -40.625 -2.621 1 13.98 585 ILE B C 1
ATOM 9379 O O . ILE B 1 585 ? -57.75 -40.156 -3.584 1 13.98 585 ILE B O 1
ATOM 9383 N N . ASP B 1 586 ? -58.906 -39.844 -1.811 1 14.65 586 ASP B N 1
ATOM 9384 C CA . ASP B 1 586 ? -59.719 -38.938 -2.645 1 14.65 586 ASP B CA 1
ATOM 9385 C C . ASP B 1 586 ? -58.844 -38.281 -3.707 1 14.65 586 ASP B C 1
ATOM 9387 O O . ASP B 1 586 ? -57.625 -38.219 -3.568 1 14.65 586 ASP B O 1
ATOM 9391 N N . VAL B 1 587 ? -59.156 -37.125 -4.012 1 14.76 587 VAL B N 1
ATOM 9392 C CA . VAL B 1 587 ? -59.875 -36.375 -5.039 1 14.76 587 VAL B CA 1
ATOM 9393 C C . VAL B 1 587 ? -58.875 -35.625 -5.918 1 14.76 587 VAL B C 1
ATOM 9395 O O . VAL B 1 587 ? -57.688 -35.531 -5.574 1 14.76 587 VAL B O 1
ATOM 9398 N N . TYR B 1 588 ? -58.906 -34.281 -5.98 1 14.73 588 TYR B N 1
ATOM 9399 C CA . TYR B 1 588 ? -59.375 -33.656 -7.211 1 14.73 588 TYR B CA 1
ATOM 9400 C C . TYR B 1 588 ? -58.219 -33.469 -8.18 1 14.73 588 TYR B C 1
ATOM 9402 O O . TYR B 1 588 ? -57.062 -33.469 -7.781 1 14.73 588 TYR B O 1
ATOM 9410 N N . ASP B 1 589 ? -58.406 -32.719 -9.375 1 14.13 589 ASP B N 1
ATOM 9411 C CA . ASP B 1 589 ? -58.531 -32.719 -10.828 1 14.13 589 ASP B CA 1
ATOM 9412 C C . ASP B 1 589 ? -57.312 -32.094 -11.492 1 14.13 589 ASP B C 1
ATOM 9414 O O . ASP B 1 589 ? -56.812 -32.594 -12.5 1 14.13 589 ASP B O 1
ATOM 9418 N N . ARG B 1 590 ? -56.438 -31.094 -11.25 1 15.07 590 ARG B N 1
ATOM 9419 C CA . ARG B 1 590 ? -56.594 -30.047 -12.273 1 15.07 590 ARG B CA 1
ATOM 9420 C C . ARG B 1 590 ? -56.094 -30.562 -13.625 1 15.07 590 ARG B C 1
ATOM 9422 O O . ARG B 1 590 ? -55 -31.078 -13.742 1 15.07 590 ARG B O 1
ATOM 9429 N N . THR B 1 591 ? -57 -30.781 -14.75 1 13.97 591 THR B N 1
ATOM 9430 C CA . THR B 1 591 ? -57.094 -30.984 -16.203 1 13.97 591 THR B CA 1
ATOM 9431 C C . THR B 1 591 ? -56.25 -29.938 -16.938 1 13.97 591 THR B C 1
ATOM 9433 O O . THR B 1 591 ? -56.562 -28.75 -16.891 1 13.97 591 THR B O 1
ATOM 9436 N N . ASN B 1 592 ? -55.156 -29.719 -16.75 1 14.09 592 ASN B N 1
ATOM 9437 C CA . ASN B 1 592 ? -54.5 -29.109 -17.891 1 14.09 592 ASN B CA 1
ATOM 9438 C C . ASN B 1 592 ? -54.938 -29.719 -19.219 1 14.09 592 ASN B C 1
ATOM 9440 O O . ASN B 1 592 ? -54.969 -30.938 -19.359 1 14.09 592 ASN B O 1
ATOM 9444 N N . LYS B 1 593 ? -55.375 -28.75 -20.281 1 15.5 593 LYS B N 1
ATOM 9445 C CA . LYS B 1 593 ? -56 -28.359 -21.547 1 15.5 593 LYS B CA 1
ATOM 9446 C C . LYS B 1 593 ? -55.25 -28.953 -22.734 1 15.5 593 LYS B C 1
ATOM 9448 O O . LYS B 1 593 ? -54.031 -28.828 -22.844 1 15.5 593 LYS B O 1
ATOM 9453 N N . GLN B 1 594 ? -56.062 -29.391 -23.781 1 15.49 594 GLN B N 1
ATOM 9454 C CA . GLN B 1 594 ? -56.219 -30.281 -24.938 1 15.49 594 GLN B CA 1
ATOM 9455 C C . GLN B 1 594 ? -55.656 -29.641 -26.203 1 15.49 594 GLN B C 1
ATOM 9457 O O . GLN B 1 594 ? -55.469 -28.422 -26.266 1 15.49 594 GLN B O 1
ATOM 9462 N N . SER B 1 595 ? -56.094 -30.359 -27.391 1 16.64 595 SER B N 1
ATOM 9463 C CA . SER B 1 595 ? -55.875 -31.031 -28.656 1 16.64 595 SER B CA 1
ATOM 9464 C C . SER B 1 595 ? -56.25 -30.141 -29.828 1 16.64 595 SER B C 1
ATOM 9466 O O . SER B 1 595 ? -55.469 -29.953 -30.766 1 16.64 595 SER B O 1
ATOM 9468 N N . SER B 1 596 ? -57.656 -30.062 -30.391 1 15.53 596 SER B N 1
ATOM 9469 C CA . SER B 1 596 ? -58.156 -30.5 -31.688 1 15.53 596 SER B CA 1
ATOM 9470 C C . SER B 1 596 ? -58.062 -29.375 -32.719 1 15.53 596 SER B C 1
ATOM 9472 O O . SER B 1 596 ? -58.312 -29.594 -33.906 1 15.53 596 SER B O 1
ATOM 9474 N N . LYS B 1 597 ? -58.031 -28.328 -33.062 1 17.34 597 LYS B N 1
ATOM 9475 C CA . LYS B 1 597 ? -58.844 -27.797 -34.156 1 17.34 597 LYS B CA 1
ATOM 9476 C C . LYS B 1 597 ? -58.469 -28.453 -35.5 1 17.34 597 LYS B C 1
ATOM 9478 O O . LYS B 1 597 ? -57.312 -28.484 -35.875 1 17.34 597 LYS B O 1
ATOM 9483 N N . LEU B 1 598 ? -59.75 -29.078 -36.156 1 15.36 598 LEU B N 1
ATOM 9484 C CA . LEU B 1 598 ? -60.375 -29.672 -37.344 1 15.36 598 LEU B CA 1
ATOM 9485 C C . LEU B 1 598 ? -60.375 -28.672 -38.5 1 15.36 598 LEU B C 1
ATOM 9487 O O . LEU B 1 598 ? -60.562 -27.469 -38.312 1 15.36 598 LEU B O 1
ATOM 9491 N N . LEU B 1 599 ? -60.438 -29.453 -39.719 1 16.73 599 LEU B N 1
ATOM 9492 C CA . LEU B 1 599 ? -60.719 -29.266 -41.125 1 16.73 599 LEU B CA 1
ATOM 9493 C C . LEU B 1 599 ? -62.188 -29.062 -41.375 1 16.73 599 LEU B C 1
ATOM 9495 O O . LEU B 1 599 ? -63.031 -29.625 -40.656 1 16.73 599 LEU B O 1
ATOM 9499 N N . THR B 1 600 ? -62.906 -28.156 -42.188 1 15.95 600 THR B N 1
ATOM 9500 C CA . THR B 1 600 ? -63.938 -28.188 -43.219 1 15.95 600 THR B CA 1
ATOM 9501 C C . THR B 1 600 ? -63.688 -29.328 -44.188 1 15.95 600 THR B C 1
ATOM 9503 O O . THR B 1 600 ? -62.531 -29.656 -44.531 1 15.95 600 THR B O 1
ATOM 9506 N N . PRO B 1 601 ? -64.438 -30.234 -44.625 1 17.36 601 PRO B N 1
ATOM 9507 C CA . PRO B 1 601 ? -64.938 -30.516 -45.969 1 17.36 601 PRO B CA 1
ATOM 9508 C C . PRO B 1 601 ? -65.25 -29.25 -46.781 1 17.36 601 PRO B C 1
ATOM 9510 O O . PRO B 1 601 ? -65.312 -28.156 -46.219 1 17.36 601 PRO B O 1
ATOM 9513 N N . TYR B 1 602 ? -66 -29.828 -47.75 1 15.23 602 TYR B N 1
ATOM 9514 C CA . TYR B 1 602 ? -67.312 -30.422 -47.812 1 15.23 602 TYR B CA 1
ATOM 9515 C C . TYR B 1 602 ? -67.875 -30.703 -46.406 1 15.23 602 TYR B C 1
ATOM 9517 O O . TYR B 1 602 ? -67.125 -31 -45.5 1 15.23 602 TYR B O 1
#

Solvent-accessible surface area (backbone atoms only — not comparable to full-atom values): 67024 Å² total; per-residue (Å²): 130,80,77,68,70,71,61,65,63,56,53,53,54,46,48,48,49,47,46,47,48,46,48,50,46,43,51,50,48,57,64,59,54,52,73,59,74,66,44,53,60,63,50,70,84,74,51,74,82,70,70,70,47,92,71,51,47,70,72,49,37,62,69,25,40,39,68,35,50,35,31,25,14,44,33,86,39,66,39,16,40,30,43,28,28,23,16,46,34,68,60,66,40,27,32,33,26,28,79,45,92,43,51,52,78,39,78,27,71,39,49,72,48,74,51,87,83,37,42,81,77,10,62,23,24,36,35,40,27,59,46,67,80,48,65,61,64,33,56,34,28,33,29,55,23,34,89,84,64,47,49,60,76,66,40,47,36,60,32,54,59,51,79,85,43,96,67,51,54,22,33,39,35,42,19,33,77,74,42,69,56,27,50,49,33,48,28,58,53,50,47,50,62,66,54,61,31,36,39,33,19,23,64,44,35,80,53,58,65,54,57,55,49,30,75,76,69,35,54,54,42,51,47,19,69,32,18,45,43,30,29,44,46,70,22,43,31,50,66,20,84,83,33,58,93,80,12,44,48,56,49,24,55,70,48,63,53,29,86,45,60,78,62,35,51,93,81,44,63,48,38,62,48,63,55,59,49,30,37,37,35,32,36,55,49,49,41,56,69,42,92,58,58,62,54,34,49,51,50,49,55,48,49,54,51,52,43,53,54,45,60,74,40,32,87,60,25,43,40,31,37,36,34,18,16,67,42,51,68,48,71,65,37,40,71,92,70,32,50,28,45,38,94,79,17,51,56,35,71,70,39,48,62,58,38,34,50,56,33,31,47,37,37,42,23,25,40,64,43,30,28,37,31,39,29,10,32,50,88,76,37,61,70,29,95,46,42,63,57,31,74,34,29,26,44,36,31,38,8,12,47,65,69,71,86,61,70,80,70,75,76,70,77,64,68,49,70,81,82,67,68,51,88,32,52,67,46,73,44,66,76,77,33,43,22,23,36,33,36,40,38,38,68,57,82,36,39,34,37,42,37,32,25,38,29,71,55,81,42,78,75,44,71,52,62,39,36,34,90,74,70,65,53,37,54,64,83,80,43,58,66,70,53,38,48,50,38,37,51,46,34,42,74,73,72,45,57,71,98,59,59,84,84,65,67,76,68,74,72,81,71,68,87,64,71,83,77,70,78,65,75,68,63,65,64,67,57,62,59,58,54,52,58,57,56,54,58,54,60,62,58,61,66,66,61,79,69,65,92,79,79,78,94,81,90,90,85,85,70,93,72,87,80,85,77,83,78,80,78,79,72,71,71,72,86,77,84,76,75,80,69,79,68,76,73,75,65,86,70,94,70,94,65,97,85,72,91,78,82,85,83,135,130,82,77,65,71,71,62,62,60,57,56,49,52,49,45,48,50,46,46,47,47,46,48,51,46,44,49,50,48,56,61,61,52,51,74,60,73,68,34,52,67,63,50,70,84,74,52,75,79,70,68,70,47,90,70,52,49,69,73,49,36,63,69,25,40,39,68,37,50,37,30,24,14,44,32,85,39,65,40,17,41,30,43,28,30,23,15,47,33,66,62,64,40,27,34,32,25,29,78,44,93,44,51,52,76,40,78,28,70,41,50,72,48,74,51,86,84,39,42,81,79,10,62,25,26,37,34,40,26,59,45,67,80,47,64,59,62,33,57,33,28,34,29,55,23,33,89,84,65,46,47,59,75,66,40,45,36,61,31,55,60,52,79,84,41,95,67,51,53,23,33,37,35,41,21,34,77,75,42,69,55,27,51,50,33,48,28,58,54,50,46,51,63,66,53,62,29,35,38,33,20,23,62,43,36,78,53,59,65,55,53,65,37,36,78,73,69,40,56,54,40,50,48,20,70,33,19,44,44,29,28,43,46,70,21,42,30,51,65,19,85,83,32,58,94,79,12,44,50,57,51,24,57,70,47,63,52,29,86,44,60,78,62,36,50,93,84,45,61,47,37,64,48,66,54,59,50,29,37,37,35,29,37,55,50,49,41,59,70,43,90,57,58,60,53,34,49,52,49,49,56,48,50,53,52,51,43,54,54,46,60,75,39,32,89,62,25,42,40,32,39,35,33,19,16,68,42,52,69,48,72,65,38,39,71,91,71,33,50,28,44,38,94,79,16,51,56,36,72,70,40,47,64,57,38,37,51,56,32,32,47,37,36,40,24,25,39,66,42,30,28,37,32,38,29,11,32,53,87,78,38,62,70,28,94,47,42,64,59,30,76,35,28,26,44,36,30,40,8,12,45,67,67,72,88,59,69,81,73,74,76,68,77,65,66,47,71,81,84,67,69,51,88,34,54,66,45,73,44,66,74,76,33,42,22,22,35,34,35,40,37,38,69,54,82,36,40,34,36,42,37,32,26,38,30,72,56,80,42,78,74,45,73,51,60,40,36,36,91,75,70,60,62,36,53,64,84,80,43,58,65,71,54,40,47,48,39,38,51,45,34,42,74,72,72,45,56,70,97,61,58,84,84,65,68,77,69,76,72,82,70,68,86,64,72,82,76,67,79,65,74,68,63,62,64,68,53,56,59,56,52,51,55,52,52,55,53,48,58,59,54,63,66,66,65,85,71,70,93,81,85,76,95,80,89,87,90,92,86,92,88,93,85,87,88,87,86,88,90,86,87,79,83,82,91,80,87,90,85,87,74,88,69,88,72,78,79,88,73,90,78,82,88,93,86,70,99,85,82,80,70,126

pLDDT: mean 72.06, std 28.62, range [13.56, 98.62]

Radius of gyration: 44.15 Å; Cα contacts (8 Å, |Δi|>4): 2272; chains: 2; bounding box: 138×132×154 Å

Sequence (1204 aa):
MKTTNQGSHRMREMKMYSQLCIVLLWVIIMVKSGYCVENYIKDISELTEPLDGDGMTQEDERIWCTPEQVHLAYGGSVFDVTVMWATRGHCKMGVRYAAHPWNLDLQAEGRDMELNYAENKSYKYIHRADLKGLLPSTTYYFRPVTNHDVGIQSLIFKTPGTCNETWSPHFLVASNLDSETTIKSIVKKVRRGDYNALLYNGDLSAKLVPKFEQKDTSFLSQIAQAASFLPFMTAPGRKDTTDNEDGLYMYRNIFSMPGAEWPMSPNKLWYSLNIGPVHLISYSTDVLFDSDAKNANLQRDWLVKDLTEANEKREETPWVIAFGSHPMYCSFGVSGVDDCAQNTSKVKHGLEDIFYHFAVDLIITSRHTLYERSWPQYKGVVINTTYHQPRAPIEVIIGSGSPPLSTPEDNSTTSPNPATPAEWSAFHLMNTTDNSFGSLSVINASHLEWTLFSPDGNTVLDSFWVVQDNHGNFSLANLPHNVSHQINQTIIALGGKPGTYDFISGSTGDPSEGEGLSKYSLWLGLGVLAVVMVLVLGLVAVRSCMRRKRARAGRRWRDVDGHSGEGSFYSVASDTDTDDNDFEIDVYDRTNKQSSKLLTPYMKTTNQGSHRMREMKMYSQLCIVLLWVIIMVKSGYCVENYIKDISELTEPLDGDGMTQEDERIWCTPEQVHLAYGGSVFDVTVMWATRGHCKMGVRYAAHPWNLDLQAEGRDMELNYAENKSYKYIHRADLKGLLPSTTYYFRPVTNHDVGIQSLIFKTPGTCNETWSPHFLVASNLDSETTIKSIVKKVRRGDYNALLYNGDLSAKLVPKFEQKDTSFLSQIAQAASFLPFMTAPGRKDTTDNEDGLYMYRNIFSMPGAEWPMSPNKLWYSLNIGPVHLISYSTDVLFDSDAKNANLQRDWLVKDLTEANEKREETPWVIAFGSHPMYCSFGVSGVDDCAQNTSKVKHGLEDIFYHFAVDLIITSRHTLYERSWPQYKGVVINTTYHQPRAPIEVIIGSGSPPLSTPEDNSTTSPNPATPAEWSAFHLMNTTDNSFGSLSVINASHLEWTLFSPDGNTVLDSFWVVQDNHGNFSLANLPHNVSHQINQTIIALGGKPGTYDFISGSTGDPSEGEGLSKYSLWLGLGVLAVVMVLVLGLVAVRSCMRRKRARAGRRWRDVDGHSGEGSFYSVASDTDTDDNDFEIDVYDRTNKQSSKLLTPY

Nearest PDB structures (foldseek):
  3zk4-assembly1_B  TM=7.872E-01  e=1.820E-26  Lupinus luteus
  8brn-assembly1_C  TM=7.413E-01  e=2.248E-23  Phaseolus vulgaris
  6hwr-assembly1_D  TM=7.373E-01  e=2.124E-23  Phaseolus vulgaris
  1xzw-assembly1_A  TM=7.325E-01  e=1.347E-23  Ipomoea batatas
  1kbp-assembly1_B  TM=7.567E-01  e=3.878E-22  Phaseolus vulgaris

Foldseek 3Di:
DPPPPPPVVVVVVVVVVVVVVVVVVVCVVVVVVPCPVCPDPPPLVRDDADDAEPPDDPVNCLQFVEWFLWFWAAAQALQKIKIKTFTLHHAFKWKFKDLDQPDRPDIWGKDWDAAPPADHSWRGIMMMTMDHDHDAQTKMWMWMAGPVRDYDHIAIETRHHDLPDQAWAKEKEFEAFPDLLLLVLLLVVLVVRRHAAYEYAYACLVQQHTDVPDRCRGPSRSNSSRRNHHHYHYAHYAQDPVNPDPSCSSVLARDDHYPADPSGDPLPRKDWYDDRLEIEIHDEPHCLVDPDCVSLLSRLVVLLVSLVVCQVPCVGRVAYEYEHEADLADWQDQPPPHLNPDLNRSSCQSPQLSCLQSFHAEYEYEDAFKWWKFQFDGLLFHQDLALEARLHHMYIYAHEADDPPPPPPPVPGPRPDSPDTRPGTNDMDGNQRHNKMKMWIGNDSFKIKIWIAHSNRPDTPDIHIRGHDDGTGRDLVPGPPVRSVVNQVSCVVSVHHPPDDPSPPPPPPPPPVPPPPDDPPVPPPVPVVVVVVVVVVVVVVVVPPPPDDPDDDDDDDDDDDDDDDDDDDDPPPDDDDDPPPPPPPDDPDDDDDDDDDDPDDD/DPPPPPPPVVVVVVVVVVVVVVVVVVCVVVVVVPCPVCPDPPPLVRDDADDAEPPDDPVNCLQFVEWFLWFWAAAQALQKIKIKTFTLGHAFKWKFKDLDQPDRPDIWGKDWDAAPPADHSWRGIMMMTMDHDHDAQTKMWMWMAGPVRDYDHIAIETRHHDLPDQAWAKEKEFEQFPDLLLLVLLLVVLVVRRHAAYEYAYACLVQQHTDPDDRCRGPSRSNSSRRNHHHYHYAHYAQDPVNPDPSCSSVLARDDHYPADPSGDPLPRKDWYDDRLEIEIHDEPHCLVDPDCVSLLSRLVVLLVSLVVCQVPCVGRVAYEYEHEADLADWQDQPPPHLNPDLNRSSCQSPQLSCQQSFHAEYEYEDAFKWWKFQFDGLLFHQDLALEARLHHMYIYAHEADDPPPDPPVVDGPRPDPPDTRPGTNDMDGNQRHNKMKMWIGNDSFKIKIWIAHSNRPDTPDIHIRGHDDGTGRDLVPGPPVRSVVNQVSCVVSVHHPPDDPSPPPPPPPPPVPPPPDDPPVPPPVPPVVVVVVVVVVVVVVVPPPPDDPDDDDDDYDDDDDDDDYYYDDDDDDDDDYDDDDDDDDDDDDDDDDDDDDDDDD

InterPro domains:
  IPR008963 Purple acid phosphatase-like, N-terminal [SSF49363] (66-148)
  IPR015914 Purple acid phosphatase, N-terminal [PF16656] (67-148)
  IPR025733 Purple acid phosphatase, C-terminal domain [PF14008] (392-463)
  IPR029052 Metallo-dependent phosphatase-like [G3DSA:3.60.21.10] (170-473)
  IPR029052 Metallo-dependent phosphatase-like [SSF56300] (171-467)
  IPR041792 Purple acid phosphatase, metallophosphatase domain [cd00839] (166-468)